Protein AF-A0AAD6J550-F1 (afdb_monomer)

Organism: Drechslerella dactyloides (NCBI:txid74499)

Sequence (933 aa):
MIDRKLYKKHMQAELSAYPNLTLKEGSVADIIIDKSEGFLPDGEGHYGQVTGIKLESGKEVYTKHVVITTGLDVFPSGRMGEAASYGISDSLREAGFKLGRLKTGTPPRLDGTTIDYSNLEIQHADDPPMPFSYLNKKIEQEVWTLNTQLLCHQTYTTAESHEILRANLDKSIHIRETVKGPRYCPSLESKIIKFPKKERHIIWLEPEGYDDHIIYPNGISMTVPADVQEALLRTVPGLENVTMTQAGYGVEYDYVDPRSLRNTLETKSIKGLFLAGQINGTTGYEEAASQGIIAGANAGLSSQNKPQMTLLRSDGYIGVMIDDLITKGVSEPYRMFTARSEFRMSARSDNADLRLTEIGRQFGVVGDERWRHFQNEVEMINGVRSMMEGLALGAPKWVERGIEVSTDAFKYNAFDLLRKNHLTTDSFLSIFPELSKYPERIRRRIDIEGTYAPYIKQQMEDIRQFERDEDLLLPPNMDYDGVVGFSAEERALLASTRPESIGQARRIEGVGNYPRRAKRCSFASISRPTGVSGSVASQRRGASTLQETSPRRDDSIISATSLPPETTVLPGGAAAATTTTTAAAVPKAAPTQAKKPDEKHISSPKDAKSSPSPEQSQAQPTPIGINFKPEVLNDTSALDAITSVDKTKDGTQSDMPKGQGDKGGSPSSNPGSKAEGAARQKSPGELAMSATLAKLYHNFDSYAMVKQLETGGFTYGQSVGAMKAVRGLLAINLNKAKDAMMTKSMSENENYLFQAACSELKTETENARRTALEKTRMDRAQIQHDYEQLEQKLNEDLMNLKDEVSSLFNDRKLTTRQEQRAMEVKIQELNYKLTILLNGDMKSEIEALRWTTTRRGLIAIAIIAVLVVTLIRYTSVQSHATKEASKEAEKTKDPLHTAANAGLIASISSPPARNNKNDDGDHGDGASFVSLG

Foldseek 3Di:
DDQPVVVVVVVVVCQVPPPPHDDDDFAWQAWDFDQPPPDDDDFDHFSGFTQWTATPVRDIDGDRADEAQDFQFKDWFADDDDGGRDRHVVVCVVLVFDKDKAKDKFAFKWQLVQFQQPPWAKDAADVVHDDLDLVDPGPDDPQDDSVNDDIKTKWKFAQQLLVLLVVFLVQFPQNPPDPPHDPDDQAPSSVCVVCVVDRIDMWIFDDNHDPGRITGGHPHGGAHHQVSSLSSQLRIHRRVRIDGPGHMTMMMGMATFLLQADLLQAGVRYHNYGYFHVNLQADDPCRSVLSCLSSVLQSVCVVVVHDGDGDDLQLALSNQSSLCRNQATDPHRDDSVVGDRPNDLNHDSLCNCVRPVVSCVVSPNHDPVSVVSSVVLVVLLVVLVCVQQVDWDAQVVCVVQVHHDDNDRGTDGRLLVLLDPVDFLVSCCSVPVCSVVHDPSSRVSSSSCSNSVVVNVVCVVVVVVLVVQQVAFDDQRDQLVPQPPFDPVLSVSCVSSVDGTRSSSVPRPPGDPDDPPPVVVSRVVVPDDPPDDDDDDDDDDDDDDDDDDDDDDDDDDDDDDDDDDDDDDDDDDDDDDDDDDDDDDDDDDDDDDDDDDDDDDDDDDDDDDDDDDDDDDDDDDDDDDDDDDDDDDDDDDDDDDDDDDDDDDDDDDDDDDDDDDDDDDDDDDDDDDDDDDDDDDDDPVVVVVVVVVVVPPPPPPLPVQLVVVVVVVDDSVVSVVVVVVVVVVVVVVVVVVVVVDDDPVNVVVVVVVVVVVVVVVVVVVVVVVVVVVVVVVVVVVVVVVVVVVVVVVVVVVVVVVVVVVVVVVVVVVVVVVVVVVVVVVVVVVVVVVVVCCCCPVVVVVVVVVVVVVVVVVVVVVVVVVVVVVVVVVVVVVVVVVVVVVPPPPDPDDDDDDDDDDDDDDDDDDDDDDDDDDDDDDDDDDDDDDDDDD

Structure (mmCIF, N/CA/C/O backbone):
data_AF-A0AAD6J550-F1
#
_entry.id   AF-A0AAD6J550-F1
#
loop_
_atom_site.group_PDB
_atom_site.id
_atom_site.type_symbol
_atom_site.label_atom_id
_atom_site.label_alt_id
_atom_site.label_comp_id
_atom_site.label_asym_id
_atom_site.label_entity_id
_atom_site.label_seq_id
_atom_site.pdbx_PDB_ins_code
_atom_site.Cartn_x
_atom_site.Cartn_y
_atom_site.Cartn_z
_atom_site.occupancy
_atom_site.B_iso_or_equiv
_atom_site.auth_seq_id
_atom_site.auth_comp_id
_atom_site.auth_asym_id
_atom_site.auth_atom_id
_atom_site.pdbx_PDB_model_num
ATOM 1 N N . MET A 1 1 ? -4.102 -15.241 -3.831 1.00 68.06 1 MET A N 1
ATOM 2 C CA . MET A 1 1 ? -4.455 -16.441 -3.041 1.00 68.06 1 MET A CA 1
ATOM 3 C C . MET A 1 1 ? -3.289 -16.833 -2.144 1.00 68.06 1 MET A C 1
ATOM 5 O O . MET A 1 1 ? -2.150 -16.661 -2.562 1.00 68.06 1 MET A O 1
ATOM 9 N N . ILE A 1 2 ? -3.565 -17.315 -0.928 1.00 85.44 2 ILE A N 1
ATOM 10 C CA . ILE A 1 2 ? -2.582 -17.816 0.051 1.00 85.44 2 ILE A CA 1
ATOM 11 C C . ILE A 1 2 ? -3.268 -18.932 0.853 1.00 85.44 2 ILE A C 1
ATOM 13 O O . ILE A 1 2 ? -4.359 -18.697 1.369 1.00 85.44 2 ILE A O 1
ATOM 17 N N . ASP A 1 3 ? -2.630 -20.097 1.015 1.00 90.06 3 ASP A N 1
ATOM 18 C CA . ASP A 1 3 ? -3.082 -21.107 1.984 1.00 90.06 3 ASP A CA 1
ATOM 19 C C . ASP A 1 3 ? -2.893 -20.567 3.409 1.00 90.06 3 ASP A C 1
ATOM 21 O O . ASP A 1 3 ? -1.766 -20.316 3.858 1.00 90.06 3 ASP A O 1
ATOM 25 N N . ARG A 1 4 ? -4.000 -20.371 4.131 1.00 89.56 4 ARG A N 1
ATOM 26 C CA . ARG A 1 4 ? -3.969 -19.728 5.453 1.00 89.56 4 ARG A CA 1
ATOM 27 C C . ARG A 1 4 ? -3.312 -20.587 6.532 1.00 89.56 4 ARG A C 1
ATOM 29 O O . ARG A 1 4 ? -2.707 -20.030 7.453 1.00 89.56 4 ARG A O 1
ATOM 36 N N . LYS A 1 5 ? -3.403 -21.918 6.436 1.00 89.88 5 LYS A N 1
ATOM 37 C CA . LYS A 1 5 ? -2.820 -22.855 7.413 1.00 89.88 5 LYS A CA 1
ATOM 38 C C . LYS A 1 5 ? -1.303 -22.890 7.256 1.00 89.88 5 LYS A C 1
ATOM 40 O O . LYS A 1 5 ? -0.583 -22.719 8.242 1.00 89.88 5 LYS A O 1
ATOM 45 N N . LEU A 1 6 ? -0.821 -23.030 6.021 1.00 90.44 6 LEU A N 1
ATOM 46 C CA . LEU A 1 6 ? 0.600 -23.001 5.683 1.00 90.44 6 LEU A CA 1
ATOM 47 C C . LEU A 1 6 ? 1.217 -21.634 5.987 1.00 90.44 6 LEU A C 1
ATOM 49 O O . LEU A 1 6 ? 2.242 -21.585 6.664 1.00 90.44 6 LEU A O 1
ATOM 53 N N . TYR A 1 7 ? 0.585 -20.526 5.585 1.00 91.88 7 TYR A N 1
ATOM 54 C CA . TYR A 1 7 ? 1.105 -19.185 5.878 1.00 91.88 7 TYR A CA 1
ATOM 55 C C . TYR A 1 7 ? 1.236 -18.937 7.386 1.00 91.88 7 TYR A C 1
ATOM 57 O O . TYR A 1 7 ? 2.308 -18.548 7.852 1.00 91.88 7 TYR A O 1
ATOM 65 N N . LYS A 1 8 ? 0.194 -19.245 8.174 1.00 92.00 8 LYS A N 1
ATOM 66 C CA . LYS A 1 8 ? 0.249 -19.136 9.640 1.00 92.00 8 LYS A CA 1
ATOM 67 C C . LYS A 1 8 ? 1.374 -19.997 10.226 1.00 92.00 8 LYS A C 1
ATOM 69 O O . LYS A 1 8 ? 2.170 -19.490 11.012 1.00 92.00 8 LYS A O 1
ATOM 74 N N . LYS A 1 9 ? 1.479 -21.263 9.808 1.00 93.06 9 LYS A N 1
ATOM 75 C CA . LYS A 1 9 ? 2.522 -22.207 10.245 1.00 93.06 9 LYS A CA 1
ATOM 76 C C . LYS A 1 9 ? 3.934 -21.693 9.945 1.00 93.06 9 LYS A C 1
ATOM 78 O O . LYS A 1 9 ? 4.784 -21.717 10.832 1.00 93.06 9 LYS A O 1
ATOM 83 N N . HIS A 1 10 ? 4.184 -21.211 8.728 1.00 92.25 10 HIS A N 1
ATOM 84 C CA . HIS A 1 10 ? 5.496 -20.701 8.326 1.00 92.25 10 HIS A CA 1
ATOM 85 C C . HIS A 1 10 ? 5.854 -19.392 9.039 1.00 92.25 10 HIS A C 1
ATOM 87 O O . HIS A 1 10 ? 6.961 -19.286 9.561 1.00 92.25 10 HIS A O 1
ATOM 93 N N . MET A 1 11 ? 4.918 -18.445 9.171 1.00 93.94 11 MET A N 1
ATOM 94 C CA . MET A 1 11 ? 5.153 -17.212 9.934 1.00 93.94 11 MET A CA 1
ATOM 95 C C . MET A 1 11 ? 5.402 -17.485 11.425 1.00 93.94 11 MET A C 1
ATOM 97 O O . MET A 1 11 ? 6.283 -16.869 12.018 1.00 93.94 11 MET A O 1
ATOM 101 N N . GLN A 1 12 ? 4.678 -18.429 12.040 1.00 94.31 12 GLN A N 1
ATOM 102 C CA . GLN A 1 12 ? 4.925 -18.818 13.434 1.00 94.31 12 GLN A CA 1
ATOM 103 C C . GLN A 1 12 ? 6.287 -19.505 13.614 1.00 94.31 12 GLN A C 1
ATOM 105 O O . GLN A 1 12 ? 6.960 -19.244 14.611 1.00 94.31 12 GLN A O 1
ATOM 110 N N . ALA A 1 13 ? 6.713 -20.344 12.663 1.00 95.12 13 ALA A N 1
ATOM 111 C CA . ALA A 1 13 ? 8.031 -20.977 12.691 1.00 95.12 13 ALA A CA 1
ATOM 112 C C . ALA A 1 13 ? 9.163 -19.940 12.566 1.00 95.12 13 ALA A C 1
ATOM 114 O O . ALA A 1 13 ? 10.075 -19.943 13.391 1.00 95.12 13 ALA A O 1
ATOM 115 N N . GLU A 1 14 ? 9.055 -19.016 11.606 1.00 94.31 14 GLU A N 1
ATOM 116 C CA . GLU A 1 14 ? 10.014 -17.924 11.390 1.00 94.31 14 GLU A CA 1
ATOM 117 C C . GLU A 1 14 ? 10.161 -17.058 12.651 1.00 94.31 14 GLU A C 1
ATOM 119 O O . GLU A 1 14 ? 11.256 -16.919 13.190 1.00 94.31 14 GLU A O 1
ATOM 124 N N . LEU A 1 15 ? 9.044 -16.564 13.202 1.00 95.06 15 LEU A N 1
ATOM 125 C CA . LEU A 1 15 ? 9.030 -15.749 14.424 1.00 95.06 15 LEU A CA 1
ATOM 126 C C . LEU A 1 15 ? 9.565 -16.491 15.662 1.00 95.06 15 LEU A C 1
ATOM 128 O O . LEU A 1 15 ? 10.090 -15.854 16.572 1.00 95.06 15 LEU A O 1
ATOM 132 N N . SER A 1 16 ? 9.444 -17.820 15.712 1.00 94.44 16 SER A N 1
ATOM 133 C CA . SER A 1 16 ? 9.971 -18.633 16.820 1.00 94.44 16 SER A CA 1
ATOM 134 C C . SER A 1 16 ? 11.473 -18.910 16.698 1.00 94.44 16 SER A C 1
ATOM 136 O O . SER A 1 16 ? 12.125 -19.171 17.708 1.00 94.44 16 SER A O 1
ATOM 138 N N . ALA A 1 17 ? 12.025 -18.863 15.482 1.00 94.88 17 ALA A N 1
ATOM 139 C CA . ALA A 1 17 ? 13.447 -19.069 15.205 1.00 94.88 17 ALA A CA 1
ATOM 140 C C . ALA A 1 17 ? 14.251 -17.756 15.112 1.00 94.88 17 ALA A C 1
ATOM 142 O O . ALA A 1 17 ? 15.483 -17.792 15.120 1.00 94.88 17 ALA A O 1
ATOM 143 N N . TYR A 1 18 ? 13.578 -16.604 15.010 1.00 94.00 18 TYR A N 1
ATOM 144 C CA . TYR A 1 18 ? 14.217 -15.336 14.663 1.00 94.00 18 TYR A CA 1
ATOM 145 C C . TYR A 1 18 ? 15.198 -14.830 15.746 1.00 94.00 18 TYR A C 1
ATOM 147 O O . TYR A 1 18 ? 14.793 -14.607 16.893 1.00 94.00 18 TYR A O 1
ATOM 155 N N . PRO A 1 19 ? 16.483 -14.581 15.418 1.00 92.81 19 PRO A N 1
ATOM 156 C CA . PRO A 1 19 ? 17.469 -14.126 16.396 1.00 92.81 19 PRO A CA 1
ATOM 157 C C . PRO A 1 19 ? 17.089 -12.808 17.083 1.00 92.81 19 PRO A C 1
ATOM 159 O O . PRO A 1 19 ? 16.698 -11.837 16.437 1.00 92.81 19 PRO A O 1
ATOM 162 N N . ASN A 1 20 ? 17.293 -12.754 18.401 1.00 92.44 20 ASN A N 1
ATOM 163 C CA . ASN A 1 20 ? 16.980 -11.620 19.287 1.00 92.44 20 ASN A CA 1
ATOM 164 C C . ASN A 1 20 ? 15.481 -11.289 19.450 1.00 92.44 20 ASN A C 1
ATOM 166 O O . ASN A 1 20 ? 15.153 -10.343 20.166 1.00 92.44 20 ASN A O 1
ATOM 170 N N . LEU A 1 21 ? 14.567 -12.066 18.858 1.00 95.62 21 LEU A N 1
ATOM 171 C CA . LEU A 1 21 ? 13.139 -11.981 19.163 1.00 95.62 21 LEU A CA 1
ATOM 172 C C . LEU A 1 21 ? 12.814 -12.824 20.409 1.00 95.62 21 LEU A C 1
ATOM 174 O O . LEU A 1 21 ? 13.433 -13.850 20.680 1.00 95.62 21 LEU A O 1
ATOM 178 N N . THR A 1 22 ? 11.846 -12.389 21.215 1.00 94.62 22 THR A N 1
ATOM 179 C CA . THR A 1 22 ? 11.326 -13.165 22.350 1.00 94.62 22 THR A CA 1
ATOM 180 C C . THR A 1 22 ? 9.814 -13.051 22.365 1.00 94.62 22 THR A C 1
ATOM 182 O O . THR A 1 22 ? 9.266 -12.015 22.743 1.00 94.62 22 THR A O 1
ATOM 185 N N . LEU A 1 23 ? 9.142 -14.124 21.953 1.00 93.69 23 LEU A N 1
ATOM 186 C CA . LEU A 1 23 ? 7.687 -14.207 21.980 1.00 93.69 23 LEU A CA 1
ATOM 187 C C . LEU A 1 23 ? 7.194 -14.327 23.430 1.00 93.69 23 LEU A C 1
ATOM 189 O O . LEU A 1 23 ? 7.761 -15.068 24.235 1.00 93.69 23 LEU A O 1
ATOM 193 N N . LYS A 1 24 ? 6.143 -13.577 23.765 1.00 90.31 24 LYS A N 1
ATOM 194 C CA . LYS A 1 24 ? 5.455 -13.614 25.061 1.00 90.31 24 LYS A CA 1
ATOM 195 C C . LYS A 1 24 ? 3.958 -13.559 24.801 1.00 90.31 24 LYS A C 1
ATOM 197 O O . LYS A 1 24 ? 3.492 -12.639 24.139 1.00 90.31 24 LYS A O 1
ATOM 202 N N . GLU A 1 25 ? 3.233 -14.539 25.315 1.00 89.19 25 GLU A N 1
ATOM 203 C CA . GLU A 1 25 ? 1.776 -14.595 25.227 1.00 89.19 25 GLU A CA 1
ATOM 204 C C . GLU A 1 25 ? 1.137 -13.820 26.389 1.00 89.19 25 GLU A C 1
ATOM 206 O O . GLU A 1 25 ? 1.622 -13.867 27.523 1.00 89.19 25 GLU A O 1
ATOM 211 N N . GLY A 1 26 ? 0.063 -13.087 26.096 1.00 84.94 26 GLY A N 1
ATOM 212 C CA . GLY A 1 26 ? -0.696 -12.298 27.065 1.00 84.94 26 GLY A CA 1
ATOM 213 C C . GLY A 1 26 ? -1.347 -11.074 26.423 1.00 84.94 26 GLY A C 1
ATOM 214 O O . GLY A 1 26 ? -0.743 -10.427 25.569 1.00 84.94 26 GLY A O 1
ATOM 215 N N . SER A 1 27 ? -2.568 -10.746 26.846 1.00 85.88 27 SER A N 1
ATOM 216 C CA . SER A 1 27 ? -3.251 -9.523 26.416 1.00 85.88 27 SER A CA 1
ATOM 217 C C . SER A 1 27 ? -2.675 -8.292 27.124 1.00 85.88 27 SER A C 1
ATOM 219 O O . SER A 1 27 ? -2.355 -8.338 28.320 1.00 85.88 27 SER A O 1
ATOM 221 N N . VAL A 1 28 ? -2.541 -7.194 26.378 1.00 86.81 28 VAL A N 1
ATOM 222 C CA . VAL A 1 28 ? -2.099 -5.893 26.891 1.00 86.81 28 VAL A CA 1
ATOM 223 C C . VAL A 1 28 ? -3.332 -5.098 27.305 1.00 86.81 28 VAL A C 1
ATOM 225 O O . VAL A 1 28 ? -4.200 -4.804 26.483 1.00 86.81 28 VAL A O 1
ATOM 228 N N . ALA A 1 29 ? -3.391 -4.748 28.586 1.00 84.69 29 ALA A N 1
ATOM 229 C CA . ALA A 1 29 ? -4.453 -3.926 29.143 1.00 84.69 29 ALA A CA 1
ATOM 230 C C . ALA A 1 29 ? -4.169 -2.431 28.946 1.00 84.69 29 ALA A C 1
ATOM 232 O O . ALA A 1 29 ? -5.094 -1.680 28.659 1.00 84.69 29 ALA A O 1
ATOM 233 N N . ASP A 1 30 ? -2.913 -1.997 29.116 1.00 88.44 30 ASP A N 1
ATOM 234 C CA . ASP A 1 30 ? -2.565 -0.572 29.196 1.00 88.44 30 ASP A CA 1
ATOM 235 C C . ASP A 1 30 ? -1.088 -0.281 28.839 1.00 88.44 30 ASP A C 1
ATOM 237 O O . ASP A 1 30 ? -0.237 -1.181 28.844 1.00 88.44 30 ASP A O 1
ATOM 241 N N . ILE A 1 31 ? -0.776 0.986 28.556 1.00 90.69 31 ILE A N 1
ATOM 242 C CA . ILE A 1 31 ? 0.570 1.522 28.314 1.00 90.69 31 ILE A CA 1
ATOM 243 C C . ILE A 1 31 ? 1.047 2.354 29.512 1.00 90.69 31 ILE A C 1
ATOM 245 O O . ILE A 1 31 ? 0.323 3.187 30.044 1.00 90.69 31 ILE A O 1
ATOM 249 N N . ILE A 1 32 ? 2.295 2.157 29.935 1.00 91.56 32 ILE A N 1
ATOM 250 C CA . ILE A 1 32 ? 2.880 2.881 31.072 1.00 91.56 32 ILE A CA 1
ATOM 251 C C . ILE A 1 32 ? 3.611 4.111 30.528 1.00 91.56 32 ILE A C 1
ATOM 253 O O . ILE A 1 32 ? 4.519 3.977 29.703 1.00 91.56 32 ILE A O 1
ATOM 257 N N . ILE A 1 33 ? 3.207 5.301 30.977 1.00 90.19 33 ILE A N 1
ATOM 258 C CA . ILE A 1 33 ? 3.707 6.595 30.495 1.00 90.19 33 ILE A CA 1
ATOM 259 C C . ILE A 1 33 ? 4.321 7.372 31.664 1.00 90.19 33 ILE A C 1
ATOM 261 O O . ILE A 1 33 ? 3.673 7.585 32.688 1.00 90.19 33 ILE A O 1
ATOM 265 N N . ASP A 1 34 ? 5.560 7.826 31.490 1.00 88.12 34 ASP A N 1
ATOM 266 C CA . ASP A 1 34 ? 6.210 8.800 32.369 1.00 88.12 34 ASP A CA 1
ATOM 267 C C . ASP A 1 34 ? 5.820 10.223 31.934 1.00 88.12 34 ASP A C 1
ATOM 269 O O . ASP A 1 34 ? 5.984 10.588 30.765 1.00 88.12 34 ASP A O 1
ATOM 273 N N . LYS A 1 35 ? 5.274 10.993 32.885 1.00 82.94 35 LYS A N 1
ATOM 274 C CA . LYS A 1 35 ? 4.751 12.365 32.732 1.00 82.94 35 LYS A CA 1
ATOM 275 C C . LYS A 1 35 ? 5.625 13.408 33.465 1.00 82.94 35 LYS A C 1
ATOM 277 O O . LYS A 1 35 ? 5.117 14.443 33.889 1.00 82.94 35 LYS A O 1
ATOM 282 N N . SER A 1 36 ? 6.905 13.111 33.715 1.00 70.62 36 SER A N 1
ATOM 283 C CA . SER A 1 36 ? 7.836 14.018 34.412 1.00 70.62 36 SER A CA 1
ATOM 284 C C . SER A 1 36 ? 8.038 15.365 33.688 1.00 70.62 36 SER A C 1
ATOM 286 O O . SER A 1 36 ? 7.802 15.484 32.488 1.00 70.62 36 SER A O 1
ATOM 288 N N . GLU A 1 37 ? 8.405 16.408 34.445 1.00 48.72 37 GLU A N 1
ATOM 289 C CA . GLU A 1 37 ? 8.253 17.815 34.032 1.00 48.72 37 GLU A CA 1
ATOM 290 C C . GLU A 1 37 ? 8.964 18.186 32.715 1.00 48.72 37 GLU A C 1
ATOM 292 O O . GLU A 1 37 ? 10.120 17.833 32.477 1.00 48.72 37 GLU A O 1
ATOM 297 N N . GLY A 1 38 ? 8.260 18.961 31.879 1.00 51.78 38 GLY A N 1
ATOM 298 C CA . GLY A 1 38 ? 8.661 19.318 30.508 1.00 51.78 38 GLY A CA 1
ATOM 299 C C . GLY A 1 38 ? 7.631 18.946 29.431 1.00 51.78 38 GLY A C 1
ATOM 300 O O . GLY A 1 38 ? 7.908 19.095 28.241 1.00 51.78 38 GLY A O 1
ATOM 301 N N . PHE A 1 39 ? 6.459 18.448 29.838 1.00 54.62 39 PHE A N 1
ATOM 302 C CA . PHE A 1 39 ? 5.485 17.793 28.971 1.00 54.62 39 PHE A CA 1
ATOM 303 C C . PHE A 1 39 ? 4.050 18.281 29.262 1.00 54.62 39 PHE A 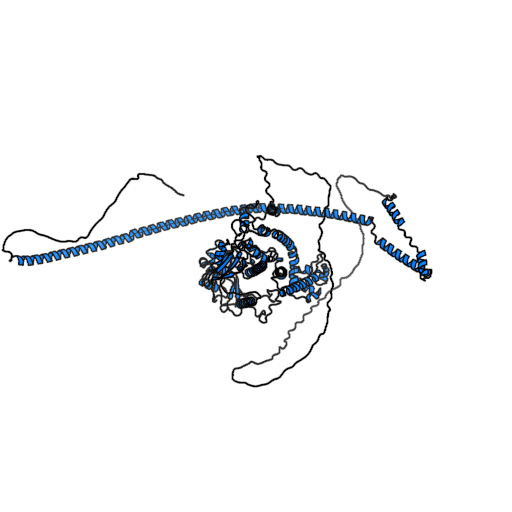C 1
ATOM 305 O O . PHE A 1 39 ? 3.465 17.902 30.274 1.00 54.62 39 PHE A O 1
ATOM 312 N N . LEU A 1 40 ? 3.508 19.105 28.341 1.00 49.78 40 LEU A N 1
ATOM 313 C CA . LEU A 1 40 ? 2.191 19.788 28.357 1.00 49.78 40 LEU A CA 1
ATOM 314 C C . LEU A 1 40 ? 2.018 20.943 29.382 1.00 49.78 40 LEU A C 1
ATOM 316 O O . LEU A 1 40 ? 2.750 20.986 30.370 1.00 49.78 40 LEU A O 1
ATOM 320 N N . PRO A 1 41 ? 1.074 21.905 29.172 1.00 44.75 41 PRO A N 1
ATOM 321 C CA . PRO A 1 41 ? -0.003 21.910 28.163 1.00 44.75 41 PRO A CA 1
ATOM 322 C C . PRO A 1 41 ? 0.041 22.974 27.047 1.00 44.75 41 PRO A C 1
ATOM 324 O O . PRO A 1 41 ? -0.485 22.693 25.974 1.00 44.75 41 PRO A O 1
ATOM 327 N N . ASP A 1 42 ? 0.647 24.151 27.246 1.00 48.84 42 ASP A N 1
ATOM 328 C CA . ASP A 1 42 ? 0.442 25.316 26.354 1.00 48.84 42 ASP A CA 1
ATOM 329 C C . ASP A 1 42 ? 1.615 25.653 25.408 1.00 48.84 42 ASP A C 1
ATOM 331 O O . ASP A 1 42 ? 1.522 26.587 24.610 1.00 48.84 42 ASP A O 1
ATOM 335 N N . GLY A 1 43 ? 2.733 24.920 25.459 1.00 44.97 43 GLY A N 1
ATOM 336 C CA . GLY A 1 43 ? 3.889 25.222 24.610 1.00 44.97 43 GLY A CA 1
ATOM 337 C C . GLY A 1 43 ? 5.008 24.191 24.691 1.00 44.97 43 GLY A C 1
ATOM 338 O O . GLY A 1 43 ? 5.705 24.114 25.696 1.00 44.97 43 GLY A O 1
ATOM 339 N N . GLU A 1 44 ? 5.206 23.468 23.586 1.00 49.69 44 GLU A N 1
ATOM 340 C CA . GLU A 1 44 ? 6.178 22.375 23.431 1.00 49.69 44 GLU A CA 1
ATOM 341 C C . GLU A 1 44 ? 5.974 21.175 24.377 1.00 49.69 44 GLU A C 1
ATOM 343 O O . GLU A 1 44 ? 5.149 21.173 25.289 1.00 49.69 44 GLU A O 1
ATOM 348 N N . GLY A 1 45 ? 6.699 20.093 24.083 1.00 53.78 45 GLY A N 1
ATOM 349 C CA . GLY A 1 45 ? 6.602 18.834 24.811 1.00 53.78 45 GLY A CA 1
ATOM 350 C C . GLY A 1 45 ? 5.571 17.843 24.255 1.00 53.78 45 GLY A C 1
ATOM 351 O O . GLY A 1 45 ? 4.503 18.187 23.754 1.00 53.78 45 GLY A O 1
ATOM 352 N N . HIS A 1 46 ? 5.933 16.568 24.361 1.00 63.16 46 HIS A N 1
ATOM 353 C CA . HIS A 1 46 ? 5.021 15.428 24.325 1.00 63.16 46 HIS A CA 1
ATOM 354 C C . HIS A 1 46 ? 4.062 15.464 25.542 1.00 63.16 46 HIS A C 1
ATOM 356 O O . HIS A 1 46 ? 4.269 16.240 26.465 1.00 63.16 46 HIS A O 1
ATOM 362 N N . TYR A 1 47 ? 3.052 14.595 25.581 1.00 77.31 47 TYR A N 1
ATOM 363 C CA . TYR A 1 47 ? 2.295 14.218 26.789 1.00 77.31 47 TYR A CA 1
ATOM 364 C C . TYR A 1 47 ? 3.144 13.392 27.774 1.00 77.31 47 TYR A C 1
ATOM 366 O O . TYR A 1 47 ? 2.884 13.374 28.973 1.00 77.31 47 TYR A O 1
ATOM 374 N N . GLY A 1 48 ? 4.172 12.708 27.267 1.00 86.50 48 GLY A N 1
ATOM 375 C CA . GLY A 1 48 ? 5.128 11.951 28.067 1.00 86.50 48 GLY A CA 1
ATOM 376 C C . GLY A 1 48 ? 5.992 11.023 27.215 1.00 86.50 48 GLY A C 1
ATOM 377 O O . GLY A 1 48 ? 5.976 11.086 25.978 1.00 86.50 48 GLY A O 1
ATOM 378 N N . GLN A 1 49 ? 6.722 10.125 27.874 1.00 89.44 49 GLN A N 1
ATOM 379 C CA . GLN A 1 49 ? 7.461 9.034 27.231 1.00 89.44 49 GLN A CA 1
ATOM 380 C C . GLN A 1 49 ? 6.913 7.674 27.680 1.00 89.44 49 GLN A C 1
ATOM 382 O O . GLN A 1 49 ? 6.648 7.468 28.863 1.00 89.44 49 GLN A O 1
ATOM 387 N N . VAL A 1 50 ? 6.781 6.721 26.751 1.00 92.19 50 VAL A N 1
ATOM 388 C CA . VAL A 1 50 ? 6.422 5.341 27.107 1.00 92.19 50 VAL A CA 1
ATOM 389 C C . VAL A 1 50 ? 7.578 4.662 27.853 1.00 92.19 50 VAL A C 1
ATOM 391 O O . VAL A 1 50 ? 8.734 4.704 27.423 1.00 92.19 50 VAL A O 1
ATOM 394 N N . THR A 1 51 ? 7.266 4.050 28.993 1.00 93.12 51 THR A N 1
ATOM 395 C CA . THR A 1 51 ? 8.223 3.349 29.866 1.00 93.12 51 THR A CA 1
ATOM 396 C C . THR A 1 51 ? 7.873 1.880 30.087 1.00 93.12 51 THR A C 1
ATOM 398 O O . THR A 1 51 ? 8.689 1.132 30.630 1.00 93.12 51 THR A O 1
ATOM 401 N N . GLY A 1 52 ? 6.715 1.419 29.608 1.00 93.00 52 GLY A N 1
ATOM 402 C CA . GLY A 1 52 ? 6.356 0.006 29.595 1.00 93.00 52 GLY A CA 1
ATOM 403 C C . GLY A 1 52 ? 4.954 -0.279 29.077 1.00 93.00 52 GLY A C 1
ATOM 404 O O . GLY A 1 52 ? 4.262 0.598 28.565 1.00 93.00 52 GLY A O 1
ATOM 405 N N . ILE A 1 53 ? 4.536 -1.527 29.256 1.00 93.19 53 ILE A N 1
ATOM 406 C CA . ILE A 1 53 ? 3.162 -1.998 29.059 1.00 93.19 53 ILE A CA 1
ATOM 407 C C . ILE A 1 53 ? 2.695 -2.777 30.289 1.00 93.19 53 ILE A C 1
ATOM 409 O O . ILE A 1 53 ? 3.509 -3.350 31.021 1.00 93.19 53 ILE A O 1
ATOM 413 N N . LYS A 1 54 ? 1.382 -2.842 30.485 1.00 91.06 54 LYS A N 1
ATOM 414 C CA . LYS A 1 54 ? 0.727 -3.598 31.550 1.00 91.06 54 LYS A CA 1
ATOM 415 C C . LYS A 1 54 ? -0.191 -4.648 30.942 1.00 91.06 54 LYS A C 1
ATOM 417 O O . LYS A 1 54 ? -1.034 -4.340 30.104 1.00 91.06 54 LYS A O 1
ATOM 422 N N . LEU A 1 55 ? -0.011 -5.899 31.348 1.00 89.88 55 LEU A N 1
ATOM 423 C CA . LEU A 1 55 ? -0.836 -7.020 30.903 1.00 89.88 55 LEU A CA 1
ATOM 424 C C . LEU A 1 55 ? -2.116 -7.119 31.744 1.00 89.88 55 LEU A C 1
ATOM 426 O O . LEU A 1 55 ? -2.124 -6.718 32.908 1.00 89.88 55 LEU A O 1
ATOM 430 N N . GLU A 1 56 ? -3.162 -7.747 31.202 1.00 85.25 56 GLU A N 1
ATOM 431 C CA . GLU A 1 56 ? -4.410 -8.037 31.943 1.00 85.25 56 GLU A CA 1
ATOM 432 C C . GLU A 1 56 ? -4.177 -8.860 33.223 1.00 85.25 56 GLU A C 1
ATOM 434 O O . GLU A 1 56 ? -4.903 -8.720 34.202 1.00 85.25 56 GLU A O 1
ATOM 439 N N . SER A 1 57 ? -3.100 -9.652 33.270 1.00 86.50 57 SER A N 1
ATOM 440 C CA . SER A 1 57 ? -2.639 -10.362 34.477 1.00 86.50 57 SER A CA 1
ATOM 441 C C . SER A 1 57 ? -2.083 -9.448 35.586 1.00 86.50 57 SER A C 1
ATOM 443 O O . SER A 1 57 ? -1.504 -9.936 36.555 1.00 86.50 57 SER A O 1
ATOM 445 N N . GLY A 1 58 ? -2.175 -8.123 35.429 1.00 85.50 58 GLY A N 1
ATOM 446 C CA . GLY A 1 58 ? -1.595 -7.119 36.326 1.00 85.50 58 GLY A CA 1
ATOM 447 C C . GLY A 1 58 ? -0.070 -6.988 36.228 1.00 85.50 58 GLY A C 1
ATOM 448 O O . GLY A 1 58 ? 0.510 -6.133 36.894 1.00 85.50 58 GLY A O 1
ATOM 449 N N . LYS A 1 59 ? 0.592 -7.813 35.407 1.00 91.31 59 LYS A N 1
ATOM 450 C CA . LYS A 1 59 ? 2.049 -7.823 35.251 1.00 91.31 59 LYS A CA 1
ATOM 451 C C . LYS A 1 59 ? 2.524 -6.692 34.343 1.00 91.31 59 LYS A C 1
ATOM 453 O O . LYS A 1 59 ? 2.100 -6.590 33.194 1.00 91.31 59 LYS A O 1
ATOM 458 N N . GLU A 1 60 ? 3.478 -5.913 34.834 1.00 93.06 60 GLU A N 1
ATOM 459 C CA . GLU A 1 60 ? 4.124 -4.835 34.084 1.00 93.06 60 GLU A CA 1
ATOM 460 C C . GLU A 1 60 ? 5.397 -5.327 33.372 1.00 93.06 60 GLU A C 1
ATOM 462 O O . GLU A 1 60 ? 6.100 -6.231 33.841 1.00 93.06 60 GLU A O 1
ATOM 467 N N . VAL A 1 61 ? 5.674 -4.756 32.198 1.00 93.12 61 VAL A N 1
ATOM 468 C CA . VAL A 1 61 ? 6.837 -5.060 31.354 1.00 93.12 61 VAL A CA 1
ATOM 469 C C . VAL A 1 61 ? 7.424 -3.741 30.855 1.00 93.12 61 VAL A C 1
ATOM 471 O O . VAL A 1 61 ? 6.901 -3.129 29.925 1.00 93.12 61 VAL A O 1
ATOM 474 N N . TYR A 1 62 ? 8.511 -3.294 31.482 1.00 94.19 62 TYR A N 1
ATOM 475 C CA . TYR A 1 62 ? 9.137 -2.011 31.162 1.00 94.19 62 TYR A CA 1
ATOM 476 C C . TYR A 1 62 ? 9.941 -2.054 29.854 1.00 94.19 62 TYR A C 1
ATOM 478 O O . TYR A 1 62 ? 10.699 -2.991 29.596 1.00 94.19 62 TYR A O 1
ATOM 486 N N . THR A 1 63 ? 9.774 -1.018 29.033 1.00 92.75 63 THR A N 1
ATOM 487 C CA . THR A 1 63 ? 10.481 -0.775 27.768 1.00 92.75 63 THR A CA 1
ATOM 488 C C . THR A 1 63 ? 10.372 0.708 27.405 1.00 92.75 63 THR A C 1
ATOM 490 O O . THR A 1 63 ? 9.331 1.321 27.612 1.00 92.75 63 THR A O 1
ATOM 493 N N . LYS A 1 64 ? 11.433 1.297 26.841 1.00 91.06 64 LYS A N 1
ATOM 494 C CA . LYS A 1 64 ? 11.451 2.712 26.410 1.00 91.06 64 LYS A CA 1
ATOM 495 C C . LYS A 1 64 ? 10.764 2.955 25.061 1.00 91.06 64 LYS A C 1
ATOM 497 O O . LYS A 1 64 ? 10.642 4.104 24.636 1.00 91.06 64 LYS A O 1
ATOM 502 N N . HIS A 1 65 ? 10.380 1.870 24.386 1.00 94.94 65 HIS A N 1
ATOM 503 C CA . HIS A 1 65 ? 9.840 1.851 23.033 1.00 94.94 65 HIS A CA 1
ATOM 504 C C . HIS A 1 65 ? 8.746 0.782 22.928 1.00 94.94 65 HIS A C 1
ATOM 506 O O . HIS A 1 65 ? 8.945 -0.350 23.377 1.00 94.94 65 HIS A O 1
ATOM 512 N N . VAL A 1 66 ? 7.605 1.132 22.332 1.00 95.06 66 VAL A N 1
ATOM 513 C CA . VAL A 1 66 ? 6.443 0.247 22.135 1.00 95.06 66 VAL A CA 1
ATOM 514 C C . VAL A 1 66 ? 5.916 0.430 20.714 1.00 95.06 66 VAL A C 1
ATOM 516 O O . VAL A 1 66 ? 5.758 1.560 20.258 1.00 95.06 66 VAL A O 1
ATOM 519 N N . VAL A 1 67 ? 5.619 -0.675 20.025 1.00 95.06 67 VAL A N 1
ATOM 520 C CA . VAL A 1 67 ? 4.963 -0.672 18.709 1.00 95.06 67 VAL A CA 1
ATOM 521 C C . VAL A 1 67 ? 3.620 -1.387 18.834 1.00 95.06 67 VAL A C 1
ATOM 523 O O . VAL A 1 67 ? 3.593 -2.561 19.198 1.00 95.06 67 VAL A O 1
ATOM 526 N N . ILE A 1 68 ? 2.518 -0.698 18.532 1.00 91.62 68 ILE A N 1
ATOM 527 C CA . ILE A 1 68 ? 1.166 -1.280 18.507 1.00 91.62 68 ILE A CA 1
ATOM 528 C C . ILE A 1 68 ? 0.786 -1.559 17.049 1.00 91.62 68 ILE A C 1
ATOM 530 O O . ILE A 1 68 ? 0.805 -0.650 16.220 1.00 91.62 68 ILE A O 1
ATOM 534 N N . THR A 1 69 ? 0.473 -2.818 16.732 1.00 85.75 69 THR A N 1
ATOM 535 C CA . THR A 1 69 ? 0.234 -3.306 15.356 1.00 85.75 69 THR A CA 1
ATOM 536 C C . THR A 1 69 ? -1.209 -3.751 15.079 1.00 85.75 69 THR A C 1
ATOM 538 O O . THR A 1 69 ? -1.599 -3.931 13.923 1.00 85.75 69 THR A O 1
ATOM 541 N N . THR A 1 70 ? -2.007 -3.950 16.128 1.00 72.31 70 THR A N 1
ATOM 542 C CA . THR A 1 70 ? -3.414 -4.372 16.075 1.00 72.31 70 THR A CA 1
ATOM 543 C C . THR A 1 70 ? -4.344 -3.184 16.295 1.00 72.31 70 THR A C 1
ATOM 545 O O . THR A 1 70 ? -3.921 -2.174 16.849 1.00 72.31 70 THR A O 1
ATOM 548 N N . GLY A 1 71 ? -5.620 -3.308 15.911 1.00 58.00 71 GLY A N 1
ATOM 549 C CA . GLY A 1 71 ? -6.664 -2.417 16.437 1.00 58.00 71 GLY A CA 1
ATOM 550 C C . GLY A 1 71 ? -6.751 -2.499 17.969 1.00 58.00 71 GLY A C 1
ATOM 551 O O . GLY A 1 71 ? -6.219 -3.439 18.563 1.00 58.00 71 GLY A O 1
ATOM 552 N N . LEU A 1 72 ? -7.387 -1.498 18.583 1.00 56.84 72 LEU A N 1
ATOM 553 C CA . LEU A 1 72 ? -7.535 -1.387 20.038 1.00 56.84 72 LEU A CA 1
ATOM 554 C C . LEU A 1 72 ? -8.678 -2.296 20.520 1.00 56.84 72 LEU A C 1
ATOM 556 O O . LEU A 1 72 ? -8.499 -3.495 20.725 1.00 56.84 72 LEU A O 1
ATOM 560 N N . ASP A 1 73 ? -9.872 -1.727 20.625 1.00 55.56 73 ASP A N 1
ATOM 561 C CA . ASP A 1 73 ? -11.111 -2.426 20.912 1.00 55.56 73 ASP A CA 1
ATOM 562 C C . ASP A 1 73 ? -11.649 -3.049 19.612 1.00 55.56 73 ASP A C 1
ATOM 564 O O . ASP A 1 73 ? -11.690 -2.385 18.570 1.00 55.56 73 ASP A O 1
ATOM 568 N N . VAL A 1 74 ? -12.103 -4.304 19.666 1.00 54.66 74 VAL A N 1
ATOM 569 C CA . VAL A 1 74 ? -12.747 -5.000 18.539 1.00 54.66 74 VAL A CA 1
ATOM 570 C C . VAL A 1 74 ? -14.154 -5.418 18.954 1.00 54.66 74 VAL A C 1
ATOM 572 O O . VAL A 1 74 ? -14.335 -6.243 19.848 1.00 54.66 74 VAL A O 1
ATOM 575 N N . PHE A 1 75 ? -15.163 -4.847 18.297 1.00 52.53 75 PHE A N 1
ATOM 576 C CA . PHE A 1 75 ? -16.573 -5.092 18.578 1.00 52.53 75 PHE A CA 1
ATOM 577 C C . PHE A 1 75 ? -17.204 -5.953 17.469 1.00 52.53 75 PHE A C 1
ATOM 579 O O . PHE A 1 75 ? -17.207 -5.549 16.298 1.00 52.53 75 PHE A O 1
ATOM 586 N N . PRO A 1 76 ? -17.773 -7.128 17.799 1.00 51.78 76 PRO A N 1
ATOM 587 C CA . PRO A 1 76 ? -18.429 -7.981 16.815 1.00 51.78 76 PRO A CA 1
ATOM 588 C C . PRO A 1 76 ? -19.769 -7.388 16.351 1.00 51.78 76 PRO A C 1
ATOM 590 O O . PRO A 1 76 ? -20.779 -7.444 17.054 1.00 51.78 76 PRO A O 1
ATOM 593 N N . SER A 1 77 ? -19.801 -6.887 15.118 1.00 47.06 77 SER A N 1
ATOM 594 C CA . SER A 1 77 ? -20.981 -6.307 14.468 1.00 47.06 77 SER A CA 1
ATOM 595 C C . SER A 1 77 ? -21.668 -7.365 13.591 1.00 47.06 77 SER A C 1
ATOM 597 O O . SER A 1 77 ? -21.718 -7.294 12.361 1.00 47.06 77 SER A O 1
ATOM 599 N N . GLY A 1 78 ? -22.128 -8.435 14.253 1.00 41.94 78 GLY A N 1
ATOM 600 C CA . GLY A 1 78 ? -22.772 -9.584 13.608 1.00 41.94 78 GLY A CA 1
ATOM 601 C C . GLY A 1 78 ? -23.110 -10.734 14.563 1.00 41.94 78 GLY A C 1
ATOM 602 O O . GLY A 1 78 ? -24.271 -11.135 14.636 1.00 41.94 78 GLY A O 1
ATOM 603 N N . ARG A 1 79 ? -22.129 -11.262 15.318 1.00 39.38 79 ARG A N 1
ATOM 604 C CA . ARG A 1 79 ? -22.355 -12.256 16.394 1.00 39.38 79 ARG A CA 1
ATOM 605 C C . ARG A 1 79 ? -21.154 -12.427 17.335 1.00 39.38 79 ARG A C 1
ATOM 607 O O . ARG A 1 79 ? -20.031 -12.117 16.966 1.00 39.38 79 ARG A O 1
ATOM 614 N N . MET A 1 80 ? -21.423 -12.933 18.541 1.00 33.88 80 MET A N 1
ATOM 615 C CA . MET A 1 80 ? -20.466 -13.134 19.646 1.00 33.88 80 MET A CA 1
ATOM 616 C C . MET A 1 80 ? -19.228 -13.968 19.273 1.00 33.88 80 MET A C 1
ATOM 618 O O . MET A 1 80 ? -19.339 -14.919 18.503 1.00 33.88 80 MET A O 1
ATOM 622 N N . GLY A 1 81 ? -18.100 -13.704 19.943 1.00 41.16 81 GLY A N 1
ATOM 623 C CA . GLY A 1 81 ? -16.957 -14.625 19.980 1.00 41.16 81 GLY A CA 1
ATOM 624 C C . GLY A 1 81 ? -15.757 -14.090 20.763 1.00 41.16 81 GLY A C 1
ATOM 625 O O . GLY A 1 81 ? -15.260 -14.761 21.661 1.00 41.16 81 GLY A O 1
ATOM 626 N N . GLU A 1 82 ? -15.326 -12.871 20.447 1.00 42.09 82 GLU A N 1
ATOM 627 C CA . GLU A 1 82 ? -14.082 -12.281 20.956 1.00 42.09 82 GLU A CA 1
ATOM 628 C C . GLU A 1 82 ? -14.362 -11.188 22.000 1.00 42.09 82 GLU A C 1
ATOM 630 O O . GLU A 1 82 ? -15.373 -10.484 21.926 1.00 42.09 82 GLU A O 1
ATOM 635 N N . ALA A 1 83 ? -13.478 -11.069 22.994 1.00 43.25 83 ALA A N 1
ATOM 636 C CA . ALA A 1 83 ? -13.523 -10.013 24.000 1.00 43.25 83 ALA A CA 1
ATOM 637 C C . ALA A 1 83 ? -12.689 -8.813 23.531 1.00 43.25 83 ALA A C 1
ATOM 639 O O . ALA A 1 83 ? -11.561 -8.987 23.074 1.00 43.25 83 ALA A O 1
ATOM 640 N N . ALA A 1 84 ? -13.225 -7.600 23.671 1.00 47.03 84 ALA A N 1
ATOM 641 C CA . ALA A 1 84 ? -12.447 -6.387 23.458 1.00 47.03 84 ALA A CA 1
ATOM 642 C C . ALA A 1 84 ? -11.444 -6.190 24.610 1.00 47.03 84 ALA A C 1
ATOM 644 O O . ALA A 1 84 ? -11.797 -6.384 25.775 1.00 47.03 84 ALA A O 1
ATOM 645 N N . SER A 1 85 ? -10.223 -5.750 24.291 1.00 50.25 85 SER A N 1
ATOM 646 C CA . SER A 1 85 ? -9.417 -5.002 25.262 1.00 50.25 85 SER A CA 1
ATOM 647 C C . SER A 1 85 ? -10.001 -3.591 25.370 1.00 50.25 85 SER A C 1
ATOM 649 O O . SER A 1 85 ? -10.488 -3.061 24.373 1.00 50.25 85 SER A O 1
ATOM 651 N N . TYR A 1 86 ? -9.983 -3.010 26.571 1.00 54.62 86 TYR A N 1
ATOM 652 C CA . TYR A 1 86 ? -10.649 -1.733 26.870 1.00 54.62 86 TYR A CA 1
ATOM 653 C C . TYR A 1 86 ? -9.693 -0.621 27.343 1.00 54.62 86 TYR A C 1
ATOM 655 O O . TYR A 1 86 ? -10.008 0.556 27.204 1.00 54.62 86 TYR A O 1
ATOM 663 N N . GLY A 1 87 ? -8.538 -0.955 27.936 1.00 65.56 87 GLY A N 1
ATOM 664 C CA . GLY A 1 87 ? -7.742 0.027 28.692 1.00 65.56 87 GLY A CA 1
ATOM 665 C C . GLY A 1 87 ? -6.884 0.964 27.835 1.00 65.56 87 GLY A C 1
ATOM 666 O O . GLY A 1 87 ? -6.855 2.169 28.082 1.00 65.56 87 GLY A O 1
ATOM 667 N N . ILE A 1 88 ? -6.236 0.448 26.783 1.00 79.06 88 ILE A N 1
ATOM 668 C CA . ILE A 1 88 ? -5.315 1.238 25.940 1.00 79.06 88 ILE A CA 1
ATOM 669 C C . ILE A 1 88 ? -6.037 2.433 25.283 1.00 79.06 88 ILE A C 1
ATOM 671 O O . ILE A 1 88 ? -5.462 3.516 25.163 1.00 79.06 88 ILE A O 1
ATOM 675 N N . SER A 1 89 ? -7.307 2.266 24.897 1.00 81.69 89 SER A N 1
ATOM 676 C CA . SER A 1 89 ? -8.127 3.330 24.301 1.00 81.69 89 SER A CA 1
ATOM 677 C C . SER A 1 89 ? -8.364 4.520 25.233 1.00 81.69 89 SER A C 1
ATOM 679 O O . SER A 1 89 ? -8.440 5.659 24.765 1.00 81.69 89 SER A O 1
ATOM 681 N N . ASP A 1 90 ? -8.436 4.300 26.545 1.00 81.69 90 ASP A N 1
ATOM 682 C CA . ASP A 1 90 ? -8.633 5.388 27.503 1.00 81.69 90 ASP A CA 1
ATOM 683 C C . ASP A 1 90 ? -7.325 6.123 27.812 1.00 81.69 90 ASP A C 1
ATOM 685 O O . ASP A 1 90 ? -7.317 7.354 27.797 1.00 81.69 90 ASP A O 1
ATOM 689 N N . SER A 1 91 ? -6.199 5.416 27.936 1.00 83.62 91 SER A N 1
ATOM 690 C CA . SER A 1 91 ? -4.872 6.046 28.062 1.00 83.62 91 SER A CA 1
ATOM 691 C C . SER A 1 91 ? -4.473 6.849 26.814 1.00 83.62 91 SER A C 1
ATOM 693 O O . SER A 1 91 ? -3.854 7.909 26.924 1.00 83.62 91 SER A O 1
ATOM 695 N N . LEU A 1 92 ? -4.880 6.412 25.615 1.00 87.06 92 LEU A N 1
ATOM 696 C CA . LEU A 1 92 ? -4.732 7.208 24.390 1.00 87.06 92 LEU A CA 1
ATOM 697 C C . LEU A 1 92 ? -5.671 8.431 24.377 1.00 87.06 92 LEU A C 1
ATOM 699 O O . LEU A 1 92 ? -5.250 9.513 23.963 1.00 87.06 92 LEU A O 1
ATOM 703 N N . ARG A 1 93 ? -6.910 8.318 24.875 1.00 85.88 93 ARG A N 1
ATOM 704 C CA . ARG A 1 93 ? -7.788 9.492 25.055 1.00 85.88 93 ARG A CA 1
ATOM 705 C C . ARG A 1 93 ? -7.218 10.496 26.061 1.00 85.88 93 ARG A C 1
ATOM 707 O O . ARG A 1 93 ? -7.246 11.691 25.773 1.00 85.88 93 ARG A O 1
ATOM 714 N N . GLU A 1 94 ? -6.666 10.043 27.189 1.00 84.81 94 GLU A N 1
ATOM 715 C CA . GLU A 1 94 ? -6.021 10.924 28.177 1.00 84.81 94 GLU A CA 1
ATOM 716 C C . GLU A 1 94 ? -4.799 11.639 27.571 1.00 84.81 94 GLU A C 1
ATOM 718 O O . GLU A 1 94 ? -4.599 12.829 27.805 1.00 84.81 94 GLU A O 1
ATOM 723 N N . ALA A 1 95 ? -4.047 10.954 26.701 1.00 83.75 95 ALA A N 1
ATOM 724 C CA . ALA A 1 95 ? -2.934 11.514 25.932 1.00 83.75 95 ALA A CA 1
ATOM 725 C C . ALA A 1 95 ? -3.338 12.409 24.736 1.00 83.75 95 ALA A C 1
ATOM 727 O O . ALA A 1 95 ? -2.498 12.762 23.899 1.00 83.75 95 ALA A O 1
ATOM 728 N N . GLY A 1 96 ? -4.617 12.788 24.639 1.00 84.44 96 GLY A N 1
ATOM 729 C CA . GLY A 1 96 ? -5.134 13.728 23.643 1.00 84.44 96 GLY A CA 1
ATOM 730 C C . GLY A 1 96 ? -5.286 13.159 22.228 1.00 84.44 96 GLY A C 1
ATOM 731 O O . GLY A 1 96 ? -5.501 13.926 21.284 1.00 84.44 96 GLY A O 1
ATOM 732 N N . PHE A 1 97 ? -5.182 11.837 22.042 1.00 87.75 97 PHE A N 1
ATOM 733 C CA . PHE A 1 97 ? -5.408 11.226 20.733 1.00 87.75 97 PHE A CA 1
ATOM 734 C C . PHE A 1 97 ? -6.892 11.253 20.359 1.00 87.75 97 PHE A C 1
ATOM 736 O O . PHE A 1 97 ? -7.776 10.903 21.142 1.00 87.75 97 PHE A O 1
ATOM 743 N N . LYS A 1 98 ? -7.167 11.622 19.106 1.00 88.31 98 LYS A N 1
ATOM 744 C CA . LYS A 1 98 ? -8.505 11.522 18.522 1.00 88.31 98 LYS A CA 1
ATOM 745 C C . LYS A 1 98 ? -8.740 10.080 18.095 1.00 88.31 98 LYS A C 1
ATOM 747 O O . LYS A 1 98 ? -8.205 9.646 17.076 1.00 88.31 98 LYS A O 1
ATOM 752 N N . LEU A 1 99 ? -9.533 9.358 18.882 1.00 88.25 99 LEU A N 1
ATOM 753 C CA . LEU A 1 99 ? -10.056 8.056 18.487 1.00 88.25 99 LEU A CA 1
ATOM 754 C C . LEU A 1 99 ? -11.299 8.223 17.609 1.00 88.25 99 LEU A C 1
ATOM 756 O O . LEU A 1 99 ? -12.175 9.039 17.904 1.00 88.25 99 LEU A O 1
ATOM 760 N N . GLY A 1 100 ? -11.378 7.424 16.551 1.00 85.12 100 GLY A N 1
ATOM 761 C CA . GLY A 1 100 ? -12.594 7.200 15.775 1.00 85.12 100 GLY A CA 1
ATOM 762 C C . GLY A 1 100 ? -12.923 5.709 15.713 1.00 85.12 100 GLY A C 1
ATOM 763 O O . GLY A 1 100 ? -12.143 4.879 16.175 1.00 85.12 100 GLY A O 1
ATOM 764 N N . ARG A 1 101 ? -14.059 5.365 15.097 1.00 82.75 101 ARG A N 1
ATOM 765 C CA . ARG A 1 101 ? -14.482 3.977 14.858 1.00 82.75 101 ARG A CA 1
ATOM 766 C C . ARG A 1 101 ? -14.583 3.691 13.368 1.00 82.75 101 ARG A C 1
ATOM 768 O O . ARG A 1 101 ? -15.129 4.496 12.614 1.00 82.75 101 ARG A O 1
ATOM 775 N N . LEU A 1 102 ? -14.081 2.535 12.951 1.00 81.81 102 LEU A N 1
ATOM 776 C CA . LEU A 1 102 ? -14.162 2.040 11.579 1.00 81.81 102 LEU A CA 1
ATOM 777 C C . LEU A 1 102 ? -14.895 0.703 11.534 1.00 81.81 102 LEU A C 1
ATOM 779 O O . LEU A 1 102 ? -14.898 -0.048 12.506 1.00 81.81 102 LEU A O 1
ATOM 783 N N . LYS A 1 103 ? -15.519 0.415 10.387 1.00 78.06 103 LYS A N 1
ATOM 784 C CA . LYS A 1 103 ? -16.278 -0.818 10.147 1.00 78.06 103 LYS A CA 1
ATOM 785 C C . LYS A 1 103 ? -15.731 -1.543 8.917 1.00 78.06 103 LYS A C 1
ATOM 787 O O . LYS A 1 103 ? -15.548 -0.927 7.865 1.00 78.06 103 LYS A O 1
ATOM 792 N N . THR A 1 104 ? -15.499 -2.845 9.025 1.00 77.81 104 THR A N 1
ATOM 793 C CA . THR A 1 104 ? -15.078 -3.728 7.925 1.00 77.81 104 THR A CA 1
ATOM 794 C C . THR A 1 104 ? -15.988 -4.953 7.865 1.00 77.81 104 THR A C 1
ATOM 796 O O . THR A 1 104 ? -16.535 -5.368 8.879 1.00 77.81 104 THR A O 1
ATOM 799 N N . GLY A 1 105 ? -16.192 -5.524 6.676 1.00 80.56 105 GLY A N 1
ATOM 800 C CA . GLY A 1 105 ? -17.087 -6.669 6.480 1.00 80.56 105 GLY A CA 1
ATOM 801 C C . GLY A 1 105 ? -16.402 -7.811 5.738 1.00 80.56 105 GLY A C 1
ATOM 802 O O . GLY A 1 105 ? -15.774 -7.584 4.698 1.00 80.56 105 GLY A O 1
ATOM 803 N N . THR A 1 106 ? -16.553 -9.035 6.242 1.00 87.69 106 THR A N 1
ATOM 804 C CA . THR A 1 106 ? -16.129 -10.278 5.570 1.00 87.69 106 THR A CA 1
ATOM 805 C C . THR A 1 106 ? -17.321 -10.923 4.852 1.00 87.69 106 THR A C 1
ATOM 807 O O . THR A 1 106 ? -18.449 -10.812 5.339 1.00 87.69 106 THR A O 1
ATOM 810 N N . PRO A 1 107 ? -17.119 -11.614 3.714 1.00 93.62 107 PRO A N 1
ATOM 811 C CA . PRO A 1 107 ? -18.139 -12.507 3.168 1.00 93.62 107 PRO A CA 1
ATOM 812 C C . PRO A 1 107 ? -18.397 -13.692 4.116 1.00 93.62 107 PRO A C 1
ATOM 814 O O . PRO A 1 107 ? -17.628 -13.883 5.071 1.00 93.62 107 PRO A O 1
ATOM 817 N N . PRO A 1 108 ? -19.437 -14.503 3.852 1.00 94.88 108 PRO A N 1
ATOM 818 C CA . PRO A 1 108 ? -19.573 -15.841 4.429 1.00 94.88 108 PRO A CA 1
ATOM 819 C C . PRO A 1 108 ? -18.405 -16.775 4.064 1.00 94.88 108 PRO A C 1
ATOM 821 O O . PRO A 1 108 ? -17.485 -16.413 3.325 1.00 94.88 108 PRO A O 1
ATOM 824 N N . ARG A 1 109 ? -18.429 -17.992 4.603 1.00 96.50 109 ARG A N 1
ATOM 825 C CA . ARG A 1 109 ? -17.622 -19.137 4.164 1.00 96.50 109 ARG A CA 1
ATOM 826 C C . ARG A 1 109 ? -18.544 -20.221 3.637 1.00 96.50 109 ARG A C 1
ATOM 828 O O . ARG A 1 109 ? -19.638 -20.413 4.167 1.00 96.50 109 ARG A O 1
ATOM 835 N N . LEU A 1 110 ? -18.095 -20.886 2.581 1.00 97.88 110 LEU A N 1
ATOM 836 C CA . LEU A 1 110 ? -18.863 -21.872 1.832 1.00 97.88 110 LEU A CA 1
ATOM 837 C C . LEU A 1 110 ? -18.128 -23.214 1.848 1.00 97.88 110 LEU A C 1
ATOM 839 O O . LEU A 1 110 ? -16.898 -23.234 1.816 1.00 97.88 110 LEU A O 1
ATOM 843 N N . ASP A 1 111 ? -18.869 -24.317 1.869 1.00 97.50 111 ASP A N 1
ATOM 844 C CA . ASP A 1 111 ? -18.315 -25.650 1.633 1.00 97.50 111 ASP A CA 1
ATOM 845 C C . ASP A 1 111 ? -18.166 -25.891 0.122 1.00 97.50 111 ASP A C 1
ATOM 847 O O . ASP A 1 111 ? -19.159 -26.049 -0.595 1.00 97.50 111 ASP A O 1
ATOM 851 N N . GLY A 1 112 ? -16.927 -25.930 -0.367 1.00 95.62 112 GLY A N 1
ATOM 852 C CA . GLY A 1 112 ? -16.606 -26.180 -1.772 1.00 95.62 112 GLY A CA 1
ATOM 853 C C . GLY A 1 112 ? -17.076 -27.539 -2.292 1.00 95.62 112 GLY A C 1
ATOM 854 O O . GLY A 1 112 ? -17.292 -27.677 -3.491 1.00 95.62 112 GLY A O 1
ATOM 855 N N . THR A 1 113 ? -17.332 -28.527 -1.426 1.00 96.31 113 THR A N 1
ATOM 856 C CA . THR A 1 113 ? -17.923 -29.811 -1.853 1.00 96.31 113 THR A CA 1
ATOM 857 C C . THR A 1 113 ? -19.398 -29.689 -2.259 1.00 96.31 113 THR A C 1
ATOM 859 O O . THR A 1 113 ? -19.950 -30.614 -2.853 1.00 96.31 113 THR A O 1
ATOM 862 N N . THR A 1 114 ? -20.031 -28.543 -1.976 1.00 97.44 114 THR A N 1
ATOM 863 C CA . THR A 1 114 ? -21.451 -28.254 -2.253 1.00 97.44 114 THR A CA 1
ATOM 864 C C . THR A 1 114 ? -21.670 -27.212 -3.359 1.00 97.44 114 THR A C 1
ATOM 866 O O . THR A 1 114 ? -22.789 -26.738 -3.550 1.00 97.44 114 THR A O 1
ATOM 869 N N . ILE A 1 115 ? -20.607 -26.852 -4.088 1.00 97.62 115 ILE A N 1
ATOM 870 C CA . ILE A 1 115 ? -20.617 -25.886 -5.197 1.00 97.62 115 ILE A CA 1
ATOM 871 C C . ILE A 1 115 ? -20.625 -26.638 -6.535 1.00 97.62 115 ILE A C 1
ATOM 873 O O . ILE A 1 115 ? -19.811 -27.538 -6.747 1.00 97.62 115 ILE A O 1
ATOM 877 N N . ASP A 1 116 ? -21.505 -26.246 -7.460 1.00 97.31 116 ASP A N 1
ATOM 878 C CA . ASP A 1 116 ? -21.454 -26.725 -8.844 1.00 97.31 116 ASP A CA 1
ATOM 879 C C . ASP A 1 116 ? -20.514 -25.841 -9.675 1.00 97.31 116 ASP A C 1
ATOM 881 O O . ASP A 1 116 ? -20.860 -24.746 -10.121 1.00 97.31 116 ASP A O 1
ATOM 885 N N . TYR A 1 117 ? -19.301 -26.343 -9.895 1.00 96.31 117 TYR A N 1
ATOM 886 C CA . TYR A 1 117 ? -18.286 -25.691 -10.720 1.00 96.31 117 TYR A CA 1
ATOM 887 C C . TYR A 1 117 ? -18.489 -25.890 -12.232 1.00 96.31 117 TYR A C 1
ATOM 889 O O . TYR A 1 117 ? -17.793 -25.247 -13.016 1.00 96.31 117 TYR A O 1
ATOM 897 N N . SER A 1 118 ? -19.410 -26.760 -12.671 1.00 94.19 118 SER A N 1
ATOM 898 C CA . SER A 1 118 ? -19.480 -27.233 -14.068 1.00 94.19 118 SER A CA 1
ATOM 899 C C . SER A 1 118 ? -19.759 -26.140 -15.106 1.00 94.19 118 SER A C 1
ATOM 901 O O . SER A 1 118 ? -19.363 -26.282 -16.263 1.00 94.19 118 SER A O 1
ATOM 903 N N . ASN A 1 119 ? -20.403 -25.047 -14.690 1.00 90.25 119 ASN A N 1
ATOM 904 C CA . ASN A 1 119 ? -20.759 -23.903 -15.533 1.00 90.25 119 ASN A CA 1
ATOM 905 C C . ASN A 1 119 ? -20.023 -22.606 -15.134 1.00 90.25 119 ASN A C 1
ATOM 907 O O . ASN A 1 119 ? -20.418 -21.521 -15.566 1.00 90.25 119 ASN A O 1
ATOM 911 N N . LEU A 1 120 ? -18.983 -22.691 -14.293 1.00 96.31 120 LEU A N 1
ATOM 912 C CA . LEU A 1 120 ? -18.242 -21.526 -13.798 1.00 96.31 120 LEU A CA 1
ATOM 913 C C . LEU A 1 120 ? -16.968 -21.268 -14.609 1.00 96.31 120 LEU A C 1
ATOM 915 O O . LEU A 1 120 ? -16.287 -22.186 -15.060 1.00 96.31 120 LEU A O 1
ATOM 919 N N . GLU A 1 121 ? -16.624 -19.993 -14.780 1.00 95.25 121 GLU A N 1
ATOM 920 C CA . GLU A 1 121 ? -15.440 -19.585 -15.538 1.00 95.25 121 GLU A CA 1
ATOM 921 C C . GLU A 1 121 ? -14.176 -19.769 -14.687 1.00 95.25 121 GLU A C 1
ATOM 923 O O . GLU A 1 121 ? -14.040 -19.177 -13.615 1.00 95.25 121 GLU A O 1
ATOM 928 N N . ILE A 1 122 ? -13.247 -20.600 -15.162 1.00 94.62 122 ILE A N 1
ATOM 929 C CA . ILE A 1 122 ? -11.996 -20.917 -14.464 1.00 94.62 122 ILE A CA 1
ATOM 930 C C . ILE A 1 122 ? -10.978 -19.790 -14.674 1.00 94.62 122 ILE A C 1
ATOM 932 O O . ILE A 1 122 ? -10.611 -19.469 -15.805 1.00 94.62 122 ILE A O 1
ATOM 936 N N . GLN A 1 123 ? -10.452 -19.246 -13.578 1.00 91.00 123 GLN A N 1
ATOM 937 C CA . GLN A 1 123 ? -9.292 -18.362 -13.588 1.00 91.00 123 GLN A CA 1
ATOM 938 C C . GLN A 1 123 ? -8.026 -19.160 -13.262 1.00 91.00 123 GLN A C 1
ATOM 940 O O . GLN A 1 123 ? -7.798 -19.586 -12.127 1.00 91.00 123 GLN A O 1
ATOM 945 N N . HIS A 1 124 ? -7.192 -19.333 -14.285 1.00 86.94 124 HIS A N 1
ATOM 946 C CA . HIS A 1 124 ? -5.853 -19.902 -14.169 1.00 86.94 124 HIS A CA 1
ATOM 947 C C . HIS A 1 124 ? -4.847 -18.875 -13.622 1.00 86.94 124 HIS A C 1
ATOM 949 O O . HIS A 1 124 ? -5.034 -17.665 -13.764 1.00 86.94 124 HIS A O 1
ATOM 955 N N . ALA A 1 125 ? -3.770 -19.370 -13.011 1.00 83.69 125 ALA A N 1
ATOM 956 C CA . ALA A 1 125 ? -2.615 -18.568 -12.614 1.00 83.69 125 ALA A CA 1
ATOM 957 C C . ALA A 1 125 ? -1.650 -18.331 -13.794 1.00 83.69 125 ALA A C 1
ATOM 959 O O . ALA A 1 125 ? -1.709 -19.037 -14.801 1.00 83.69 125 ALA A O 1
ATOM 960 N N . ASP A 1 126 ? -0.737 -17.366 -13.644 1.00 83.25 126 ASP A N 1
ATOM 961 C CA . ASP A 1 126 ? 0.340 -17.111 -14.609 1.00 83.25 126 ASP A CA 1
ATOM 962 C C . ASP A 1 126 ? 1.256 -18.340 -14.775 1.00 83.25 126 ASP A C 1
ATOM 964 O O . ASP A 1 126 ? 1.695 -18.932 -13.784 1.00 83.25 126 ASP A O 1
ATOM 968 N N . ASP A 1 127 ? 1.622 -18.661 -16.021 1.00 79.19 127 ASP A N 1
ATOM 969 C CA . ASP A 1 127 ? 2.655 -19.649 -16.352 1.00 79.19 127 ASP A CA 1
ATOM 970 C C . ASP A 1 127 ? 3.822 -18.979 -17.114 1.00 79.19 127 ASP A C 1
ATOM 972 O O . ASP A 1 127 ? 3.598 -18.420 -18.193 1.00 79.19 127 ASP A O 1
ATOM 976 N N . PRO A 1 128 ? 5.066 -18.993 -16.592 1.00 78.88 128 PRO A N 1
ATOM 977 C CA . PRO A 1 128 ? 5.459 -19.442 -15.256 1.00 78.88 128 PRO A CA 1
ATOM 978 C C . PRO A 1 128 ? 5.072 -18.429 -14.155 1.00 78.88 128 PRO A C 1
ATOM 980 O O . PRO A 1 128 ? 5.178 -17.216 -14.368 1.00 78.88 128 PRO A O 1
ATOM 983 N N . PRO A 1 129 ? 4.715 -18.890 -12.941 1.00 81.06 129 PRO A N 1
ATOM 984 C CA . PRO A 1 129 ? 4.287 -18.018 -11.848 1.00 81.06 129 PRO A CA 1
ATOM 985 C C . PRO A 1 129 ? 5.456 -17.215 -11.252 1.00 81.06 129 PRO A C 1
ATOM 987 O O . PRO A 1 129 ? 6.540 -17.749 -10.993 1.00 81.06 129 PRO A O 1
ATOM 990 N N . MET A 1 130 ? 5.231 -15.924 -10.984 1.00 82.00 130 MET A N 1
ATOM 991 C CA . MET A 1 130 ? 6.262 -15.009 -10.478 1.00 82.00 130 MET A CA 1
ATOM 992 C C . MET A 1 130 ? 6.363 -15.022 -8.935 1.00 82.00 130 MET A C 1
ATOM 994 O O . MET A 1 130 ? 5.368 -14.760 -8.257 1.00 82.00 130 MET A O 1
ATOM 998 N N . PRO A 1 131 ? 7.550 -15.261 -8.338 1.00 86.25 131 PRO A N 1
ATOM 999 C CA . PRO A 1 131 ? 7.732 -15.179 -6.887 1.00 86.25 131 PRO A CA 1
ATOM 1000 C C . PRO A 1 131 ? 7.643 -13.743 -6.340 1.00 86.25 131 PRO A C 1
ATOM 1002 O O . PRO A 1 131 ? 8.244 -12.823 -6.887 1.00 86.25 131 PRO A O 1
ATOM 1005 N N . PHE A 1 132 ? 6.987 -13.565 -5.187 1.00 90.50 132 PHE A N 1
ATOM 1006 C CA . PHE A 1 132 ? 6.889 -12.270 -4.485 1.00 90.50 132 PHE A CA 1
ATOM 1007 C C . PHE A 1 132 ? 8.220 -11.764 -3.888 1.00 90.50 132 PHE A C 1
ATOM 1009 O O . PHE A 1 132 ? 8.386 -10.565 -3.678 1.00 90.50 132 PHE A O 1
ATOM 1016 N N . SER A 1 133 ? 9.166 -12.657 -3.573 1.00 91.88 133 SER A N 1
ATOM 1017 C CA . SER A 1 133 ? 10.471 -12.295 -3.000 1.00 91.88 133 SER A CA 1
ATOM 1018 C C . SER A 1 133 ? 11.568 -12.415 -4.050 1.00 91.88 133 SER A C 1
ATOM 1020 O O . SER A 1 133 ? 11.818 -13.511 -4.543 1.00 91.88 133 SER A O 1
ATOM 1022 N N . TYR A 1 134 ? 12.300 -11.325 -4.301 1.00 90.94 134 TYR A N 1
ATOM 1023 C CA . TYR A 1 134 ? 13.441 -11.285 -5.231 1.00 90.94 134 TYR A CA 1
ATOM 1024 C C . TYR A 1 134 ? 14.575 -12.287 -4.933 1.00 90.94 134 TYR A C 1
ATOM 1026 O O . TYR A 1 134 ? 15.436 -12.479 -5.785 1.00 90.94 134 TYR A O 1
ATOM 1034 N N . LEU A 1 135 ? 14.608 -12.909 -3.745 1.00 90.69 135 LEU A N 1
ATOM 1035 C CA . LEU A 1 135 ? 15.575 -13.971 -3.418 1.00 90.69 135 LEU A CA 1
ATOM 1036 C C . LEU A 1 135 ? 15.202 -15.322 -4.052 1.00 90.69 135 LEU A C 1
ATOM 1038 O O . LEU A 1 135 ? 16.062 -16.179 -4.251 1.00 90.69 135 LEU 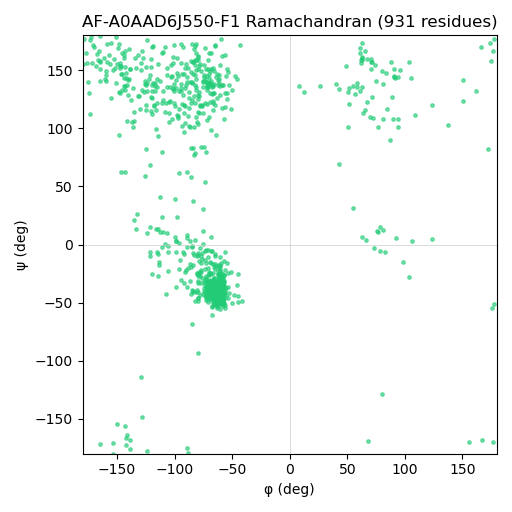A O 1
ATOM 1042 N N . ASN A 1 136 ? 13.922 -15.517 -4.372 1.00 86.81 136 ASN A N 1
ATOM 1043 C CA . ASN A 1 136 ? 13.389 -16.776 -4.868 1.00 86.81 136 ASN A CA 1
ATOM 1044 C C . ASN A 1 136 ? 13.442 -16.751 -6.401 1.00 86.81 136 ASN A C 1
ATOM 1046 O O . ASN A 1 136 ? 12.738 -15.976 -7.043 1.00 86.81 136 ASN A O 1
ATOM 1050 N N . LYS A 1 137 ? 14.275 -17.605 -7.005 1.00 74.00 137 LYS A N 1
ATOM 1051 C CA . LYS A 1 137 ? 14.464 -17.642 -8.470 1.00 74.00 137 LYS A CA 1
ATOM 1052 C C . LYS A 1 137 ? 13.269 -18.242 -9.216 1.00 74.00 137 LYS A C 1
ATOM 1054 O O . LYS A 1 137 ? 13.045 -17.898 -10.374 1.00 74.00 137 LYS A O 1
ATOM 1059 N N . LYS A 1 138 ? 12.541 -19.139 -8.550 1.00 73.56 138 LYS A N 1
ATOM 1060 C CA . LYS A 1 138 ? 11.268 -19.761 -8.943 1.00 73.56 138 LYS A CA 1
ATOM 1061 C C . LYS A 1 138 ? 10.487 -20.095 -7.662 1.00 73.56 138 LYS A C 1
ATOM 1063 O O . LYS A 1 138 ? 10.995 -19.898 -6.555 1.00 73.56 138 LYS A O 1
ATOM 1068 N N . ILE A 1 139 ? 9.283 -20.644 -7.800 1.00 70.94 139 ILE A N 1
ATOM 1069 C CA . ILE A 1 139 ? 8.550 -21.282 -6.696 1.00 70.94 139 ILE A CA 1
ATOM 1070 C C . ILE A 1 139 ? 9.084 -22.721 -6.543 1.00 70.94 139 ILE A C 1
ATOM 1072 O O . ILE A 1 139 ? 8.518 -23.670 -7.071 1.00 70.94 139 ILE A O 1
ATOM 1076 N N . GLU A 1 140 ? 10.252 -22.875 -5.910 1.00 52.91 140 GLU A N 1
ATOM 1077 C CA . GLU A 1 140 ? 10.988 -24.153 -5.861 1.00 52.91 140 GLU A CA 1
ATOM 1078 C C . GLU A 1 140 ? 10.497 -25.081 -4.736 1.00 52.91 140 GLU A C 1
ATOM 1080 O O . GLU A 1 140 ? 11.092 -25.158 -3.662 1.00 52.91 140 GLU A O 1
ATOM 1085 N N . GLN A 1 141 ? 9.419 -25.822 -5.005 1.00 52.22 141 GLN A N 1
ATOM 1086 C CA . GLN A 1 141 ? 9.038 -27.036 -4.273 1.00 52.22 141 GLN A CA 1
ATOM 1087 C C . GLN A 1 141 ? 8.454 -28.075 -5.241 1.00 52.22 141 GLN A C 1
ATOM 1089 O O . GLN A 1 141 ? 7.707 -27.728 -6.152 1.00 52.22 141 GLN A O 1
ATOM 1094 N N . GLU A 1 142 ? 8.733 -29.361 -5.006 1.00 43.34 142 GLU A N 1
ATOM 1095 C CA . GLU A 1 142 ? 8.279 -30.487 -5.850 1.00 43.34 142 GLU A CA 1
ATOM 1096 C C . GLU A 1 142 ? 6.744 -30.606 -5.947 1.00 43.34 142 GLU A C 1
ATOM 1098 O O . GLU A 1 142 ? 6.219 -31.217 -6.872 1.00 43.34 142 GLU A O 1
ATOM 1103 N N . VAL A 1 143 ? 6.025 -29.982 -5.009 1.00 44.25 143 VAL A N 1
ATOM 1104 C CA . VAL A 1 143 ? 4.556 -29.969 -4.905 1.00 44.25 143 VAL A CA 1
ATOM 1105 C C . VAL A 1 143 ? 3.920 -28.805 -5.692 1.00 44.25 143 VAL A C 1
ATOM 1107 O O . VAL A 1 143 ? 2.701 -28.712 -5.747 1.00 44.25 143 VAL A O 1
ATOM 1110 N N . TRP A 1 144 ? 4.696 -27.916 -6.330 1.00 53.59 144 TRP A N 1
ATOM 1111 C CA . TRP A 1 144 ? 4.194 -26.669 -6.941 1.00 53.59 144 TRP A CA 1
ATOM 1112 C C . TRP A 1 144 ? 4.484 -26.575 -8.448 1.00 53.59 144 TRP A C 1
ATOM 1114 O O . TRP A 1 144 ? 5.263 -25.748 -8.919 1.00 53.59 144 TRP A O 1
ATOM 1124 N N . THR A 1 145 ? 3.809 -27.429 -9.216 1.00 52.22 145 THR A N 1
ATOM 1125 C CA . THR A 1 145 ? 3.681 -27.304 -10.678 1.00 52.22 145 THR A CA 1
ATOM 1126 C C . THR A 1 145 ? 2.388 -26.561 -11.032 1.00 52.22 145 THR A C 1
ATOM 1128 O O . THR A 1 145 ? 1.551 -26.319 -10.163 1.00 52.22 145 THR A O 1
ATOM 1131 N N . LEU A 1 146 ? 2.169 -26.223 -12.307 1.00 50.03 146 LEU A N 1
ATOM 1132 C CA . LEU A 1 146 ? 0.900 -25.615 -12.737 1.00 50.03 146 LEU A CA 1
ATOM 1133 C C . LEU A 1 146 ? -0.313 -26.524 -12.440 1.00 50.03 146 LEU A C 1
ATOM 1135 O O . LEU A 1 146 ? -1.381 -26.038 -12.087 1.00 50.03 146 LEU A O 1
ATOM 1139 N N . ASN A 1 147 ? -0.111 -27.847 -12.483 1.00 51.06 147 ASN A N 1
ATOM 1140 C CA . ASN A 1 147 ? -1.128 -28.871 -12.211 1.00 51.06 147 ASN A CA 1
ATOM 1141 C C . ASN A 1 147 ? -1.491 -29.019 -10.721 1.00 51.06 147 ASN A C 1
ATOM 1143 O O . ASN A 1 147 ? -2.363 -29.820 -10.390 1.00 51.06 147 ASN A O 1
ATOM 1147 N N . THR A 1 148 ? -0.800 -28.315 -9.821 1.00 65.94 148 THR A N 1
ATOM 1148 C CA . THR A 1 148 ? -1.012 -28.404 -8.369 1.00 65.94 148 THR A CA 1
ATOM 1149 C C . THR A 1 148 ? -1.328 -27.059 -7.718 1.00 65.94 148 THR A C 1
ATOM 1151 O O . THR A 1 148 ? -1.389 -26.991 -6.497 1.00 65.94 148 THR A O 1
ATOM 1154 N N . GLN A 1 149 ? -1.577 -25.998 -8.493 1.00 77.62 149 GLN A N 1
ATOM 1155 C CA . GLN A 1 149 ? -2.158 -24.759 -7.963 1.00 77.62 149 GLN A CA 1
ATOM 1156 C C . GLN A 1 149 ? -3.689 -24.852 -7.925 1.00 77.62 149 GLN A C 1
ATOM 1158 O O . GLN A 1 149 ? -4.312 -25.373 -8.850 1.00 77.62 149 GLN A O 1
ATOM 1163 N N . LEU A 1 150 ? -4.306 -24.328 -6.862 1.00 85.75 150 LEU A N 1
ATOM 1164 C CA . LEU A 1 150 ? -5.765 -24.300 -6.726 1.00 85.75 150 LEU A CA 1
ATOM 1165 C C . LEU A 1 150 ? -6.391 -23.284 -7.691 1.00 85.75 150 LEU A C 1
ATOM 1167 O O . LEU A 1 150 ? -5.955 -22.135 -7.771 1.00 85.75 150 LEU A O 1
ATOM 1171 N N . LEU A 1 151 ? -7.439 -23.710 -8.397 1.00 90.44 151 LEU A N 1
ATOM 1172 C CA . LEU A 1 151 ? -8.153 -22.888 -9.372 1.00 90.44 151 LEU A CA 1
ATOM 1173 C C . LEU A 1 151 ? -9.162 -21.956 -8.690 1.00 90.44 151 LEU A C 1
ATOM 1175 O O . LEU A 1 151 ? -9.968 -22.385 -7.862 1.00 90.44 151 LEU A O 1
ATOM 1179 N N . CYS A 1 152 ? -9.153 -20.686 -9.092 1.00 94.38 152 CYS A N 1
ATOM 1180 C CA . CYS A 1 152 ? -10.210 -19.734 -8.753 1.00 94.38 152 CYS A CA 1
ATOM 1181 C C . CYS A 1 152 ? -11.343 -19.845 -9.781 1.00 94.38 152 CYS A C 1
ATOM 1183 O O . CYS A 1 152 ? -11.086 -20.119 -10.953 1.00 94.38 152 CYS A O 1
ATOM 1185 N N . HIS A 1 153 ? -12.587 -19.604 -9.366 1.00 96.44 153 HIS A N 1
ATOM 1186 C CA . HIS A 1 153 ? -13.745 -19.644 -10.269 1.00 96.44 153 HIS A CA 1
ATOM 1187 C C . HIS A 1 153 ? -14.544 -18.337 -10.197 1.00 96.44 153 HIS A C 1
ATOM 1189 O O . HIS A 1 153 ? -14.763 -17.805 -9.107 1.00 96.44 153 HIS A O 1
ATOM 1195 N N . GLN A 1 154 ? -14.986 -17.814 -11.342 1.00 97.00 154 GLN A N 1
ATOM 1196 C CA . GLN A 1 154 ? -15.807 -16.607 -11.435 1.00 97.00 154 GLN A CA 1
ATOM 1197 C C . GLN A 1 154 ? -17.297 -16.964 -11.531 1.00 97.00 154 GLN A C 1
ATOM 1199 O O . GLN A 1 154 ? -17.708 -17.778 -12.357 1.00 97.00 154 GLN A O 1
ATOM 1204 N N . THR A 1 155 ? -18.113 -16.299 -10.712 1.00 97.38 155 THR A N 1
ATOM 1205 C CA . THR A 1 155 ? -19.581 -16.287 -10.818 1.00 97.38 155 THR A CA 1
ATOM 1206 C C . THR A 1 155 ? -20.117 -14.868 -10.560 1.00 97.38 155 THR A C 1
ATOM 1208 O O . THR A 1 155 ? -19.347 -13.911 -10.430 1.00 97.38 155 THR A O 1
ATOM 1211 N N . TYR A 1 156 ? -21.438 -14.682 -10.542 1.00 97.25 156 TYR A N 1
ATOM 1212 C CA . TYR A 1 156 ? -22.083 -13.368 -10.485 1.00 97.25 156 TYR A CA 1
ATOM 1213 C C . TYR A 1 156 ? -23.320 -13.362 -9.581 1.00 97.25 156 TYR A C 1
ATOM 1215 O O . TYR A 1 156 ? -24.138 -14.272 -9.628 1.00 97.25 156 TYR A O 1
ATOM 1223 N N . THR A 1 157 ? -23.522 -12.274 -8.835 1.00 97.00 157 THR A N 1
ATOM 1224 C CA . THR A 1 157 ? -24.843 -11.977 -8.242 1.00 97.00 157 THR A CA 1
ATOM 1225 C C . THR A 1 157 ? -25.890 -11.735 -9.329 1.00 97.00 157 THR A C 1
ATOM 1227 O O . THR A 1 157 ? -25.582 -11.115 -10.350 1.00 97.00 157 THR A O 1
ATOM 1230 N N . THR A 1 158 ? -27.125 -12.171 -9.090 1.00 96.56 158 THR A N 1
ATOM 1231 C CA . THR A 1 158 ? -28.268 -11.998 -9.999 1.00 96.56 158 THR A CA 1
ATOM 1232 C C . THR A 1 158 ? -29.172 -10.843 -9.560 1.00 96.56 158 THR A C 1
ATOM 1234 O O . THR A 1 158 ? -29.015 -10.288 -8.470 1.00 96.56 158 THR A O 1
ATOM 1237 N N . ALA A 1 159 ? -30.153 -10.483 -10.396 1.00 95.88 159 ALA A N 1
ATOM 1238 C CA . ALA A 1 159 ? -31.181 -9.510 -10.025 1.00 95.88 159 ALA A CA 1
ATOM 1239 C C . ALA A 1 159 ? -31.956 -9.949 -8.766 1.00 95.88 159 ALA 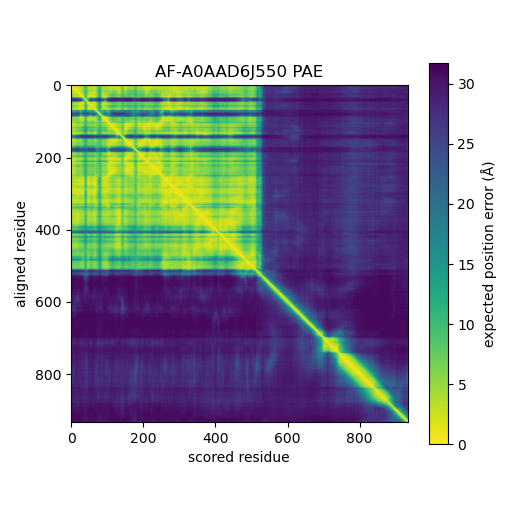A C 1
ATOM 1241 O O . ALA A 1 159 ? -32.199 -9.123 -7.887 1.00 95.88 159 ALA A O 1
ATOM 1242 N N . GLU A 1 160 ? -32.241 -11.249 -8.631 1.00 95.94 160 GLU A N 1
ATOM 1243 C CA . GLU A 1 160 ? -32.884 -11.844 -7.454 1.00 95.94 160 GLU A CA 1
ATOM 1244 C C . GLU A 1 160 ? -32.004 -11.707 -6.201 1.00 95.94 160 GLU A C 1
ATOM 1246 O O . GLU A 1 160 ? -32.484 -11.233 -5.169 1.00 95.94 160 GLU A O 1
ATOM 1251 N N . SER A 1 161 ? -30.688 -11.967 -6.307 1.00 95.00 161 SER A N 1
ATOM 1252 C CA . SER A 1 161 ? -29.733 -11.691 -5.218 1.00 95.00 161 SER A CA 1
ATOM 1253 C C . SER A 1 161 ? -29.826 -10.238 -4.731 1.00 95.00 161 SER A C 1
ATOM 1255 O O . SER A 1 161 ? -29.663 -9.952 -3.543 1.00 95.00 161 SER A O 1
ATOM 1257 N N . HIS A 1 162 ? -30.064 -9.293 -5.650 1.00 95.25 162 HIS A N 1
ATOM 1258 C CA . HIS A 1 162 ? -30.173 -7.873 -5.314 1.00 95.25 162 HIS A CA 1
ATOM 1259 C C . HIS A 1 162 ? -31.544 -7.521 -4.740 1.00 95.25 162 HIS A C 1
ATOM 1261 O O . HIS A 1 162 ? -31.614 -6.640 -3.890 1.00 95.25 162 HIS A O 1
ATOM 1267 N N . GLU A 1 163 ? -32.624 -8.169 -5.171 1.00 94.56 163 GLU A N 1
ATOM 1268 C CA . GLU A 1 163 ? -33.972 -7.968 -4.623 1.00 94.56 163 GLU A CA 1
ATOM 1269 C C . GLU A 1 163 ? -34.097 -8.512 -3.198 1.00 94.56 163 GLU A C 1
ATOM 1271 O O . GLU A 1 163 ? -34.559 -7.780 -2.319 1.00 94.56 163 GLU A O 1
ATOM 1276 N N . ILE A 1 164 ? -33.567 -9.713 -2.935 1.00 94.69 164 ILE A N 1
ATOM 1277 C CA . ILE A 1 164 ? -33.434 -10.275 -1.580 1.00 94.69 164 ILE A CA 1
ATOM 1278 C C . ILE A 1 164 ? -32.692 -9.290 -0.672 1.00 94.69 164 ILE A C 1
ATOM 1280 O O . ILE A 1 164 ? -33.148 -9.004 0.438 1.00 94.69 164 ILE A O 1
ATOM 1284 N N . LEU A 1 165 ? -31.580 -8.713 -1.140 1.00 92.19 165 LEU A N 1
ATOM 1285 C CA . LEU A 1 165 ? -30.819 -7.765 -0.331 1.00 92.19 165 LEU A CA 1
ATOM 1286 C C . LEU A 1 165 ? -31.539 -6.417 -0.169 1.00 92.19 165 LEU A C 1
ATOM 1288 O O . LEU A 1 165 ? -31.570 -5.893 0.942 1.00 92.19 165 LEU A O 1
ATOM 1292 N N . ARG A 1 166 ? -32.176 -5.884 -1.228 1.00 91.56 166 ARG A N 1
ATOM 1293 C CA . ARG A 1 166 ? -32.999 -4.654 -1.192 1.00 91.56 166 ARG A CA 1
ATOM 1294 C C . ARG A 1 166 ? -34.134 -4.753 -0.171 1.00 91.56 166 ARG A C 1
ATOM 1296 O O . ARG A 1 166 ? -34.354 -3.802 0.574 1.00 91.56 166 ARG A O 1
ATOM 1303 N N . ALA A 1 167 ? -34.798 -5.906 -0.095 1.00 92.19 167 ALA A N 1
ATOM 1304 C CA . ALA A 1 167 ? -35.875 -6.184 0.857 1.00 92.19 167 ALA A CA 1
ATOM 1305 C C . ALA A 1 167 ? -35.410 -6.331 2.324 1.00 92.19 167 ALA A C 1
ATOM 1307 O O . ALA A 1 167 ? -36.245 -6.493 3.210 1.00 92.19 167 ALA A O 1
ATOM 1308 N N . ASN A 1 168 ? -34.096 -6.294 2.584 1.00 89.44 168 ASN A N 1
ATOM 1309 C CA . ASN A 1 168 ? -33.493 -6.497 3.905 1.00 89.44 168 ASN A CA 1
ATOM 1310 C C . ASN A 1 168 ? -32.408 -5.449 4.252 1.00 89.44 168 ASN A C 1
ATOM 1312 O O . ASN A 1 168 ? -31.653 -5.637 5.210 1.00 89.44 168 ASN A O 1
ATOM 1316 N N . LEU A 1 169 ? -32.300 -4.342 3.500 1.00 85.50 169 LEU A N 1
ATOM 1317 C CA . LEU A 1 169 ? -31.310 -3.275 3.756 1.00 85.50 169 LEU A CA 1
ATOM 1318 C C . LEU A 1 169 ? -31.502 -2.625 5.131 1.00 85.50 169 LEU A C 1
ATOM 1320 O O . LEU A 1 169 ? -30.529 -2.217 5.764 1.00 85.50 169 LEU A O 1
ATOM 1324 N N . ASP A 1 170 ? -32.745 -2.578 5.614 1.00 81.62 170 ASP A N 1
ATOM 1325 C CA . ASP A 1 170 ? -33.107 -2.114 6.952 1.00 81.62 170 ASP A CA 1
ATOM 1326 C C . ASP A 1 170 ? -32.463 -2.956 8.065 1.00 81.62 170 ASP A C 1
ATOM 1328 O O . ASP A 1 170 ? -32.306 -2.461 9.180 1.00 81.62 170 ASP A O 1
ATOM 1332 N N . LYS A 1 171 ? -32.066 -4.205 7.782 1.00 77.81 171 LYS A N 1
ATOM 1333 C CA . LYS A 1 171 ? -31.428 -5.131 8.731 1.00 77.81 171 LYS A CA 1
ATOM 1334 C C . LYS A 1 171 ? -29.896 -5.058 8.720 1.00 77.81 171 LYS A C 1
ATOM 1336 O O . LYS A 1 171 ? -29.271 -5.660 9.587 1.00 77.81 171 LYS A O 1
ATOM 1341 N N . SER A 1 172 ? -29.280 -4.335 7.779 1.00 73.25 172 SER A N 1
ATOM 1342 C CA . SER A 1 172 ? -27.818 -4.175 7.716 1.00 73.25 172 SER A CA 1
ATOM 1343 C C . SER A 1 172 ? -27.309 -3.133 8.715 1.00 73.25 172 SER A C 1
ATOM 1345 O O . SER A 1 172 ? -27.736 -1.976 8.713 1.00 73.25 172 SER A O 1
ATOM 1347 N N . ILE A 1 173 ? -26.310 -3.519 9.512 1.00 65.69 173 ILE A N 1
ATOM 1348 C CA . ILE A 1 173 ? -25.661 -2.622 10.480 1.00 65.69 173 ILE A CA 1
ATOM 1349 C C . ILE A 1 173 ? -24.777 -1.576 9.771 1.00 65.69 173 ILE A C 1
ATOM 1351 O O . ILE A 1 173 ? -24.701 -0.431 10.210 1.00 65.69 173 ILE A O 1
ATOM 1355 N N . HIS A 1 174 ? -24.161 -1.912 8.628 1.00 63.72 174 HIS A N 1
ATOM 1356 C CA . HIS A 1 174 ? -23.377 -0.949 7.839 1.00 63.72 174 HIS A CA 1
ATOM 1357 C C . HIS A 1 174 ? -24.220 0.211 7.267 1.00 63.72 174 HIS A C 1
ATOM 1359 O O . HIS A 1 174 ? -23.705 1.320 7.098 1.00 63.72 174 HIS A O 1
ATOM 1365 N N . ILE A 1 175 ? -25.502 -0.025 6.963 1.00 58.25 175 ILE A N 1
ATOM 1366 C CA . ILE A 1 175 ? -26.372 0.975 6.320 1.00 58.25 175 ILE A CA 1
ATOM 1367 C C . ILE A 1 175 ? -27.006 1.931 7.337 1.00 58.25 175 ILE A C 1
ATOM 1369 O O . ILE A 1 175 ? -27.080 3.129 7.065 1.00 58.25 175 ILE A O 1
ATOM 1373 N N . ARG A 1 176 ? -27.424 1.433 8.511 1.00 52.03 176 ARG A N 1
ATOM 1374 C CA . ARG A 1 176 ? -28.196 2.207 9.508 1.00 52.03 176 ARG A CA 1
ATOM 1375 C C . ARG A 1 176 ? -27.530 3.497 10.001 1.00 52.03 176 ARG A C 1
ATOM 1377 O O . ARG A 1 176 ? -28.238 4.402 10.427 1.00 52.03 176 ARG A O 1
ATOM 1384 N N . GLU A 1 177 ? -26.202 3.584 9.961 1.00 50.38 177 GLU A N 1
ATOM 1385 C CA . GLU A 1 177 ? -25.439 4.634 10.656 1.00 50.38 177 GLU A CA 1
ATOM 1386 C C . GLU A 1 177 ? -24.666 5.592 9.725 1.00 50.38 177 GLU A C 1
ATOM 1388 O O . GLU A 1 177 ? -24.112 6.589 10.188 1.00 50.38 177 GLU A O 1
ATOM 1393 N N . THR A 1 178 ? -24.627 5.344 8.408 1.00 49.84 178 THR A N 1
ATOM 1394 C CA . THR A 1 178 ? -23.644 5.998 7.517 1.00 49.84 178 THR A CA 1
ATOM 1395 C C . THR A 1 178 ? -24.267 7.012 6.544 1.00 49.84 178 THR A C 1
ATOM 1397 O O . THR A 1 178 ? -24.413 6.737 5.355 1.00 49.84 178 THR A O 1
ATOM 1400 N N . VAL A 1 179 ? -24.560 8.232 7.017 1.00 38.09 179 VAL A N 1
ATOM 1401 C CA . VAL A 1 179 ? -25.301 9.299 6.284 1.00 38.09 179 VAL A CA 1
ATOM 1402 C C . VAL A 1 179 ? -24.743 9.668 4.890 1.00 38.09 179 VAL A C 1
ATOM 1404 O O . VAL A 1 179 ? -25.493 10.146 4.043 1.00 38.09 179 VAL A O 1
ATOM 1407 N N . LYS A 1 180 ? -23.449 9.447 4.613 1.00 42.19 180 LYS A N 1
ATOM 1408 C CA . LYS A 1 180 ? -22.838 9.659 3.278 1.00 42.19 180 LYS A CA 1
ATOM 1409 C C . LYS A 1 180 ? -22.323 8.384 2.591 1.00 42.19 180 LYS A C 1
ATOM 1411 O O . LYS A 1 180 ? -21.937 8.446 1.425 1.00 42.19 180 LYS A O 1
ATOM 1416 N N . GLY A 1 181 ? -22.312 7.248 3.292 1.00 42.88 181 GLY A N 1
ATOM 1417 C CA . GLY A 1 181 ? -21.584 6.036 2.895 1.00 42.88 181 GLY A CA 1
ATOM 1418 C C . GLY A 1 181 ? -20.054 6.229 2.784 1.00 42.88 181 GLY A C 1
ATOM 1419 O O . GLY A 1 181 ? -19.564 7.357 2.716 1.00 42.88 181 GLY A O 1
ATOM 1420 N N . PRO A 1 182 ? -19.266 5.142 2.737 1.00 49.97 182 PRO A N 1
ATOM 1421 C CA . PRO A 1 182 ? -17.851 5.224 2.380 1.00 49.97 182 PRO A CA 1
ATOM 1422 C C . PRO A 1 182 ? -17.671 5.468 0.863 1.00 49.97 182 PRO A C 1
ATOM 1424 O O . PRO A 1 182 ? -18.523 5.105 0.036 1.00 49.97 182 PRO A O 1
ATOM 1427 N N . ARG A 1 183 ? -16.548 6.078 0.454 1.00 55.69 183 ARG A N 1
ATOM 1428 C CA . ARG A 1 183 ? -16.186 6.247 -0.967 1.00 55.69 183 ARG A CA 1
ATOM 1429 C C . ARG A 1 183 ? -15.888 4.883 -1.594 1.00 55.69 183 ARG A C 1
ATOM 1431 O O . ARG A 1 183 ? -16.412 4.617 -2.680 1.00 55.69 183 ARG A O 1
ATOM 1438 N N . TYR A 1 184 ? -15.177 4.002 -0.891 1.00 60.44 184 TYR A N 1
ATOM 1439 C CA . TYR A 1 184 ? -15.091 2.576 -1.207 1.00 60.44 184 TYR A CA 1
ATOM 1440 C C . TYR A 1 184 ? -16.172 1.784 -0.462 1.00 60.44 184 TYR A C 1
ATOM 1442 O O . TYR A 1 184 ? -16.190 1.747 0.760 1.00 60.44 184 TYR A O 1
ATOM 1450 N N . CYS A 1 185 ? -17.057 1.102 -1.188 1.00 59.81 185 CYS A N 1
ATOM 1451 C CA . CYS A 1 185 ? -18.084 0.246 -0.593 1.00 59.81 185 CYS A CA 1
ATOM 1452 C C . CYS A 1 185 ? -17.582 -1.207 -0.513 1.00 59.81 185 CYS A C 1
ATOM 1454 O O . CYS A 1 185 ? -17.613 -1.888 -1.541 1.00 59.81 185 CYS A O 1
ATOM 1456 N N . PRO A 1 186 ? -17.133 -1.710 0.657 1.00 67.69 186 PRO A N 1
ATOM 1457 C CA . PRO A 1 186 ? -16.658 -3.087 0.773 1.00 67.69 186 PRO A CA 1
ATOM 1458 C C . PRO A 1 186 ? -17.803 -4.095 0.635 1.00 67.69 186 PRO A C 1
ATOM 1460 O O . PRO A 1 186 ? -17.635 -5.111 -0.042 1.00 67.69 186 PRO A O 1
ATOM 1463 N N . SER A 1 187 ? -18.966 -3.803 1.228 1.00 85.88 187 SER A N 1
ATOM 1464 C CA . SER A 1 187 ? -20.091 -4.733 1.297 1.00 85.88 187 SER A CA 1
ATOM 1465 C C . SER A 1 187 ? -21.044 -4.655 0.105 1.00 85.88 187 SER A C 1
ATOM 1467 O O . SER A 1 187 ? -21.169 -3.615 -0.551 1.00 85.88 187 SER A O 1
ATOM 1469 N N . LEU A 1 188 ? -21.703 -5.775 -0.193 1.00 89.69 188 LEU A N 1
ATOM 1470 C CA . LEU A 1 188 ? -22.628 -5.932 -1.314 1.00 89.69 188 LEU A CA 1
ATOM 1471 C C . LEU A 1 188 ? -23.834 -4.995 -1.183 1.00 89.69 188 LEU A C 1
ATOM 1473 O O . LEU A 1 188 ? -24.215 -4.347 -2.158 1.00 89.69 188 LEU A O 1
ATOM 1477 N N . GLU A 1 189 ? -24.370 -4.842 0.027 1.00 88.06 189 GLU A N 1
ATOM 1478 C CA . GLU A 1 189 ? -25.493 -3.950 0.313 1.00 88.06 189 GLU A CA 1
ATOM 1479 C C . GLU A 1 189 ? -25.145 -2.477 0.031 1.00 88.06 189 GLU A C 1
ATOM 1481 O O . GLU A 1 189 ? -25.925 -1.760 -0.599 1.00 88.06 189 GLU A O 1
ATOM 1486 N N . SER A 1 190 ? -23.918 -2.051 0.352 1.00 85.06 190 SER A N 1
ATOM 1487 C CA . SER A 1 190 ? -23.431 -0.709 0.002 1.00 85.06 190 SER A CA 1
ATOM 1488 C C . SER A 1 190 ? -23.182 -0.546 -1.504 1.00 85.06 190 SER A C 1
ATOM 1490 O O . SER A 1 190 ? -23.435 0.525 -2.058 1.00 85.06 190 SER A O 1
ATOM 1492 N N . LYS A 1 191 ? -22.714 -1.597 -2.196 1.00 88.56 191 LYS A N 1
ATOM 1493 C CA . LYS A 1 191 ? -22.521 -1.582 -3.661 1.00 88.56 191 LYS A CA 1
ATOM 1494 C C . LYS A 1 191 ? -23.852 -1.445 -4.401 1.00 88.56 191 LYS A C 1
ATOM 1496 O O . LYS A 1 191 ? -23.934 -0.642 -5.325 1.00 88.56 191 LYS A O 1
ATOM 1501 N N . ILE A 1 192 ? -24.890 -2.170 -3.982 1.00 89.06 192 ILE A N 1
ATOM 1502 C CA . ILE A 1 192 ? -26.212 -2.151 -4.629 1.00 89.06 192 ILE A CA 1
ATOM 1503 C C . ILE A 1 192 ? -26.927 -0.808 -4.419 1.00 89.06 192 ILE A C 1
ATOM 1505 O O . ILE A 1 192 ? -27.520 -0.297 -5.368 1.00 89.06 192 ILE A O 1
ATOM 1509 N N . ILE A 1 193 ? -26.807 -0.183 -3.239 1.00 87.19 193 ILE A N 1
ATOM 1510 C CA . ILE A 1 193 ? -27.313 1.186 -3.012 1.00 87.19 193 ILE A CA 1
ATOM 1511 C C . ILE A 1 193 ? -26.584 2.208 -3.898 1.00 87.19 193 ILE A C 1
ATOM 1513 O O . ILE A 1 193 ? -27.217 3.090 -4.474 1.00 87.19 193 ILE A O 1
ATOM 1517 N N . LYS A 1 194 ? -25.254 2.103 -4.017 1.00 85.88 194 LYS A N 1
ATOM 1518 C CA . LYS A 1 194 ? -24.425 3.087 -4.734 1.00 85.88 194 LYS A CA 1
ATOM 1519 C C . LYS A 1 194 ? -24.439 2.926 -6.255 1.00 85.88 194 LYS A C 1
ATOM 1521 O O . LYS A 1 194 ? -24.247 3.901 -6.978 1.00 85.88 194 LYS A O 1
ATOM 1526 N N . PHE A 1 195 ? -24.670 1.711 -6.744 1.00 89.25 195 PHE A N 1
ATOM 1527 C CA . PHE A 1 195 ? -24.691 1.373 -8.165 1.00 89.25 195 PHE A CA 1
ATOM 1528 C C . PHE A 1 195 ? -26.008 0.675 -8.557 1.00 89.25 195 PHE A C 1
ATOM 1530 O O . PHE A 1 195 ? -25.972 -0.432 -9.094 1.00 89.25 195 PHE A O 1
ATOM 1537 N N . PRO A 1 196 ? -27.183 1.308 -8.359 1.00 87.62 196 PRO A N 1
ATOM 1538 C CA . PRO A 1 196 ? -28.484 0.655 -8.540 1.00 87.62 196 PRO A CA 1
ATOM 1539 C C . PRO A 1 196 ? -28.769 0.236 -9.992 1.00 87.62 196 PRO A C 1
ATOM 1541 O O . PRO A 1 196 ? -29.635 -0.597 -10.226 1.00 87.62 196 PRO A O 1
ATOM 1544 N N . LYS A 1 197 ? -28.025 0.789 -10.963 1.00 91.50 197 LYS A N 1
ATOM 1545 C CA . LYS A 1 197 ? -28.069 0.419 -12.389 1.00 91.50 197 LYS A CA 1
ATOM 1546 C C . LYS A 1 197 ? -27.182 -0.785 -12.759 1.00 91.50 197 LYS A C 1
ATOM 1548 O O . LYS A 1 197 ? -27.127 -1.138 -13.931 1.00 91.50 197 LYS A O 1
ATOM 1553 N N . LYS A 1 198 ? -26.441 -1.387 -11.818 1.00 91.94 198 LYS A N 1
ATOM 1554 C CA . LYS A 1 198 ? -25.676 -2.619 -12.076 1.00 91.94 198 LYS A CA 1
ATOM 1555 C C . LYS A 1 198 ? -26.549 -3.838 -11.815 1.00 91.94 198 LYS A C 1
ATOM 1557 O O . LYS A 1 198 ? -26.831 -4.150 -10.667 1.00 91.94 198 LYS A O 1
ATOM 1562 N N . GLU A 1 199 ? -26.897 -4.549 -12.880 1.00 92.75 199 GLU A N 1
ATOM 1563 C CA . GLU A 1 199 ? -27.687 -5.790 -12.840 1.00 92.75 199 GLU A CA 1
ATOM 1564 C C . GLU A 1 199 ? -26.956 -6.946 -12.140 1.00 92.75 199 GLU A C 1
ATOM 1566 O O . GLU A 1 199 ? -27.590 -7.812 -11.547 1.00 92.75 199 GLU A O 1
ATOM 1571 N N . ARG A 1 200 ? -25.615 -6.954 -12.183 1.00 94.69 200 ARG A N 1
ATOM 1572 C CA . ARG A 1 200 ? -24.769 -7.982 -11.562 1.00 94.69 200 ARG A CA 1
ATOM 1573 C C . ARG A 1 200 ? -23.440 -7.443 -11.039 1.00 94.69 200 ARG A C 1
ATOM 1575 O O . ARG A 1 200 ? -22.895 -6.460 -11.547 1.00 94.69 200 ARG A O 1
ATOM 1582 N N . HIS A 1 201 ? -22.903 -8.133 -10.038 1.00 95.38 201 HIS A N 1
ATOM 1583 C CA . HIS A 1 201 ? -21.567 -7.936 -9.468 1.00 95.38 201 HIS A CA 1
ATOM 1584 C C . HIS A 1 201 ? -20.794 -9.259 -9.501 1.00 95.38 201 HIS A C 1
ATOM 1586 O O . HIS A 1 201 ? -21.372 -10.294 -9.170 1.00 95.38 201 HIS A O 1
ATOM 1592 N N . ILE A 1 202 ? -19.514 -9.201 -9.888 1.00 95.81 202 ILE A N 1
ATOM 1593 C CA . ILE A 1 202 ? -18.577 -10.338 -9.919 1.00 95.81 202 ILE A CA 1
ATOM 1594 C C . ILE A 1 202 ? -18.378 -10.906 -8.509 1.00 95.81 202 ILE A C 1
ATOM 1596 O O . ILE A 1 202 ? -18.285 -10.145 -7.540 1.00 95.81 202 ILE A O 1
ATOM 1600 N N . ILE A 1 203 ? -18.261 -12.229 -8.437 1.00 96.75 203 ILE A N 1
ATOM 1601 C CA . ILE A 1 203 ? -17.851 -13.000 -7.267 1.00 96.75 203 ILE A CA 1
ATOM 1602 C C . ILE A 1 203 ? -16.687 -13.901 -7.691 1.00 96.75 203 ILE A C 1
ATOM 1604 O O . ILE A 1 203 ? -16.802 -14.605 -8.694 1.00 96.75 203 ILE A O 1
ATOM 1608 N N . TRP A 1 204 ? -15.596 -13.906 -6.925 1.00 96.88 204 TRP A N 1
ATOM 1609 C CA . TRP A 1 204 ? -14.516 -14.883 -7.089 1.00 96.88 204 TRP A CA 1
ATOM 1610 C C . TRP A 1 204 ? -14.614 -15.928 -5.984 1.00 96.88 204 TRP A C 1
ATOM 1612 O O . TRP A 1 204 ? -14.621 -15.585 -4.803 1.00 96.88 204 TRP A O 1
ATOM 1622 N N . LEU A 1 205 ? -14.710 -17.196 -6.365 1.00 97.00 205 LEU A N 1
ATOM 1623 C CA . LEU A 1 205 ? -14.678 -18.337 -5.461 1.00 97.00 205 LEU A CA 1
ATOM 1624 C C . LEU A 1 205 ? -13.212 -18.735 -5.254 1.00 97.00 205 LEU A C 1
ATOM 1626 O O . LEU A 1 205 ? -12.590 -19.339 -6.130 1.00 97.00 205 LEU A O 1
ATOM 1630 N N . GLU A 1 206 ? -12.671 -18.329 -4.107 1.00 96.25 206 GLU A N 1
ATOM 1631 C CA . GLU A 1 206 ? -11.254 -18.402 -3.742 1.00 96.25 206 GLU A CA 1
ATOM 1632 C C . GLU A 1 206 ? -11.014 -19.484 -2.659 1.00 96.25 206 GLU A C 1
ATOM 1634 O O . GLU A 1 206 ? -11.490 -19.321 -1.531 1.00 96.25 206 GLU A O 1
ATOM 1639 N N . PRO A 1 207 ? -10.294 -20.589 -2.944 1.00 93.94 207 PRO A N 1
ATOM 1640 C CA . PRO A 1 207 ? -9.981 -21.629 -1.949 1.00 93.94 207 PRO A CA 1
ATOM 1641 C C . PRO A 1 207 ? -9.034 -21.161 -0.828 1.00 93.94 207 PRO A C 1
ATOM 1643 O O . PRO A 1 207 ? -7.963 -20.615 -1.098 1.00 93.94 207 PRO A O 1
ATOM 1646 N N . GLU A 1 208 ? -9.378 -21.397 0.446 1.00 93.12 208 GLU A N 1
ATOM 1647 C CA . GLU A 1 208 ? -8.573 -20.899 1.583 1.00 93.12 208 GLU A CA 1
ATOM 1648 C C . GLU A 1 208 ? -7.328 -21.747 1.936 1.00 93.12 208 GLU A C 1
ATOM 1650 O O . GLU A 1 208 ? -6.490 -21.303 2.733 1.00 93.12 208 GLU A O 1
ATOM 1655 N N . GLY A 1 209 ? -7.176 -22.935 1.343 1.00 89.38 209 GLY A N 1
ATOM 1656 C CA . GLY A 1 209 ? -6.011 -23.811 1.494 1.00 89.38 209 GLY A CA 1
ATOM 1657 C C . GLY A 1 209 ? -6.149 -25.142 0.747 1.00 89.38 209 GLY A C 1
ATOM 1658 O O . GLY A 1 209 ? -7.188 -25.407 0.150 1.00 89.38 209 GLY A O 1
ATOM 1659 N N . TYR A 1 210 ? -5.098 -25.966 0.778 1.00 86.25 210 TYR A N 1
ATOM 1660 C CA . TYR A 1 210 ? -5.071 -27.300 0.152 1.00 86.25 210 TYR A CA 1
ATOM 1661 C C . TYR A 1 210 ? -5.771 -28.356 1.006 1.00 86.25 210 TYR A C 1
ATOM 1663 O O . TYR A 1 210 ? -6.630 -29.090 0.526 1.00 86.25 210 TYR A O 1
ATOM 1671 N N . ASP A 1 211 ? -5.434 -28.390 2.296 1.00 87.19 211 ASP A N 1
ATOM 1672 C CA . ASP A 1 211 ? -6.021 -29.299 3.284 1.00 87.19 211 ASP A CA 1
ATOM 1673 C C . ASP A 1 211 ? -7.344 -28.727 3.836 1.00 87.19 211 ASP A C 1
ATOM 1675 O O . ASP A 1 211 ? -7.600 -28.761 5.045 1.00 87.19 211 ASP A O 1
ATOM 1679 N N . ASP A 1 212 ? -8.145 -28.079 2.987 1.00 84.94 212 ASP A N 1
ATOM 1680 C CA . ASP A 1 212 ? -9.423 -27.470 3.350 1.00 84.94 212 ASP A CA 1
ATOM 1681 C C . ASP A 1 212 ? -10.397 -27.439 2.161 1.00 84.94 212 ASP A C 1
ATOM 1683 O O . ASP A 1 212 ? -9.992 -27.381 1.003 1.00 84.94 212 ASP A O 1
ATOM 1687 N N . HIS A 1 213 ? -11.694 -27.470 2.452 1.00 92.38 213 HIS A N 1
ATOM 1688 C CA . HIS A 1 213 ? -12.764 -27.311 1.461 1.00 92.38 213 HIS A CA 1
ATOM 1689 C C . HIS A 1 213 ? -13.475 -25.959 1.598 1.00 92.38 213 HIS A C 1
ATOM 1691 O O . HIS A 1 213 ? -14.389 -25.661 0.833 1.00 92.38 213 HIS A O 1
ATOM 1697 N N . ILE A 1 214 ? -13.056 -25.118 2.549 1.00 96.06 214 ILE A N 1
ATOM 1698 C CA . ILE A 1 214 ? -13.593 -23.773 2.734 1.00 96.06 214 ILE A CA 1
ATOM 1699 C C . ILE A 1 214 ? -13.243 -22.864 1.547 1.00 96.06 214 ILE A C 1
ATOM 1701 O O . ILE A 1 214 ? -12.077 -22.588 1.248 1.00 96.06 214 ILE A O 1
ATOM 1705 N N . ILE A 1 215 ? -14.295 -22.338 0.922 1.00 96.94 215 ILE A N 1
ATOM 1706 C CA . ILE A 1 215 ? -14.243 -21.344 -0.148 1.00 96.94 215 ILE A CA 1
ATOM 1707 C C . ILE A 1 215 ? -14.620 -19.966 0.404 1.00 96.94 215 ILE A C 1
ATOM 1709 O O . ILE A 1 215 ? -15.603 -19.798 1.135 1.00 96.94 215 ILE A O 1
ATOM 1713 N N . TYR A 1 216 ? -13.838 -18.965 0.009 1.00 96.62 216 TYR A N 1
ATOM 1714 C CA . TYR A 1 216 ? -14.056 -17.546 0.256 1.00 96.62 216 TYR A CA 1
ATOM 1715 C C . TYR A 1 216 ? -14.718 -16.910 -0.981 1.00 96.62 216 TYR A C 1
ATOM 1717 O O . TYR A 1 216 ? -14.069 -16.806 -2.020 1.00 96.62 216 TYR A O 1
ATOM 1725 N N . PRO A 1 217 ? -15.991 -16.473 -0.926 1.00 96.62 217 PRO A N 1
ATOM 1726 C CA . PRO A 1 217 ? -16.643 -15.812 -2.051 1.00 96.62 217 PRO A CA 1
ATOM 1727 C C . PRO A 1 217 ? -16.316 -14.309 -2.026 1.00 96.62 217 PRO A C 1
ATOM 1729 O O . PRO A 1 217 ? -17.058 -13.475 -1.492 1.00 96.62 217 PRO A O 1
ATOM 1732 N N . ASN A 1 218 ? -15.155 -13.954 -2.574 1.00 94.69 218 ASN A N 1
ATOM 1733 C CA . ASN A 1 218 ? -14.696 -12.573 -2.664 1.00 94.69 218 ASN A CA 1
ATOM 1734 C C . ASN A 1 218 ? -15.654 -11.739 -3.530 1.00 94.69 218 ASN A C 1
ATOM 1736 O O . ASN A 1 218 ? -16.165 -12.197 -4.548 1.00 94.69 218 ASN A O 1
ATOM 1740 N N . GLY A 1 219 ? -15.896 -10.493 -3.125 1.00 91.44 219 GLY A N 1
ATOM 1741 C CA . GLY A 1 219 ? -16.865 -9.587 -3.748 1.00 91.44 219 GLY A CA 1
ATOM 1742 C C . GLY A 1 219 ? -18.169 -9.427 -2.959 1.00 91.44 219 GLY A C 1
ATOM 1743 O O . GLY A 1 219 ? -18.746 -8.334 -2.999 1.00 91.44 219 GLY A O 1
ATOM 1744 N N . ILE A 1 220 ? -18.584 -10.430 -2.172 1.00 93.38 220 ILE A N 1
ATOM 1745 C CA . ILE A 1 220 ? -19.867 -10.437 -1.437 1.00 93.38 220 ILE A CA 1
ATOM 1746 C C . ILE A 1 220 ? -19.734 -10.368 0.097 1.00 93.38 220 ILE A C 1
ATOM 1748 O O . ILE A 1 220 ? -20.480 -11.014 0.826 1.00 93.38 220 ILE A O 1
ATOM 1752 N N . SER A 1 221 ? -18.819 -9.538 0.614 1.00 91.56 221 SER A N 1
ATOM 1753 C CA . SER A 1 221 ? -18.886 -9.093 2.018 1.00 91.56 221 SER A CA 1
ATOM 1754 C C . SER A 1 221 ? -20.279 -8.559 2.347 1.00 91.56 221 SER A C 1
ATOM 1756 O O . SER A 1 221 ? -20.792 -7.747 1.578 1.00 91.56 221 SER A O 1
ATOM 1758 N N . MET A 1 222 ? -20.884 -8.965 3.466 1.00 88.69 222 MET A N 1
ATOM 1759 C CA . MET A 1 222 ? -22.223 -8.496 3.845 1.00 88.69 222 MET A CA 1
ATOM 1760 C C . MET A 1 222 ? -22.489 -8.582 5.351 1.00 88.69 222 MET A C 1
ATOM 1762 O O . MET A 1 222 ? -21.877 -9.382 6.054 1.00 88.69 222 MET A O 1
ATOM 1766 N N . THR A 1 223 ? -23.411 -7.742 5.830 1.00 86.88 223 THR A N 1
ATOM 1767 C CA . THR A 1 223 ? -23.777 -7.611 7.259 1.00 86.88 223 THR A CA 1
ATOM 1768 C C . THR A 1 223 ? -25.253 -7.888 7.563 1.00 86.88 223 THR A C 1
ATOM 1770 O O . THR A 1 223 ? -25.751 -7.525 8.627 1.00 86.88 223 THR A O 1
ATOM 1773 N N . VAL A 1 224 ? -25.978 -8.505 6.627 1.00 88.00 224 VAL A N 1
ATOM 1774 C CA . VAL A 1 224 ? -27.385 -8.900 6.818 1.00 88.00 224 VAL A CA 1
ATOM 1775 C C . VAL A 1 224 ? -27.506 -10.223 7.598 1.00 88.00 224 VAL A C 1
ATOM 1777 O O . VAL A 1 224 ? -26.540 -10.989 7.631 1.00 88.00 224 VAL A O 1
ATOM 1780 N N . PRO A 1 225 ? -28.662 -10.521 8.225 1.00 90.50 225 PRO A N 1
ATOM 1781 C CA . PRO A 1 225 ? -28.891 -11.777 8.948 1.00 90.50 225 PRO A CA 1
ATOM 1782 C C . PRO A 1 225 ? -28.617 -13.040 8.117 1.00 90.50 225 PRO A C 1
ATOM 1784 O O . PRO A 1 225 ? -28.792 -13.040 6.901 1.00 90.50 225 PRO A O 1
ATOM 1787 N N . ALA A 1 226 ? -28.176 -14.118 8.774 1.00 92.62 226 ALA A N 1
ATOM 1788 C CA . ALA A 1 226 ? -27.672 -15.330 8.115 1.00 92.62 226 ALA A CA 1
ATOM 1789 C C . ALA A 1 226 ? -28.698 -16.013 7.188 1.00 92.62 226 ALA A C 1
ATOM 1791 O O . ALA A 1 226 ? -28.319 -16.516 6.136 1.00 92.62 226 ALA A O 1
ATOM 1792 N N . ASP A 1 227 ? -29.985 -15.962 7.531 1.00 94.00 227 ASP A N 1
ATOM 1793 C CA . ASP A 1 227 ? -31.109 -16.402 6.695 1.00 94.00 227 ASP A CA 1
ATOM 1794 C C . ASP A 1 227 ? -31.191 -15.631 5.365 1.00 94.00 227 ASP A C 1
ATOM 1796 O O . ASP A 1 227 ? -31.404 -16.224 4.308 1.00 94.00 227 ASP A O 1
ATOM 1800 N N . VAL A 1 228 ? -30.936 -14.319 5.396 1.00 93.94 228 VAL A N 1
ATOM 1801 C CA . VAL A 1 228 ? -30.868 -13.468 4.197 1.00 93.94 228 VAL A CA 1
ATOM 1802 C C . VAL A 1 228 ? -29.612 -13.779 3.379 1.00 93.94 228 VAL A C 1
ATOM 1804 O O . VAL A 1 228 ? -29.668 -13.758 2.151 1.00 93.94 228 VAL A O 1
ATOM 1807 N N . GLN A 1 229 ? -28.487 -14.095 4.034 1.00 95.19 229 GLN A N 1
ATOM 1808 C CA . GLN A 1 229 ? -27.258 -14.497 3.338 1.00 95.19 229 GLN A CA 1
ATOM 1809 C C . GLN A 1 229 ? -27.435 -15.830 2.610 1.00 95.19 229 GLN A C 1
ATOM 1811 O O . GLN A 1 229 ? -27.069 -15.933 1.444 1.00 95.19 229 GLN A O 1
ATOM 1816 N N . GLU A 1 230 ? -28.023 -16.832 3.267 1.00 95.62 230 GLU A N 1
ATOM 1817 C CA . GLU A 1 230 ? -28.269 -18.147 2.670 1.00 95.62 230 GLU A CA 1
ATOM 1818 C C . GLU A 1 230 ? -29.261 -18.058 1.501 1.00 95.62 230 GLU A C 1
ATOM 1820 O O . GLU A 1 230 ? -28.999 -18.602 0.429 1.00 95.62 230 GLU A O 1
ATOM 1825 N N . ALA A 1 231 ? -30.355 -17.304 1.667 1.00 96.44 231 ALA A N 1
ATOM 1826 C CA . ALA A 1 231 ? -31.302 -17.039 0.586 1.00 96.44 231 ALA A CA 1
ATOM 1827 C C . ALA A 1 231 ? -30.626 -16.348 -0.612 1.00 96.44 231 ALA A C 1
ATOM 1829 O O . ALA A 1 231 ? -30.847 -16.746 -1.751 1.00 96.44 231 ALA A O 1
ATOM 1830 N N . LEU A 1 232 ? -29.759 -15.357 -0.368 1.00 96.69 232 LEU A N 1
ATOM 1831 C CA . LEU A 1 232 ? -29.009 -14.673 -1.422 1.00 96.69 232 LEU A CA 1
ATOM 1832 C C . LEU A 1 232 ? -28.027 -15.621 -2.125 1.00 96.69 232 LEU A C 1
ATOM 1834 O O . LEU A 1 232 ? -28.010 -15.658 -3.354 1.00 96.69 232 LEU A O 1
ATOM 1838 N N . LEU A 1 233 ? -27.241 -16.399 -1.373 1.00 97.38 233 LEU A N 1
ATOM 1839 C CA . LEU A 1 233 ? -26.258 -17.344 -1.916 1.00 97.38 233 LEU A CA 1
ATOM 1840 C C . LEU A 1 233 ? -26.900 -18.340 -2.889 1.00 97.38 233 LEU A C 1
ATOM 1842 O O . LEU A 1 233 ? -26.378 -18.527 -3.983 1.00 97.38 233 LEU A O 1
ATOM 1846 N N . ARG A 1 234 ? -28.071 -18.890 -2.548 1.00 97.38 234 ARG A N 1
ATOM 1847 C CA . ARG A 1 234 ? -28.811 -19.845 -3.394 1.00 97.38 234 ARG A CA 1
ATOM 1848 C C . ARG A 1 234 ? -29.321 -19.263 -4.728 1.00 97.38 234 ARG A C 1
ATOM 1850 O O . ARG A 1 234 ? -29.767 -20.025 -5.575 1.00 97.38 234 ARG A O 1
ATOM 1857 N N . THR A 1 235 ? -29.245 -17.942 -4.935 1.00 97.38 235 THR A N 1
ATOM 1858 C CA . THR A 1 235 ? -29.597 -17.264 -6.209 1.00 97.38 235 THR A CA 1
ATOM 1859 C C . THR A 1 235 ? -28.386 -16.933 -7.092 1.00 97.38 235 THR A C 1
ATOM 1861 O O . THR A 1 235 ? -28.532 -16.275 -8.126 1.00 97.38 235 THR A O 1
ATOM 1864 N N . VAL A 1 236 ? -27.181 -17.333 -6.677 1.00 97.56 236 VAL A N 1
ATOM 1865 C CA . VAL A 1 236 ? -25.933 -17.168 -7.434 1.00 97.56 236 VAL A CA 1
ATOM 1866 C C . VAL A 1 236 ? -25.661 -18.449 -8.237 1.00 97.56 236 VAL A C 1
ATOM 1868 O O . VAL A 1 236 ? -25.684 -19.525 -7.639 1.00 97.56 236 VAL A O 1
ATOM 1871 N N . PRO A 1 237 ? -25.342 -18.366 -9.545 1.00 97.56 237 PRO A N 1
ATOM 1872 C CA . PRO A 1 237 ? -25.030 -19.540 -10.357 1.00 97.56 237 PRO A CA 1
ATOM 1873 C C . PRO A 1 237 ? -23.885 -20.376 -9.776 1.00 97.56 237 PRO A C 1
ATOM 1875 O O . PRO A 1 237 ? -22.825 -19.829 -9.442 1.00 97.56 237 PRO A O 1
ATOM 1878 N N . GLY A 1 238 ? -24.108 -21.686 -9.667 1.00 97.00 238 GLY A N 1
ATOM 1879 C CA . GLY A 1 238 ? -23.197 -22.663 -9.061 1.00 97.00 238 GLY A CA 1
ATOM 1880 C C . GLY A 1 238 ? -23.280 -22.760 -7.530 1.00 97.00 238 GLY A C 1
ATOM 1881 O O . GLY A 1 238 ? -22.633 -23.626 -6.939 1.00 97.00 238 GLY A O 1
ATOM 1882 N N . LEU A 1 239 ? -24.053 -21.890 -6.866 1.00 97.88 239 LEU A N 1
ATOM 1883 C CA . LEU A 1 239 ? -24.235 -21.862 -5.407 1.00 97.88 239 LEU A CA 1
ATOM 1884 C C . LEU A 1 239 ? -25.662 -22.248 -4.962 1.00 97.88 239 LEU A C 1
ATOM 1886 O O . LEU A 1 239 ? -26.004 -22.109 -3.787 1.00 97.88 239 LEU A O 1
ATOM 1890 N N . GLU A 1 240 ? -26.500 -22.766 -5.862 1.00 97.62 240 GLU A N 1
ATOM 1891 C CA . GLU A 1 240 ? -27.929 -23.055 -5.642 1.00 97.62 240 GLU A CA 1
ATOM 1892 C C . GLU A 1 240 ? -28.176 -24.025 -4.469 1.00 97.62 240 GLU A C 1
ATOM 1894 O O . GLU A 1 240 ? -29.202 -23.962 -3.784 1.00 97.62 240 GLU A O 1
ATOM 1899 N N . ASN A 1 241 ? -27.206 -24.909 -4.215 1.00 96.81 241 ASN A N 1
ATOM 1900 C CA . ASN A 1 241 ? -27.219 -25.910 -3.146 1.00 96.81 241 ASN A CA 1
ATOM 1901 C C . ASN A 1 241 ? -26.104 -25.697 -2.100 1.00 96.81 241 ASN A C 1
ATOM 1903 O O . ASN A 1 241 ? -25.840 -26.601 -1.304 1.00 96.81 241 ASN A O 1
ATOM 1907 N N . VAL A 1 242 ? -25.441 -24.531 -2.092 1.00 97.50 242 VAL A N 1
ATOM 1908 C CA . VAL A 1 242 ? -24.240 -24.330 -1.271 1.00 97.50 242 VAL A CA 1
ATOM 1909 C C . VAL A 1 242 ? -24.542 -24.354 0.227 1.00 97.50 242 VAL A C 1
ATOM 1911 O O . VAL A 1 242 ? -25.481 -23.722 0.715 1.00 97.50 242 VAL A O 1
ATOM 1914 N N . THR A 1 243 ? -23.693 -25.044 0.984 1.00 97.69 243 THR A N 1
ATOM 1915 C CA . THR A 1 243 ? -23.703 -25.013 2.447 1.00 97.69 243 THR A CA 1
ATOM 1916 C C . THR A 1 243 ? -22.834 -23.863 2.948 1.00 97.69 243 THR A C 1
ATOM 1918 O O . THR A 1 243 ? -21.620 -23.833 2.739 1.00 97.69 243 THR A O 1
ATOM 1921 N N . MET A 1 244 ? -23.458 -22.906 3.637 1.00 96.81 244 MET A N 1
ATOM 1922 C CA . MET A 1 244 ? -22.764 -21.810 4.312 1.00 96.81 244 MET A CA 1
ATOM 1923 C C . MET A 1 244 ? -22.212 -22.293 5.662 1.00 96.81 244 MET A C 1
ATOM 1925 O O . MET A 1 244 ? -22.954 -22.459 6.628 1.00 96.81 244 MET A O 1
ATOM 1929 N N . THR A 1 245 ? -20.900 -22.505 5.738 1.00 95.62 245 THR A N 1
ATOM 1930 C CA . THR A 1 245 ? -20.202 -23.004 6.938 1.00 95.62 245 THR A CA 1
ATOM 1931 C C . THR A 1 245 ? -19.992 -21.921 7.998 1.00 95.62 245 THR A C 1
ATOM 1933 O O . THR A 1 245 ? -19.946 -22.216 9.191 1.00 95.62 245 THR A O 1
ATOM 1936 N N . GLN A 1 246 ? -19.910 -20.656 7.579 1.00 94.56 246 GLN A N 1
ATOM 1937 C CA . GLN A 1 246 ? -19.874 -19.487 8.459 1.00 94.56 246 GLN A CA 1
ATOM 1938 C C . GLN A 1 246 ? -20.610 -18.325 7.784 1.00 94.56 246 GLN A C 1
ATOM 1940 O O . GLN A 1 246 ? -20.357 -18.029 6.620 1.00 94.56 246 GLN A O 1
ATOM 1945 N N . ALA A 1 247 ? -21.493 -17.632 8.505 1.00 93.56 247 ALA A N 1
ATOM 1946 C CA . ALA A 1 247 ? -22.108 -16.406 7.997 1.00 93.56 247 ALA A CA 1
ATOM 1947 C C . ALA A 1 247 ? -21.084 -15.258 7.919 1.00 93.56 247 ALA A C 1
ATOM 1949 O O . ALA A 1 247 ? -20.189 -15.156 8.759 1.00 93.56 247 ALA A O 1
ATOM 1950 N N . GLY A 1 248 ? -21.238 -14.376 6.931 1.00 90.56 248 GLY A N 1
ATOM 1951 C CA . GLY A 1 248 ? -20.517 -13.108 6.842 1.00 90.56 248 GLY A CA 1
ATOM 1952 C C . GLY A 1 248 ? -20.929 -12.161 7.967 1.00 90.56 248 GLY A C 1
ATOM 1953 O O . GLY A 1 248 ? -22.037 -12.256 8.501 1.00 90.56 248 GLY A O 1
ATOM 1954 N N . TYR A 1 249 ? -20.026 -11.271 8.364 1.00 85.12 249 TYR A N 1
ATOM 1955 C CA . TYR A 1 249 ? -20.228 -10.390 9.512 1.00 85.12 249 TYR A CA 1
ATOM 1956 C C . TYR A 1 249 ? -19.441 -9.088 9.380 1.00 85.12 249 TYR A C 1
ATOM 1958 O O . TYR A 1 249 ? -18.467 -8.992 8.623 1.00 85.12 249 TYR A O 1
ATOM 1966 N N . GLY A 1 250 ? -19.882 -8.084 10.139 1.00 81.00 250 GLY A N 1
ATOM 1967 C CA . GLY A 1 250 ? -19.153 -6.847 10.357 1.00 81.00 250 GLY A CA 1
ATOM 1968 C C . GLY A 1 250 ? -18.220 -6.961 11.561 1.00 81.00 250 GLY A C 1
ATOM 1969 O O . GLY A 1 250 ? -18.552 -7.573 12.577 1.00 81.00 250 GLY A O 1
ATOM 1970 N N . VAL A 1 251 ? -17.065 -6.321 11.460 1.00 77.12 251 VAL A N 1
ATOM 1971 C CA . VAL A 1 251 ? -16.155 -6.043 12.569 1.00 77.12 251 VAL A CA 1
ATOM 1972 C C . VAL A 1 251 ? -16.064 -4.533 12.705 1.00 77.12 251 VAL A C 1
ATOM 1974 O O . VAL A 1 251 ? -15.869 -3.825 11.714 1.00 77.12 251 VAL A O 1
ATOM 1977 N N . GLU A 1 252 ? -16.211 -4.037 13.925 1.00 78.38 252 GLU A N 1
ATOM 1978 C CA . GLU A 1 252 ? -15.993 -2.631 14.247 1.00 78.38 252 GLU A CA 1
ATOM 1979 C C . GLU A 1 252 ? -14.778 -2.502 15.148 1.00 78.38 252 GLU A C 1
ATOM 1981 O O . GLU A 1 252 ? -14.562 -3.344 16.016 1.00 78.38 252 GLU A O 1
ATOM 1986 N N . TYR A 1 253 ? -13.965 -1.477 14.925 1.00 77.94 253 TYR A N 1
ATOM 1987 C CA . TYR A 1 253 ? -12.746 -1.273 15.696 1.00 77.94 253 TYR A CA 1
ATOM 1988 C C . TYR A 1 253 ? -12.427 0.202 15.881 1.00 77.94 253 TYR A C 1
ATOM 1990 O O . TYR A 1 253 ? -12.681 1.021 14.988 1.00 77.94 253 TYR A O 1
ATOM 1998 N N . ASP A 1 254 ? -11.834 0.517 17.028 1.00 83.69 254 ASP A N 1
ATOM 1999 C CA . ASP A 1 254 ? -11.345 1.862 17.312 1.00 83.69 254 ASP A CA 1
ATOM 2000 C C . ASP A 1 254 ? -9.933 2.054 16.736 1.00 83.69 254 ASP A C 1
ATOM 2002 O O . ASP A 1 254 ? -9.085 1.153 16.757 1.00 83.69 254 ASP A O 1
ATOM 2006 N N . TYR A 1 255 ? -9.707 3.236 16.162 1.00 88.88 255 TYR A N 1
ATOM 2007 C CA . TYR A 1 255 ? -8.464 3.637 15.502 1.00 88.88 255 TYR A CA 1
ATOM 2008 C C . TYR A 1 255 ? -8.053 5.041 15.955 1.00 88.88 255 TYR A C 1
ATOM 2010 O O . TYR A 1 255 ? -8.897 5.873 16.293 1.00 88.88 255 TYR A O 1
ATOM 2018 N N . VAL A 1 256 ? -6.753 5.311 15.928 1.00 91.56 256 VAL A N 1
ATOM 2019 C CA . VAL A 1 256 ? -6.165 6.630 16.172 1.00 91.56 256 VAL A CA 1
ATOM 2020 C C . VAL A 1 256 ? -6.111 7.394 14.849 1.00 91.56 256 VAL A C 1
ATOM 2022 O O . VAL A 1 256 ? -5.623 6.857 13.857 1.00 91.56 256 VAL A O 1
ATOM 2025 N N . ASP A 1 257 ? -6.572 8.650 14.822 1.00 92.56 257 ASP A N 1
ATOM 2026 C CA . ASP A 1 257 ? -6.420 9.551 13.667 1.00 92.56 257 ASP A CA 1
ATOM 2027 C C . ASP A 1 257 ? -4.928 9.707 13.303 1.00 92.56 257 ASP A C 1
ATOM 2029 O O . ASP A 1 257 ? -4.196 10.386 14.030 1.00 92.56 257 ASP A O 1
ATOM 2033 N N . PRO A 1 258 ? -4.440 9.123 12.189 1.00 93.19 258 PRO A N 1
ATOM 2034 C CA . PRO A 1 258 ? -3.003 8.992 11.947 1.00 93.19 258 PRO A CA 1
ATOM 2035 C C . PRO A 1 258 ? -2.286 10.325 11.695 1.00 93.19 258 PRO A C 1
ATOM 2037 O O . PRO A 1 258 ? -1.058 10.359 11.672 1.00 93.19 258 PRO A O 1
ATOM 2040 N N . ARG A 1 259 ? -3.005 11.452 11.600 1.00 91.56 259 ARG A N 1
ATOM 2041 C CA . ARG A 1 259 ? -2.409 12.802 11.627 1.00 91.56 259 ARG A CA 1
ATOM 2042 C C . ARG A 1 259 ? -1.695 13.114 12.949 1.00 91.56 259 ARG A C 1
ATOM 2044 O O . ARG A 1 259 ? -0.841 14.003 12.987 1.00 91.56 259 ARG A O 1
ATOM 2051 N N . SER A 1 260 ? -1.969 12.361 14.020 1.00 89.81 260 SER A N 1
ATOM 2052 C CA . SER A 1 260 ? -1.190 12.388 15.264 1.00 89.81 260 SER A CA 1
ATOM 2053 C C . SER A 1 260 ? 0.163 11.665 15.173 1.00 89.81 260 SER A C 1
ATOM 2055 O O . SER A 1 260 ? 0.872 11.607 16.176 1.00 89.81 260 SER A O 1
ATOM 2057 N N . LEU A 1 261 ? 0.529 11.088 14.024 1.00 93.12 261 LEU A N 1
ATOM 2058 C CA . LEU A 1 261 ? 1.820 10.437 13.788 1.00 93.12 261 LEU A CA 1
ATOM 2059 C C . LEU A 1 261 ? 2.773 11.336 12.996 1.00 93.12 261 LEU A C 1
ATOM 2061 O O . LEU A 1 261 ? 2.356 12.233 12.259 1.00 93.12 261 LEU A O 1
ATOM 2065 N N . ARG A 1 262 ? 4.068 11.067 13.153 1.00 92.31 262 ARG A N 1
ATOM 2066 C CA . ARG A 1 262 ? 5.147 11.560 12.290 1.00 92.31 262 ARG A CA 1
ATOM 2067 C C . ARG A 1 262 ? 5.293 10.686 11.044 1.00 92.31 262 ARG A C 1
ATOM 2069 O O . ARG A 1 262 ? 4.806 9.554 11.012 1.00 92.31 262 ARG A O 1
ATOM 2076 N N . ASN A 1 263 ? 6.066 11.147 10.064 1.00 92.31 263 ASN A N 1
ATOM 2077 C CA . ASN A 1 263 ? 6.490 10.320 8.923 1.00 92.31 263 ASN A CA 1
ATOM 2078 C C . ASN A 1 263 ? 7.301 9.059 9.314 1.00 92.31 263 ASN A C 1
ATOM 2080 O O . ASN A 1 263 ? 7.389 8.119 8.526 1.00 92.31 263 ASN A O 1
ATOM 2084 N N . THR A 1 264 ? 7.821 8.991 10.544 1.00 95.06 264 THR A N 1
ATOM 2085 C CA . THR A 1 264 ? 8.488 7.813 11.128 1.00 95.06 264 THR A CA 1
ATOM 2086 C C . THR A 1 264 ? 7.530 6.793 11.761 1.00 95.06 264 THR A C 1
ATOM 2088 O O . THR A 1 264 ? 7.991 5.758 12.248 1.00 95.06 264 THR A O 1
ATOM 2091 N N . LEU A 1 265 ? 6.218 7.068 11.769 1.00 96.94 265 LEU A N 1
ATOM 2092 C CA . LEU A 1 265 ? 5.167 6.361 12.524 1.00 96.94 265 LEU A CA 1
ATOM 2093 C C . LEU A 1 265 ? 5.301 6.423 14.060 1.00 96.94 265 LEU A C 1
ATOM 2095 O O . LEU A 1 265 ? 4.501 5.807 14.767 1.00 96.94 265 LEU A O 1
ATOM 2099 N N . GLU A 1 266 ? 6.249 7.203 14.594 1.00 95.44 266 GLU A N 1
ATOM 2100 C CA . GLU A 1 266 ? 6.243 7.600 16.008 1.00 95.44 266 GLU A CA 1
ATOM 2101 C C . GLU A 1 266 ? 5.092 8.583 16.259 1.00 95.44 266 GLU A C 1
ATOM 2103 O O . GLU A 1 266 ? 4.789 9.433 15.411 1.00 95.44 266 GLU A O 1
ATOM 2108 N N . THR A 1 267 ? 4.436 8.500 17.415 1.00 92.88 267 THR A N 1
ATOM 2109 C CA . THR A 1 267 ? 3.374 9.455 17.742 1.00 92.88 267 THR A CA 1
ATOM 2110 C C . THR A 1 267 ? 3.941 10.842 18.061 1.00 92.88 267 THR A C 1
ATOM 2112 O O . THR A 1 267 ? 5.001 10.989 18.670 1.00 92.88 267 THR A O 1
ATOM 2115 N N . LYS A 1 268 ? 3.207 11.893 17.685 1.00 87.25 268 LYS A N 1
ATOM 2116 C CA . LYS A 1 268 ? 3.520 13.276 18.068 1.00 87.25 268 LYS A CA 1
ATOM 2117 C C . LYS A 1 268 ? 3.363 13.468 19.587 1.00 87.25 268 LYS A C 1
ATOM 2119 O O . LYS A 1 268 ? 4.192 14.147 20.187 1.00 87.25 268 LYS A O 1
ATOM 2124 N N . SER A 1 269 ? 2.371 12.826 20.218 1.00 85.75 269 SER A N 1
ATOM 2125 C CA . SER A 1 269 ? 2.058 13.020 21.645 1.00 85.75 269 SER A CA 1
ATOM 2126 C C . SER A 1 269 ? 2.841 12.142 22.627 1.00 85.75 269 SER A C 1
ATOM 2128 O O . SER A 1 269 ? 3.087 12.609 23.726 1.00 85.75 269 SER A O 1
ATOM 2130 N N . ILE A 1 270 ? 3.251 10.910 22.309 1.00 89.81 270 ILE A N 1
ATOM 2131 C CA . ILE A 1 270 ? 3.989 10.034 23.246 1.00 89.81 270 ILE A CA 1
ATOM 2132 C C . ILE A 1 270 ? 5.307 9.588 22.613 1.00 89.81 270 ILE A C 1
ATOM 2134 O O . ILE A 1 270 ? 5.331 8.840 21.631 1.00 89.81 270 ILE A O 1
ATOM 2138 N N . LYS A 1 271 ? 6.421 10.005 23.218 1.00 90.44 271 LYS A N 1
ATOM 2139 C CA . LYS A 1 271 ? 7.758 9.619 22.762 1.00 90.44 271 LYS A CA 1
ATOM 2140 C C . LYS A 1 271 ? 7.999 8.123 22.976 1.00 90.44 271 LYS A C 1
ATOM 2142 O O . LYS A 1 271 ? 7.665 7.580 24.030 1.00 90.44 271 LYS A O 1
ATOM 2147 N N . GLY A 1 272 ? 8.599 7.465 21.988 1.00 92.19 272 GLY A N 1
ATOM 2148 C CA . GLY A 1 272 ? 8.868 6.026 21.980 1.00 92.19 272 GLY A CA 1
ATOM 2149 C C . GLY A 1 272 ? 7.659 5.143 21.641 1.00 92.19 272 GLY A C 1
ATOM 2150 O O . GLY A 1 272 ? 7.837 3.934 21.495 1.00 92.19 272 GLY A O 1
ATOM 2151 N N . LEU A 1 273 ? 6.455 5.705 21.489 1.00 95.25 273 LEU A N 1
ATOM 2152 C CA . LEU A 1 273 ? 5.270 4.970 21.044 1.00 95.25 273 LEU A CA 1
ATOM 2153 C C . LEU A 1 273 ? 5.120 5.077 19.521 1.00 95.25 273 LEU A C 1
ATOM 2155 O O . LEU A 1 273 ? 5.097 6.180 18.973 1.00 95.25 273 LEU A O 1
ATOM 2159 N N . PHE A 1 274 ? 4.968 3.936 18.853 1.00 97.12 274 PHE A N 1
ATOM 2160 C CA . PHE A 1 274 ? 4.755 3.822 17.409 1.00 97.12 274 PHE A CA 1
ATOM 2161 C C . PHE A 1 274 ? 3.470 3.047 17.134 1.00 97.12 274 PHE A C 1
ATOM 2163 O O . PHE A 1 274 ? 3.209 2.032 17.785 1.00 97.12 274 PHE A O 1
ATOM 2170 N N . LEU A 1 275 ? 2.689 3.487 16.148 1.00 96.38 275 LEU A N 1
ATOM 2171 C CA . LEU A 1 275 ? 1.434 2.835 15.761 1.00 96.38 275 LEU A CA 1
ATOM 2172 C C . LEU A 1 275 ? 1.518 2.371 14.299 1.00 96.38 275 LEU A C 1
ATOM 2174 O O . LEU A 1 275 ? 2.015 3.100 13.437 1.00 96.38 275 LEU A O 1
ATOM 2178 N N . ALA A 1 276 ? 1.040 1.161 14.007 1.00 96.25 276 ALA A N 1
ATOM 2179 C CA . ALA A 1 276 ? 1.119 0.549 12.682 1.00 96.25 276 ALA A CA 1
ATOM 2180 C C . ALA A 1 276 ? -0.122 -0.295 12.356 1.00 96.25 276 ALA A C 1
ATOM 2182 O O . ALA A 1 276 ? -0.646 -1.011 13.201 1.00 96.25 276 ALA A O 1
ATOM 2183 N N . GLY A 1 277 ? -0.564 -0.280 11.099 1.00 92.88 277 GLY A N 1
ATOM 2184 C CA . GLY A 1 277 ? -1.608 -1.185 10.621 1.00 92.88 277 GLY A CA 1
ATOM 2185 C C . GLY A 1 277 ? -3.017 -0.732 10.983 1.00 92.88 277 GLY A C 1
ATOM 2186 O O . GLY A 1 277 ? -3.423 0.385 10.647 1.00 92.88 277 GLY A O 1
ATOM 2187 N N . GLN A 1 278 ? -3.808 -1.620 11.583 1.00 89.06 278 GLN A N 1
ATOM 2188 C CA . GLN A 1 278 ? -5.254 -1.407 11.710 1.00 89.06 278 GLN A CA 1
ATOM 2189 C C . GLN A 1 278 ? -5.605 -0.253 12.667 1.00 89.06 278 GLN A C 1
ATOM 2191 O O . GLN A 1 278 ? -6.547 0.488 12.395 1.00 89.06 278 GLN A O 1
ATOM 2196 N N . ILE A 1 279 ? -4.795 -0.018 13.707 1.00 90.81 279 ILE A N 1
ATOM 2197 C CA . ILE A 1 279 ? -4.913 1.146 14.608 1.00 90.81 279 ILE A CA 1
ATOM 2198 C C . ILE A 1 279 ? -4.718 2.496 13.903 1.00 90.81 279 ILE A C 1
ATOM 2200 O O . ILE A 1 279 ? -5.259 3.493 14.364 1.00 90.81 279 ILE A O 1
ATOM 2204 N N . ASN A 1 280 ? -4.041 2.532 12.751 1.00 93.81 280 ASN A N 1
ATOM 2205 C CA . ASN A 1 280 ? -3.909 3.735 11.918 1.00 93.81 280 ASN A CA 1
ATOM 2206 C C . ASN A 1 280 ? -5.053 3.866 10.893 1.00 93.81 280 ASN A C 1
ATOM 2208 O O . ASN A 1 280 ? -4.994 4.694 9.987 1.00 93.81 280 ASN A O 1
ATOM 2212 N N . GLY A 1 281 ? -6.075 3.009 10.979 1.00 89.81 281 GLY A N 1
ATOM 2213 C CA . GLY A 1 281 ? -7.240 3.019 10.098 1.00 89.81 281 GLY A CA 1
ATOM 2214 C C . GLY A 1 281 ? -7.056 2.338 8.735 1.00 89.81 281 GLY A C 1
ATOM 2215 O O . GLY A 1 281 ? -7.911 2.485 7.863 1.00 89.81 281 GLY A O 1
ATOM 2216 N N . THR A 1 282 ? -5.981 1.569 8.530 1.00 90.69 282 THR A N 1
ATOM 2217 C CA . THR A 1 282 ? -5.799 0.749 7.310 1.00 90.69 282 THR A CA 1
ATOM 2218 C C . THR A 1 282 ? -6.538 -0.596 7.386 1.00 90.69 282 THR A C 1
ATOM 2220 O O . THR A 1 282 ? -6.871 -1.065 8.474 1.00 90.69 282 THR A O 1
ATOM 2223 N N . THR A 1 283 ? -6.828 -1.226 6.237 1.00 80.94 283 THR A N 1
ATOM 2224 C CA . THR A 1 283 ? -7.547 -2.521 6.176 1.00 80.94 283 THR A CA 1
ATOM 2225 C C . THR A 1 283 ? -7.037 -3.454 5.060 1.00 80.94 283 THR A C 1
ATOM 2227 O O . THR A 1 283 ? -7.754 -3.854 4.136 1.00 80.94 283 THR A O 1
ATOM 2230 N N . GLY A 1 284 ? -5.773 -3.842 5.182 1.00 85.81 284 GLY A N 1
ATOM 2231 C CA . GLY A 1 284 ? -5.152 -4.904 4.392 1.00 85.81 284 GLY A CA 1
ATOM 2232 C C . GLY A 1 284 ? -3.876 -5.400 5.067 1.00 85.81 284 GLY A C 1
ATOM 2233 O O . GLY A 1 284 ? -3.340 -4.743 5.968 1.00 85.81 284 GLY A O 1
ATOM 2234 N N . TYR A 1 285 ? -3.427 -6.599 4.694 1.00 91.06 285 TYR A N 1
ATOM 2235 C CA . TYR A 1 285 ? -2.259 -7.229 5.316 1.00 91.06 285 TYR A CA 1
ATOM 2236 C C . TYR A 1 285 ? -0.969 -6.547 4.851 1.00 91.06 285 TYR A C 1
ATOM 2238 O O . TYR A 1 285 ? -0.028 -6.376 5.622 1.00 91.06 285 TYR A O 1
ATOM 2246 N N . GLU A 1 286 ? -0.967 -6.108 3.598 1.00 94.31 286 GLU A N 1
ATOM 2247 C CA . GLU A 1 286 ? 0.097 -5.415 2.893 1.00 94.31 286 GLU A CA 1
ATOM 2248 C C . GLU A 1 286 ? 0.319 -4.010 3.468 1.00 94.31 286 GLU A C 1
ATOM 2250 O O . GLU A 1 286 ? 1.459 -3.642 3.766 1.00 94.31 286 GLU A O 1
ATOM 2255 N N . GLU A 1 287 ? -0.759 -3.252 3.706 1.00 94.31 287 GLU A N 1
ATOM 2256 C CA . GLU A 1 287 ? -0.734 -1.972 4.418 1.00 94.31 287 GLU A CA 1
ATOM 2257 C C . GLU A 1 287 ? -0.151 -2.138 5.828 1.00 94.31 287 GLU A C 1
ATOM 2259 O O . GLU A 1 287 ? 0.726 -1.370 6.239 1.00 94.31 287 GLU A O 1
ATOM 2264 N N . ALA A 1 288 ? -0.625 -3.138 6.578 1.00 93.88 288 ALA A N 1
ATOM 2265 C CA . ALA A 1 288 ? -0.218 -3.361 7.961 1.00 93.88 288 ALA A CA 1
ATOM 2266 C C . ALA A 1 288 ? 1.239 -3.830 8.082 1.00 93.88 288 ALA A C 1
ATOM 2268 O O . ALA A 1 288 ? 1.988 -3.281 8.891 1.00 93.88 288 ALA A O 1
ATOM 2269 N N . ALA A 1 289 ? 1.674 -4.772 7.242 1.00 95.44 289 ALA A N 1
ATOM 2270 C CA . ALA A 1 289 ? 3.063 -5.223 7.190 1.00 95.44 289 ALA A CA 1
ATOM 2271 C C . ALA A 1 289 ? 4.013 -4.088 6.772 1.00 95.44 289 ALA A C 1
ATOM 2273 O O . ALA A 1 289 ? 5.060 -3.901 7.391 1.00 95.44 289 ALA A O 1
ATOM 2274 N N . SER A 1 290 ? 3.622 -3.279 5.781 1.00 95.50 290 SER A N 1
ATOM 2275 C CA . SER A 1 290 ? 4.417 -2.135 5.316 1.00 95.50 290 SER A CA 1
ATOM 2276 C C . SER A 1 290 ? 4.618 -1.080 6.410 1.00 95.50 29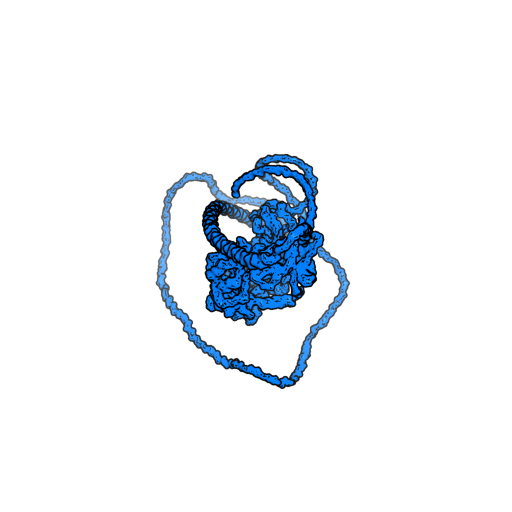0 SER A C 1
ATOM 2278 O O . SER A 1 290 ? 5.728 -0.581 6.583 1.00 95.50 290 SER A O 1
ATOM 2280 N N . GLN A 1 291 ? 3.577 -0.772 7.194 1.00 97.56 291 GLN A N 1
ATOM 2281 C CA . GLN A 1 291 ? 3.704 0.098 8.371 1.00 97.56 291 GLN A CA 1
ATOM 2282 C C . GLN A 1 291 ? 4.533 -0.557 9.482 1.00 97.56 291 GLN A C 1
ATOM 2284 O O . GLN A 1 291 ? 5.386 0.101 10.072 1.00 97.56 291 GLN A O 1
ATOM 2289 N N . GLY A 1 292 ? 4.319 -1.849 9.749 1.00 96.62 292 GLY A N 1
ATOM 2290 C CA . GLY A 1 292 ? 5.031 -2.598 10.786 1.00 96.62 292 GLY A CA 1
ATOM 2291 C C . GLY A 1 292 ? 6.545 -2.645 10.565 1.00 96.62 292 GLY A C 1
ATOM 2292 O O . GLY A 1 292 ? 7.300 -2.511 11.526 1.00 96.62 292 GLY A O 1
ATOM 2293 N N . ILE A 1 293 ? 6.995 -2.747 9.309 1.00 96.00 293 ILE A N 1
ATOM 2294 C CA . ILE A 1 293 ? 8.419 -2.669 8.945 1.00 96.00 293 ILE A CA 1
ATOM 2295 C C . ILE A 1 293 ? 9.006 -1.299 9.315 1.00 96.00 293 ILE A C 1
ATOM 2297 O O . ILE A 1 293 ? 10.053 -1.246 9.958 1.00 96.00 293 ILE A O 1
ATOM 2301 N N . ILE A 1 294 ? 8.334 -0.197 8.961 1.00 97.62 294 ILE A N 1
ATOM 2302 C CA . ILE A 1 294 ? 8.825 1.165 9.234 1.00 97.62 294 ILE A CA 1
ATOM 2303 C C . ILE A 1 294 ? 8.779 1.488 10.733 1.00 97.62 294 ILE A C 1
ATOM 2305 O O . ILE A 1 294 ? 9.779 1.930 11.295 1.00 97.62 294 ILE A O 1
ATOM 2309 N N . ALA A 1 295 ? 7.666 1.199 11.409 1.00 97.81 295 ALA A N 1
ATOM 2310 C CA . ALA A 1 295 ? 7.523 1.409 12.849 1.00 97.81 295 ALA A CA 1
ATOM 2311 C C . ALA A 1 295 ? 8.515 0.555 13.663 1.00 97.81 295 ALA A C 1
ATOM 2313 O O . ALA A 1 295 ? 9.158 1.057 14.584 1.00 97.81 295 ALA A O 1
ATOM 2314 N N . GLY A 1 296 ? 8.699 -0.718 13.293 1.00 96.38 296 GLY A N 1
ATOM 2315 C CA . GLY A 1 296 ? 9.666 -1.620 13.924 1.00 96.38 296 GLY A CA 1
ATOM 2316 C C . GLY A 1 296 ? 11.117 -1.182 13.708 1.00 96.38 296 GLY A C 1
ATOM 2317 O O . GLY A 1 296 ? 11.892 -1.133 14.666 1.00 96.38 296 GLY A O 1
ATOM 2318 N N . ALA A 1 297 ? 11.476 -0.788 12.480 1.00 96.69 297 ALA A N 1
ATOM 2319 C CA . ALA A 1 297 ? 12.791 -0.222 12.185 1.00 96.69 297 ALA A CA 1
ATOM 2320 C C . ALA A 1 297 ? 13.042 1.060 12.995 1.00 96.69 297 ALA A C 1
ATOM 2322 O O . ALA A 1 297 ? 14.099 1.199 13.606 1.00 96.69 297 ALA A O 1
ATOM 2323 N N . ASN A 1 298 ? 12.063 1.962 13.082 1.00 97.94 298 ASN A N 1
ATOM 2324 C CA . ASN A 1 298 ? 12.216 3.242 13.773 1.00 97.94 298 ASN A CA 1
ATOM 2325 C C . ASN A 1 298 ? 12.225 3.136 15.299 1.00 97.94 298 ASN A C 1
ATOM 2327 O O . ASN A 1 298 ? 12.965 3.885 15.940 1.00 97.94 298 ASN A O 1
ATOM 2331 N N . ALA A 1 299 ? 11.515 2.170 15.883 1.00 96.62 299 ALA A N 1
ATOM 2332 C CA . ALA A 1 299 ? 11.687 1.802 17.287 1.00 96.62 299 ALA A CA 1
ATOM 2333 C C . ALA A 1 299 ? 13.097 1.226 17.544 1.00 96.62 299 ALA A C 1
ATOM 2335 O O . ALA A 1 299 ? 13.779 1.617 18.497 1.00 96.62 299 ALA A O 1
ATOM 2336 N N . GLY A 1 300 ? 13.586 0.354 16.654 1.00 95.56 300 GLY A N 1
ATOM 2337 C CA . GLY A 1 300 ? 14.934 -0.222 16.720 1.00 95.56 300 GLY A CA 1
ATOM 2338 C C . GLY A 1 300 ? 16.064 0.803 16.542 1.00 95.56 300 GLY A C 1
ATOM 2339 O O . GLY A 1 300 ? 17.077 0.723 17.236 1.00 95.56 300 GLY A O 1
ATOM 2340 N N . LEU A 1 301 ? 15.892 1.792 15.662 1.00 96.06 301 LEU A N 1
ATOM 2341 C CA . LEU A 1 301 ? 16.833 2.898 15.448 1.00 96.06 301 LEU A CA 1
ATOM 2342 C C . LEU A 1 301 ? 16.802 3.888 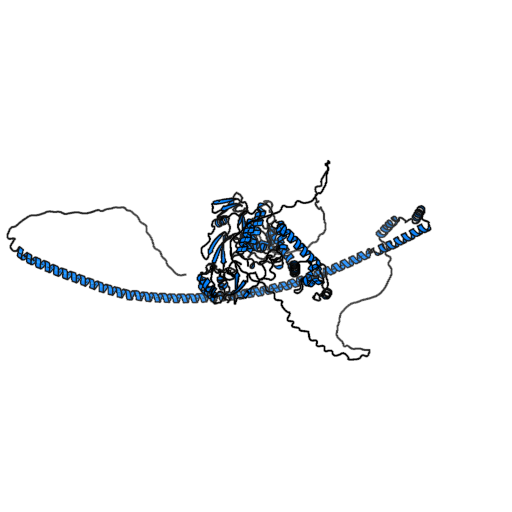16.621 1.00 96.06 301 LEU A C 1
ATOM 2344 O O . LEU A 1 301 ? 17.858 4.243 17.148 1.00 96.06 301 LEU A O 1
ATOM 2348 N N . SER A 1 302 ? 15.607 4.256 17.093 1.00 94.94 302 SER A N 1
ATOM 2349 C CA . SER A 1 302 ? 15.413 5.152 18.242 1.00 94.94 302 SER A CA 1
ATOM 2350 C C . SER A 1 302 ? 15.994 4.563 19.536 1.00 94.94 302 SER A C 1
ATOM 2352 O O . SER A 1 302 ? 16.683 5.267 20.273 1.00 94.94 302 SER A O 1
ATOM 2354 N N . SER A 1 303 ? 15.847 3.253 19.781 1.00 93.25 303 SER A N 1
ATOM 2355 C CA . SER A 1 303 ? 16.487 2.586 20.933 1.00 93.25 303 SER A CA 1
ATOM 2356 C C . SER A 1 303 ? 18.023 2.546 20.864 1.00 93.25 303 SER A C 1
ATOM 2358 O O . SER A 1 303 ? 18.683 2.426 21.896 1.00 93.25 303 SER A O 1
ATOM 2360 N N . GLN A 1 304 ? 18.601 2.731 19.672 1.00 93.50 304 GLN A N 1
ATOM 2361 C CA . GLN A 1 304 ? 20.043 2.883 19.440 1.00 93.50 304 GLN A CA 1
ATOM 2362 C C . GLN A 1 304 ? 20.496 4.356 19.354 1.00 93.50 304 GLN A C 1
ATOM 2364 O O . GLN A 1 304 ? 21.679 4.605 19.128 1.00 93.50 304 GLN A O 1
ATOM 2369 N N . ASN A 1 305 ? 19.589 5.328 19.526 1.00 92.00 305 ASN A N 1
ATOM 2370 C CA . ASN A 1 305 ? 19.811 6.765 19.283 1.00 92.00 305 ASN A CA 1
ATOM 2371 C C . ASN A 1 305 ? 20.327 7.081 17.859 1.00 92.00 305 ASN A C 1
ATOM 2373 O O . ASN A 1 305 ? 21.089 8.027 17.657 1.00 92.00 305 ASN A O 1
ATOM 2377 N N . LYS A 1 306 ? 19.931 6.276 16.867 1.00 93.69 306 LYS A N 1
ATOM 2378 C CA . LYS A 1 306 ? 20.243 6.487 15.447 1.00 93.69 306 LYS A CA 1
ATOM 2379 C C . LYS A 1 306 ? 19.156 7.334 14.769 1.00 93.69 306 LYS A C 1
ATOM 2381 O O . LYS A 1 306 ? 18.010 7.302 15.223 1.00 93.69 306 LYS A O 1
ATOM 2386 N N . PRO A 1 307 ? 19.473 8.042 13.666 1.00 92.44 307 PRO A N 1
ATOM 2387 C CA . PRO A 1 307 ? 18.461 8.656 12.811 1.00 92.44 307 PRO A CA 1
ATOM 2388 C C . PRO A 1 307 ? 17.406 7.631 12.385 1.00 92.44 307 PRO A C 1
ATOM 2390 O O . PRO A 1 307 ? 17.742 6.496 12.043 1.00 92.44 307 PRO A O 1
ATOM 2393 N N . GLN A 1 308 ? 16.138 8.032 12.422 1.00 94.25 308 GLN A N 1
ATOM 2394 C CA . GLN A 1 308 ? 15.018 7.201 11.990 1.00 94.25 308 GLN A CA 1
ATOM 2395 C C . GLN A 1 308 ? 14.927 7.160 10.460 1.00 94.25 308 GLN A C 1
ATOM 2397 O O . GLN A 1 308 ? 15.276 8.120 9.774 1.00 94.25 308 GLN A O 1
ATOM 2402 N N . MET A 1 309 ? 14.441 6.038 9.940 1.00 94.56 309 MET A N 1
ATOM 2403 C CA . MET A 1 309 ? 14.138 5.828 8.533 1.00 94.56 309 MET A CA 1
ATOM 2404 C C . MET A 1 309 ? 12.801 6.481 8.176 1.00 94.56 309 MET A C 1
ATOM 2406 O O . MET A 1 309 ? 11.777 6.249 8.822 1.00 94.56 309 MET A O 1
ATOM 2410 N N . THR A 1 310 ? 12.791 7.243 7.091 1.00 90.88 310 THR A N 1
ATOM 2411 C CA . THR A 1 310 ? 11.579 7.734 6.430 1.00 90.88 310 THR A CA 1
ATOM 2412 C C . THR A 1 310 ? 11.555 7.221 4.991 1.00 90.88 310 THR A C 1
ATOM 2414 O O . THR A 1 310 ? 12.582 6.793 4.463 1.00 90.88 310 THR A O 1
ATOM 2417 N N . LEU A 1 311 ? 10.376 7.208 4.366 1.00 93.62 311 LEU A N 1
ATOM 2418 C CA . LEU A 1 311 ? 10.214 6.928 2.938 1.00 93.62 311 LEU A CA 1
ATOM 2419 C C . LEU A 1 311 ? 9.328 8.004 2.317 1.00 93.62 311 LEU A C 1
ATOM 2421 O O . LEU A 1 311 ? 8.219 8.258 2.790 1.00 93.62 311 LEU A O 1
ATOM 2425 N N . LEU A 1 312 ? 9.815 8.615 1.244 1.00 91.12 312 LEU A N 1
ATOM 2426 C CA . LEU A 1 312 ? 9.115 9.633 0.475 1.00 91.12 312 LEU A CA 1
ATOM 2427 C C . LEU A 1 312 ? 8.093 9.001 -0.485 1.00 91.12 312 LEU A C 1
ATOM 2429 O O . LEU A 1 312 ? 8.172 7.824 -0.846 1.00 91.12 312 LEU A O 1
ATOM 2433 N N . ARG A 1 313 ? 7.144 9.810 -0.980 1.00 91.38 313 ARG A N 1
ATOM 2434 C CA . ARG A 1 313 ? 6.185 9.388 -2.026 1.00 91.38 313 ARG A CA 1
ATOM 2435 C C . ARG A 1 313 ? 6.877 8.930 -3.318 1.00 91.38 313 ARG A C 1
ATOM 2437 O O . ARG A 1 313 ? 6.319 8.117 -4.053 1.00 91.38 313 ARG A O 1
ATOM 2444 N N . SER A 1 314 ? 8.067 9.465 -3.596 1.00 90.31 314 SER A N 1
ATOM 2445 C CA . SER A 1 314 ? 8.954 9.099 -4.708 1.00 90.31 314 SER A CA 1
ATOM 2446 C C . SER A 1 314 ? 9.554 7.700 -4.558 1.00 90.31 314 SER A C 1
ATOM 2448 O O . SER A 1 314 ? 9.659 6.975 -5.549 1.00 90.31 314 SER A O 1
ATOM 2450 N N . ASP A 1 315 ? 9.891 7.296 -3.332 1.00 91.94 315 ASP A N 1
ATOM 2451 C CA . ASP A 1 315 ? 10.594 6.038 -3.050 1.00 91.94 315 ASP A CA 1
ATOM 2452 C C . ASP A 1 315 ? 9.688 4.830 -3.284 1.00 91.94 315 ASP A C 1
ATOM 2454 O O . ASP A 1 315 ? 10.151 3.766 -3.699 1.00 91.94 315 ASP A O 1
ATOM 2458 N N . GLY A 1 316 ? 8.380 4.988 -3.060 1.00 93.00 316 GLY A N 1
ATOM 2459 C CA . GLY A 1 316 ? 7.364 4.033 -3.482 1.00 93.00 316 GLY A CA 1
ATOM 2460 C C . GLY A 1 316 ? 6.071 4.074 -2.672 1.00 93.00 316 GLY A C 1
ATOM 2461 O O . GLY A 1 316 ? 5.834 4.945 -1.837 1.00 93.00 316 GLY A O 1
ATOM 2462 N N . TYR A 1 317 ? 5.225 3.070 -2.907 1.00 95.25 317 TYR A N 1
ATOM 2463 C CA . TYR A 1 317 ? 3.877 2.987 -2.341 1.00 95.25 317 TYR A CA 1
ATOM 2464 C C . TYR A 1 317 ? 3.809 2.975 -0.801 1.00 95.25 317 TYR A C 1
ATOM 2466 O O . TYR A 1 317 ? 2.802 3.419 -0.257 1.00 95.25 317 TYR A O 1
ATOM 2474 N N . ILE A 1 318 ? 4.866 2.556 -0.092 1.00 96.00 318 ILE A N 1
ATOM 2475 C CA . ILE A 1 318 ? 4.925 2.647 1.381 1.00 96.00 318 ILE A CA 1
ATOM 2476 C C . ILE A 1 318 ? 4.963 4.117 1.831 1.00 96.00 318 ILE A C 1
ATOM 2478 O O . ILE A 1 318 ? 4.191 4.505 2.704 1.00 96.00 318 ILE A O 1
ATOM 2482 N N . GLY A 1 319 ? 5.793 4.953 1.196 1.00 94.50 319 GLY A N 1
ATOM 2483 C CA . GLY A 1 319 ? 5.842 6.392 1.471 1.00 94.50 319 GLY A CA 1
ATOM 2484 C C . GLY A 1 319 ? 4.561 7.114 1.047 1.00 94.50 319 GLY A C 1
ATOM 2485 O O . GLY A 1 319 ? 4.074 7.971 1.776 1.00 94.50 319 GLY A O 1
ATOM 2486 N N . VAL A 1 320 ? 3.948 6.711 -0.076 1.00 94.50 320 VAL A N 1
ATOM 2487 C CA . VAL A 1 320 ? 2.620 7.209 -0.505 1.00 94.50 320 VAL A CA 1
ATOM 2488 C C . VAL A 1 320 ? 1.539 6.913 0.538 1.00 94.50 320 VAL A C 1
ATOM 2490 O O . VAL A 1 320 ? 0.758 7.803 0.861 1.00 94.50 320 VAL A O 1
ATOM 2493 N N . MET A 1 321 ? 1.504 5.690 1.077 1.00 95.50 321 MET A N 1
ATOM 2494 C CA . MET A 1 321 ? 0.562 5.292 2.127 1.00 95.50 321 MET A CA 1
ATOM 2495 C C . MET A 1 321 ? 0.775 6.095 3.409 1.00 95.50 321 MET A C 1
ATOM 2497 O O . MET A 1 321 ? -0.178 6.665 3.930 1.00 95.50 321 MET A O 1
ATOM 2501 N N . ILE A 1 322 ? 2.009 6.135 3.923 1.00 95.75 322 ILE A N 1
ATOM 2502 C CA . ILE A 1 322 ? 2.310 6.822 5.185 1.00 95.75 322 ILE A CA 1
ATOM 2503 C C . ILE A 1 322 ? 1.978 8.311 5.054 1.00 95.75 322 ILE A C 1
ATOM 2505 O O . ILE A 1 322 ? 1.251 8.830 5.895 1.00 95.75 322 ILE A O 1
ATOM 2509 N N . ASP A 1 323 ? 2.408 8.969 3.972 1.00 93.62 323 ASP A N 1
ATOM 2510 C CA . ASP A 1 323 ? 2.084 10.372 3.697 1.00 93.62 323 ASP A CA 1
ATOM 2511 C C . ASP A 1 323 ? 0.575 10.629 3.569 1.00 93.62 323 ASP A C 1
ATOM 2513 O O . ASP A 1 323 ? 0.074 11.593 4.151 1.00 93.62 323 ASP A O 1
ATOM 2517 N N . ASP A 1 324 ? -0.165 9.777 2.849 1.00 93.44 324 ASP A N 1
ATOM 2518 C CA . ASP A 1 324 ? -1.623 9.895 2.745 1.00 93.44 324 ASP A CA 1
ATOM 2519 C C . ASP A 1 324 ? -2.279 9.831 4.136 1.00 93.44 324 ASP A C 1
ATOM 2521 O O . ASP A 1 324 ? -3.089 10.703 4.461 1.00 93.44 324 ASP A O 1
ATOM 2525 N N . LEU A 1 325 ? -1.896 8.854 4.967 1.00 93.81 325 LEU A N 1
ATOM 2526 C CA . LEU A 1 325 ? -2.421 8.671 6.324 1.00 93.81 325 LEU A CA 1
ATOM 2527 C C . LEU A 1 325 ? -2.132 9.894 7.211 1.00 93.81 325 LEU A C 1
ATOM 2529 O O . LEU A 1 325 ? -3.064 10.503 7.738 1.00 93.81 325 LEU A O 1
ATOM 2533 N N . ILE A 1 326 ? -0.865 10.302 7.346 1.00 93.12 326 ILE A N 1
ATOM 2534 C CA . ILE A 1 326 ? -0.476 11.381 8.275 1.00 93.12 326 ILE A CA 1
ATOM 2535 C C . ILE A 1 326 ? -0.882 12.788 7.808 1.00 93.12 326 ILE A C 1
ATOM 2537 O O . ILE A 1 326 ? -0.811 13.732 8.594 1.00 93.12 326 ILE A O 1
ATOM 2541 N N . THR A 1 327 ? -1.285 12.951 6.542 1.00 91.38 327 THR A N 1
ATOM 2542 C CA . THR A 1 327 ? -1.623 14.261 5.950 1.00 91.38 327 THR A CA 1
ATOM 2543 C C . THR A 1 327 ? -3.120 14.445 5.735 1.00 91.38 327 THR A C 1
ATOM 2545 O O . THR A 1 327 ? -3.653 15.519 6.007 1.00 91.38 327 THR A O 1
ATOM 2548 N N . LYS A 1 328 ? -3.817 13.414 5.247 1.00 88.88 328 LYS A N 1
ATOM 2549 C CA . LYS A 1 328 ? -5.261 13.474 4.951 1.00 88.88 328 LYS A CA 1
ATOM 2550 C C . LYS A 1 328 ? -6.099 12.918 6.102 1.00 88.88 328 LYS A C 1
ATOM 2552 O O . LYS A 1 328 ? -7.276 13.254 6.216 1.00 88.88 328 LYS A O 1
ATOM 2557 N N . GLY A 1 329 ? -5.496 12.104 6.969 1.00 89.31 329 GLY A N 1
ATOM 2558 C CA . GLY A 1 329 ? -6.223 11.313 7.952 1.00 89.31 329 GLY A CA 1
ATOM 2559 C C . GLY A 1 329 ? -7.052 10.214 7.286 1.00 89.31 329 GLY A C 1
ATOM 2560 O O . GLY A 1 329 ? -6.930 9.928 6.093 1.00 89.31 329 GLY A O 1
ATOM 2561 N N . VAL A 1 330 ? -7.917 9.590 8.081 1.00 86.31 330 VAL A N 1
ATOM 2562 C CA . VAL A 1 330 ? -8.751 8.462 7.659 1.00 86.31 330 VAL A CA 1
ATOM 2563 C C . VAL A 1 330 ? -10.189 8.726 8.094 1.00 86.31 330 VAL A C 1
ATOM 2565 O O . VAL A 1 330 ? -10.430 9.031 9.259 1.00 86.31 330 VAL A O 1
ATOM 2568 N N . SER A 1 331 ? -11.134 8.621 7.157 1.00 77.06 331 SER A N 1
ATOM 2569 C CA . SER A 1 331 ? -12.591 8.744 7.377 1.00 77.06 331 SER A CA 1
ATOM 2570 C C . SER A 1 331 ? -13.377 7.493 6.957 1.00 77.06 331 SER A C 1
ATOM 2572 O O . SER A 1 331 ? -14.561 7.359 7.247 1.00 77.06 331 SER A O 1
ATOM 2574 N N . GLU A 1 332 ? -12.703 6.572 6.277 1.00 78.00 332 GLU A N 1
ATOM 2575 C CA . GLU A 1 332 ? -13.141 5.238 5.879 1.00 78.00 332 GLU A CA 1
ATOM 2576 C C . GLU A 1 332 ? -11.883 4.355 5.835 1.00 78.00 332 GLU A C 1
ATOM 2578 O O . GLU A 1 332 ? -10.801 4.902 5.617 1.00 78.00 332 GLU A O 1
ATOM 2583 N N . PRO A 1 333 ? -11.969 3.026 5.982 1.00 83.25 333 PRO A N 1
ATOM 2584 C CA . PRO A 1 333 ? -10.775 2.190 6.089 1.00 83.25 333 PRO A CA 1
ATOM 2585 C C . PRO A 1 333 ? -9.840 2.308 4.862 1.00 83.25 333 PRO A C 1
ATOM 2587 O O . PRO A 1 333 ? -10.233 1.953 3.747 1.00 83.25 333 PRO A O 1
ATOM 2590 N N . TYR A 1 334 ? -8.606 2.792 5.059 1.00 88.69 334 TYR A N 1
ATOM 2591 C CA . TYR A 1 334 ? -7.663 3.090 3.968 1.00 88.69 334 TYR A CA 1
ATOM 2592 C C . TYR A 1 334 ? -7.173 1.814 3.264 1.00 88.69 334 TYR A C 1
ATOM 2594 O O . TYR A 1 334 ? -6.905 0.798 3.916 1.00 88.69 334 TYR A O 1
ATOM 2602 N N . ARG A 1 335 ? -7.047 1.884 1.927 1.00 86.88 335 ARG A N 1
ATOM 2603 C CA . ARG A 1 335 ? -6.640 0.775 1.043 1.00 86.88 335 ARG A CA 1
ATOM 2604 C C . ARG A 1 335 ? -5.754 1.239 -0.116 1.00 86.88 335 ARG A C 1
ATOM 2606 O O . ARG A 1 335 ? -6.110 2.198 -0.808 1.00 86.88 335 ARG A O 1
ATOM 2613 N N . MET A 1 336 ? -4.679 0.505 -0.412 1.00 87.25 336 MET A N 1
ATOM 2614 C CA . MET A 1 336 ? -3.650 0.902 -1.388 1.00 87.25 336 MET A CA 1
ATOM 2615 C C . MET A 1 336 ? -4.167 1.190 -2.800 1.00 87.25 336 MET A C 1
ATOM 2617 O O . MET A 1 336 ? -3.667 2.105 -3.445 1.00 87.25 336 MET A O 1
ATOM 2621 N N . PHE A 1 337 ? -5.178 0.470 -3.299 1.00 83.56 337 PHE A N 1
ATOM 2622 C CA . PHE A 1 337 ? -5.705 0.723 -4.653 1.00 83.56 337 PHE A CA 1
ATOM 2623 C C . PHE A 1 337 ? -6.452 2.066 -4.782 1.00 83.56 337 PHE A C 1
ATOM 2625 O O . PHE A 1 337 ? -6.717 2.513 -5.896 1.00 83.56 337 PHE A O 1
ATOM 2632 N N . THR A 1 338 ? -6.815 2.711 -3.664 1.00 79.25 338 THR A N 1
ATOM 2633 C CA . THR A 1 338 ? -7.377 4.075 -3.670 1.00 79.25 338 THR A CA 1
ATOM 2634 C C . THR A 1 338 ? -6.289 5.153 -3.708 1.00 79.25 338 THR A C 1
ATOM 2636 O O . THR A 1 338 ? -6.570 6.294 -4.085 1.00 79.25 338 THR A O 1
ATOM 2639 N N . ALA A 1 339 ? -5.046 4.792 -3.369 1.00 82.94 339 ALA A N 1
ATOM 2640 C CA . ALA A 1 339 ? -3.908 5.693 -3.362 1.00 82.94 339 ALA A CA 1
ATOM 2641 C C . ALA A 1 339 ? -3.543 6.130 -4.786 1.00 82.94 339 ALA A C 1
ATOM 2643 O O . ALA A 1 339 ? -3.431 5.320 -5.710 1.00 82.94 339 ALA A O 1
ATOM 2644 N N . ARG A 1 340 ? -3.290 7.427 -4.963 1.00 83.81 340 ARG A N 1
ATOM 2645 C CA . ARG A 1 340 ? -2.777 7.979 -6.221 1.00 83.81 340 ARG A CA 1
ATOM 2646 C C . ARG A 1 340 ? -1.302 8.305 -6.039 1.00 83.81 340 ARG A C 1
ATOM 2648 O O . ARG A 1 340 ? -0.979 9.281 -5.375 1.00 83.81 340 ARG A O 1
ATOM 2655 N N . SER A 1 341 ? -0.425 7.487 -6.620 1.00 87.62 341 SER A N 1
ATOM 2656 C CA . SER A 1 341 ? 0.998 7.813 -6.738 1.00 87.62 341 SER A CA 1
ATOM 2657 C C . SER A 1 341 ? 1.230 8.645 -7.995 1.00 87.62 341 SER A C 1
ATOM 2659 O O . SER A 1 341 ? 0.941 8.211 -9.114 1.00 87.62 341 SER A O 1
ATOM 2661 N N . GLU A 1 342 ? 1.789 9.833 -7.804 1.00 88.00 342 GLU A N 1
ATOM 2662 C CA . GLU A 1 342 ? 2.258 10.719 -8.866 1.00 88.00 342 GLU A CA 1
ATOM 2663 C C . GLU A 1 342 ? 3.396 10.050 -9.668 1.00 88.00 342 GLU A C 1
ATOM 2665 O O . GLU A 1 342 ? 3.488 10.178 -10.890 1.00 88.00 342 GLU A O 1
ATOM 2670 N N . PHE A 1 343 ? 4.212 9.240 -8.988 1.00 89.25 343 PHE A N 1
ATOM 2671 C CA . PHE A 1 343 ? 5.432 8.610 -9.501 1.00 89.25 343 PHE A CA 1
ATOM 2672 C C . PHE A 1 343 ? 5.233 7.153 -9.957 1.00 89.25 343 PHE A C 1
ATOM 2674 O O . PHE A 1 343 ? 6.188 6.378 -10.022 1.00 89.25 343 PHE A O 1
ATOM 2681 N N . ARG A 1 344 ? 3.997 6.761 -10.307 1.00 89.06 344 ARG A N 1
ATOM 2682 C CA . ARG A 1 344 ? 3.600 5.374 -10.649 1.00 89.06 344 ARG A CA 1
ATOM 2683 C C . ARG A 1 344 ? 4.405 4.679 -11.765 1.00 89.06 344 ARG A C 1
ATOM 2685 O O . ARG A 1 344 ? 4.280 3.470 -11.920 1.00 89.06 344 ARG A O 1
ATOM 2692 N N . MET A 1 345 ? 5.170 5.413 -12.581 1.00 88.88 345 MET A N 1
ATOM 2693 C CA . MET A 1 345 ? 6.014 4.836 -13.645 1.00 88.88 345 MET A CA 1
ATOM 2694 C C . MET A 1 345 ? 7.433 4.514 -13.151 1.00 88.88 345 MET A C 1
ATOM 2696 O O . MET A 1 345 ? 8.083 3.613 -13.683 1.00 88.88 345 MET A O 1
ATOM 2700 N N . SER A 1 346 ? 7.878 5.196 -12.093 1.00 88.19 346 SER A N 1
ATOM 2701 C CA . SER A 1 346 ? 9.107 4.899 -11.353 1.00 88.19 346 SER A CA 1
ATOM 2702 C C . SER A 1 346 ? 8.861 3.901 -10.211 1.00 88.19 346 SER A C 1
ATOM 2704 O O . SER A 1 346 ? 9.688 3.026 -9.974 1.00 88.19 346 SER A O 1
ATOM 2706 N N . ALA A 1 347 ? 7.713 3.981 -9.532 1.00 90.50 347 ALA A N 1
ATOM 2707 C CA . ALA A 1 347 ? 7.348 3.159 -8.374 1.00 90.50 347 ALA A CA 1
ATOM 2708 C C . ALA A 1 347 ? 6.637 1.838 -8.756 1.00 90.50 347 ALA A C 1
ATOM 2710 O O . ALA A 1 347 ? 5.479 1.624 -8.394 1.00 90.50 347 ALA A O 1
ATOM 2711 N N . ARG A 1 348 ? 7.312 0.948 -9.498 1.00 92.00 348 ARG A N 1
ATOM 2712 C CA . ARG A 1 348 ? 6.730 -0.299 -10.046 1.00 92.00 348 ARG A CA 1
ATOM 2713 C C . ARG A 1 348 ? 7.034 -1.542 -9.198 1.00 92.00 348 ARG A C 1
ATOM 2715 O O . ARG A 1 348 ? 7.992 -1.560 -8.430 1.00 92.00 348 ARG A O 1
ATOM 2722 N N . SER A 1 349 ? 6.267 -2.620 -9.360 1.00 91.56 349 SER A N 1
ATOM 2723 C CA . SER A 1 349 ? 6.531 -3.903 -8.681 1.00 91.56 349 SER A CA 1
ATOM 2724 C C . SER A 1 349 ? 7.831 -4.578 -9.139 1.00 91.56 349 SER A C 1
ATOM 2726 O O . SER A 1 349 ? 8.482 -5.251 -8.346 1.00 91.56 349 SER A O 1
ATOM 2728 N N . ASP A 1 350 ? 8.273 -4.359 -10.378 1.00 92.00 350 ASP A N 1
ATOM 2729 C CA . ASP A 1 350 ? 9.508 -4.945 -10.917 1.00 92.00 350 ASP A CA 1
ATOM 2730 C C . ASP A 1 350 ? 10.808 -4.275 -10.422 1.00 92.00 350 ASP A C 1
ATOM 2732 O O . ASP A 1 350 ? 11.892 -4.782 -10.709 1.00 92.00 350 ASP A O 1
ATOM 2736 N N . ASN A 1 351 ? 10.733 -3.157 -9.684 1.00 93.81 351 ASN A N 1
ATOM 2737 C CA . ASN A 1 351 ? 11.903 -2.367 -9.271 1.00 93.81 351 ASN A CA 1
ATOM 2738 C C . ASN A 1 351 ? 11.911 -1.917 -7.794 1.00 93.81 351 ASN A C 1
ATOM 2740 O O . ASN A 1 351 ? 12.601 -0.958 -7.440 1.00 93.81 351 ASN A O 1
ATOM 2744 N N . ALA A 1 352 ? 11.157 -2.584 -6.915 1.00 95.50 352 ALA A N 1
ATOM 2745 C CA . ALA A 1 352 ? 11.116 -2.235 -5.492 1.00 95.50 352 ALA A CA 1
ATOM 2746 C C . ALA A 1 352 ? 12.425 -2.555 -4.753 1.00 95.50 352 ALA A C 1
ATOM 2748 O O . ALA A 1 352 ? 12.813 -1.807 -3.861 1.00 95.50 352 ALA A O 1
ATOM 2749 N N . ASP A 1 353 ? 13.146 -3.597 -5.160 1.00 95.06 353 ASP A N 1
ATOM 2750 C CA . ASP A 1 353 ? 14.526 -3.862 -4.744 1.00 95.06 353 ASP A CA 1
ATOM 2751 C C . ASP A 1 353 ? 15.491 -2.734 -5.148 1.00 95.06 353 ASP A C 1
ATOM 2753 O O . ASP A 1 353 ? 16.241 -2.271 -4.290 1.00 95.06 353 ASP A O 1
ATOM 2757 N N . LEU A 1 354 ? 15.446 -2.262 -6.402 1.00 94.25 354 LEU A N 1
ATOM 2758 C CA . LEU A 1 354 ? 16.293 -1.167 -6.909 1.00 94.25 354 LEU A CA 1
ATOM 2759 C C . LEU A 1 354 ? 16.051 0.159 -6.179 1.00 94.25 354 LEU A C 1
ATOM 2761 O O . LEU A 1 354 ? 16.985 0.935 -6.014 1.00 94.25 354 LEU A O 1
ATOM 2765 N N . ARG A 1 355 ? 14.819 0.409 -5.721 1.00 94.56 355 ARG A N 1
ATOM 2766 C CA . ARG A 1 355 ? 14.473 1.609 -4.943 1.00 94.56 355 ARG A CA 1
ATOM 2767 C C . ARG A 1 355 ? 14.764 1.473 -3.447 1.00 94.56 355 ARG A C 1
ATOM 2769 O O . ARG A 1 355 ? 15.210 2.432 -2.833 1.00 94.56 355 ARG A O 1
ATOM 2776 N N . LEU A 1 356 ? 14.488 0.313 -2.843 1.00 96.62 356 LEU A N 1
ATOM 2777 C CA . LEU A 1 356 ? 14.388 0.187 -1.380 1.00 96.62 356 LEU A CA 1
ATOM 2778 C C . LEU A 1 356 ? 15.486 -0.670 -0.729 1.00 96.62 356 LEU A C 1
ATOM 2780 O O . LEU A 1 356 ? 15.680 -0.559 0.481 1.00 96.62 356 LEU A O 1
ATOM 2784 N N . THR A 1 357 ? 16.220 -1.512 -1.471 1.00 97.06 357 THR A N 1
ATOM 2785 C CA . THR A 1 357 ? 17.225 -2.405 -0.850 1.00 97.06 357 THR A CA 1
ATOM 2786 C C . THR A 1 357 ? 18.426 -1.632 -0.319 1.00 97.06 357 THR A C 1
ATOM 2788 O O . THR A 1 357 ? 18.937 -1.965 0.748 1.00 97.06 357 THR A O 1
ATOM 2791 N N . GLU A 1 358 ? 18.862 -0.584 -1.020 1.00 96.31 358 GLU A N 1
ATOM 2792 C CA . GLU A 1 358 ? 19.972 0.253 -0.561 1.00 96.31 358 GLU A CA 1
ATOM 2793 C C . GLU A 1 358 ? 19.579 1.109 0.650 1.00 96.31 358 GLU A C 1
ATOM 2795 O O . GLU A 1 358 ? 20.295 1.097 1.649 1.00 96.31 358 GLU A O 1
ATOM 2800 N N . ILE A 1 359 ? 18.396 1.735 0.634 1.00 95.62 359 ILE A N 1
ATOM 2801 C CA . ILE A 1 359 ? 17.846 2.459 1.794 1.00 95.62 359 ILE A CA 1
ATOM 2802 C C . ILE A 1 359 ? 17.744 1.510 3.002 1.00 95.62 359 ILE A C 1
ATOM 2804 O O . ILE A 1 359 ? 18.291 1.774 4.073 1.00 95.62 359 ILE A O 1
ATOM 2808 N N . GLY A 1 360 ? 17.134 0.335 2.814 1.00 95.75 360 GLY A N 1
ATOM 2809 C CA . GLY A 1 360 ? 17.038 -0.689 3.854 1.00 95.75 360 GLY A CA 1
ATOM 2810 C C . GLY A 1 360 ? 18.400 -1.210 4.335 1.00 95.75 360 GLY A C 1
ATOM 2811 O O . GLY A 1 360 ? 18.515 -1.633 5.485 1.00 95.75 360 GLY A O 1
ATOM 2812 N N . ARG A 1 361 ? 19.452 -1.158 3.507 1.00 96.62 361 ARG A N 1
ATOM 2813 C CA . ARG A 1 361 ? 20.824 -1.500 3.912 1.00 96.62 361 ARG A CA 1
ATOM 2814 C C . ARG A 1 361 ? 21.460 -0.398 4.755 1.00 96.62 361 ARG A C 1
ATOM 2816 O O . ARG A 1 361 ? 22.068 -0.721 5.773 1.00 96.62 361 ARG A O 1
ATOM 2823 N N . GLN A 1 362 ? 21.283 0.869 4.381 1.00 95.69 362 GLN A N 1
ATOM 2824 C CA . GLN A 1 362 ? 21.778 2.029 5.135 1.00 95.69 362 GLN A CA 1
ATOM 2825 C C . GLN A 1 362 ? 21.202 2.064 6.563 1.00 95.69 362 GLN A C 1
ATOM 2827 O O . GLN A 1 362 ? 21.941 2.288 7.521 1.00 95.69 362 GLN A O 1
ATOM 2832 N N . PHE A 1 363 ? 19.913 1.742 6.723 1.00 95.25 363 PHE A N 1
ATOM 2833 C CA . PHE A 1 363 ? 19.244 1.661 8.030 1.00 95.25 363 PHE A CA 1
ATOM 2834 C C . PHE A 1 363 ? 19.375 0.297 8.743 1.00 95.25 363 PHE A C 1
ATOM 2836 O O . PHE A 1 363 ? 18.837 0.119 9.835 1.00 95.25 363 PHE A O 1
ATOM 2843 N N . GLY A 1 364 ? 20.109 -0.669 8.177 1.00 92.56 364 GLY A N 1
ATOM 2844 C CA . GLY A 1 364 ? 20.392 -1.965 8.815 1.00 92.56 364 GLY A CA 1
ATOM 2845 C C . GLY A 1 364 ? 19.245 -2.988 8.805 1.00 92.56 364 GLY A C 1
ATOM 2846 O O . GLY A 1 364 ? 19.352 -4.021 9.459 1.00 92.56 364 GLY A O 1
ATOM 2847 N N . VAL A 1 365 ? 18.174 -2.734 8.049 1.00 92.94 365 VAL A N 1
ATOM 2848 C CA . VAL A 1 365 ? 17.038 -3.653 7.839 1.00 92.94 365 VAL A CA 1
ATOM 2849 C C . VAL A 1 365 ? 17.400 -4.780 6.853 1.00 92.94 365 VAL A C 1
ATOM 2851 O O . VAL A 1 365 ? 16.870 -5.887 6.937 1.00 92.94 365 VAL A O 1
ATOM 2854 N N . VAL A 1 366 ? 18.325 -4.531 5.918 1.00 96.31 366 VAL A N 1
ATOM 2855 C CA . VAL A 1 366 ? 18.761 -5.506 4.901 1.00 96.31 366 VAL A CA 1
ATOM 2856 C C . VAL A 1 366 ? 20.043 -6.230 5.325 1.00 96.31 366 VAL A C 1
ATOM 2858 O O . VAL A 1 366 ? 21.139 -5.662 5.316 1.00 96.31 366 VAL A O 1
ATOM 2861 N N . GLY A 1 367 ? 19.906 -7.523 5.632 1.00 94.56 367 GLY A N 1
ATOM 2862 C CA . GLY A 1 367 ? 21.018 -8.434 5.924 1.00 94.56 367 GLY A CA 1
ATOM 2863 C C . GLY A 1 367 ? 21.890 -8.796 4.710 1.00 94.56 367 GLY A C 1
ATOM 2864 O O . GLY A 1 367 ? 21.513 -8.604 3.551 1.00 94.56 367 GLY A O 1
ATOM 2865 N N . ASP A 1 368 ? 23.073 -9.350 4.991 1.00 96.12 368 ASP A N 1
ATOM 2866 C CA . ASP A 1 368 ? 24.163 -9.550 4.020 1.00 96.12 368 ASP A CA 1
ATOM 2867 C C . ASP A 1 368 ? 23.818 -10.466 2.839 1.00 96.12 368 ASP A C 1
ATOM 2869 O O . ASP A 1 368 ? 24.346 -10.281 1.744 1.00 96.12 368 ASP A O 1
ATOM 2873 N N . GLU A 1 369 ? 22.946 -11.456 3.033 1.00 95.19 369 GLU A N 1
ATOM 2874 C CA . GLU A 1 369 ? 22.509 -12.351 1.959 1.00 95.19 369 GLU A CA 1
ATOM 2875 C C . GLU A 1 369 ? 21.696 -11.603 0.899 1.00 95.19 369 GLU A C 1
ATOM 2877 O O . GLU A 1 369 ? 22.045 -11.627 -0.283 1.00 95.19 369 GLU A O 1
ATOM 2882 N N . ARG A 1 370 ? 20.661 -10.869 1.332 1.00 96.44 370 ARG A N 1
ATOM 2883 C CA . ARG A 1 370 ? 19.834 -10.038 0.449 1.00 96.44 370 ARG A CA 1
ATOM 2884 C C . ARG A 1 370 ? 20.652 -8.923 -0.192 1.00 96.44 370 ARG A C 1
ATOM 2886 O O . ARG A 1 370 ? 20.457 -8.652 -1.373 1.00 96.44 370 ARG A O 1
ATOM 2893 N N . TRP A 1 371 ? 21.592 -8.330 0.546 1.00 97.94 371 TRP A N 1
ATOM 2894 C CA . TRP A 1 371 ? 22.514 -7.339 -0.006 1.00 97.94 371 TRP A CA 1
ATOM 2895 C C . TRP A 1 371 ? 23.392 -7.924 -1.123 1.00 97.94 371 TRP A C 1
ATOM 2897 O O . TRP A 1 371 ? 23.435 -7.372 -2.218 1.00 97.94 371 TRP A O 1
ATOM 2907 N N . ARG A 1 372 ? 24.021 -9.086 -0.902 1.00 97.62 372 ARG A N 1
ATOM 2908 C CA . ARG A 1 372 ? 24.846 -9.761 -1.919 1.00 97.62 372 ARG A CA 1
ATOM 2909 C C . ARG A 1 372 ? 24.029 -10.184 -3.141 1.00 97.62 372 ARG A C 1
ATOM 2911 O O . ARG A 1 372 ? 24.496 -10.025 -4.264 1.00 97.62 372 ARG A O 1
ATOM 2918 N N . HIS A 1 373 ? 22.809 -10.688 -2.938 1.00 95.69 373 HIS A N 1
ATOM 2919 C CA . HIS A 1 373 ? 21.897 -10.992 -4.042 1.00 95.69 373 HIS A CA 1
ATOM 2920 C C . HIS A 1 373 ? 21.612 -9.732 -4.870 1.00 95.69 373 HIS A C 1
ATOM 2922 O O . HIS A 1 373 ? 21.774 -9.742 -6.085 1.00 95.69 373 HIS A O 1
ATOM 2928 N N . PHE A 1 374 ? 21.251 -8.632 -4.208 1.00 96.88 374 PHE A N 1
ATOM 2929 C CA . PHE A 1 374 ? 20.974 -7.344 -4.841 1.00 96.88 374 PHE A CA 1
ATOM 2930 C C . PHE A 1 374 ? 22.172 -6.768 -5.612 1.00 96.88 374 PHE A C 1
ATOM 2932 O O . PHE A 1 374 ? 21.999 -6.311 -6.738 1.00 96.88 374 PHE A O 1
ATOM 2939 N N . GLN A 1 375 ? 23.390 -6.843 -5.069 1.00 97.56 375 GLN A N 1
ATOM 2940 C CA . GLN A 1 375 ? 24.588 -6.393 -5.789 1.00 97.56 375 GLN A CA 1
ATOM 2941 C C . GLN A 1 375 ? 24.802 -7.182 -7.092 1.00 97.56 375 GLN A C 1
ATOM 2943 O O . GLN A 1 375 ? 25.040 -6.572 -8.133 1.00 97.56 375 GLN A O 1
ATOM 2948 N N . ASN A 1 376 ? 24.627 -8.508 -7.061 1.00 95.75 376 ASN A N 1
ATOM 2949 C CA . ASN A 1 376 ? 24.726 -9.351 -8.256 1.00 95.75 376 ASN A CA 1
ATOM 2950 C C . ASN A 1 376 ? 23.625 -9.024 -9.289 1.00 95.75 376 ASN A C 1
ATOM 2952 O O . ASN A 1 376 ? 23.884 -9.037 -10.492 1.00 95.75 376 ASN A O 1
ATOM 2956 N N . GLU A 1 377 ? 22.400 -8.717 -8.842 1.00 94.56 377 GLU A N 1
ATOM 2957 C CA . GLU A 1 377 ? 21.316 -8.246 -9.720 1.00 94.56 377 GLU A CA 1
ATOM 2958 C C . GLU A 1 377 ? 21.696 -6.945 -10.431 1.00 94.56 377 GLU A C 1
ATOM 2960 O O . GLU A 1 377 ? 21.609 -6.861 -11.656 1.00 94.56 377 GLU A O 1
ATOM 2965 N N . VAL A 1 378 ? 22.153 -5.946 -9.670 1.00 96.31 378 VAL A N 1
ATOM 2966 C CA . VAL A 1 378 ? 22.554 -4.631 -10.188 1.00 96.31 378 VAL A CA 1
ATOM 2967 C C . VAL A 1 378 ? 23.725 -4.749 -11.167 1.00 96.31 378 VAL A C 1
ATOM 2969 O O . VAL A 1 378 ? 23.703 -4.107 -12.216 1.00 96.31 378 VAL A O 1
ATOM 2972 N N . GLU A 1 379 ? 24.715 -5.599 -10.883 1.00 96.81 379 GLU A N 1
ATOM 2973 C CA . GLU A 1 379 ? 25.835 -5.868 -11.794 1.00 96.81 379 GLU A CA 1
ATOM 2974 C C . GLU A 1 379 ? 25.358 -6.475 -13.125 1.00 96.81 379 GLU A C 1
ATOM 2976 O O . GLU A 1 379 ? 25.729 -5.985 -14.195 1.00 96.81 379 GLU A O 1
ATOM 2981 N N . MET A 1 380 ? 24.473 -7.480 -13.084 1.00 96.12 380 MET A N 1
ATOM 2982 C CA . MET A 1 380 ? 23.907 -8.083 -14.297 1.00 96.12 380 MET A CA 1
ATOM 2983 C C . MET A 1 380 ? 23.075 -7.085 -15.118 1.00 96.12 380 MET A C 1
ATOM 2985 O O . MET A 1 380 ? 23.231 -7.017 -16.338 1.00 96.12 380 MET A O 1
ATOM 2989 N N . ILE A 1 381 ? 22.227 -6.287 -14.461 1.00 95.75 381 ILE A N 1
ATOM 2990 C CA . ILE A 1 381 ? 21.397 -5.249 -15.096 1.00 95.75 381 ILE A CA 1
ATOM 2991 C C . ILE A 1 381 ? 22.284 -4.194 -15.772 1.00 95.75 381 ILE A C 1
ATOM 2993 O O . ILE A 1 381 ? 22.091 -3.879 -16.947 1.00 95.75 381 ILE A O 1
ATOM 2997 N N . ASN A 1 382 ? 23.295 -3.683 -15.067 1.00 96.00 382 ASN A N 1
ATOM 2998 C CA . ASN A 1 382 ? 24.204 -2.670 -15.604 1.00 96.00 382 ASN A CA 1
ATOM 2999 C C . ASN A 1 382 ? 25.065 -3.209 -16.757 1.00 96.00 382 ASN A C 1
ATOM 3001 O O . ASN A 1 382 ? 25.298 -2.482 -17.727 1.00 96.00 382 ASN A O 1
ATOM 3005 N N . GLY A 1 383 ? 25.494 -4.475 -16.687 1.00 95.12 383 GLY A N 1
ATOM 3006 C CA . GLY A 1 383 ? 26.219 -5.149 -17.767 1.00 95.12 383 GLY A CA 1
ATOM 3007 C C . GLY A 1 383 ? 25.403 -5.233 -19.059 1.00 95.12 383 GLY A C 1
ATOM 3008 O O . GLY A 1 383 ? 25.879 -4.807 -20.112 1.00 95.12 383 GLY A O 1
ATOM 3009 N N . VAL A 1 384 ? 24.146 -5.690 -18.976 1.00 96.06 384 VAL A N 1
ATOM 3010 C CA . VAL A 1 384 ? 23.242 -5.739 -20.140 1.00 96.06 384 VAL A CA 1
ATOM 3011 C C . VAL A 1 384 ? 22.923 -4.336 -20.663 1.00 96.06 384 VAL A C 1
ATOM 3013 O O . VAL A 1 384 ? 23.024 -4.104 -21.868 1.00 96.06 384 VAL A O 1
ATOM 3016 N N . ARG A 1 385 ? 22.596 -3.376 -19.782 1.00 95.31 385 ARG A N 1
ATOM 3017 C CA . ARG A 1 385 ? 22.322 -1.984 -20.183 1.00 95.31 385 ARG A CA 1
ATOM 3018 C C . ARG A 1 385 ? 23.499 -1.385 -20.956 1.00 95.31 385 ARG A C 1
ATOM 3020 O O . ARG A 1 385 ? 23.312 -0.934 -22.081 1.00 95.31 385 ARG A O 1
ATOM 3027 N N . SER A 1 386 ? 24.712 -1.462 -20.406 1.00 95.06 386 SER A N 1
ATOM 3028 C CA . SER A 1 386 ? 25.915 -0.893 -21.035 1.00 95.06 386 SER A CA 1
ATOM 3029 C C . SER A 1 386 ? 26.252 -1.563 -22.375 1.00 95.06 386 SER A C 1
ATOM 3031 O O . SER A 1 386 ? 26.688 -0.891 -23.309 1.00 95.06 386 SER A O 1
ATOM 3033 N N . MET A 1 387 ? 26.012 -2.874 -22.501 1.00 94.38 387 MET A N 1
ATOM 3034 C CA . MET A 1 387 ? 26.176 -3.616 -23.758 1.00 94.38 387 MET A CA 1
ATOM 3035 C C . MET A 1 387 ? 25.220 -3.111 -24.849 1.00 94.38 387 MET A C 1
ATOM 3037 O O . MET A 1 387 ? 25.643 -2.876 -25.981 1.00 94.38 387 MET A O 1
ATOM 3041 N N . MET A 1 388 ? 23.946 -2.896 -24.506 1.00 94.19 388 MET A N 1
ATOM 3042 C CA . MET A 1 388 ? 22.930 -2.405 -25.444 1.00 94.19 388 MET A CA 1
ATOM 3043 C C . MET A 1 388 ? 23.071 -0.910 -25.763 1.00 94.19 388 MET A C 1
ATOM 3045 O O . MET A 1 388 ? 22.781 -0.490 -26.885 1.00 94.19 388 MET A O 1
ATOM 3049 N N . GLU A 1 389 ? 23.533 -0.104 -24.806 1.00 94.81 389 GLU A N 1
ATOM 3050 C CA . GLU A 1 389 ? 23.806 1.325 -24.995 1.00 94.81 389 GLU A CA 1
ATOM 3051 C C . GLU A 1 389 ? 25.068 1.581 -25.841 1.00 94.81 389 GLU A C 1
ATOM 3053 O O . GLU A 1 389 ? 25.129 2.574 -26.570 1.00 94.81 389 GLU A O 1
ATOM 3058 N N . GLY A 1 390 ? 26.050 0.671 -25.800 1.00 93.06 390 GLY A N 1
ATOM 3059 C CA . GLY A 1 390 ? 27.354 0.817 -26.459 1.00 93.06 390 GLY A CA 1
ATOM 3060 C C . GLY A 1 390 ? 27.354 0.776 -27.995 1.00 93.06 390 GLY A C 1
ATOM 3061 O O . GLY A 1 390 ? 28.329 1.209 -28.610 1.00 93.06 390 GLY A O 1
ATOM 3062 N N . LEU A 1 391 ? 26.281 0.298 -28.639 1.00 89.69 391 LEU A N 1
ATOM 3063 C CA . LEU A 1 391 ? 26.164 0.223 -30.103 1.00 89.69 391 LEU A CA 1
ATOM 3064 C C . LEU A 1 391 ? 25.056 1.149 -30.620 1.00 89.69 391 LEU A C 1
ATOM 3066 O O . LEU A 1 391 ? 23.903 0.743 -30.727 1.00 89.69 391 LEU A O 1
ATOM 3070 N N . ALA A 1 392 ? 25.413 2.381 -30.993 1.00 92.00 392 ALA A N 1
ATOM 3071 C CA . ALA A 1 392 ? 24.495 3.345 -31.604 1.00 92.00 392 ALA A CA 1
ATOM 3072 C C . ALA A 1 392 ? 24.595 3.350 -33.142 1.00 92.00 392 ALA A C 1
ATOM 3074 O O . ALA A 1 392 ? 25.624 3.730 -33.712 1.00 92.00 392 ALA A O 1
ATOM 3075 N N . LEU A 1 393 ? 23.508 2.982 -33.828 1.00 89.69 393 LEU A N 1
ATOM 3076 C CA . LEU A 1 393 ? 23.420 2.924 -35.293 1.00 89.69 393 LEU A CA 1
ATOM 3077 C C . LEU A 1 393 ? 22.239 3.762 -35.815 1.00 89.69 393 LEU A C 1
ATOM 3079 O O . LEU A 1 393 ? 21.250 3.973 -35.118 1.00 89.69 393 LEU A O 1
ATOM 3083 N N . GLY A 1 394 ? 22.357 4.263 -37.049 1.00 89.06 394 GLY A N 1
ATOM 3084 C CA . GLY A 1 394 ? 21.252 4.914 -37.768 1.00 89.06 394 GLY A CA 1
ATOM 3085 C C . GLY A 1 394 ? 20.365 3.890 -38.478 1.00 89.06 394 GLY A C 1
ATOM 3086 O O . GLY A 1 394 ? 20.835 2.792 -38.783 1.00 89.06 394 GLY A O 1
ATOM 3087 N N . ALA A 1 395 ? 19.113 4.258 -38.764 1.00 86.88 395 ALA A N 1
ATOM 3088 C CA . ALA A 1 395 ? 18.051 3.329 -39.160 1.00 86.88 395 ALA A CA 1
ATOM 3089 C C . ALA A 1 395 ? 18.428 2.249 -40.209 1.00 86.88 395 ALA A C 1
ATOM 3091 O O . ALA A 1 395 ? 18.238 1.068 -39.910 1.00 86.88 395 ALA A O 1
ATOM 3092 N N . PRO A 1 396 ? 19.057 2.564 -41.367 1.00 87.19 396 PRO A N 1
ATOM 3093 C CA . PRO A 1 396 ? 19.406 1.542 -42.364 1.00 87.19 396 PRO A CA 1
ATOM 3094 C C . PRO A 1 396 ? 20.305 0.425 -41.818 1.00 87.19 396 PRO A C 1
ATOM 3096 O O . PRO A 1 396 ? 20.141 -0.736 -42.178 1.00 87.19 396 PRO A O 1
ATOM 3099 N N . LYS A 1 397 ? 21.211 0.749 -40.885 1.00 89.25 397 LYS A N 1
ATOM 3100 C CA . LYS A 1 397 ? 22.149 -0.215 -40.292 1.00 89.25 397 LYS A CA 1
ATOM 3101 C C . LYS A 1 397 ? 21.515 -1.132 -39.246 1.00 89.25 397 LYS A C 1
ATOM 3103 O O . LYS A 1 397 ? 22.116 -2.149 -38.906 1.00 89.25 397 LYS A O 1
ATOM 3108 N N . TRP A 1 398 ? 20.331 -0.800 -38.737 1.00 90.75 398 TRP A N 1
ATOM 3109 C CA . TRP A 1 398 ? 19.526 -1.725 -37.938 1.00 90.75 398 TRP A CA 1
ATOM 3110 C C . TRP A 1 398 ? 18.747 -2.687 -38.845 1.00 90.75 398 TRP A C 1
ATOM 3112 O O . TRP A 1 398 ? 18.785 -3.893 -38.608 1.00 90.75 398 TRP A O 1
ATOM 3122 N N . VAL A 1 399 ? 18.184 -2.191 -39.955 1.00 87.56 399 VAL A N 1
ATOM 3123 C CA . VAL A 1 399 ? 17.507 -3.023 -40.970 1.00 87.56 399 VAL A CA 1
ATOM 3124 C C . VAL A 1 399 ? 18.475 -4.023 -41.623 1.00 87.56 399 VAL A C 1
ATOM 3126 O O . VAL A 1 399 ? 18.150 -5.202 -41.723 1.00 87.56 399 VAL A O 1
ATOM 3129 N N . GLU A 1 400 ? 19.711 -3.610 -41.943 1.00 87.81 400 GLU A N 1
ATOM 3130 C CA . GLU A 1 400 ? 20.822 -4.499 -42.363 1.00 87.81 400 GLU A CA 1
ATOM 3131 C C . GLU A 1 400 ? 21.070 -5.690 -41.412 1.00 87.81 400 GLU A C 1
ATOM 3133 O O . GLU A 1 400 ? 21.671 -6.685 -41.814 1.00 87.81 400 GLU A O 1
ATOM 3138 N N . ARG A 1 401 ? 20.669 -5.572 -40.139 1.00 88.62 401 ARG A N 1
ATOM 3139 C CA . ARG A 1 401 ? 20.876 -6.569 -39.074 1.00 88.62 401 ARG A CA 1
ATOM 3140 C C . ARG A 1 401 ? 19.588 -7.308 -38.693 1.00 88.62 401 ARG A C 1
ATOM 3142 O O . ARG A 1 401 ? 19.582 -8.024 -37.697 1.00 88.62 401 ARG A O 1
ATOM 3149 N N . GLY A 1 402 ? 18.510 -7.135 -39.462 1.00 84.50 402 GLY A N 1
ATOM 3150 C CA . GLY A 1 402 ? 17.209 -7.757 -39.204 1.00 84.50 402 GLY A CA 1
ATOM 3151 C C . GLY A 1 402 ? 16.377 -7.084 -38.107 1.00 84.50 402 GLY A C 1
ATOM 3152 O O . GLY A 1 402 ? 15.418 -7.684 -37.637 1.00 84.50 402 GLY A O 1
ATOM 3153 N N . ILE A 1 403 ? 16.721 -5.858 -37.692 1.00 87.88 403 ILE A N 1
ATOM 3154 C CA . ILE A 1 403 ? 15.942 -5.084 -36.715 1.00 87.88 403 ILE A CA 1
ATOM 3155 C C . ILE A 1 403 ? 15.128 -4.025 -37.459 1.00 87.88 403 ILE A C 1
ATOM 3157 O O . ILE A 1 403 ? 15.680 -3.038 -37.955 1.00 87.88 403 ILE A O 1
ATOM 3161 N N . GLU A 1 404 ? 13.812 -4.217 -37.531 1.00 83.25 404 GLU A N 1
ATOM 3162 C CA . GLU A 1 404 ? 12.914 -3.255 -38.169 1.00 83.25 404 GLU A CA 1
ATOM 3163 C C . GLU A 1 404 ? 12.841 -1.945 -37.379 1.00 83.25 404 GLU A C 1
ATOM 3165 O O . GLU A 1 404 ? 12.625 -1.903 -36.164 1.00 83.25 404 GLU A O 1
ATOM 3170 N N . VAL A 1 405 ? 13.037 -0.831 -38.082 1.00 83.12 405 VAL A N 1
ATOM 3171 C CA . VAL A 1 405 ? 13.017 0.506 -37.495 1.00 83.12 405 VAL A CA 1
ATOM 3172 C C . VAL A 1 405 ? 12.430 1.520 -38.472 1.00 83.12 405 VAL A C 1
ATOM 3174 O O . VAL A 1 405 ? 12.624 1.425 -39.680 1.00 83.12 405 VAL A O 1
ATOM 3177 N N . SER A 1 406 ? 11.737 2.517 -37.917 1.00 74.75 406 SER A N 1
ATOM 3178 C CA . SER A 1 406 ? 11.372 3.761 -38.603 1.00 74.75 406 SER A CA 1
ATOM 3179 C C . SER A 1 406 ? 12.561 4.341 -39.377 1.00 74.75 406 SER A C 1
ATOM 3181 O O . SER A 1 406 ? 13.702 4.271 -38.921 1.00 74.75 406 SER A O 1
ATOM 3183 N N . THR A 1 407 ? 12.301 4.915 -40.551 1.00 71.19 407 THR A N 1
ATOM 3184 C CA . THR A 1 407 ? 13.317 5.531 -41.415 1.00 71.19 407 THR A CA 1
ATOM 3185 C C . THR A 1 407 ? 13.574 6.985 -41.013 1.00 71.19 407 THR A C 1
ATOM 3187 O O . THR A 1 407 ? 13.387 7.908 -41.806 1.00 71.19 407 THR A O 1
ATOM 3190 N N . ASP A 1 408 ? 13.973 7.193 -39.761 1.00 75.62 408 ASP A N 1
ATOM 3191 C CA . ASP A 1 408 ? 14.353 8.493 -39.210 1.00 75.62 408 ASP A CA 1
ATOM 3192 C C . ASP A 1 408 ? 15.872 8.739 -39.287 1.00 75.62 408 ASP A C 1
ATOM 3194 O O . ASP A 1 408 ? 16.696 7.826 -39.355 1.00 75.62 408 ASP A O 1
ATOM 3198 N N . ALA A 1 409 ? 16.260 10.019 -39.289 1.00 64.69 409 ALA A N 1
ATOM 3199 C CA . ALA A 1 409 ? 17.657 10.450 -39.416 1.00 64.69 409 ALA A CA 1
ATOM 3200 C C . ALA A 1 409 ? 18.480 10.305 -38.116 1.00 64.69 409 ALA A C 1
ATOM 3202 O O . ALA A 1 409 ? 19.677 10.607 -38.096 1.00 64.69 409 ALA A O 1
ATOM 3203 N N . PHE A 1 410 ? 17.851 9.878 -37.020 1.00 79.62 410 PHE A N 1
ATOM 3204 C CA . PHE A 1 410 ? 18.498 9.727 -35.722 1.00 79.62 410 PHE A CA 1
ATOM 3205 C C . PHE A 1 410 ? 19.316 8.430 -35.634 1.00 79.62 410 PHE A C 1
ATOM 3207 O O . PHE A 1 410 ? 19.111 7.464 -36.372 1.00 79.62 410 PHE A O 1
ATOM 3214 N N . LYS A 1 411 ? 20.267 8.410 -34.696 1.00 87.25 411 LYS A N 1
ATOM 3215 C CA . LYS A 1 411 ? 20.942 7.183 -34.264 1.00 87.25 411 LYS A CA 1
ATOM 3216 C C . LYS A 1 411 ? 20.296 6.708 -32.972 1.00 87.25 411 LYS A C 1
ATOM 3218 O O . LYS A 1 411 ? 20.112 7.511 -32.062 1.00 87.25 411 LYS A O 1
ATOM 3223 N N . TYR A 1 412 ? 20.028 5.414 -32.897 1.00 88.19 412 TYR A N 1
ATOM 3224 C CA . TYR A 1 412 ? 19.486 4.738 -31.724 1.00 88.19 412 TYR A CA 1
ATOM 3225 C C . TYR A 1 412 ? 20.497 3.695 -31.270 1.00 88.19 412 TYR A C 1
ATOM 3227 O O . TYR A 1 412 ? 21.085 3.007 -32.116 1.00 88.19 412 TYR A O 1
ATOM 3235 N N . ASN A 1 413 ? 20.699 3.568 -29.960 1.00 93.25 413 ASN A N 1
ATOM 3236 C CA . ASN A 1 413 ? 21.322 2.367 -29.413 1.00 93.25 413 ASN A CA 1
ATOM 3237 C C . ASN A 1 413 ? 20.273 1.249 -29.245 1.00 93.25 413 ASN A C 1
ATOM 3239 O O . ASN A 1 413 ? 19.076 1.480 -29.436 1.00 93.25 413 ASN A O 1
ATOM 3243 N N . ALA A 1 414 ? 20.693 0.022 -28.930 1.00 92.56 414 ALA A N 1
ATOM 3244 C CA . ALA A 1 414 ? 19.746 -1.091 -28.816 1.00 92.56 414 ALA A CA 1
ATOM 3245 C C . ALA A 1 414 ? 18.769 -0.906 -27.636 1.00 92.56 414 ALA A C 1
ATOM 3247 O O . ALA A 1 414 ? 17.613 -1.310 -27.728 1.00 92.56 414 ALA A O 1
ATOM 3248 N N . PHE A 1 415 ? 19.194 -0.233 -26.560 1.00 94.50 415 PHE A N 1
ATOM 3249 C CA . PHE A 1 415 ? 18.347 0.067 -25.401 1.00 94.50 415 PHE A CA 1
ATOM 3250 C C . PHE A 1 415 ? 17.267 1.125 -25.719 1.00 94.50 415 PHE A C 1
ATOM 3252 O O . PHE A 1 415 ? 16.138 1.020 -25.242 1.00 94.50 415 PHE A O 1
ATOM 3259 N N . ASP A 1 416 ? 17.555 2.099 -26.592 1.00 92.25 416 ASP A N 1
ATOM 3260 C CA . ASP A 1 416 ? 16.564 3.051 -27.111 1.00 92.25 416 ASP A CA 1
ATOM 3261 C C . ASP A 1 416 ? 15.461 2.364 -27.929 1.00 92.25 416 ASP A C 1
ATOM 3263 O O . ASP A 1 416 ? 14.322 2.839 -27.955 1.00 92.25 416 ASP A O 1
ATOM 3267 N N . LEU A 1 417 ? 15.801 1.270 -28.619 1.00 91.75 417 LEU A N 1
ATOM 3268 C CA . LEU A 1 417 ? 14.889 0.538 -29.498 1.00 91.75 417 LEU A CA 1
ATOM 3269 C C . LEU A 1 417 ? 13.884 -0.343 -28.743 1.00 91.75 417 LEU A C 1
ATOM 3271 O O . LEU A 1 417 ? 12.801 -0.574 -29.277 1.00 91.75 417 LEU A O 1
ATOM 3275 N N . LEU A 1 418 ? 14.165 -0.723 -27.490 1.00 92.19 418 LEU A N 1
ATOM 3276 C CA . LEU A 1 418 ? 13.225 -1.426 -26.594 1.00 92.19 418 LEU A CA 1
ATOM 3277 C C . LEU A 1 418 ? 11.937 -0.631 -26.299 1.00 92.19 418 LEU A C 1
ATOM 3279 O O . LEU A 1 418 ? 10.974 -1.170 -25.771 1.00 92.19 418 LEU A O 1
ATOM 3283 N N . ARG A 1 419 ? 11.883 0.655 -26.670 1.00 88.81 419 ARG A N 1
ATOM 3284 C CA . ARG A 1 419 ? 10.663 1.483 -26.629 1.00 88.81 419 ARG A CA 1
ATOM 3285 C C . ARG A 1 419 ? 9.640 1.121 -27.714 1.00 88.81 419 ARG A C 1
ATOM 3287 O O . ARG A 1 419 ? 8.575 1.731 -27.765 1.00 88.81 419 ARG A O 1
ATOM 3294 N N . LYS A 1 420 ? 9.969 0.200 -28.626 1.00 84.56 420 LYS A N 1
ATOM 3295 C CA . LYS A 1 420 ? 9.088 -0.271 -29.702 1.00 84.56 420 LYS A CA 1
ATOM 3296 C C . LYS A 1 420 ? 8.475 -1.602 -29.283 1.00 84.56 420 LYS A C 1
ATOM 3298 O O . LYS A 1 420 ? 9.199 -2.572 -29.118 1.00 84.56 420 LYS A O 1
ATOM 3303 N N . ASN A 1 421 ? 7.146 -1.664 -29.192 1.00 72.25 421 ASN A N 1
ATOM 3304 C CA . ASN A 1 421 ? 6.369 -2.780 -28.619 1.00 72.25 421 ASN A CA 1
ATOM 3305 C C . ASN A 1 421 ? 6.610 -4.189 -29.224 1.00 72.25 421 ASN A C 1
ATOM 3307 O O . ASN A 1 421 ? 6.030 -5.150 -28.732 1.00 72.25 421 ASN A O 1
ATOM 3311 N N . HIS A 1 422 ? 7.396 -4.317 -30.297 1.00 84.00 422 HIS A N 1
ATOM 3312 C CA . HIS A 1 422 ? 7.754 -5.582 -30.950 1.00 84.00 422 HIS A CA 1
ATOM 3313 C C . HIS A 1 422 ? 9.238 -5.971 -30.782 1.00 84.00 422 HIS A C 1
ATOM 3315 O O . HIS A 1 422 ? 9.636 -7.024 -31.273 1.00 84.00 422 HIS A O 1
ATOM 3321 N N . LEU A 1 423 ? 10.060 -5.140 -30.127 1.00 90.38 423 LEU A N 1
ATOM 3322 C CA . LEU A 1 423 ? 11.482 -5.400 -29.886 1.00 90.38 423 LEU A CA 1
ATOM 3323 C C . LEU A 1 423 ? 11.734 -5.669 -28.403 1.00 90.38 423 LEU A C 1
ATOM 3325 O O . LEU A 1 423 ? 11.447 -4.831 -27.551 1.00 90.38 423 LEU A O 1
ATOM 3329 N N . THR A 1 424 ? 12.343 -6.813 -28.116 1.00 93.12 424 THR A N 1
ATOM 3330 C CA . THR A 1 424 ? 12.873 -7.173 -26.796 1.00 93.12 424 THR A CA 1
ATOM 3331 C C . THR A 1 424 ? 14.379 -7.389 -26.892 1.00 93.12 424 THR A C 1
ATOM 3333 O O . THR A 1 424 ? 14.949 -7.464 -27.980 1.00 93.12 424 THR A O 1
ATOM 3336 N N . THR A 1 425 ? 15.044 -7.536 -25.752 1.00 93.00 425 THR A N 1
ATOM 3337 C CA . THR A 1 425 ? 16.431 -8.013 -25.631 1.00 93.00 425 THR A CA 1
ATOM 3338 C C . THR A 1 425 ? 16.708 -9.257 -26.481 1.00 93.00 425 THR A C 1
ATOM 3340 O O . THR A 1 425 ? 17.787 -9.363 -27.065 1.00 93.00 425 THR A O 1
ATOM 3343 N N . ASP A 1 426 ? 15.729 -10.154 -26.633 1.00 92.69 426 ASP A N 1
ATOM 3344 C CA . ASP A 1 426 ? 15.874 -11.375 -27.431 1.00 92.69 426 ASP A CA 1
ATOM 3345 C C . ASP A 1 426 ? 15.884 -11.120 -28.943 1.00 92.69 426 ASP A C 1
ATOM 3347 O O . ASP A 1 426 ? 16.581 -11.829 -29.672 1.00 92.69 426 ASP A O 1
ATOM 3351 N N . SER A 1 427 ? 15.246 -10.043 -29.416 1.00 92.38 427 SER A N 1
ATOM 3352 C CA . SER A 1 427 ? 15.388 -9.571 -30.803 1.00 92.38 427 SER A CA 1
ATOM 3353 C C . SER A 1 427 ? 16.847 -9.245 -31.160 1.00 92.38 427 SER A C 1
ATOM 3355 O O . SER A 1 427 ? 17.225 -9.325 -32.325 1.00 92.38 427 SER A O 1
ATOM 3357 N N . PHE A 1 428 ? 17.684 -8.909 -30.170 1.00 92.94 428 PHE A N 1
ATOM 3358 C CA . PHE A 1 428 ? 19.084 -8.522 -30.366 1.00 92.94 428 PHE A CA 1
ATOM 3359 C C . PHE A 1 428 ? 20.101 -9.654 -30.119 1.00 92.94 428 PHE A C 1
ATOM 3361 O O . PHE A 1 428 ? 21.304 -9.413 -30.248 1.00 92.94 428 PHE A O 1
ATOM 3368 N N . LEU A 1 429 ? 19.671 -10.889 -29.816 1.00 91.81 429 LEU A N 1
ATOM 3369 C CA . LEU A 1 429 ? 20.571 -12.032 -29.553 1.00 91.81 429 LEU A CA 1
ATOM 3370 C C . LEU A 1 429 ? 21.525 -12.356 -30.718 1.00 91.81 429 LEU A C 1
ATOM 3372 O O . LEU A 1 429 ? 22.645 -12.810 -30.492 1.00 91.81 429 LEU A O 1
ATOM 3376 N N . SER A 1 430 ? 21.109 -12.098 -31.960 1.00 90.12 430 SER A N 1
ATOM 3377 C CA . SER A 1 430 ? 21.938 -12.255 -33.166 1.00 90.12 430 SER A CA 1
ATOM 3378 C C . SER A 1 430 ? 23.058 -11.211 -33.282 1.00 90.12 430 SER A C 1
ATOM 3380 O O . SER A 1 430 ? 24.063 -11.455 -33.948 1.00 90.12 430 SER A O 1
ATOM 3382 N N . ILE A 1 431 ? 22.893 -10.053 -32.634 1.00 90.56 431 ILE A N 1
ATOM 3383 C CA . ILE A 1 431 ? 23.804 -8.898 -32.688 1.00 90.56 431 ILE A CA 1
ATOM 3384 C C . ILE A 1 431 ? 24.718 -8.879 -31.459 1.00 90.56 431 ILE A C 1
ATOM 3386 O O . ILE A 1 431 ? 25.904 -8.573 -31.578 1.00 90.56 431 ILE A O 1
ATOM 3390 N N . PHE A 1 432 ? 24.191 -9.276 -30.298 1.00 92.12 432 PHE A N 1
ATOM 3391 C CA . PHE A 1 432 ? 24.944 -9.468 -29.062 1.00 92.12 432 PHE A CA 1
ATOM 3392 C C . PHE A 1 432 ? 24.722 -10.896 -28.525 1.00 92.12 432 PHE A C 1
ATOM 3394 O O . PHE A 1 432 ? 23.929 -11.096 -27.600 1.00 92.12 432 PHE A O 1
ATOM 3401 N N . PRO A 1 433 ? 25.449 -11.910 -29.037 1.00 90.81 433 PRO A N 1
ATOM 3402 C CA . PRO A 1 433 ? 25.339 -13.287 -28.545 1.00 90.81 433 PRO A CA 1
ATOM 3403 C C . PRO A 1 433 ? 25.600 -13.426 -27.038 1.00 90.81 433 PRO A C 1
ATOM 3405 O O . PRO A 1 433 ? 25.130 -14.368 -26.404 1.00 90.81 433 PRO A O 1
ATOM 3408 N N . GLU A 1 434 ? 26.313 -12.470 -26.437 1.00 91.56 434 GLU A N 1
ATOM 3409 C CA . GLU A 1 434 ? 26.561 -12.415 -24.996 1.00 91.56 434 GLU A CA 1
ATOM 3410 C C . GLU A 1 434 ? 25.298 -12.196 -24.149 1.00 91.56 434 GLU A C 1
ATOM 3412 O O . GLU A 1 434 ? 25.296 -12.599 -22.988 1.00 91.56 434 GLU A O 1
ATOM 3417 N N . LEU A 1 435 ? 24.202 -11.666 -24.713 1.00 91.56 435 LEU A N 1
ATOM 3418 C CA . LEU A 1 435 ? 22.910 -11.566 -24.018 1.00 91.56 435 LEU A CA 1
ATOM 3419 C C . LEU A 1 435 ? 22.382 -12.943 -23.577 1.00 91.56 435 LEU A C 1
ATOM 3421 O O . LEU A 1 435 ? 21.731 -13.043 -22.539 1.00 91.56 435 LEU A O 1
ATOM 3425 N N . SER A 1 436 ? 22.737 -14.018 -24.294 1.00 91.25 436 SER A N 1
ATOM 3426 C CA . SER A 1 436 ? 22.386 -15.400 -23.921 1.00 91.25 436 SER A CA 1
ATOM 3427 C C . SER A 1 436 ? 23.007 -15.871 -22.597 1.00 91.25 436 SER A C 1
ATOM 3429 O O . SER A 1 436 ? 22.511 -16.821 -21.993 1.00 91.25 436 SER A O 1
ATOM 3431 N N . LYS A 1 437 ? 24.063 -15.197 -22.114 1.00 92.81 437 LYS A N 1
ATOM 3432 C CA . LYS A 1 437 ? 24.702 -15.479 -20.817 1.00 92.81 437 LYS A CA 1
ATOM 3433 C C . LYS A 1 437 ? 23.856 -15.001 -19.633 1.00 92.81 437 LYS A C 1
ATOM 3435 O O . LYS A 1 437 ? 24.062 -15.467 -18.515 1.00 92.81 437 LYS A O 1
ATOM 3440 N N . TYR A 1 438 ? 22.935 -14.062 -19.860 1.00 93.19 438 TYR A N 1
ATOM 3441 C CA . TYR A 1 438 ? 22.133 -13.443 -18.809 1.00 93.19 438 TYR A CA 1
ATOM 3442 C C . TYR A 1 438 ? 20.780 -14.157 -18.638 1.00 93.19 438 TYR A C 1
ATOM 3444 O O . TYR A 1 438 ? 20.122 -14.480 -19.634 1.00 93.19 438 TYR A O 1
ATOM 3452 N N . PRO A 1 439 ? 20.317 -14.381 -17.389 1.00 90.75 439 PRO A N 1
ATOM 3453 C CA . PRO A 1 439 ? 19.010 -14.976 -17.129 1.00 90.75 439 PRO A CA 1
ATOM 3454 C C . PRO A 1 439 ? 17.867 -14.200 -17.796 1.00 90.75 439 PRO A C 1
ATOM 3456 O O . PRO A 1 439 ? 17.873 -12.971 -17.813 1.00 90.75 439 PRO A O 1
ATOM 3459 N N . GLU A 1 440 ? 16.835 -14.909 -18.254 1.00 88.81 440 GLU A N 1
ATOM 3460 C CA . GLU A 1 440 ? 15.649 -14.319 -18.898 1.00 88.81 440 GLU A CA 1
ATOM 3461 C C . GLU A 1 440 ? 14.998 -13.213 -18.059 1.00 88.81 440 GLU A C 1
ATOM 3463 O O . GLU A 1 440 ? 14.687 -12.140 -18.558 1.00 88.81 440 GLU A O 1
ATOM 3468 N N . ARG A 1 441 ? 14.902 -13.421 -16.745 1.00 87.94 441 ARG A N 1
ATOM 3469 C CA . ARG A 1 441 ? 14.423 -12.419 -15.784 1.00 87.94 441 ARG A CA 1
ATOM 3470 C C . ARG A 1 441 ? 15.250 -11.119 -15.744 1.00 87.94 441 ARG A C 1
ATOM 3472 O O . ARG A 1 441 ? 14.699 -10.094 -15.371 1.00 87.94 441 ARG A O 1
ATOM 3479 N N . ILE A 1 442 ? 16.534 -11.132 -16.124 1.00 93.12 442 ILE A N 1
ATOM 3480 C CA . ILE A 1 442 ? 17.355 -9.914 -16.291 1.00 93.12 442 ILE A CA 1
ATOM 3481 C C . ILE A 1 442 ? 17.039 -9.263 -17.642 1.00 93.12 442 ILE A C 1
ATOM 3483 O O . ILE A 1 442 ? 16.807 -8.059 -17.699 1.00 93.12 442 ILE A O 1
ATOM 3487 N N . ARG A 1 443 ? 16.972 -10.062 -18.714 1.00 93.38 443 ARG A N 1
ATOM 3488 C CA . ARG A 1 443 ? 16.612 -9.617 -20.070 1.00 93.38 443 ARG A CA 1
ATOM 3489 C C . ARG A 1 443 ? 15.240 -8.921 -20.100 1.00 93.38 443 ARG A C 1
ATOM 3491 O O . ARG A 1 443 ? 15.164 -7.729 -20.384 1.00 93.38 443 ARG A O 1
ATOM 3498 N N . ARG A 1 444 ? 14.196 -9.591 -19.602 1.00 91.75 444 ARG A N 1
ATOM 3499 C CA . ARG A 1 444 ? 12.832 -9.053 -19.436 1.00 91.75 444 ARG A CA 1
ATOM 3500 C C . ARG A 1 444 ? 12.766 -7.805 -18.546 1.00 91.75 444 ARG A C 1
ATOM 3502 O O . ARG A 1 444 ? 11.932 -6.930 -18.757 1.00 91.75 444 ARG A O 1
ATOM 3509 N N . ARG A 1 445 ? 13.654 -7.690 -17.553 1.00 92.88 445 ARG A N 1
ATOM 3510 C CA . ARG A 1 445 ? 13.768 -6.499 -16.696 1.00 92.88 445 ARG A CA 1
ATOM 3511 C C . ARG A 1 445 ? 14.381 -5.308 -17.436 1.00 92.88 445 ARG A C 1
ATOM 3513 O O . ARG A 1 445 ? 13.954 -4.176 -17.223 1.00 92.88 445 ARG A O 1
ATOM 3520 N N . ILE A 1 446 ? 15.335 -5.560 -18.330 1.00 95.56 446 ILE A N 1
ATOM 3521 C CA . ILE A 1 446 ? 15.904 -4.549 -19.226 1.00 95.56 446 ILE A CA 1
ATOM 3522 C C . ILE A 1 446 ? 14.878 -4.090 -20.269 1.00 95.56 446 ILE A C 1
ATOM 3524 O O . ILE A 1 446 ? 14.817 -2.891 -20.534 1.00 95.56 446 ILE A O 1
ATOM 3528 N N . ASP A 1 447 ? 14.023 -4.979 -20.783 1.00 94.75 447 ASP A N 1
ATOM 3529 C CA . ASP A 1 447 ? 12.914 -4.609 -21.683 1.00 94.75 447 ASP A CA 1
ATOM 3530 C C . ASP A 1 447 ? 11.960 -3.601 -21.016 1.00 94.75 447 ASP A C 1
ATOM 3532 O O . ASP A 1 447 ? 11.639 -2.551 -21.583 1.00 94.75 447 ASP A O 1
ATOM 3536 N N . ILE A 1 448 ? 11.561 -3.884 -19.769 1.00 93.69 448 ILE A N 1
ATOM 3537 C CA . ILE A 1 448 ? 10.724 -3.001 -18.942 1.00 93.69 448 ILE A CA 1
ATOM 3538 C C . ILE A 1 448 ? 11.429 -1.658 -18.704 1.00 93.69 448 ILE A C 1
ATOM 3540 O O . ILE A 1 448 ? 10.843 -0.596 -18.926 1.00 93.69 448 ILE A O 1
ATOM 3544 N N . GLU A 1 449 ? 12.696 -1.678 -18.293 1.00 93.50 449 GLU A N 1
ATOM 3545 C CA . GLU A 1 449 ? 13.474 -0.460 -18.060 1.00 93.50 449 GLU A CA 1
ATOM 3546 C C . GLU A 1 449 ? 13.671 0.377 -19.336 1.00 93.50 449 GLU A C 1
ATOM 3548 O O . GLU A 1 449 ? 13.572 1.600 -19.271 1.00 93.50 449 GLU A O 1
ATOM 3553 N N . GLY A 1 450 ? 13.900 -0.246 -20.496 1.00 93.06 450 GLY A N 1
ATOM 3554 C CA . GLY A 1 450 ? 14.018 0.435 -21.792 1.00 93.06 450 GLY A CA 1
ATOM 3555 C C . GLY A 1 450 ? 12.704 1.078 -22.236 1.00 93.06 450 GLY A C 1
ATOM 3556 O O . GLY A 1 450 ? 12.695 2.235 -22.670 1.00 93.06 450 GLY A O 1
ATOM 3557 N N . THR A 1 451 ? 11.591 0.367 -22.025 1.00 92.81 451 THR A N 1
ATOM 3558 C CA . THR A 1 451 ? 10.221 0.856 -22.250 1.00 92.81 451 THR A CA 1
ATOM 3559 C C . THR A 1 451 ? 9.912 2.085 -21.390 1.00 92.81 451 THR A C 1
ATOM 3561 O O . THR A 1 451 ? 9.423 3.095 -21.900 1.00 92.81 451 THR A O 1
ATOM 3564 N N . TYR A 1 452 ? 10.219 2.038 -20.086 1.00 92.00 452 TYR A N 1
ATOM 3565 C CA . TYR A 1 452 ? 9.881 3.121 -19.153 1.00 92.00 452 TYR A CA 1
ATOM 3566 C C . TYR A 1 452 ? 10.917 4.255 -19.072 1.00 92.00 452 TYR A C 1
ATOM 3568 O O . TYR A 1 452 ? 10.562 5.352 -18.633 1.00 92.00 452 TYR A O 1
ATOM 3576 N N . ALA A 1 453 ? 12.153 4.056 -19.549 1.00 91.44 453 ALA A N 1
ATOM 3577 C CA . ALA A 1 453 ? 13.245 5.037 -19.524 1.00 91.44 453 ALA A CA 1
ATOM 3578 C C . ALA A 1 453 ? 12.865 6.499 -19.867 1.00 91.44 453 ALA A C 1
ATOM 3580 O O . ALA A 1 453 ? 13.253 7.387 -19.101 1.00 91.44 453 ALA A O 1
ATOM 3581 N N . PRO A 1 454 ? 12.128 6.816 -20.959 1.00 89.19 454 PRO A N 1
ATOM 3582 C CA . PRO A 1 454 ? 11.797 8.207 -21.279 1.00 89.19 454 PRO A CA 1
ATOM 3583 C C . PRO A 1 454 ? 10.849 8.833 -20.245 1.00 89.19 454 PRO A C 1
ATOM 3585 O O . PRO A 1 454 ? 11.034 9.991 -19.869 1.00 89.19 454 PRO A O 1
ATOM 3588 N N . TYR A 1 455 ? 9.886 8.061 -19.734 1.00 89.38 455 TYR A N 1
ATOM 3589 C CA . TYR A 1 455 ? 8.934 8.515 -18.719 1.00 89.38 455 TYR A CA 1
ATOM 3590 C C . TYR A 1 455 ? 9.616 8.711 -17.363 1.00 89.38 455 TYR A C 1
ATOM 3592 O O . TYR A 1 455 ? 9.418 9.745 -16.730 1.00 89.38 455 TYR A O 1
ATOM 3600 N N . ILE A 1 456 ? 10.480 7.775 -16.947 1.00 88.81 456 ILE A N 1
ATOM 3601 C CA . ILE A 1 456 ? 11.284 7.902 -15.719 1.00 88.81 456 ILE A CA 1
ATOM 3602 C C . ILE A 1 456 ? 12.151 9.164 -15.798 1.00 88.81 456 ILE A C 1
ATOM 3604 O O . ILE A 1 456 ? 12.110 9.995 -14.894 1.00 88.81 456 ILE A O 1
ATOM 3608 N N . LYS A 1 457 ? 12.874 9.362 -16.912 1.00 88.94 457 LYS A N 1
ATOM 3609 C CA . LYS A 1 457 ? 13.730 10.539 -17.137 1.00 88.94 457 LYS A CA 1
ATOM 3610 C C . LYS A 1 457 ? 12.961 11.862 -17.048 1.00 88.94 457 LYS A C 1
ATOM 3612 O O . LYS A 1 457 ? 13.527 12.846 -16.578 1.00 88.94 457 LYS A O 1
ATOM 3617 N N . GLN A 1 458 ? 11.695 11.888 -17.470 1.00 86.88 458 GLN A N 1
ATOM 3618 C CA . GLN A 1 458 ? 10.814 13.040 -17.281 1.00 86.88 458 GLN A CA 1
ATOM 3619 C C . GLN A 1 458 ? 10.421 13.212 -15.803 1.00 86.88 458 GLN A C 1
ATOM 3621 O O . GLN A 1 458 ? 10.608 14.297 -15.254 1.00 86.88 458 GLN A O 1
ATOM 3626 N N . GLN A 1 459 ? 9.966 12.143 -15.133 1.00 88.25 459 GLN A N 1
ATOM 3627 C CA . GLN A 1 459 ? 9.566 12.193 -13.718 1.00 88.25 459 GLN A CA 1
ATOM 3628 C C . GLN A 1 459 ? 10.718 12.566 -12.766 1.00 88.25 459 GLN A C 1
ATOM 3630 O O . GLN A 1 459 ? 10.455 13.123 -11.704 1.00 88.25 459 GLN A O 1
ATOM 3635 N N . MET A 1 460 ? 11.986 12.325 -13.123 1.00 87.06 460 MET A N 1
ATOM 3636 C CA . MET A 1 460 ? 13.134 12.677 -12.271 1.00 87.06 460 MET A CA 1
ATOM 3637 C C . MET A 1 460 ? 13.223 14.172 -11.916 1.00 87.06 460 MET A C 1
ATOM 3639 O O . MET A 1 460 ? 13.671 14.490 -10.818 1.00 87.06 460 MET A O 1
ATOM 3643 N N . GLU A 1 461 ? 12.815 15.104 -12.787 1.00 85.88 461 GLU A N 1
ATOM 3644 C CA . GLU A 1 461 ? 12.840 16.537 -12.426 1.00 85.88 461 GLU A CA 1
ATOM 3645 C C . GLU A 1 461 ? 11.631 16.950 -11.572 1.00 85.88 461 GLU A C 1
ATOM 3647 O O . GLU A 1 461 ? 11.737 17.878 -10.769 1.00 85.88 461 GLU A O 1
ATOM 3652 N N . ASP A 1 462 ? 10.507 16.236 -11.679 1.00 86.62 462 ASP A N 1
ATOM 3653 C CA . ASP A 1 462 ? 9.373 16.407 -10.767 1.00 86.62 462 ASP A CA 1
ATOM 3654 C C . ASP A 1 462 ? 9.709 15.858 -9.370 1.00 86.62 462 ASP A C 1
ATOM 3656 O O . ASP A 1 462 ? 9.419 16.518 -8.374 1.00 86.62 462 ASP A O 1
ATOM 3660 N N . ILE A 1 463 ? 10.412 14.719 -9.293 1.00 87.81 463 ILE A N 1
ATOM 3661 C CA . ILE A 1 463 ? 10.955 14.151 -8.046 1.00 87.81 463 ILE A CA 1
ATOM 3662 C C . ILE A 1 463 ? 11.910 15.152 -7.375 1.00 87.81 463 ILE A C 1
ATOM 3664 O O . ILE A 1 463 ? 11.671 15.542 -6.236 1.00 87.81 463 ILE A O 1
ATOM 3668 N N . ARG A 1 464 ? 12.888 15.711 -8.103 1.00 88.62 464 ARG A N 1
ATOM 3669 C CA . ARG A 1 464 ? 13.776 16.763 -7.559 1.00 88.62 464 ARG A CA 1
ATOM 3670 C C . ARG A 1 464 ? 13.046 18.024 -7.114 1.00 88.62 464 ARG A C 1
ATOM 3672 O O . ARG A 1 464 ? 13.579 18.797 -6.321 1.00 88.62 464 ARG A O 1
ATOM 3679 N N . GLN A 1 465 ? 11.890 18.347 -7.690 1.00 85.19 465 GLN A N 1
ATOM 3680 C CA . GLN A 1 465 ? 11.071 19.477 -7.235 1.00 85.19 465 GLN A CA 1
ATOM 3681 C C . GLN A 1 465 ? 10.238 19.131 -5.998 1.00 85.19 465 GLN A C 1
ATOM 3683 O O . GLN A 1 465 ? 9.997 20.019 -5.184 1.00 85.19 465 GLN A O 1
ATOM 3688 N N . PHE A 1 466 ? 9.826 17.871 -5.863 1.00 86.06 466 PHE A N 1
ATOM 3689 C CA . PHE A 1 466 ? 9.141 17.326 -4.697 1.00 86.06 466 PHE A CA 1
ATOM 3690 C C . PHE A 1 466 ? 10.078 17.280 -3.480 1.00 86.06 466 PHE A C 1
ATOM 3692 O O . PHE A 1 466 ? 9.773 17.905 -2.468 1.00 86.06 466 PHE A O 1
ATOM 3699 N N . GLU A 1 467 ? 11.257 16.665 -3.617 1.00 88.00 467 GLU A N 1
ATOM 3700 C CA . GLU A 1 467 ? 12.309 16.590 -2.585 1.00 88.00 467 GLU A CA 1
ATOM 3701 C C . GLU A 1 467 ? 12.630 17.983 -2.007 1.00 88.00 467 GLU A C 1
ATOM 3703 O O . GLU A 1 467 ? 12.495 18.211 -0.810 1.00 88.00 467 GLU A O 1
ATOM 3708 N N . ARG A 1 468 ? 12.886 18.977 -2.874 1.00 88.81 468 ARG A N 1
ATOM 3709 C CA . ARG A 1 468 ? 13.166 20.382 -2.491 1.00 88.81 468 ARG A CA 1
ATOM 3710 C C . ARG A 1 468 ? 12.015 21.145 -1.812 1.00 88.81 468 ARG A C 1
ATOM 3712 O O . ARG A 1 468 ? 12.228 22.296 -1.414 1.00 88.81 468 ARG A O 1
ATOM 3719 N N . ASP A 1 469 ? 10.808 20.586 -1.750 1.00 86.81 469 ASP A N 1
ATOM 3720 C CA . ASP A 1 469 ? 9.694 21.109 -0.946 1.00 86.81 469 ASP A CA 1
ATOM 3721 C C . ASP A 1 469 ? 9.452 20.247 0.319 1.00 86.81 469 ASP A C 1
ATOM 3723 O O . ASP A 1 469 ? 8.937 20.781 1.301 1.00 86.81 469 ASP A O 1
ATOM 3727 N N . GLU A 1 470 ? 9.865 18.971 0.348 1.00 87.94 470 GLU A N 1
ATOM 3728 C CA . GLU A 1 470 ? 9.902 18.136 1.565 1.00 87.94 470 GLU A CA 1
ATOM 3729 C C . GLU A 1 470 ? 11.045 18.519 2.516 1.00 87.94 470 GLU A C 1
ATOM 3731 O O . GLU A 1 470 ? 10.823 18.628 3.720 1.00 87.94 470 GLU A O 1
ATOM 3736 N N . ASP A 1 471 ? 12.234 18.821 1.984 1.00 87.88 471 ASP A N 1
ATOM 3737 C CA . ASP A 1 471 ? 13.398 19.293 2.757 1.00 87.88 471 ASP A CA 1
ATOM 3738 C C . ASP A 1 471 ? 13.127 20.619 3.500 1.00 87.88 471 ASP A C 1
ATOM 3740 O O . ASP A 1 471 ? 13.856 21.009 4.416 1.00 87.88 471 ASP A O 1
ATOM 3744 N N . LEU A 1 472 ? 12.078 21.348 3.103 1.00 89.38 472 LEU A N 1
ATOM 3745 C CA . LEU A 1 472 ? 11.638 22.577 3.757 1.00 89.38 472 LEU A CA 1
ATOM 3746 C C . LEU A 1 472 ? 10.757 22.255 4.966 1.00 89.38 472 LEU A C 1
ATOM 3748 O O . LEU A 1 472 ? 9.530 22.385 4.922 1.00 89.38 472 LEU A O 1
ATOM 3752 N N . LEU A 1 473 ? 11.419 21.845 6.046 1.00 88.25 473 LEU A N 1
ATOM 3753 C CA . LEU A 1 473 ? 10.798 21.529 7.328 1.00 88.25 473 LEU A CA 1
ATOM 3754 C C . LEU A 1 473 ? 10.088 22.740 7.957 1.00 88.25 473 LEU A C 1
ATOM 3756 O O . LEU A 1 473 ? 10.543 23.883 7.852 1.00 88.25 473 LEU A O 1
ATOM 3760 N N . LEU A 1 474 ? 8.985 22.470 8.656 1.00 86.25 474 LEU A N 1
ATOM 3761 C CA . LEU A 1 474 ? 8.220 23.449 9.431 1.00 86.25 474 LEU A CA 1
ATOM 3762 C C . LEU A 1 474 ? 8.530 23.317 10.937 1.00 86.25 474 LEU A C 1
ATOM 3764 O O . LEU A 1 474 ? 8.733 22.200 11.418 1.00 86.25 474 LEU A O 1
ATOM 3768 N N . PRO A 1 475 ? 8.552 24.418 11.717 1.00 82.75 475 PRO A N 1
ATOM 3769 C CA . PRO A 1 475 ? 8.765 24.339 13.163 1.00 82.75 475 PRO A CA 1
ATOM 3770 C C . PRO A 1 475 ? 7.662 23.506 13.852 1.00 82.75 475 PRO A C 1
ATOM 3772 O O . PRO A 1 475 ? 6.479 23.805 13.668 1.00 82.75 475 PRO A O 1
ATOM 3775 N N . PRO A 1 476 ? 7.986 22.497 14.689 1.00 73.69 476 PRO A N 1
ATOM 3776 C CA . PRO A 1 476 ? 6.969 21.657 15.342 1.00 73.69 476 PRO A CA 1
ATOM 3777 C C . PRO A 1 476 ? 5.997 22.447 16.233 1.00 73.69 476 PRO A C 1
ATOM 3779 O O . PRO A 1 476 ? 4.822 22.096 16.366 1.00 73.69 476 PRO A O 1
ATOM 3782 N N . ASN A 1 477 ? 6.495 23.541 16.808 1.00 74.50 477 ASN A N 1
ATOM 3783 C CA . ASN A 1 477 ? 5.808 24.491 17.679 1.00 74.50 477 ASN A CA 1
ATOM 3784 C C . ASN A 1 477 ? 5.119 25.643 16.920 1.00 74.50 477 ASN A C 1
ATOM 3786 O O . ASN A 1 477 ? 4.607 26.552 17.564 1.00 74.50 477 ASN A O 1
ATOM 3790 N N . MET A 1 478 ? 5.095 25.628 15.578 1.00 81.44 478 MET A N 1
ATOM 3791 C CA . MET A 1 478 ? 4.563 26.735 14.779 1.00 81.44 478 MET A CA 1
ATOM 3792 C C . MET A 1 478 ? 3.127 27.093 15.192 1.00 81.44 478 MET A C 1
ATOM 3794 O O . MET A 1 478 ? 2.235 26.233 15.194 1.00 81.44 478 MET A O 1
ATOM 3798 N N . ASP A 1 479 ? 2.928 28.368 15.529 1.00 81.81 479 ASP A N 1
ATOM 3799 C CA . ASP A 1 479 ? 1.612 28.993 15.579 1.00 81.81 479 ASP A CA 1
ATOM 3800 C C . ASP A 1 479 ? 1.115 29.167 14.141 1.00 81.81 479 ASP A C 1
ATOM 3802 O O . ASP A 1 479 ? 1.767 29.812 13.315 1.00 81.81 479 ASP A O 1
ATOM 3806 N N . TYR A 1 480 ? -0.027 28.553 13.846 1.00 83.88 480 TYR A N 1
ATOM 3807 C CA . TYR A 1 480 ? -0.668 28.652 12.544 1.00 83.88 480 TYR A CA 1
ATOM 3808 C C . TYR A 1 480 ? -1.654 29.818 12.465 1.00 83.88 480 TYR A C 1
ATOM 3810 O O . TYR A 1 480 ? -1.895 30.285 11.354 1.00 83.88 480 TYR A O 1
ATOM 3818 N N . ASP A 1 481 ? -2.178 30.324 13.588 1.00 81.62 481 ASP A N 1
ATOM 3819 C CA . ASP A 1 481 ? -3.159 31.414 13.609 1.00 81.62 481 ASP A CA 1
ATOM 3820 C C . ASP A 1 481 ? -2.522 32.787 13.363 1.00 81.62 481 ASP A C 1
ATOM 3822 O O . ASP A 1 481 ? -3.106 33.613 12.656 1.00 81.62 481 ASP A O 1
ATOM 3826 N N . GLY A 1 482 ? -1.281 32.998 13.812 1.00 79.50 482 GLY A N 1
ATOM 3827 C CA . GLY A 1 482 ? -0.468 34.165 13.457 1.00 79.50 482 GLY A CA 1
ATOM 3828 C C . GLY A 1 482 ? -0.027 34.244 11.982 1.00 79.50 482 GLY A C 1
ATOM 3829 O O . GLY A 1 482 ? 0.573 35.245 11.577 1.00 79.50 482 GLY A O 1
ATOM 3830 N N . VAL A 1 483 ? -0.296 33.231 11.145 1.00 80.88 483 VAL A N 1
ATOM 3831 C CA . VAL A 1 483 ? 0.227 33.176 9.765 1.00 80.88 483 VAL A CA 1
ATOM 3832 C C . VAL A 1 483 ? -0.632 33.985 8.790 1.00 80.88 483 VAL A C 1
ATOM 3834 O O . VAL A 1 483 ? -1.666 33.544 8.279 1.00 80.88 483 VAL A O 1
ATOM 3837 N N . VAL A 1 484 ? -0.144 35.181 8.463 1.00 76.31 484 VAL A N 1
ATOM 3838 C CA . VAL A 1 484 ? -0.773 36.094 7.500 1.00 76.31 484 VAL A CA 1
ATOM 3839 C C . VAL A 1 484 ? -0.759 35.512 6.077 1.00 76.31 484 VAL A C 1
ATOM 3841 O O . VAL A 1 484 ? 0.284 35.111 5.553 1.00 76.31 484 VAL A O 1
ATOM 3844 N N . GLY A 1 485 ? -1.922 35.532 5.418 1.00 78.12 485 GLY A N 1
ATOM 3845 C CA . GLY A 1 485 ? -2.091 35.134 4.012 1.00 78.12 485 GLY A CA 1
ATOM 3846 C C . GLY A 1 485 ? -2.776 33.782 3.777 1.00 78.12 485 GLY A C 1
ATOM 3847 O O . GLY A 1 485 ? -2.914 33.388 2.622 1.00 78.12 485 GLY A O 1
ATOM 3848 N N . PHE A 1 486 ? -3.222 33.100 4.835 1.00 81.75 486 PHE A N 1
ATOM 3849 C CA . PHE A 1 486 ? -4.084 31.912 4.765 1.00 81.75 486 PHE A CA 1
ATOM 3850 C C . PHE A 1 486 ? -5.524 32.237 5.194 1.00 81.75 486 PHE A C 1
ATOM 3852 O O . PHE A 1 486 ? -5.739 33.130 6.023 1.00 81.75 486 PHE A O 1
ATOM 3859 N N . SER A 1 487 ? -6.508 31.496 4.674 1.00 85.62 487 SER A N 1
ATOM 3860 C CA . SER A 1 487 ? -7.897 31.556 5.161 1.00 85.62 487 SER A CA 1
ATOM 3861 C C . SER A 1 487 ? -8.028 30.977 6.582 1.00 85.62 487 SER A C 1
ATOM 3863 O O . SER A 1 487 ? -7.134 30.285 7.067 1.00 85.62 487 SER A O 1
ATOM 3865 N N . ALA A 1 488 ? -9.146 31.239 7.269 1.00 85.00 488 ALA A N 1
ATOM 3866 C CA . ALA A 1 488 ? -9.409 30.627 8.578 1.00 85.00 488 ALA A CA 1
ATOM 3867 C C . ALA A 1 488 ? -9.526 29.091 8.490 1.00 85.00 488 ALA A C 1
ATOM 3869 O O . ALA A 1 488 ? -9.048 28.383 9.373 1.00 85.00 488 ALA A O 1
ATOM 3870 N N . GLU A 1 489 ? -10.094 28.576 7.397 1.00 85.81 489 GLU A N 1
ATOM 3871 C CA . GLU A 1 489 ? -10.200 27.139 7.124 1.00 85.81 489 GLU A CA 1
ATOM 3872 C C . GLU A 1 489 ? -8.821 26.527 6.854 1.00 85.81 489 GLU A C 1
ATOM 3874 O O . GLU A 1 489 ? -8.484 25.491 7.421 1.00 85.81 489 GLU A O 1
ATOM 3879 N N . GLU A 1 490 ? -7.975 27.199 6.063 1.00 86.69 490 GLU A N 1
ATOM 3880 C CA . GLU A 1 490 ? -6.600 26.754 5.816 1.00 86.69 490 GLU A CA 1
ATOM 3881 C C . GLU A 1 490 ? -5.772 26.709 7.107 1.00 86.69 490 GLU A C 1
ATOM 3883 O O . GLU A 1 490 ? -5.037 25.744 7.321 1.00 86.69 490 GLU A O 1
ATOM 3888 N N . ARG A 1 491 ? -5.902 27.713 7.990 1.00 87.25 491 ARG A N 1
ATOM 3889 C CA . ARG A 1 491 ? -5.217 27.714 9.295 1.00 87.25 491 ARG A CA 1
ATOM 3890 C C . ARG A 1 491 ? -5.722 26.584 10.192 1.00 87.25 491 ARG A C 1
ATOM 3892 O O . ARG A 1 491 ? -4.897 25.870 10.752 1.00 87.25 491 ARG A O 1
ATOM 3899 N N . ALA A 1 492 ? -7.031 26.334 10.249 1.00 85.44 492 ALA A N 1
ATOM 3900 C CA . ALA A 1 492 ? -7.595 25.207 11.000 1.00 85.44 492 ALA A CA 1
ATOM 3901 C C . ALA A 1 492 ? -7.138 23.834 10.458 1.00 85.44 492 ALA A C 1
ATOM 3903 O O . ALA A 1 492 ? -6.832 22.922 11.233 1.00 85.44 492 ALA A O 1
ATOM 3904 N N . LEU A 1 493 ? -7.034 23.677 9.134 1.00 85.88 493 LEU A N 1
ATOM 3905 C CA . LEU A 1 493 ? -6.512 22.469 8.481 1.00 85.88 493 LEU A CA 1
ATOM 3906 C C . LEU A 1 493 ? -5.020 22.245 8.785 1.00 85.88 493 LEU A C 1
ATOM 3908 O O . LEU A 1 493 ? -4.616 21.133 9.136 1.00 85.88 493 LEU A O 1
ATOM 3912 N N . LEU A 1 494 ? -4.207 23.303 8.717 1.00 87.81 494 LEU A N 1
ATOM 3913 C CA . LEU A 1 494 ? -2.783 23.258 9.063 1.00 87.81 494 LEU A CA 1
ATOM 3914 C C . LEU A 1 494 ? -2.568 22.973 10.559 1.00 87.81 494 LEU A C 1
ATOM 3916 O O . LEU A 1 494 ? -1.802 22.073 10.903 1.00 87.81 494 LEU A O 1
ATOM 3920 N N . ALA A 1 495 ? -3.292 23.664 11.442 1.00 85.00 495 ALA A N 1
ATOM 3921 C CA . ALA A 1 495 ? -3.214 23.491 12.892 1.00 85.00 495 ALA A CA 1
ATOM 3922 C C . ALA A 1 495 ? -3.664 22.096 13.356 1.00 85.00 495 ALA A C 1
ATOM 3924 O O . ALA A 1 495 ? -3.072 21.541 14.281 1.00 85.00 495 ALA A O 1
ATOM 3925 N N . SER A 1 496 ? -4.677 21.510 12.707 1.00 82.81 496 SER A N 1
ATOM 3926 C CA . SER A 1 496 ? -5.175 20.165 13.037 1.00 82.81 496 SER A CA 1
ATOM 3927 C C . SER A 1 496 ? -4.319 19.025 12.479 1.00 82.81 496 SER A C 1
ATOM 3929 O O . SER A 1 496 ? -4.322 17.942 13.062 1.00 82.81 496 SER A O 1
ATOM 3931 N N . THR A 1 497 ? -3.573 19.257 11.395 1.00 83.88 497 THR A N 1
ATOM 3932 C CA . THR A 1 497 ? -2.678 18.252 10.788 1.00 83.88 497 THR A CA 1
ATOM 3933 C C . THR A 1 497 ? -1.250 18.338 11.344 1.00 83.88 497 THR A C 1
ATOM 3935 O O . THR A 1 497 ? -0.571 17.318 11.478 1.00 83.88 497 THR A O 1
ATOM 3938 N N . ARG A 1 498 ? -0.788 19.552 11.684 1.00 86.25 498 ARG A N 1
ATOM 3939 C CA . ARG A 1 498 ? 0.601 19.891 12.053 1.00 86.25 498 ARG A CA 1
ATOM 3940 C C . ARG A 1 498 ? 1.621 19.210 11.118 1.00 86.25 498 ARG A C 1
ATOM 3942 O O . ARG A 1 498 ? 2.279 18.257 11.548 1.00 86.25 498 ARG A O 1
ATOM 3949 N N . PRO A 1 499 ? 1.693 19.630 9.838 1.00 88.75 499 PRO A N 1
ATOM 3950 C CA . PRO A 1 499 ? 2.631 19.067 8.870 1.00 88.75 499 PRO A CA 1
ATOM 3951 C C . PRO A 1 499 ? 4.090 19.325 9.271 1.00 88.75 499 PRO A C 1
ATOM 3953 O O . PRO A 1 499 ? 4.409 20.364 9.849 1.00 88.75 499 PRO A O 1
ATOM 3956 N N . GLU A 1 500 ? 4.968 18.381 8.939 1.00 88.00 500 GLU A N 1
ATOM 3957 C CA . GLU A 1 500 ? 6.405 18.432 9.236 1.00 88.00 500 GLU A CA 1
ATOM 3958 C C . GLU A 1 500 ? 7.201 19.148 8.123 1.00 88.00 500 GLU A C 1
ATOM 3960 O O . GLU A 1 500 ? 8.281 19.668 8.393 1.00 88.00 500 GLU A O 1
ATOM 3965 N N . SER A 1 501 ? 6.653 19.254 6.901 1.00 89.69 501 SER A N 1
ATOM 3966 C CA . SER A 1 501 ? 7.263 19.939 5.746 1.00 89.69 501 SER A CA 1
ATOM 3967 C C . SER A 1 501 ? 6.286 20.847 4.980 1.00 89.69 501 SER A C 1
ATOM 3969 O O . SER A 1 501 ? 5.062 20.682 5.037 1.00 89.69 501 SER A O 1
ATOM 3971 N N . ILE A 1 502 ? 6.820 21.792 4.194 1.00 88.25 502 ILE A N 1
ATOM 3972 C CA . ILE A 1 502 ? 6.030 22.595 3.241 1.00 88.25 502 ILE A CA 1
ATOM 3973 C C . ILE A 1 502 ? 5.422 21.706 2.146 1.00 88.25 502 ILE A C 1
ATOM 3975 O O . ILE A 1 502 ? 4.277 21.930 1.744 1.00 88.25 502 ILE A O 1
ATOM 3979 N N . GLY A 1 503 ? 6.146 20.692 1.669 1.00 87.00 503 GLY A N 1
ATOM 3980 C CA . GLY A 1 503 ? 5.646 19.727 0.692 1.00 87.00 503 GLY A CA 1
ATOM 3981 C C . GLY A 1 503 ? 4.398 18.997 1.194 1.00 87.00 503 GLY A C 1
ATOM 3982 O O . GLY A 1 503 ? 3.380 18.970 0.492 1.00 87.00 503 GLY A O 1
ATOM 3983 N N . GLN A 1 504 ? 4.427 18.515 2.439 1.00 88.69 504 GLN A N 1
ATOM 3984 C CA . GLN A 1 504 ? 3.283 17.915 3.123 1.00 88.69 504 GLN A CA 1
ATOM 3985 C C . GLN A 1 504 ? 2.140 18.921 3.318 1.00 88.69 504 GLN A C 1
ATOM 3987 O O . GLN A 1 504 ? 0.995 18.630 2.968 1.00 88.69 504 GLN A O 1
ATOM 3992 N N . ALA A 1 505 ? 2.437 20.136 3.792 1.00 88.50 505 ALA A N 1
ATOM 3993 C CA . ALA A 1 505 ? 1.438 21.192 3.985 1.00 88.50 505 ALA A CA 1
ATOM 3994 C C . ALA A 1 505 ? 0.665 21.535 2.693 1.00 88.50 505 ALA A C 1
ATOM 3996 O O . ALA A 1 505 ? -0.515 21.883 2.743 1.00 88.50 505 ALA A O 1
ATOM 3997 N N . ARG A 1 506 ? 1.307 21.396 1.524 1.00 85.69 506 ARG A N 1
ATOM 3998 C CA . ARG A 1 506 ? 0.694 21.588 0.197 1.00 85.69 506 ARG A CA 1
ATOM 3999 C C . ARG A 1 506 ? -0.192 20.422 -0.276 1.00 85.69 506 ARG A C 1
ATOM 4001 O O . ARG A 1 506 ? -0.861 20.581 -1.295 1.00 85.69 506 ARG A O 1
ATOM 4008 N N . ARG A 1 507 ? -0.199 19.272 0.412 1.00 87.44 507 ARG A N 1
ATOM 4009 C CA . ARG A 1 507 ? -1.042 18.095 0.102 1.00 87.44 507 ARG A CA 1
ATOM 4010 C C . ARG A 1 507 ? -2.310 17.986 0.954 1.00 87.44 507 ARG A C 1
ATOM 4012 O O . ARG A 1 507 ? -3.132 17.108 0.690 1.00 87.44 507 ARG A O 1
ATOM 4019 N N . ILE A 1 508 ? -2.478 18.853 1.953 1.00 86.50 508 ILE A N 1
ATOM 4020 C CA . ILE A 1 508 ? -3.668 18.885 2.811 1.00 86.50 508 ILE A CA 1
ATOM 4021 C C . ILE A 1 508 ? -4.871 19.363 1.984 1.00 86.50 508 ILE A C 1
ATOM 4023 O O . ILE A 1 508 ? -4.853 20.448 1.399 1.00 86.50 508 ILE A O 1
ATOM 4027 N N . GLU A 1 509 ? -5.920 18.543 1.926 1.00 81.19 509 GLU A N 1
ATOM 4028 C CA . GLU A 1 509 ? -7.142 18.844 1.176 1.00 81.19 509 GLU A CA 1
ATOM 4029 C C . GLU A 1 509 ? -7.827 20.094 1.762 1.00 81.19 509 GLU A C 1
ATOM 4031 O O . GLU A 1 509 ? -8.054 20.177 2.966 1.00 81.19 509 GLU A O 1
ATOM 4036 N N . GLY A 1 510 ? -8.094 21.092 0.913 1.00 76.88 510 GLY A N 1
ATOM 4037 C CA . GLY A 1 510 ? -8.577 22.421 1.315 1.00 76.88 510 GLY A CA 1
ATOM 4038 C C . GLY A 1 510 ? -7.498 23.513 1.404 1.00 76.88 510 GLY A C 1
ATOM 4039 O O . GLY A 1 510 ? -7.842 24.692 1.367 1.00 76.88 510 GLY A O 1
ATOM 4040 N N . VAL A 1 511 ? -6.199 23.178 1.430 1.00 80.75 511 VAL A N 1
ATOM 4041 C CA . VAL A 1 511 ? -5.128 24.193 1.352 1.00 80.75 511 VAL A CA 1
ATOM 4042 C C . VAL A 1 511 ? -4.946 24.664 -0.097 1.00 80.75 511 VAL A C 1
ATOM 4044 O O . VAL A 1 511 ? -4.627 23.890 -0.998 1.00 80.75 511 VAL A O 1
ATOM 4047 N N . GLY A 1 512 ? -5.146 25.961 -0.340 1.00 65.00 512 GLY A N 1
ATOM 4048 C CA . GLY A 1 512 ? -5.266 26.528 -1.683 1.00 65.00 512 GLY A CA 1
ATOM 4049 C C . GLY A 1 512 ? -3.953 26.545 -2.475 1.00 65.00 512 GLY A C 1
ATOM 4050 O O . GLY A 1 512 ? -2.913 26.990 -1.970 1.00 65.00 512 GLY A O 1
ATOM 4051 N N . ASN A 1 513 ? -4.021 26.146 -3.751 1.00 53.03 513 ASN A N 1
ATOM 4052 C CA . ASN A 1 513 ? -2.909 26.099 -4.716 1.00 53.03 513 ASN A CA 1
ATOM 4053 C C . ASN A 1 513 ? -2.471 27.493 -5.230 1.00 53.03 513 ASN A C 1
ATOM 4055 O O . ASN A 1 513 ? -2.380 27.747 -6.431 1.00 53.03 513 ASN A O 1
ATOM 4059 N N . TYR A 1 514 ? -2.165 28.412 -4.313 1.00 46.38 514 TYR A N 1
ATOM 4060 C CA . TYR A 1 514 ? -1.591 29.720 -4.639 1.00 46.38 514 TYR A CA 1
ATOM 4061 C C . TYR A 1 514 ? -0.167 29.593 -5.227 1.00 46.38 514 TYR A C 1
ATOM 4063 O O . TYR A 1 514 ? 0.579 28.675 -4.871 1.00 46.38 514 TYR A O 1
ATOM 4071 N N . PRO A 1 515 ? 0.252 30.511 -6.124 1.00 43.53 515 PRO A N 1
ATOM 4072 C CA . PRO A 1 515 ? 1.490 30.374 -6.889 1.00 43.53 515 PRO A CA 1
ATOM 4073 C C . PRO A 1 515 ? 2.741 30.318 -6.000 1.00 43.53 515 PRO A C 1
ATOM 4075 O O . PRO A 1 515 ? 2.886 31.107 -5.064 1.00 43.53 515 PRO A O 1
ATOM 4078 N N . ARG A 1 516 ? 3.688 29.432 -6.363 1.00 46.97 516 ARG A N 1
ATOM 4079 C CA . ARG A 1 516 ? 4.879 29.020 -5.578 1.00 46.97 516 ARG A CA 1
ATOM 4080 C C . ARG A 1 516 ? 5.687 30.147 -4.905 1.00 46.97 516 ARG A C 1
ATOM 4082 O O . ARG A 1 516 ? 6.360 29.882 -3.917 1.00 46.97 516 ARG A O 1
ATOM 4089 N N . ARG A 1 517 ? 5.651 31.389 -5.409 1.00 42.22 517 ARG A N 1
ATOM 4090 C CA . ARG A 1 517 ? 6.321 32.543 -4.774 1.00 42.22 517 ARG A CA 1
ATOM 4091 C C . ARG A 1 517 ? 5.609 33.058 -3.519 1.00 42.22 517 ARG A C 1
ATOM 4093 O O . ARG A 1 517 ? 6.295 33.388 -2.564 1.00 42.22 517 ARG A O 1
ATOM 4100 N N . ALA A 1 518 ? 4.276 33.123 -3.502 1.00 44.06 518 ALA A N 1
ATOM 4101 C CA . ALA A 1 518 ? 3.533 33.802 -2.437 1.00 44.06 518 ALA A CA 1
ATOM 4102 C C . ALA A 1 518 ? 3.664 33.072 -1.090 1.00 44.06 518 ALA A C 1
ATOM 4104 O O . ALA A 1 518 ? 4.254 33.608 -0.155 1.00 44.06 518 ALA A O 1
ATOM 4105 N N . LYS A 1 519 ? 3.220 31.809 -1.015 1.00 49.47 519 LYS A N 1
ATOM 4106 C CA . LYS A 1 519 ? 3.301 31.021 0.227 1.00 49.47 519 LYS A CA 1
ATOM 4107 C C . LYS A 1 519 ? 4.748 30.738 0.660 1.00 49.47 519 LYS A C 1
ATOM 4109 O O . LYS A 1 519 ? 5.023 30.759 1.854 1.00 49.47 519 LYS A O 1
ATOM 4114 N N . ARG A 1 520 ? 5.702 30.572 -0.273 1.00 49.56 520 ARG A N 1
ATOM 4115 C CA . ARG A 1 520 ? 7.132 30.432 0.080 1.00 49.56 520 ARG A CA 1
ATOM 4116 C C . ARG A 1 520 ? 7.702 31.731 0.677 1.00 49.56 520 ARG A C 1
ATOM 4118 O O . ARG A 1 520 ? 8.549 31.640 1.554 1.00 49.56 520 ARG A O 1
ATOM 4125 N N . CYS A 1 521 ? 7.205 32.914 0.294 1.00 47.66 521 CYS A N 1
ATOM 4126 C CA . CYS A 1 521 ? 7.500 34.159 1.011 1.00 47.66 521 CYS A CA 1
ATOM 4127 C C . CYS A 1 521 ? 6.857 34.197 2.407 1.00 47.66 521 CYS A C 1
ATOM 4129 O O . CYS A 1 521 ? 7.581 34.497 3.347 1.00 47.66 521 CYS A O 1
ATOM 4131 N N . SER A 1 522 ? 5.574 33.840 2.570 1.00 53.53 522 SER A N 1
ATOM 4132 C CA . SER A 1 522 ? 4.910 33.818 3.892 1.00 53.53 522 SER A CA 1
ATOM 4133 C C . SER A 1 522 ? 5.604 32.893 4.902 1.00 53.53 522 SER A C 1
ATOM 4135 O O . SER A 1 522 ? 5.817 33.285 6.047 1.00 53.53 522 SER A O 1
ATOM 4137 N N . PHE A 1 523 ? 6.021 31.692 4.484 1.00 52.69 523 PHE A N 1
ATOM 4138 C CA . PHE A 1 523 ? 6.803 30.795 5.345 1.00 52.69 523 PHE A CA 1
ATOM 4139 C C . PHE A 1 523 ? 8.233 31.326 5.585 1.00 52.69 523 PHE A C 1
ATOM 4141 O O . PHE A 1 523 ? 8.696 31.357 6.725 1.00 52.69 523 PHE A O 1
ATOM 4148 N N . ALA A 1 524 ? 8.928 31.823 4.552 1.00 47.66 524 ALA A N 1
ATOM 4149 C CA . ALA A 1 524 ? 10.304 32.321 4.692 1.00 47.66 524 ALA A CA 1
ATOM 4150 C C . ALA A 1 524 ? 10.432 33.675 5.425 1.00 47.66 524 ALA A C 1
ATOM 4152 O O . ALA A 1 524 ? 11.524 34.024 5.874 1.00 47.66 524 ALA A O 1
ATOM 4153 N N . SER A 1 525 ? 9.345 34.443 5.579 1.00 45.12 525 SER A N 1
ATOM 4154 C CA . SER A 1 525 ? 9.319 35.607 6.479 1.00 45.12 525 SER A CA 1
ATOM 4155 C C . SER A 1 525 ? 9.329 35.222 7.960 1.00 45.12 525 SER A C 1
ATOM 4157 O O . SER A 1 525 ? 9.712 36.048 8.782 1.00 45.12 525 SER A O 1
ATOM 4159 N N . ILE A 1 526 ? 8.945 33.984 8.291 1.00 47.88 526 ILE A N 1
ATOM 4160 C CA . ILE A 1 526 ? 8.877 33.466 9.666 1.00 47.88 526 ILE A CA 1
ATOM 4161 C C . ILE A 1 526 ? 10.173 32.722 10.033 1.00 47.88 526 ILE A C 1
ATOM 4163 O O . ILE A 1 526 ? 10.624 32.787 11.171 1.00 47.88 526 ILE A O 1
ATOM 4167 N N . SER A 1 527 ? 10.852 32.093 9.066 1.00 35.59 527 SER A N 1
ATOM 4168 C CA . SER A 1 527 ? 12.106 31.348 9.281 1.00 35.59 527 SER A CA 1
ATOM 4169 C C . SER A 1 527 ? 13.362 32.227 9.478 1.00 35.59 527 SER A C 1
ATOM 4171 O O . SER A 1 527 ? 14.465 31.833 9.092 1.00 35.59 527 SER A O 1
ATOM 4173 N N . ARG A 1 528 ? 13.221 33.435 10.040 1.00 28.59 528 ARG A N 1
ATOM 4174 C CA . ARG A 1 528 ? 14.334 34.302 10.463 1.00 28.59 528 ARG A CA 1
ATOM 4175 C C . ARG A 1 528 ? 14.293 34.460 11.986 1.00 28.59 528 ARG A C 1
ATOM 4177 O O . ARG A 1 528 ? 13.289 34.962 12.484 1.00 28.59 528 ARG A O 1
ATOM 4184 N N . PRO A 1 529 ? 15.354 34.103 12.733 1.00 28.61 529 PRO A N 1
ATOM 4185 C CA . PRO A 1 529 ? 15.358 34.266 14.183 1.00 28.61 529 PRO A CA 1
ATOM 4186 C C . PRO A 1 529 ? 15.299 35.754 14.557 1.00 28.61 529 PRO A C 1
ATOM 4188 O O . PRO A 1 529 ? 16.178 36.540 14.191 1.00 28.61 529 PRO A O 1
ATOM 4191 N N . THR A 1 530 ? 14.259 36.148 15.290 1.00 29.88 530 THR A N 1
ATOM 4192 C CA . THR A 1 530 ? 14.037 37.525 15.751 1.00 29.88 530 THR A CA 1
ATOM 4193 C C . THR A 1 530 ? 14.944 37.858 16.935 1.00 29.88 530 THR A C 1
ATOM 4195 O O . THR A 1 530 ? 14.553 37.750 18.096 1.00 29.88 530 THR A O 1
ATOM 4198 N N . GLY A 1 531 ? 16.183 38.248 16.638 1.00 26.56 531 GLY A N 1
ATOM 4199 C CA . GLY A 1 531 ? 17.151 38.675 17.645 1.00 26.56 531 GLY A CA 1
ATOM 4200 C C . GLY A 1 531 ? 16.848 40.061 18.228 1.00 26.56 531 GLY A C 1
ATOM 4201 O O . GLY A 1 531 ? 16.877 41.048 17.503 1.00 26.56 531 GLY A O 1
ATOM 4202 N N . VAL A 1 532 ? 16.674 40.106 19.554 1.00 27.88 532 VAL A N 1
ATOM 4203 C CA . VAL A 1 532 ? 16.753 41.284 20.446 1.00 27.88 532 VAL A CA 1
ATOM 4204 C C . VAL A 1 532 ? 15.722 42.405 20.222 1.00 27.88 532 VAL A C 1
ATOM 4206 O O . VAL A 1 532 ? 15.786 43.202 19.290 1.00 27.88 532 VAL A O 1
ATOM 4209 N N . SER A 1 533 ? 14.839 42.569 21.208 1.00 28.08 533 SER A N 1
ATOM 4210 C CA . SER A 1 533 ? 13.988 43.749 21.375 1.00 28.08 533 SER A CA 1
ATOM 4211 C C . SER A 1 533 ? 14.798 44.983 21.807 1.00 28.08 533 SER A C 1
ATOM 4213 O O . SER A 1 533 ? 15.229 45.069 22.958 1.00 28.08 533 SER A O 1
ATOM 4215 N N . GLY A 1 534 ? 14.959 45.966 20.918 1.00 26.42 534 GLY A N 1
ATOM 4216 C CA . GLY A 1 534 ? 15.476 47.300 21.249 1.00 26.42 534 GLY A CA 1
ATOM 4217 C C . GLY A 1 534 ? 14.352 48.337 21.278 1.00 26.42 534 GLY A C 1
ATOM 4218 O O . GLY A 1 534 ? 13.761 48.630 20.241 1.00 26.42 534 GLY A O 1
ATOM 4219 N N . SER A 1 535 ? 14.029 48.900 22.446 1.00 26.81 535 SER A N 1
ATOM 4220 C CA . SER A 1 535 ? 12.915 49.848 22.575 1.00 26.81 535 SER A CA 1
ATOM 4221 C C . SER A 1 535 ? 13.296 51.276 22.174 1.00 26.81 535 SER A C 1
ATOM 4223 O O . SER A 1 535 ? 14.113 51.906 22.846 1.00 26.81 535 SER A O 1
ATOM 4225 N N . VAL A 1 536 ? 12.600 51.845 21.187 1.00 26.28 536 VAL A N 1
ATOM 4226 C CA . VAL A 1 536 ? 12.419 53.301 21.070 1.00 26.28 536 VAL A CA 1
ATOM 4227 C C . VAL A 1 536 ? 10.957 53.581 20.747 1.00 26.28 536 VAL A C 1
ATOM 4229 O O . VAL A 1 536 ? 10.471 53.244 19.672 1.00 26.28 536 VAL A O 1
ATOM 4232 N N . ALA A 1 537 ? 10.249 54.219 21.675 1.00 26.19 537 ALA A N 1
ATOM 4233 C CA . ALA A 1 537 ? 8.925 54.763 21.413 1.00 26.19 537 ALA A CA 1
ATOM 4234 C C . ALA A 1 537 ? 9.041 56.241 21.020 1.00 26.19 537 ALA A C 1
ATOM 4236 O O . ALA A 1 537 ? 9.697 57.001 21.729 1.00 26.19 537 ALA A O 1
ATOM 4237 N N . SER A 1 538 ? 8.330 56.681 19.976 1.00 26.84 538 SER A N 1
ATOM 4238 C CA . SER A 1 538 ? 7.387 57.806 20.124 1.00 26.84 538 SER A CA 1
ATOM 4239 C C . SER A 1 538 ? 6.559 58.118 18.862 1.00 26.84 538 SER A C 1
ATOM 4241 O O . SER A 1 538 ? 7.059 58.166 17.751 1.00 26.84 538 SER A O 1
ATOM 4243 N N . GLN A 1 539 ? 5.282 58.416 19.120 1.00 26.14 539 GLN A N 1
ATOM 4244 C CA . GLN A 1 539 ? 4.484 59.523 18.566 1.00 26.14 539 GLN A CA 1
ATOM 4245 C C . GLN A 1 539 ? 4.179 59.694 17.052 1.00 26.14 539 GLN A C 1
ATOM 4247 O O . GLN A 1 539 ? 5.045 59.904 16.218 1.00 26.14 539 GLN A O 1
ATOM 4252 N N . ARG A 1 540 ? 2.867 59.939 16.842 1.00 26.27 540 ARG A N 1
ATOM 4253 C CA . ARG A 1 540 ? 2.194 60.862 15.887 1.00 26.27 540 ARG A CA 1
ATOM 4254 C C . ARG A 1 540 ? 1.722 60.357 14.510 1.00 26.27 540 ARG A C 1
ATOM 4256 O O . ARG A 1 540 ? 2.412 60.444 13.511 1.00 26.27 540 ARG A O 1
ATOM 4263 N N . ARG A 1 541 ? 0.403 60.108 14.484 1.00 25.92 541 ARG A N 1
ATOM 4264 C CA . ARG A 1 541 ? -0.609 60.787 13.638 1.00 25.92 541 ARG A CA 1
ATOM 4265 C C . ARG A 1 541 ? -0.346 60.905 12.118 1.00 25.92 541 ARG A C 1
ATOM 4267 O O . ARG A 1 541 ? 0.156 61.927 11.674 1.00 25.92 541 ARG A O 1
ATOM 4274 N N . GLY A 1 542 ? -1.013 60.023 11.370 1.00 23.98 542 GLY A N 1
ATOM 4275 C CA . GLY A 1 542 ? -2.211 60.408 10.600 1.00 23.98 542 GLY A CA 1
ATOM 4276 C C . GLY A 1 542 ? -2.042 60.894 9.152 1.00 23.98 542 GLY A C 1
ATOM 4277 O O . GLY A 1 542 ? -1.067 61.553 8.823 1.00 23.98 542 GLY A O 1
ATOM 4278 N N . ALA A 1 543 ? -3.095 60.640 8.355 1.00 25.69 543 ALA A N 1
ATOM 4279 C CA . ALA A 1 543 ? -3.301 61.074 6.962 1.00 25.69 543 ALA A CA 1
ATOM 4280 C C . ALA A 1 543 ? -2.275 60.539 5.924 1.00 25.69 543 ALA A C 1
ATOM 4282 O O . ALA A 1 543 ? -1.181 60.129 6.281 1.00 25.69 543 ALA A O 1
ATOM 4283 N N . SER A 1 544 ? -2.533 60.521 4.610 1.00 25.84 544 SER A N 1
ATOM 4284 C CA . SER A 1 544 ? -3.766 60.240 3.841 1.00 25.84 544 SER A CA 1
ATOM 4285 C C . SER A 1 544 ? -3.414 60.224 2.343 1.00 25.84 544 SER A C 1
ATOM 4287 O O . SER A 1 544 ? -2.899 61.233 1.875 1.00 25.84 544 SER A O 1
ATOM 4289 N N . THR A 1 545 ? -3.820 59.186 1.601 1.00 27.62 545 THR A N 1
ATOM 4290 C CA . THR A 1 545 ? -4.107 59.235 0.141 1.00 27.62 545 THR A CA 1
ATOM 4291 C C . THR A 1 545 ? -2.946 59.579 -0.829 1.00 27.62 545 THR A C 1
ATOM 4293 O O . THR A 1 545 ? -1.949 60.180 -0.461 1.00 27.62 545 THR A O 1
ATOM 4296 N N . LEU A 1 546 ? -3.148 59.235 -2.111 1.00 26.33 546 LEU A N 1
ATOM 4297 C CA . LEU A 1 546 ? -2.304 59.508 -3.294 1.00 26.33 546 LEU A CA 1
ATOM 4298 C C . LEU A 1 546 ? -0.988 58.691 -3.349 1.00 26.33 546 LEU A C 1
ATOM 4300 O O . LEU A 1 546 ? -0.269 58.616 -2.362 1.00 26.33 546 LEU A O 1
ATOM 4304 N N . GLN A 1 547 ? -0.606 57.946 -4.397 1.00 25.30 547 GLN A N 1
ATOM 4305 C CA . GLN A 1 547 ? -0.854 57.908 -5.860 1.00 25.30 547 GLN A CA 1
ATOM 4306 C C . GLN A 1 547 ? 0.394 58.362 -6.638 1.00 25.30 547 GLN A C 1
ATOM 4308 O O . GLN A 1 547 ? 0.697 59.545 -6.635 1.00 25.30 547 GLN A O 1
ATOM 4313 N N . GLU A 1 548 ? 1.014 57.405 -7.351 1.00 30.05 548 GLU A N 1
ATOM 4314 C CA . GLU A 1 548 ? 2.019 57.556 -8.432 1.00 30.05 548 GLU A CA 1
ATOM 4315 C C . GLU A 1 548 ? 3.320 58.319 -8.047 1.00 30.05 548 GLU A C 1
ATOM 4317 O O . GLU A 1 548 ? 3.340 59.275 -7.291 1.00 30.05 548 GLU A O 1
ATOM 4322 N N . THR A 1 549 ? 4.525 57.921 -8.454 1.00 24.44 549 THR A N 1
ATOM 4323 C CA . THR A 1 549 ? 5.025 57.678 -9.818 1.00 24.44 549 THR A CA 1
ATOM 4324 C C . THR A 1 549 ? 6.352 56.895 -9.765 1.00 24.44 549 THR A C 1
ATOM 4326 O O . THR A 1 549 ? 6.998 56.812 -8.722 1.00 24.44 549 THR A O 1
ATOM 4329 N N . SER A 1 550 ? 6.811 56.349 -10.896 1.00 31.55 550 SER A N 1
ATOM 4330 C CA . SER A 1 550 ? 8.210 55.908 -11.058 1.00 31.55 550 SER A CA 1
ATOM 4331 C C . SER A 1 550 ? 9.091 57.029 -11.622 1.00 31.55 550 SER A C 1
ATOM 4333 O O . SER A 1 550 ? 8.626 57.789 -12.471 1.00 31.55 550 SER A O 1
ATOM 4335 N N . PRO A 1 551 ? 10.398 57.019 -11.313 1.00 31.00 551 PRO A N 1
ATOM 4336 C CA . PRO A 1 551 ? 11.424 57.396 -12.288 1.00 31.00 551 PRO A CA 1
ATOM 4337 C C . PRO A 1 551 ? 12.265 56.189 -12.738 1.00 31.00 551 PRO A C 1
ATOM 4339 O O . PRO A 1 551 ? 12.243 55.116 -12.134 1.00 31.00 551 PRO A O 1
ATOM 4342 N N . ARG A 1 552 ? 13.017 56.365 -13.828 1.00 27.70 552 ARG A N 1
ATOM 4343 C CA . ARG A 1 552 ? 13.993 55.395 -14.358 1.00 27.70 552 ARG A CA 1
ATOM 4344 C C . ARG A 1 552 ? 15.419 55.833 -14.012 1.00 27.70 552 ARG A C 1
ATOM 4346 O O . ARG A 1 552 ? 15.642 57.030 -13.971 1.00 27.70 552 ARG A O 1
ATOM 4353 N N . ARG A 1 553 ? 16.325 54.844 -13.937 1.00 32.09 553 ARG A N 1
ATOM 4354 C CA . ARG A 1 553 ? 17.787 54.877 -14.197 1.00 32.09 553 ARG A CA 1
ATOM 4355 C C . ARG A 1 553 ? 18.619 56.055 -13.665 1.00 32.09 553 ARG A C 1
ATOM 4357 O O . ARG A 1 553 ? 18.396 57.190 -14.048 1.00 32.09 553 ARG A O 1
ATOM 4364 N N . ASP A 1 554 ? 19.751 55.701 -13.066 1.00 25.19 554 ASP A N 1
ATOM 4365 C CA . ASP A 1 554 ? 21.046 56.131 -13.607 1.00 25.19 554 ASP A CA 1
ATOM 4366 C C . ASP A 1 554 ? 22.081 55.006 -13.437 1.00 25.19 554 ASP A C 1
ATOM 4368 O O . ASP A 1 554 ? 21.940 54.158 -12.552 1.00 25.19 554 ASP A O 1
ATOM 4372 N N . ASP A 1 555 ? 23.085 54.969 -14.316 1.00 30.02 555 ASP A N 1
ATOM 4373 C CA . ASP A 1 555 ? 24.174 53.983 -14.312 1.00 30.02 555 ASP A CA 1
ATOM 4374 C C . ASP A 1 555 ? 25.450 54.590 -13.693 1.00 30.02 555 ASP A C 1
ATOM 4376 O O . ASP A 1 555 ? 25.834 55.715 -14.010 1.00 30.02 555 ASP A O 1
ATOM 4380 N N . SER A 1 556 ? 26.165 53.835 -12.853 1.00 25.56 556 SER A N 1
ATOM 4381 C CA . SER A 1 556 ? 27.542 54.162 -12.442 1.00 25.56 556 SER A CA 1
ATOM 4382 C C . SER A 1 556 ? 28.363 52.890 -12.187 1.00 25.56 556 SER A C 1
ATOM 4384 O O . SER A 1 556 ? 27.812 51.818 -11.943 1.00 25.56 556 SER A O 1
ATOM 4386 N N . ILE A 1 557 ? 29.686 52.986 -12.351 1.00 28.05 557 ILE A N 1
ATOM 4387 C CA . ILE A 1 557 ? 30.607 51.852 -12.559 1.00 28.05 557 ILE A CA 1
ATOM 4388 C C . ILE A 1 557 ? 31.755 51.932 -11.530 1.00 28.05 557 ILE A C 1
ATOM 4390 O O . ILE A 1 557 ? 32.063 53.028 -11.071 1.00 28.05 557 ILE A O 1
ATOM 4394 N N . ILE A 1 558 ? 32.456 50.807 -11.286 1.00 26.33 558 ILE A N 1
ATOM 4395 C CA . ILE A 1 558 ? 33.693 50.662 -10.470 1.00 26.33 558 ILE A CA 1
ATOM 4396 C C . ILE A 1 558 ? 33.385 50.593 -8.948 1.00 26.33 558 ILE A C 1
ATOM 4398 O O . ILE A 1 558 ? 32.521 51.308 -8.465 1.00 26.33 558 ILE A O 1
ATOM 4402 N N . SER A 1 559 ? 33.994 49.735 -8.110 1.00 24.19 559 SER A N 1
ATOM 4403 C CA . SER A 1 559 ? 35.112 48.780 -8.279 1.00 24.19 559 SER A CA 1
ATOM 4404 C C . SER A 1 559 ? 34.791 47.391 -7.703 1.00 24.19 559 SER A C 1
ATOM 4406 O O . SER A 1 559 ? 33.935 47.252 -6.834 1.00 24.19 559 SER A O 1
ATOM 4408 N N . ALA A 1 560 ? 35.570 46.378 -8.093 1.00 27.64 560 ALA A N 1
ATOM 4409 C CA . ALA A 1 560 ? 35.739 45.162 -7.296 1.00 27.64 560 ALA A CA 1
ATOM 4410 C C . ALA A 1 560 ? 36.788 45.366 -6.181 1.00 27.64 560 ALA A C 1
ATOM 4412 O O . ALA A 1 560 ? 37.715 46.169 -6.322 1.00 27.64 560 ALA A O 1
ATOM 4413 N N . THR A 1 561 ? 36.686 44.603 -5.090 1.00 25.77 561 THR A N 1
ATOM 4414 C CA . THR A 1 561 ? 37.776 44.374 -4.123 1.00 25.77 561 THR A CA 1
ATOM 4415 C C . THR A 1 561 ? 37.645 42.958 -3.559 1.00 25.77 561 THR A C 1
ATOM 4417 O O . THR A 1 561 ? 36.560 42.542 -3.166 1.00 25.77 561 THR A O 1
ATOM 4420 N N . SER A 1 562 ? 38.740 42.201 -3.571 1.00 27.59 562 SER A N 1
ATOM 4421 C CA . SER A 1 562 ? 38.819 40.790 -3.171 1.00 27.59 562 SER A CA 1
ATOM 4422 C C . SER A 1 562 ? 39.229 40.608 -1.709 1.00 27.59 562 SER A C 1
ATOM 4424 O O . SER A 1 562 ? 40.117 41.329 -1.265 1.00 27.59 562 SER A O 1
ATOM 4426 N N . LEU A 1 563 ? 38.719 39.570 -1.036 1.00 26.31 563 LEU A N 1
ATOM 4427 C CA . LEU A 1 563 ? 39.309 38.904 0.147 1.00 26.31 563 LEU A CA 1
ATOM 4428 C C . LEU A 1 563 ? 38.887 37.396 0.126 1.00 26.31 563 LEU A C 1
ATOM 4430 O O . LEU A 1 563 ? 38.148 37.019 -0.787 1.00 26.31 563 LEU A O 1
ATOM 4434 N N . PRO A 1 564 ? 39.456 36.493 0.957 1.00 31.70 564 PRO A N 1
ATOM 4435 C CA . PRO A 1 564 ? 40.076 35.264 0.441 1.00 31.70 564 PRO A CA 1
ATOM 4436 C C . PRO A 1 564 ? 39.296 33.959 0.720 1.00 31.70 564 PRO A C 1
ATOM 4438 O O . PRO A 1 564 ? 38.371 33.956 1.530 1.00 31.70 564 PRO A O 1
ATOM 4441 N N . PRO A 1 565 ? 39.697 32.826 0.103 1.00 29.45 565 PRO A N 1
ATOM 4442 C CA . PRO A 1 565 ? 39.210 31.498 0.479 1.00 29.45 565 PRO A CA 1
ATOM 4443 C C . PRO A 1 565 ? 39.848 31.001 1.789 1.00 29.45 565 PRO A C 1
ATOM 4445 O O . PRO A 1 565 ? 41.056 31.145 1.985 1.00 29.45 565 PRO A O 1
ATOM 4448 N N . GLU A 1 566 ? 39.060 30.360 2.655 1.00 27.39 566 GLU A N 1
ATOM 4449 C CA . GLU A 1 566 ? 39.580 29.671 3.844 1.00 27.39 566 GLU A CA 1
ATOM 4450 C C . GLU A 1 566 ? 40.165 28.286 3.521 1.00 27.39 566 GLU A C 1
ATOM 4452 O O . GLU A 1 566 ? 39.787 27.610 2.562 1.00 27.39 566 GLU A O 1
ATOM 4457 N N . THR A 1 567 ? 41.145 27.883 4.327 1.00 26.73 567 THR A N 1
ATOM 4458 C CA . THR A 1 567 ? 42.035 26.745 4.070 1.00 26.73 567 THR A CA 1
ATOM 4459 C C . THR A 1 567 ? 41.525 25.416 4.621 1.00 26.73 567 THR A C 1
ATOM 4461 O O . THR A 1 567 ? 41.160 25.314 5.790 1.00 26.73 567 THR A O 1
ATOM 4464 N N . THR A 1 568 ? 41.664 24.352 3.826 1.00 28.92 568 THR A N 1
ATOM 4465 C CA . THR A 1 568 ? 41.664 22.961 4.309 1.00 28.92 568 THR A CA 1
ATOM 4466 C C . THR A 1 568 ? 42.713 22.745 5.399 1.00 28.92 568 THR A C 1
ATOM 4468 O O . THR A 1 568 ? 43.889 23.039 5.180 1.00 28.92 568 THR A O 1
ATOM 4471 N N . VAL A 1 569 ? 42.316 22.138 6.521 1.00 26.56 569 VAL A N 1
ATOM 4472 C CA . VAL A 1 569 ? 43.226 21.704 7.591 1.00 26.56 569 VAL A CA 1
ATOM 4473 C C . VAL A 1 569 ? 43.184 20.182 7.723 1.00 26.56 569 VAL A C 1
ATOM 4475 O O . VAL A 1 569 ? 42.167 19.606 8.099 1.00 26.56 569 VAL A O 1
ATOM 4478 N N . LEU A 1 570 ? 44.320 19.541 7.445 1.00 27.09 570 LEU A N 1
ATOM 4479 C CA . LEU A 1 570 ? 44.622 18.167 7.849 1.00 27.09 570 LEU A CA 1
ATOM 4480 C C . LEU A 1 570 ? 45.559 18.215 9.069 1.00 27.09 570 LEU A C 1
ATOM 4482 O O . LEU A 1 570 ? 46.550 18.947 9.018 1.00 27.09 570 LEU A O 1
ATOM 4486 N N . PRO A 1 571 ? 45.332 17.422 10.130 1.00 31.23 571 PRO A N 1
ATOM 4487 C CA . PRO A 1 571 ? 46.342 17.202 11.159 1.00 31.23 571 PRO A CA 1
ATOM 4488 C C . PRO A 1 571 ? 47.378 16.174 10.668 1.00 31.23 571 PRO A C 1
ATOM 4490 O O . PRO A 1 571 ? 47.067 15.000 10.474 1.00 31.23 571 PRO A O 1
ATOM 4493 N N . GLY A 1 572 ? 48.619 16.620 10.457 1.00 25.70 572 GLY A N 1
ATOM 4494 C CA . GLY A 1 572 ? 49.766 15.746 10.179 1.00 25.70 572 GLY A CA 1
ATOM 4495 C C . GLY A 1 572 ? 50.349 15.107 11.448 1.00 25.70 572 GLY A C 1
ATOM 4496 O O . GLY A 1 572 ? 50.117 15.591 12.554 1.00 25.70 572 GLY A O 1
ATOM 4497 N N . GLY A 1 573 ? 51.121 14.026 11.292 1.00 25.77 573 GLY A N 1
ATOM 4498 C CA . GLY A 1 573 ? 51.726 13.276 12.403 1.00 25.77 573 GLY A CA 1
ATOM 4499 C C . GLY A 1 573 ? 53.255 13.382 12.504 1.00 25.77 573 GLY A C 1
ATOM 4500 O O . GLY A 1 573 ? 53.934 13.767 11.554 1.00 25.77 573 GLY A O 1
ATOM 4501 N N . ALA A 1 574 ? 53.785 12.990 13.666 1.00 25.83 574 ALA A N 1
ATOM 4502 C CA . ALA A 1 574 ? 55.204 12.822 14.008 1.00 25.83 574 ALA A CA 1
ATOM 4503 C C . ALA A 1 574 ? 55.291 11.987 15.312 1.00 25.83 574 ALA A C 1
ATOM 4505 O O . ALA A 1 574 ? 54.372 12.068 16.121 1.00 25.83 574 ALA A O 1
ATOM 4506 N N . ALA A 1 575 ? 56.319 11.190 15.622 1.00 25.83 575 ALA A N 1
ATOM 4507 C CA . ALA A 1 575 ? 57.433 10.648 14.833 1.00 25.83 575 ALA A CA 1
ATOM 4508 C C . ALA A 1 575 ? 57.905 9.313 15.476 1.00 25.83 575 ALA A C 1
ATOM 4510 O O . ALA A 1 575 ? 57.331 8.856 16.462 1.00 25.83 575 ALA A O 1
ATOM 4511 N N . ALA A 1 576 ? 58.919 8.659 14.901 1.00 25.23 576 ALA A N 1
ATOM 4512 C CA . ALA A 1 576 ? 59.312 7.286 15.240 1.00 25.23 576 ALA A CA 1
ATOM 4513 C C . ALA A 1 576 ? 60.016 7.098 16.603 1.00 25.23 576 ALA A C 1
ATOM 4515 O O . ALA A 1 576 ? 60.800 7.939 17.039 1.00 25.23 576 ALA A O 1
ATOM 4516 N N . ALA A 1 577 ? 59.845 5.903 17.179 1.00 23.58 577 ALA A N 1
ATOM 4517 C CA . ALA A 1 577 ? 60.770 5.281 18.128 1.00 23.58 577 ALA A CA 1
ATOM 4518 C C . ALA A 1 577 ? 60.883 3.774 17.816 1.00 23.58 577 ALA A C 1
ATOM 4520 O O . ALA A 1 577 ? 59.906 3.143 17.414 1.00 23.58 577 ALA A O 1
ATOM 4521 N N . THR A 1 578 ? 62.079 3.202 17.962 1.00 23.17 578 THR A N 1
ATOM 4522 C CA . THR A 1 578 ? 62.432 1.877 17.418 1.00 23.17 578 THR A CA 1
ATOM 4523 C C . THR A 1 578 ? 62.600 0.834 18.521 1.00 23.17 578 THR A C 1
ATOM 4525 O O . THR A 1 578 ? 63.398 1.063 19.426 1.00 23.17 578 THR A O 1
ATOM 4528 N N . THR A 1 579 ? 61.993 -0.356 18.402 1.00 24.20 579 THR A N 1
ATOM 4529 C CA . THR A 1 579 ? 62.679 -1.622 18.759 1.00 24.20 579 THR A CA 1
ATOM 4530 C C . THR A 1 579 ? 61.996 -2.890 18.233 1.00 24.20 579 THR A C 1
ATOM 4532 O O . THR A 1 579 ? 60.783 -3.047 18.229 1.00 24.20 579 THR A O 1
ATOM 4535 N N . THR A 1 580 ? 62.854 -3.808 17.805 1.00 23.11 580 THR A N 1
ATOM 4536 C CA . THR A 1 580 ? 62.656 -5.197 17.373 1.00 23.11 580 THR A CA 1
ATOM 4537 C C . THR A 1 580 ? 61.801 -6.104 18.268 1.00 23.11 580 THR A C 1
ATOM 4539 O O . THR A 1 580 ? 62.046 -6.189 19.470 1.00 23.11 580 THR A O 1
ATOM 4542 N N . THR A 1 581 ? 61.040 -7.017 17.648 1.00 25.42 581 THR A N 1
ATOM 4543 C CA . THR A 1 581 ? 61.190 -8.461 17.948 1.00 25.42 581 THR A CA 1
ATOM 4544 C C . THR A 1 581 ? 60.909 -9.335 16.713 1.00 25.42 581 THR A C 1
ATOM 4546 O O . THR A 1 581 ? 60.287 -8.896 15.749 1.00 25.42 581 THR A O 1
ATOM 4549 N N . THR A 1 582 ? 61.475 -10.541 16.707 1.00 24.78 582 THR A N 1
ATOM 4550 C CA . THR A 1 582 ? 61.706 -11.431 15.553 1.00 24.78 582 THR A CA 1
ATOM 4551 C C . THR A 1 582 ? 60.498 -12.235 15.063 1.00 24.78 582 THR A C 1
ATOM 4553 O O . THR A 1 582 ? 59.652 -12.644 15.852 1.00 24.78 582 THR A O 1
ATOM 4556 N N . ALA A 1 583 ? 60.509 -12.592 13.773 1.00 24.44 583 ALA A N 1
ATOM 4557 C CA . ALA A 1 583 ? 59.651 -13.629 13.195 1.00 24.44 583 ALA A CA 1
ATOM 4558 C C . ALA A 1 583 ? 60.258 -15.046 13.329 1.00 24.44 583 ALA A C 1
ATOM 4560 O O . ALA A 1 583 ? 61.476 -15.203 13.411 1.00 24.44 583 ALA A O 1
ATOM 4561 N N . ALA A 1 584 ? 59.403 -16.071 13.269 1.00 25.03 584 ALA A N 1
ATOM 4562 C CA . ALA A 1 584 ? 59.742 -17.488 13.075 1.00 25.03 584 ALA A CA 1
ATOM 4563 C C . ALA A 1 584 ? 58.649 -18.150 12.204 1.00 25.03 584 ALA A C 1
ATOM 4565 O O . ALA A 1 584 ? 57.565 -17.580 12.062 1.00 25.03 584 ALA A O 1
ATOM 4566 N N . ALA A 1 585 ? 58.918 -19.297 11.565 1.00 25.20 585 ALA A N 1
ATOM 4567 C CA . ALA A 1 585 ? 58.134 -19.737 10.401 1.00 25.20 585 ALA A CA 1
ATOM 4568 C C . ALA A 1 585 ? 57.971 -21.264 10.245 1.00 25.20 585 ALA A C 1
ATOM 4570 O O . ALA A 1 585 ? 58.917 -21.995 10.523 1.00 25.20 585 ALA A O 1
ATOM 4571 N N . VAL A 1 586 ? 56.852 -21.675 9.603 1.00 25.91 586 VAL A N 1
ATOM 4572 C CA . VAL A 1 586 ? 56.689 -22.936 8.813 1.00 25.91 586 VAL A CA 1
ATOM 4573 C C . VAL A 1 586 ? 56.674 -24.241 9.671 1.00 25.91 586 VAL A C 1
ATOM 4575 O O . VAL A 1 586 ? 57.113 -24.179 10.815 1.00 25.91 586 VAL A O 1
ATOM 4578 N N . PRO A 1 587 ? 56.145 -25.424 9.230 1.00 39.03 587 PRO A N 1
ATOM 4579 C CA . PRO A 1 587 ? 55.578 -25.842 7.930 1.00 39.03 587 PRO A CA 1
ATOM 4580 C C . PRO A 1 587 ? 54.129 -26.407 7.938 1.00 39.03 587 PRO A C 1
ATOM 4582 O O . PRO A 1 587 ? 53.466 -26.534 8.961 1.00 39.03 587 PRO A O 1
ATOM 4585 N N . LYS A 1 588 ? 53.670 -26.812 6.740 1.00 29.31 588 LYS A N 1
ATOM 4586 C CA . LYS A 1 588 ? 52.520 -27.709 6.482 1.00 29.31 588 LYS A CA 1
ATOM 4587 C C . LYS A 1 588 ? 52.803 -29.153 6.941 1.00 29.31 588 LYS A C 1
ATOM 4589 O O . LYS A 1 588 ? 53.922 -29.613 6.729 1.00 29.31 588 LYS A O 1
ATOM 4594 N N . ALA A 1 589 ? 51.771 -29.916 7.326 1.00 26.28 589 ALA A N 1
ATOM 4595 C CA . ALA A 1 589 ? 51.711 -31.366 7.074 1.00 26.28 589 ALA A CA 1
ATOM 4596 C C . ALA A 1 589 ? 50.280 -31.951 7.129 1.00 26.28 589 ALA A C 1
ATOM 4598 O O . ALA A 1 589 ? 49.480 -31.616 7.996 1.00 26.28 589 ALA A O 1
ATOM 4599 N N . ALA A 1 590 ? 50.017 -32.879 6.212 1.00 25.23 590 ALA A N 1
ATOM 4600 C CA . ALA A 1 590 ? 48.992 -33.933 6.202 1.00 25.23 590 ALA A CA 1
ATOM 4601 C C . ALA A 1 590 ? 49.681 -35.162 5.528 1.00 25.23 590 ALA A C 1
ATOM 4603 O O . ALA A 1 590 ? 50.727 -34.922 4.909 1.00 25.23 590 ALA A O 1
ATOM 4604 N N . PRO A 1 591 ? 49.180 -36.426 5.556 1.00 39.47 591 PRO A N 1
ATOM 4605 C CA . PRO A 1 591 ? 47.769 -36.824 5.684 1.00 39.47 591 PRO A CA 1
ATOM 4606 C C . PRO A 1 591 ? 47.511 -38.192 6.404 1.00 39.47 591 PRO A C 1
ATOM 4608 O O . PRO A 1 591 ? 48.349 -38.712 7.131 1.00 39.47 591 PRO A O 1
ATOM 4611 N N . THR A 1 592 ? 46.361 -38.806 6.074 1.00 25.36 592 THR A N 1
ATOM 4612 C CA . THR A 1 592 ? 46.041 -40.261 5.996 1.00 25.36 592 THR A CA 1
ATOM 4613 C C . THR A 1 592 ? 45.606 -41.099 7.219 1.00 25.36 592 THR A C 1
ATOM 4615 O O . THR A 1 592 ? 46.399 -41.463 8.070 1.00 25.36 592 THR A O 1
ATOM 4618 N N . GLN A 1 593 ? 44.357 -41.584 7.093 1.00 25.03 593 GLN A N 1
ATOM 4619 C CA . GLN A 1 593 ? 43.836 -42.949 7.342 1.00 25.03 593 GLN A CA 1
ATOM 4620 C C . GLN A 1 593 ? 43.774 -43.564 8.757 1.00 25.03 593 GLN A C 1
ATOM 4622 O O . GLN A 1 593 ? 44.777 -43.919 9.362 1.00 25.03 593 GLN A O 1
ATOM 4627 N N . ALA A 1 594 ? 42.546 -43.955 9.121 1.00 26.59 594 ALA A N 1
ATOM 4628 C CA . ALA A 1 594 ? 42.233 -45.211 9.810 1.00 26.59 594 ALA A CA 1
ATOM 4629 C C . ALA A 1 594 ? 40.941 -45.817 9.203 1.00 26.59 594 ALA A C 1
ATOM 4631 O O . ALA A 1 594 ? 40.099 -45.080 8.687 1.00 26.59 594 ALA A O 1
ATOM 4632 N N . LYS A 1 595 ? 40.784 -47.148 9.227 1.00 27.03 595 LYS A N 1
ATOM 4633 C CA . LYS A 1 595 ? 39.621 -47.899 8.697 1.00 27.03 595 LYS A CA 1
ATOM 4634 C C . LYS A 1 595 ? 39.040 -48.817 9.776 1.00 27.03 595 LYS A C 1
ATOM 4636 O O . LYS A 1 595 ? 39.842 -49.498 10.396 1.00 27.03 595 LYS A O 1
ATOM 4641 N N . LYS A 1 596 ? 37.697 -48.917 9.819 1.00 25.66 596 LYS A N 1
ATOM 4642 C CA . LYS A 1 596 ? 36.833 -50.054 10.249 1.00 25.66 596 LYS A CA 1
ATOM 4643 C C . LYS A 1 596 ? 37.119 -50.770 11.598 1.00 25.66 596 LYS A C 1
ATOM 4645 O O . LYS A 1 596 ? 38.237 -50.805 12.093 1.00 25.66 596 LYS A O 1
ATOM 4650 N N . PRO A 1 597 ? 36.079 -51.374 12.200 1.00 31.58 597 PRO A N 1
ATOM 4651 C CA . PRO A 1 597 ? 35.910 -52.820 11.989 1.00 31.58 597 PRO A CA 1
ATOM 4652 C C . PRO A 1 597 ? 34.503 -53.255 11.522 1.00 31.58 597 PRO A C 1
ATOM 4654 O O . PRO A 1 597 ? 33.538 -52.496 11.554 1.00 31.58 597 PRO A O 1
ATOM 4657 N N . ASP A 1 598 ? 34.453 -54.504 11.066 1.00 29.12 598 ASP A N 1
ATOM 4658 C CA . ASP A 1 598 ? 33.314 -55.351 10.660 1.00 29.12 598 ASP A CA 1
ATOM 4659 C C . ASP A 1 598 ? 32.835 -56.206 11.873 1.00 29.12 598 ASP A C 1
ATOM 4661 O O . ASP A 1 598 ? 33.574 -56.275 12.852 1.00 29.12 598 ASP A O 1
ATOM 4665 N N . GLU A 1 599 ? 31.721 -56.959 11.956 1.00 28.16 599 GLU A N 1
ATOM 4666 C CA . GLU A 1 599 ? 30.423 -57.158 11.250 1.00 28.16 599 GLU A CA 1
ATOM 4667 C C . GLU A 1 599 ? 29.645 -58.262 12.064 1.00 28.16 599 GLU A C 1
ATOM 4669 O O . GLU A 1 599 ? 30.241 -58.856 12.963 1.00 28.16 599 GLU A O 1
ATOM 4674 N N . LYS A 1 600 ? 28.387 -58.624 11.709 1.00 27.66 600 LYS A N 1
ATOM 4675 C CA . LYS A 1 600 ? 27.629 -59.862 12.109 1.00 27.66 600 LYS A CA 1
ATOM 4676 C C . LYS A 1 600 ? 26.968 -59.859 13.516 1.00 27.66 600 LYS A C 1
ATOM 4678 O O . LYS A 1 600 ? 27.499 -59.255 14.433 1.00 27.66 600 LYS A O 1
ATOM 4683 N N . HIS A 1 601 ? 25.837 -60.539 13.802 1.00 27.64 601 HIS A N 1
ATOM 4684 C CA . HIS A 1 601 ? 24.764 -61.175 12.991 1.00 27.64 601 HIS A CA 1
ATOM 4685 C C . HIS A 1 601 ? 23.529 -61.542 13.875 1.00 27.64 601 HIS A C 1
ATOM 4687 O O . HIS A 1 601 ? 23.702 -61.722 15.072 1.00 27.64 601 HIS A O 1
ATOM 4693 N N . ILE A 1 602 ? 22.359 -61.815 13.251 1.00 25.48 602 ILE A N 1
ATOM 4694 C CA . ILE A 1 602 ? 21.240 -62.689 13.732 1.00 25.48 602 ILE A CA 1
ATOM 4695 C C . ILE A 1 602 ? 20.498 -62.207 15.014 1.00 25.48 602 ILE A C 1
ATOM 4697 O O . ILE A 1 602 ? 21.043 -62.198 16.107 1.00 25.48 602 ILE A O 1
ATOM 4701 N N . SER A 1 603 ? 19.202 -61.858 14.989 1.00 23.88 603 SER A N 1
ATOM 4702 C CA . SER A 1 603 ? 18.066 -62.774 14.727 1.00 23.88 603 SER A CA 1
ATOM 4703 C C . SER A 1 603 ? 16.709 -62.050 14.528 1.00 23.88 603 SER A C 1
ATOM 4705 O O . SER A 1 603 ? 16.568 -60.852 14.755 1.00 23.88 603 SER A O 1
ATOM 4707 N N . SER A 1 604 ? 15.695 -62.804 14.092 1.00 24.14 604 SER A N 1
ATOM 4708 C CA . SER A 1 604 ? 14.259 -62.454 13.937 1.00 24.14 604 SER A CA 1
ATOM 4709 C C . SER A 1 604 ? 13.438 -63.717 14.354 1.00 24.14 604 SER A C 1
ATOM 4711 O O . SER A 1 604 ? 14.096 -64.627 14.873 1.00 24.14 604 SER A O 1
ATOM 4713 N N . PRO A 1 605 ? 12.109 -63.921 14.114 1.00 46.69 605 PRO A N 1
ATOM 4714 C CA . PRO A 1 605 ? 11.095 -63.124 13.382 1.00 46.69 605 PRO A CA 1
ATOM 4715 C C . PRO A 1 605 ? 9.659 -63.141 14.016 1.00 46.69 605 PRO A C 1
ATOM 4717 O O . PRO A 1 605 ? 9.509 -63.499 15.180 1.00 46.69 605 PRO A O 1
ATOM 4720 N N . LYS A 1 606 ? 8.628 -62.870 13.177 1.00 28.14 606 LYS A N 1
ATOM 4721 C CA . LYS A 1 606 ? 7.175 -63.218 13.268 1.00 28.14 606 LYS A CA 1
ATOM 4722 C C . LYS A 1 606 ? 6.223 -62.191 13.899 1.00 28.14 606 LYS A C 1
ATOM 4724 O O . LYS A 1 606 ? 6.581 -61.557 14.881 1.00 28.14 606 LYS A O 1
ATOM 4729 N N . ASP A 1 607 ? 4.973 -62.022 13.437 1.00 29.66 607 ASP A N 1
ATOM 4730 C CA . ASP A 1 607 ? 4.211 -62.448 12.221 1.00 29.66 607 ASP A CA 1
ATOM 4731 C C . ASP A 1 607 ? 2.917 -61.569 12.174 1.00 29.66 607 ASP A C 1
ATOM 4733 O O . ASP A 1 607 ? 2.474 -61.143 13.236 1.00 29.66 607 ASP A O 1
ATOM 4737 N N . ALA A 1 608 ? 2.177 -61.285 11.085 1.00 26.11 608 ALA A N 1
ATOM 4738 C CA . ALA A 1 608 ? 2.351 -61.367 9.620 1.00 26.11 608 ALA A CA 1
ATOM 4739 C C . ALA A 1 608 ? 1.123 -60.697 8.909 1.00 26.11 608 ALA A C 1
ATOM 4741 O O . ALA A 1 608 ? 0.131 -60.424 9.581 1.00 26.11 608 ALA A O 1
ATOM 4742 N N . LYS A 1 609 ? 1.131 -60.593 7.556 1.00 27.62 609 LYS A N 1
ATOM 4743 C CA . LYS A 1 609 ? 0.029 -60.183 6.613 1.00 27.62 609 LYS A CA 1
ATOM 4744 C C . LYS A 1 609 ? -0.172 -58.658 6.398 1.00 27.62 609 LYS A C 1
ATOM 4746 O O . LYS A 1 609 ? 0.077 -57.892 7.315 1.00 27.62 609 LYS A O 1
ATOM 4751 N N . SER A 1 610 ? -0.598 -58.155 5.222 1.00 25.22 610 SER A N 1
ATOM 4752 C CA . SER A 1 610 ? -1.015 -58.789 3.937 1.00 25.22 610 SER A CA 1
ATOM 4753 C C . SER A 1 610 ? -0.610 -57.988 2.671 1.00 25.22 610 SER A C 1
ATOM 4755 O O . SER A 1 610 ? -0.292 -56.808 2.748 1.00 25.22 610 SER A O 1
ATOM 4757 N N . SER A 1 611 ? -0.634 -58.670 1.517 1.00 23.66 611 SER A N 1
ATOM 4758 C CA . SER A 1 611 ? -0.326 -58.258 0.122 1.00 23.66 611 SER A CA 1
ATOM 4759 C C . SER A 1 611 ? -1.579 -57.702 -0.633 1.00 23.66 611 SER A C 1
ATOM 4761 O O . SER A 1 611 ? -2.615 -57.628 0.034 1.00 23.66 611 SER A O 1
ATOM 4763 N N . PRO A 1 612 ? -1.586 -57.345 -1.959 1.00 36.06 612 PRO A N 1
ATOM 4764 C CA . PRO A 1 612 ? -0.605 -57.594 -3.042 1.00 36.06 612 PRO A CA 1
ATOM 4765 C C . PRO A 1 612 ? -0.311 -56.430 -4.042 1.00 36.06 612 PRO A C 1
ATOM 4767 O O . PRO A 1 612 ? -0.654 -55.278 -3.807 1.00 36.06 612 PRO A O 1
ATOM 4770 N N . SER A 1 613 ? 0.386 -56.762 -5.143 1.00 24.80 613 SER A N 1
ATOM 4771 C CA . SER A 1 613 ? 0.871 -55.891 -6.242 1.00 24.80 613 SER A CA 1
ATOM 4772 C C . SER A 1 613 ? -0.162 -55.612 -7.357 1.00 24.80 613 SER A C 1
ATOM 4774 O O . SER A 1 613 ? -1.227 -56.227 -7.374 1.00 24.80 613 SER A O 1
ATOM 4776 N N . PRO A 1 614 ? 0.166 -54.712 -8.306 1.00 32.06 614 PRO A N 1
ATOM 4777 C CA . PRO A 1 614 ? 0.496 -55.128 -9.690 1.00 32.06 614 PRO A CA 1
ATOM 4778 C C . PRO A 1 614 ? 1.909 -54.645 -10.106 1.00 32.06 614 PRO A C 1
ATOM 4780 O O . PRO A 1 614 ? 2.393 -53.648 -9.581 1.00 32.06 614 PRO A O 1
ATOM 4783 N N . GLU A 1 615 ? 2.740 -55.370 -10.863 1.00 25.44 615 GLU A N 1
ATOM 4784 C CA . GLU A 1 615 ? 2.605 -56.003 -12.197 1.00 25.44 615 GLU A CA 1
ATOM 4785 C C . GLU A 1 615 ? 2.998 -55.049 -13.350 1.00 25.44 615 GLU A C 1
ATOM 4787 O O . GLU A 1 615 ? 2.551 -53.908 -13.423 1.00 25.44 615 GLU A O 1
ATOM 4792 N N . GLN A 1 616 ? 3.915 -55.501 -14.218 1.00 27.27 616 GLN A N 1
ATOM 4793 C CA . GLN A 1 616 ? 4.497 -54.726 -15.323 1.00 27.27 616 GLN A CA 1
ATOM 4794 C C . GLN A 1 616 ? 3.884 -55.145 -16.663 1.00 27.27 616 GLN A C 1
ATOM 4796 O O . GLN A 1 616 ? 3.722 -56.335 -16.915 1.00 27.27 616 GLN A O 1
ATOM 4801 N N . SER A 1 617 ? 3.688 -54.195 -17.580 1.00 25.77 617 SER A N 1
ATOM 4802 C CA . SER A 1 617 ? 3.535 -54.502 -19.006 1.00 25.77 617 SER A CA 1
ATOM 4803 C C . SER A 1 617 ? 4.191 -53.424 -19.868 1.00 25.77 617 SER A C 1
ATOM 4805 O O . SER A 1 617 ? 4.076 -52.232 -19.585 1.00 25.77 617 SER A O 1
ATOM 4807 N N . GLN A 1 618 ? 4.912 -53.851 -20.905 1.00 26.11 618 GLN A N 1
ATOM 4808 C CA . GLN A 1 618 ? 5.569 -52.980 -21.877 1.00 26.11 618 GLN A CA 1
ATOM 4809 C C . GLN A 1 618 ? 4.728 -52.914 -23.156 1.00 26.11 618 GLN A C 1
ATOM 4811 O O . GLN A 1 618 ? 4.349 -53.950 -23.696 1.00 26.11 618 GLN A O 1
ATOM 4816 N N . ALA A 1 619 ? 4.521 -51.713 -23.695 1.00 26.31 619 ALA A N 1
ATOM 4817 C CA . ALA A 1 619 ? 3.999 -51.521 -25.045 1.00 26.31 619 ALA A CA 1
ATOM 4818 C C . ALA A 1 619 ? 4.725 -50.351 -25.725 1.00 26.31 619 ALA A C 1
ATOM 4820 O O . ALA A 1 619 ? 4.838 -49.265 -25.159 1.00 26.31 619 ALA A O 1
ATOM 4821 N N . GLN A 1 620 ? 5.235 -50.582 -26.936 1.00 26.28 620 GLN A N 1
ATOM 4822 C CA . GLN A 1 620 ? 5.863 -49.552 -27.767 1.00 26.28 620 GLN A CA 1
ATOM 4823 C C . GLN A 1 620 ? 4.807 -48.875 -28.658 1.00 26.28 620 GLN A C 1
ATOM 4825 O O . GLN A 1 620 ? 3.975 -49.582 -29.228 1.00 26.28 620 GLN A O 1
ATOM 4830 N N . PRO A 1 621 ? 4.855 -47.547 -28.866 1.00 27.86 621 PRO A N 1
ATOM 4831 C CA . PRO A 1 621 ? 4.060 -46.898 -29.900 1.00 27.86 621 PRO A CA 1
ATOM 4832 C C . PRO A 1 621 ? 4.724 -47.062 -31.278 1.00 27.86 621 PRO A C 1
ATOM 4834 O O . PRO A 1 621 ? 5.794 -46.514 -31.543 1.00 27.86 621 PRO A O 1
ATOM 4837 N N . THR A 1 622 ? 4.075 -47.791 -32.186 1.00 28.50 622 THR A N 1
ATOM 4838 C CA . THR A 1 622 ? 4.423 -47.794 -33.618 1.00 28.50 622 THR A CA 1
ATOM 4839 C C . THR A 1 622 ? 4.058 -46.455 -34.273 1.00 28.50 622 THR A C 1
ATOM 4841 O O . THR A 1 622 ? 2.957 -45.956 -34.028 1.00 28.50 622 THR A O 1
ATOM 4844 N N . PRO A 1 623 ? 4.906 -45.880 -35.147 1.00 27.80 623 PRO A N 1
ATOM 4845 C CA . PRO A 1 623 ? 4.613 -44.606 -35.798 1.00 27.80 623 PRO A CA 1
ATOM 4846 C C . PRO A 1 623 ? 3.587 -44.764 -36.930 1.00 27.80 623 PRO A C 1
ATOM 4848 O O . PRO A 1 623 ? 3.851 -45.428 -37.932 1.00 27.80 623 PRO A O 1
ATOM 4851 N N . ILE A 1 624 ? 2.440 -44.090 -36.812 1.00 27.53 624 ILE A N 1
ATOM 4852 C CA . ILE A 1 624 ? 1.527 -43.858 -37.941 1.00 27.53 624 ILE A CA 1
ATOM 4853 C C . ILE A 1 624 ? 1.926 -42.532 -38.591 1.00 27.53 624 ILE A C 1
ATOM 4855 O O . ILE A 1 624 ? 1.672 -41.459 -38.050 1.00 27.53 624 ILE A O 1
ATOM 4859 N N . GLY A 1 625 ? 2.582 -42.609 -39.748 1.00 24.14 625 GLY A N 1
ATOM 4860 C CA . GLY A 1 625 ? 2.935 -41.431 -40.534 1.00 24.14 625 GLY A CA 1
ATOM 4861 C C . GLY A 1 625 ? 1.770 -40.964 -41.406 1.00 24.14 625 GLY A C 1
ATOM 4862 O O . GLY A 1 625 ? 1.251 -41.740 -42.205 1.00 24.14 625 GLY A O 1
ATOM 4863 N N . ILE A 1 626 ? 1.416 -39.682 -41.311 1.00 25.77 626 ILE A N 1
ATOM 4864 C CA . ILE A 1 626 ? 0.636 -38.972 -42.334 1.00 25.77 626 ILE A CA 1
ATOM 4865 C C . ILE A 1 626 ? 1.538 -37.881 -42.915 1.00 25.77 626 ILE A C 1
ATOM 4867 O O . ILE A 1 626 ? 2.292 -37.229 -42.196 1.00 25.77 626 ILE A O 1
ATOM 4871 N N . ASN A 1 627 ? 1.523 -37.755 -44.238 1.00 22.83 627 ASN A N 1
ATOM 4872 C CA . ASN A 1 627 ? 2.568 -37.100 -45.015 1.00 22.83 627 ASN A CA 1
ATOM 4873 C C . ASN A 1 627 ? 1.934 -36.091 -45.976 1.00 22.83 627 ASN A C 1
ATOM 4875 O O . ASN A 1 627 ? 1.199 -36.495 -46.874 1.00 22.83 627 ASN A O 1
ATOM 4879 N N . PHE A 1 628 ? 2.241 -34.805 -45.807 1.00 25.81 628 PHE A N 1
ATOM 4880 C CA . PHE A 1 628 ? 1.858 -33.755 -46.748 1.00 25.81 628 PHE A CA 1
ATOM 4881 C C . PHE A 1 628 ? 3.105 -33.073 -47.307 1.00 25.81 628 PHE A C 1
ATOM 4883 O O . PHE A 1 628 ? 3.837 -32.384 -46.598 1.00 25.81 628 PHE A O 1
ATOM 4890 N N . LYS A 1 629 ? 3.337 -33.280 -48.606 1.00 24.92 629 LYS A N 1
ATOM 4891 C CA . LYS A 1 629 ? 4.283 -32.491 -49.400 1.00 24.92 629 LYS A CA 1
ATOM 4892 C C . LYS A 1 629 ? 3.617 -31.180 -49.837 1.00 24.92 629 LYS A C 1
ATOM 4894 O O . LYS A 1 629 ? 2.410 -31.190 -50.074 1.00 24.92 629 LYS A O 1
ATOM 4899 N N . PRO A 1 630 ? 4.378 -30.089 -50.016 1.00 28.50 630 PRO A N 1
ATOM 4900 C CA . PRO A 1 630 ? 3.883 -28.914 -50.721 1.00 28.50 630 PRO A CA 1
ATOM 4901 C C . PRO A 1 630 ? 3.736 -29.222 -52.218 1.00 28.50 630 PRO A C 1
ATOM 4903 O O . PRO A 1 630 ? 4.615 -29.853 -52.812 1.00 28.50 630 PRO A O 1
ATOM 4906 N N . GLU A 1 631 ? 2.652 -28.754 -52.833 1.00 24.80 631 GLU A N 1
ATOM 4907 C CA . GLU A 1 631 ? 2.539 -28.714 -54.292 1.00 24.80 631 GLU A CA 1
ATOM 4908 C C . GLU A 1 631 ? 3.240 -27.472 -54.853 1.00 24.80 631 GLU A C 1
ATOM 4910 O O . GLU A 1 631 ? 3.265 -26.408 -54.233 1.00 24.80 631 GLU A O 1
ATOM 4915 N N . VAL A 1 632 ? 3.830 -27.626 -56.038 1.00 26.50 632 VAL A N 1
ATOM 4916 C CA . VAL A 1 632 ? 4.521 -26.561 -56.769 1.00 26.50 632 VAL A CA 1
ATOM 4917 C C . VAL A 1 632 ? 3.700 -26.226 -58.003 1.00 26.50 632 VAL A C 1
ATOM 4919 O O . VAL A 1 632 ? 3.508 -27.084 -58.863 1.00 26.50 632 VAL A O 1
ATOM 4922 N N . LEU A 1 633 ? 3.287 -24.966 -58.121 1.00 25.22 633 LEU A N 1
ATOM 4923 C CA . LEU A 1 633 ? 2.798 -24.388 -59.368 1.00 25.22 633 LEU A CA 1
ATOM 4924 C C . LEU A 1 633 ? 3.750 -23.270 -59.791 1.00 25.22 633 LEU A C 1
ATOM 4926 O O . LEU A 1 633 ? 3.695 -22.153 -59.283 1.00 25.22 633 LEU A O 1
ATOM 4930 N N . ASN A 1 634 ? 4.641 -23.608 -60.722 1.00 25.03 634 ASN A N 1
ATOM 4931 C CA . ASN A 1 634 ? 5.284 -22.611 -61.566 1.00 25.03 634 ASN A CA 1
ATOM 4932 C C . ASN A 1 634 ? 4.258 -22.128 -62.589 1.00 25.03 634 ASN A C 1
ATOM 4934 O O . ASN A 1 634 ? 3.584 -22.957 -63.197 1.00 25.03 634 ASN A O 1
ATOM 4938 N N . ASP A 1 635 ? 4.271 -20.835 -62.891 1.00 24.56 635 ASP A N 1
ATOM 4939 C CA . ASP A 1 635 ? 3.963 -20.381 -64.242 1.00 24.56 635 ASP A CA 1
ATOM 4940 C C . ASP A 1 635 ? 4.886 -19.216 -64.607 1.00 24.56 635 ASP A C 1
ATOM 4942 O O . ASP A 1 635 ? 5.177 -18.350 -63.779 1.00 24.56 635 ASP A O 1
ATOM 4946 N N . THR A 1 636 ? 5.413 -19.226 -65.832 1.00 25.59 636 THR A N 1
ATOM 4947 C CA . THR A 1 636 ? 6.436 -18.268 -66.285 1.00 25.59 636 THR A CA 1
ATOM 4948 C C . THR A 1 636 ? 6.194 -17.840 -67.725 1.00 25.59 636 THR A C 1
ATOM 4950 O O . THR A 1 636 ? 6.477 -18.587 -68.660 1.00 25.59 636 THR A O 1
ATOM 4953 N N . SER A 1 637 ? 5.727 -16.607 -67.909 1.00 26.72 637 SER A N 1
ATOM 4954 C CA . SER A 1 637 ? 5.709 -15.890 -69.190 1.00 26.72 637 SER A CA 1
ATOM 4955 C C . SER A 1 637 ? 5.579 -14.379 -68.921 1.00 26.72 637 SER A C 1
ATOM 4957 O O . SER A 1 637 ? 4.964 -13.990 -67.933 1.00 26.72 637 SER A O 1
ATOM 4959 N N . ALA A 1 638 ? 6.162 -13.469 -69.703 1.00 25.55 638 ALA A N 1
ATOM 4960 C CA . ALA A 1 638 ? 7.196 -13.627 -70.729 1.00 25.55 638 ALA A CA 1
ATOM 4961 C C . ALA A 1 638 ? 8.111 -12.385 -70.748 1.00 25.55 638 ALA A C 1
ATOM 4963 O O . ALA A 1 638 ? 7.763 -11.335 -70.205 1.00 25.55 638 ALA A O 1
ATOM 4964 N N . LEU A 1 639 ? 9.273 -12.514 -71.391 1.00 25.25 639 LEU A N 1
ATOM 4965 C CA . LEU A 1 639 ? 10.092 -11.377 -71.817 1.00 25.25 639 LEU A CA 1
ATOM 4966 C C . LEU A 1 639 ? 9.655 -10.904 -73.227 1.00 25.25 639 LEU A C 1
ATOM 4968 O O . LEU A 1 639 ? 8.777 -11.509 -73.837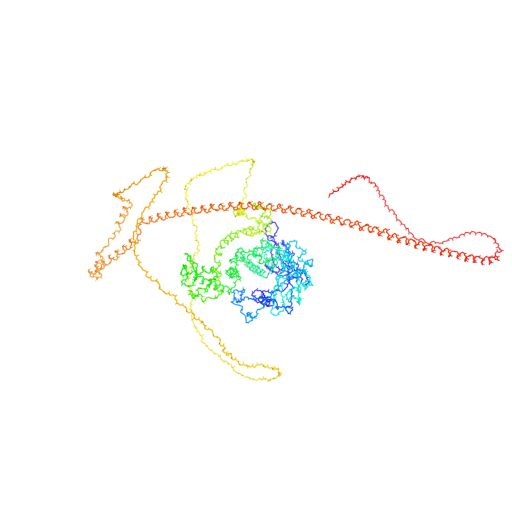 1.00 25.25 639 LEU A O 1
ATOM 4972 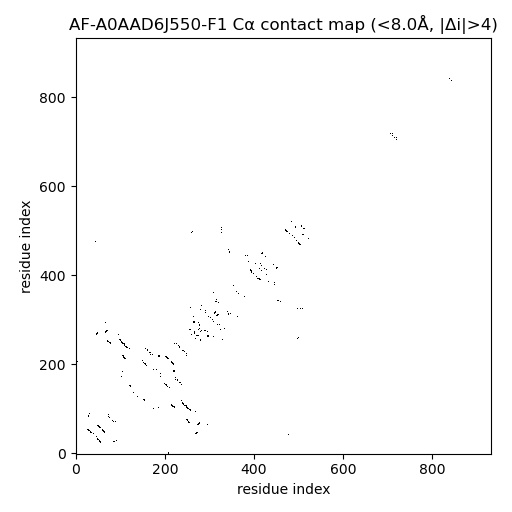N N . ASP A 1 640 ? 10.336 -9.874 -73.736 1.00 24.55 640 ASP A N 1
ATOM 4973 C CA . ASP A 1 640 ? 10.400 -9.428 -75.144 1.00 24.55 640 ASP A CA 1
ATOM 4974 C C . ASP A 1 640 ? 9.333 -8.455 -75.699 1.00 24.55 640 ASP A C 1
ATOM 4976 O O . ASP A 1 640 ? 8.379 -8.822 -76.381 1.00 24.55 640 ASP A O 1
ATOM 4980 N N . ALA A 1 641 ? 9.648 -7.159 -75.563 1.00 26.73 641 ALA A N 1
ATOM 4981 C CA . ALA A 1 641 ? 9.465 -6.135 -76.602 1.00 26.73 641 ALA A CA 1
ATOM 4982 C C . ALA A 1 641 ? 10.588 -5.071 -76.437 1.00 26.73 641 ALA A C 1
ATOM 4984 O O . ALA A 1 641 ? 10.571 -4.312 -75.475 1.00 26.73 641 ALA A O 1
ATOM 4985 N N . ILE A 1 642 ? 11.733 -5.143 -77.133 1.00 26.77 642 ILE A N 1
ATOM 4986 C CA . ILE A 1 642 ? 12.007 -4.835 -78.559 1.00 26.77 642 ILE A CA 1
ATOM 4987 C C . ILE A 1 642 ? 12.202 -3.320 -78.839 1.00 26.77 642 ILE A C 1
ATOM 4989 O O . ILE A 1 642 ? 11.241 -2.567 -78.865 1.00 26.77 642 ILE A O 1
ATOM 4993 N N . THR A 1 643 ? 13.470 -2.938 -79.110 1.00 25.44 643 THR A N 1
ATOM 4994 C CA . THR A 1 643 ? 14.002 -1.757 -79.870 1.00 25.44 643 THR A CA 1
ATOM 4995 C C . THR A 1 643 ? 13.516 -0.330 -79.507 1.00 25.44 643 THR A C 1
ATOM 4997 O O . THR A 1 643 ? 12.327 -0.069 -79.560 1.00 25.44 643 THR A O 1
ATOM 5000 N N . SER A 1 644 ? 14.321 0.679 -79.111 1.00 24.33 644 SER A N 1
ATOM 5001 C CA . SER A 1 644 ? 15.612 1.265 -79.585 1.00 24.33 644 SER A CA 1
ATOM 5002 C C . SER A 1 644 ? 15.481 2.418 -80.608 1.00 24.33 644 SER A C 1
ATOM 5004 O O . SER A 1 644 ? 14.699 2.267 -81.537 1.00 24.33 644 SER A O 1
ATOM 5006 N N . VAL A 1 645 ? 16.383 3.427 -80.535 1.00 26.27 645 VAL A N 1
ATOM 5007 C CA . VAL A 1 645 ? 16.708 4.445 -81.589 1.00 26.27 645 VAL A CA 1
ATOM 5008 C C . VAL A 1 645 ? 15.633 5.563 -81.769 1.00 26.27 645 VAL A C 1
ATOM 5010 O O . VAL A 1 645 ? 14.452 5.275 -81.659 1.00 26.27 645 VAL A O 1
ATOM 5013 N N . ASP A 1 646 ? 15.912 6.868 -81.991 1.00 25.06 646 ASP A N 1
ATOM 5014 C CA . ASP A 1 646 ? 17.174 7.647 -82.077 1.00 25.06 646 ASP A CA 1
ATOM 5015 C C . ASP A 1 646 ? 17.094 9.083 -81.457 1.00 25.06 646 ASP A C 1
ATOM 5017 O O . ASP A 1 646 ? 16.106 9.465 -80.834 1.00 25.06 646 ASP A O 1
ATOM 5021 N N . LYS A 1 647 ? 18.155 9.888 -81.652 1.00 27.59 647 LYS A N 1
ATOM 5022 C CA . LYS A 1 647 ? 18.325 11.321 -81.318 1.00 27.59 647 LYS A CA 1
ATOM 5023 C C . LYS A 1 647 ? 17.459 12.265 -82.183 1.00 27.59 647 LYS A C 1
ATOM 5025 O O . LYS A 1 647 ? 17.390 12.043 -83.385 1.00 27.59 647 LYS A O 1
ATOM 5030 N N . THR A 1 648 ? 17.048 13.411 -81.619 1.00 24.83 648 THR A N 1
ATOM 5031 C CA . THR A 1 648 ? 17.325 14.824 -82.043 1.00 24.83 648 THR A CA 1
ATOM 5032 C C . THR A 1 648 ? 16.626 15.789 -81.050 1.00 24.83 648 THR A C 1
ATOM 5034 O O . THR A 1 648 ? 15.687 15.359 -80.394 1.00 24.83 648 THR A O 1
ATOM 5037 N N . LYS A 1 649 ? 16.962 17.064 -80.769 1.00 27.75 649 LYS A N 1
ATOM 5038 C CA . LYS A 1 649 ? 17.948 18.103 -81.174 1.00 27.75 649 LYS A CA 1
ATOM 5039 C C . LYS A 1 649 ? 17.212 19.379 -81.661 1.00 27.75 649 LYS A C 1
ATOM 5041 O O . LYS A 1 649 ? 16.526 19.308 -82.669 1.00 27.75 649 LYS A O 1
ATOM 5046 N N . ASP A 1 650 ? 17.464 20.516 -80.988 1.00 27.31 650 ASP A N 1
ATOM 5047 C CA . ASP A 1 650 ? 16.968 21.897 -81.249 1.00 27.31 650 ASP A CA 1
ATOM 5048 C C . ASP A 1 650 ? 15.419 22.084 -81.155 1.00 27.31 650 ASP A C 1
ATOM 5050 O O . ASP A 1 650 ? 14.675 21.121 -81.283 1.00 27.31 650 ASP A O 1
ATOM 5054 N N . GLY A 1 651 ? 14.822 23.262 -80.897 1.00 25.55 651 GLY A N 1
ATOM 5055 C CA . GLY A 1 651 ? 15.335 24.590 -80.509 1.00 25.55 651 GLY A CA 1
ATOM 5056 C C . GLY A 1 651 ? 14.221 25.675 -80.485 1.00 25.55 651 GLY A C 1
ATOM 5057 O O . GLY A 1 651 ? 13.117 25.426 -80.955 1.00 25.55 651 GLY A O 1
ATOM 5058 N N . THR A 1 652 ? 14.535 26.897 -80.013 1.00 26.31 652 THR A N 1
ATOM 5059 C CA . THR A 1 652 ? 13.711 28.152 -80.034 1.00 26.31 652 THR A CA 1
ATOM 5060 C C . THR A 1 652 ? 12.370 28.192 -79.255 1.00 26.31 652 THR A C 1
ATOM 5062 O O . THR A 1 652 ? 11.908 27.160 -78.790 1.00 26.31 652 THR A O 1
ATOM 5065 N N . GLN A 1 653 ? 11.651 29.329 -79.130 1.00 24.97 653 GLN A N 1
ATOM 5066 C CA . GLN A 1 653 ? 11.972 30.677 -78.575 1.00 24.97 653 GLN A CA 1
ATOM 5067 C C . GLN A 1 653 ? 10.669 31.533 -78.512 1.00 24.97 653 GLN A C 1
ATOM 5069 O O . GLN A 1 653 ? 9.794 31.321 -79.339 1.00 24.97 653 GLN A O 1
ATOM 5074 N N . SER A 1 654 ? 10.605 32.553 -77.631 1.00 25.47 654 SER A N 1
ATOM 5075 C CA . SER A 1 654 ? 9.587 33.645 -77.601 1.00 25.47 654 SER A CA 1
ATOM 5076 C C . SER A 1 654 ? 8.150 33.243 -77.156 1.00 25.47 654 SER A C 1
ATOM 5078 O O . SER A 1 654 ? 7.826 32.062 -77.127 1.00 25.47 654 SER A O 1
ATOM 5080 N N . ASP A 1 655 ? 7.263 34.127 -76.658 1.00 26.92 655 ASP A N 1
ATOM 5081 C CA . ASP A 1 655 ? 7.348 35.584 -76.403 1.00 26.92 655 ASP A CA 1
ATOM 5082 C C . ASP A 1 655 ? 6.492 36.052 -75.193 1.00 26.92 655 ASP A C 1
ATOM 5084 O O . ASP A 1 655 ? 5.690 35.291 -74.655 1.00 26.92 655 ASP A O 1
ATOM 5088 N N . MET A 1 656 ? 6.627 37.327 -74.784 1.00 27.38 656 MET A N 1
ATOM 5089 C CA . MET A 1 656 ? 5.788 37.987 -73.754 1.00 27.38 656 MET A CA 1
ATOM 5090 C C . MET A 1 656 ? 4.922 39.130 -74.311 1.00 27.38 656 MET A C 1
ATOM 5092 O O . MET A 1 656 ? 5.335 39.843 -75.226 1.00 27.38 656 MET A O 1
ATOM 5096 N N . PRO A 1 657 ? 3.805 39.443 -73.627 1.00 36.78 657 PRO A N 1
ATOM 5097 C CA . PRO A 1 657 ? 3.600 40.830 -73.173 1.00 36.78 657 PRO A CA 1
ATOM 5098 C C . PRO A 1 657 ? 2.988 40.937 -71.753 1.00 36.78 657 PRO A C 1
ATOM 5100 O O . PRO A 1 657 ? 2.390 39.984 -71.273 1.00 36.78 657 PRO A O 1
ATOM 5103 N N . LYS A 1 658 ? 2.923 42.080 -71.047 1.00 26.94 658 LYS A N 1
ATOM 5104 C CA . LYS A 1 658 ? 3.742 43.308 -70.857 1.00 26.94 658 LYS A CA 1
ATOM 5105 C C . LYS A 1 658 ? 2.827 44.402 -70.256 1.00 26.94 658 LYS A C 1
ATOM 5107 O O . LYS A 1 658 ? 1.807 44.716 -70.856 1.00 26.94 658 LYS A O 1
ATOM 5112 N N . GLY A 1 659 ? 3.284 45.087 -69.199 1.00 27.94 659 GLY A N 1
ATOM 5113 C CA . GLY A 1 659 ? 2.755 46.389 -68.733 1.00 27.94 659 GLY A CA 1
ATOM 5114 C C . GLY A 1 659 ? 1.705 46.327 -67.608 1.00 27.94 659 GLY A C 1
ATOM 5115 O O . GLY A 1 659 ? 0.980 45.346 -67.517 1.00 27.94 659 GLY A O 1
ATOM 5116 N N . GLN A 1 660 ? 1.574 47.316 -66.710 1.00 27.34 660 GLN A N 1
ATOM 5117 C CA . GLN A 1 660 ? 2.355 48.541 -66.377 1.00 27.34 660 GLN A CA 1
ATOM 5118 C C . GLN A 1 660 ? 2.298 48.687 -64.823 1.00 27.34 660 GLN A C 1
ATOM 5120 O O . GLN A 1 660 ? 1.355 48.170 -64.235 1.00 27.34 660 GLN A O 1
ATOM 5125 N N . GLY A 1 661 ? 3.269 49.202 -64.049 1.00 29.17 661 GLY A N 1
ATOM 5126 C CA . GLY A 1 661 ? 3.922 50.533 -64.041 1.00 29.17 661 GLY A CA 1
ATOM 5127 C C . GLY A 1 661 ? 3.363 51.381 -62.863 1.00 29.17 661 GLY A C 1
ATOM 5128 O O . GLY A 1 661 ? 2.247 51.112 -62.437 1.00 29.17 661 GLY A O 1
ATOM 5129 N N . ASP A 1 662 ? 3.992 52.414 -62.278 1.00 29.78 662 ASP A N 1
ATOM 5130 C CA . ASP A 1 662 ? 5.386 52.928 -62.222 1.00 29.78 662 ASP A CA 1
ATOM 5131 C C . ASP A 1 662 ? 5.400 54.154 -61.238 1.00 29.78 662 ASP A C 1
ATOM 5133 O O . ASP A 1 662 ? 4.352 54.772 -61.081 1.00 29.78 662 ASP A O 1
ATOM 5137 N N . LYS A 1 663 ? 6.462 54.642 -60.557 1.00 32.88 663 LYS A N 1
ATOM 5138 C CA . LYS A 1 663 ? 7.852 54.198 -60.270 1.00 32.88 663 LYS A CA 1
ATOM 5139 C C . LYS A 1 663 ? 8.493 55.098 -59.166 1.00 32.88 663 LYS A C 1
ATOM 5141 O O . LYS A 1 663 ? 8.174 56.281 -59.121 1.00 32.88 663 LYS A O 1
ATOM 5146 N N . GLY A 1 664 ? 9.469 54.612 -58.377 1.00 24.16 664 GLY A N 1
ATOM 5147 C CA . GLY A 1 664 ? 10.422 55.448 -57.590 1.00 24.16 664 GLY A CA 1
ATOM 5148 C C . GLY A 1 664 ? 10.940 54.786 -56.293 1.00 24.16 664 GLY A C 1
ATOM 5149 O O . GLY A 1 664 ? 10.118 54.372 -55.485 1.00 24.16 664 GLY A O 1
ATOM 5150 N N . GLY A 1 665 ? 12.245 54.596 -56.012 1.00 29.16 665 GLY A N 1
ATOM 5151 C CA . GLY A 1 665 ? 13.509 55.060 -56.645 1.00 29.16 665 GLY A CA 1
ATOM 5152 C C . GLY A 1 665 ? 14.181 56.178 -55.818 1.00 29.16 665 GLY A C 1
ATOM 5153 O O . GLY A 1 665 ? 13.453 56.997 -55.272 1.00 29.16 665 GLY A O 1
ATOM 5154 N N . SER A 1 666 ? 15.505 56.333 -55.645 1.00 27.88 666 SER A N 1
ATOM 5155 C CA . SER A 1 666 ? 16.774 55.698 -56.120 1.00 27.88 666 SER A CA 1
ATOM 5156 C C . SER A 1 666 ? 17.923 56.192 -55.170 1.00 27.88 666 SER A C 1
ATOM 5158 O O . SER A 1 666 ? 17.557 56.893 -54.223 1.00 27.88 666 SER A O 1
ATOM 5160 N N . PRO A 1 667 ? 19.266 55.988 -55.346 1.00 39.38 667 PRO A N 1
ATOM 5161 C CA . PRO A 1 667 ? 20.112 55.196 -56.285 1.00 39.38 667 PRO A CA 1
ATOM 5162 C C . PRO A 1 667 ? 21.008 54.126 -55.558 1.00 39.38 667 PRO A C 1
ATOM 5164 O O . PRO A 1 667 ? 20.954 54.031 -54.340 1.00 39.38 667 PRO A O 1
ATOM 5167 N N . SER A 1 668 ? 21.724 53.158 -56.174 1.00 26.69 668 SER A N 1
ATOM 5168 C CA . SER A 1 668 ? 22.877 53.177 -57.129 1.00 26.69 668 SER A CA 1
ATOM 5169 C C . SER A 1 668 ? 24.173 53.810 -56.545 1.00 26.69 668 SER A C 1
ATOM 5171 O O . SER A 1 668 ? 24.062 54.850 -55.910 1.00 26.69 668 SER A O 1
ATOM 5173 N N . SER A 1 669 ? 25.410 53.285 -56.697 1.00 27.08 669 SER A N 1
ATOM 5174 C CA . SER A 1 669 ? 26.037 52.598 -57.858 1.00 27.08 669 SER A CA 1
ATOM 5175 C C . SER A 1 669 ? 27.258 51.674 -57.538 1.00 27.08 669 SER A C 1
ATOM 5177 O O . SER A 1 669 ? 27.798 51.690 -56.439 1.00 27.08 669 SER A O 1
ATOM 5179 N N . ASN A 1 670 ? 27.741 50.926 -58.550 1.00 32.22 670 ASN A N 1
ATOM 5180 C CA . ASN A 1 670 ? 29.111 50.340 -58.686 1.00 32.22 670 ASN A CA 1
ATOM 5181 C C . ASN A 1 670 ? 30.099 51.433 -59.230 1.00 32.22 670 ASN A C 1
ATOM 5183 O O . ASN A 1 670 ? 29.547 52.468 -59.625 1.00 32.22 670 ASN A O 1
ATOM 5187 N N . PRO A 1 671 ? 31.463 51.307 -59.348 1.00 36.31 671 PRO A N 1
ATOM 5188 C CA . PRO A 1 671 ? 32.254 50.105 -59.730 1.00 36.31 671 PRO A CA 1
ATOM 5189 C C . PRO A 1 671 ? 33.735 49.992 -59.201 1.00 36.31 671 PRO A C 1
ATOM 5191 O O . PRO A 1 671 ? 34.232 50.854 -58.490 1.00 36.31 671 PRO A O 1
ATOM 5194 N N . GLY A 1 672 ? 34.503 49.002 -59.699 1.00 25.03 672 GLY A N 1
ATOM 5195 C CA . GLY A 1 672 ? 35.811 49.273 -60.356 1.00 25.03 672 GLY A CA 1
ATOM 5196 C C . GLY A 1 672 ? 37.154 49.224 -59.582 1.00 25.03 672 GLY A C 1
ATOM 5197 O O . GLY A 1 672 ? 37.530 50.162 -58.897 1.00 25.03 672 GLY A O 1
ATOM 5198 N N . SER A 1 673 ? 37.946 48.175 -59.854 1.00 27.62 673 SER A N 1
ATOM 5199 C CA . SER A 1 673 ? 39.432 48.062 -59.863 1.00 27.62 673 SER A CA 1
ATOM 5200 C C . SER A 1 673 ? 40.354 49.159 -59.271 1.00 27.62 673 SER A C 1
ATOM 5202 O O . SER A 1 673 ? 40.387 50.276 -59.788 1.00 27.62 673 SER A O 1
ATOM 5204 N N . LYS A 1 674 ? 41.330 48.742 -58.439 1.00 27.34 674 LYS A N 1
ATOM 5205 C CA . LYS A 1 674 ? 42.795 48.835 -58.709 1.00 27.34 674 LYS A CA 1
ATOM 5206 C C . LYS A 1 674 ? 43.633 48.206 -57.581 1.00 27.34 674 LYS A C 1
ATOM 5208 O O . LYS A 1 674 ? 43.125 47.970 -56.492 1.00 27.34 674 LYS A O 1
ATOM 5213 N N . ALA A 1 675 ? 44.915 47.950 -57.853 1.00 37.69 675 ALA A N 1
ATOM 5214 C CA . ALA A 1 675 ? 45.914 47.569 -56.855 1.00 37.69 675 ALA A CA 1
ATOM 5215 C C . ALA A 1 675 ? 47.048 48.604 -56.831 1.00 37.69 675 ALA A C 1
ATOM 5217 O O . ALA A 1 675 ? 47.577 48.950 -57.885 1.00 37.69 675 ALA A O 1
ATOM 5218 N N . GLU A 1 676 ? 47.433 49.061 -55.640 1.00 29.52 676 GLU A N 1
ATOM 5219 C CA . GLU A 1 676 ? 48.633 49.868 -55.394 1.00 29.52 676 GLU A CA 1
ATOM 5220 C C . GLU A 1 676 ? 49.096 49.636 -53.943 1.00 29.52 676 GLU A C 1
ATOM 5222 O O . GLU A 1 676 ? 48.298 49.259 -53.083 1.00 29.52 676 GLU A O 1
ATOM 5227 N N . GLY A 1 677 ? 50.401 49.742 -53.682 1.00 38.69 677 GLY A N 1
ATOM 5228 C CA . GLY A 1 677 ? 51.013 49.221 -52.454 1.00 38.69 677 GLY A CA 1
ATOM 5229 C C . GLY A 1 677 ? 51.254 50.266 -51.363 1.00 38.69 677 GLY A C 1
ATOM 5230 O O . GLY A 1 677 ? 51.731 51.361 -51.641 1.00 38.69 677 GLY A O 1
ATOM 5231 N N . ALA A 1 678 ? 51.039 49.880 -50.101 1.00 30.97 678 ALA A N 1
ATOM 5232 C CA . ALA A 1 678 ? 51.470 50.636 -48.925 1.00 30.97 678 ALA A CA 1
ATOM 5233 C C . ALA A 1 678 ? 52.340 49.751 -48.014 1.00 30.97 678 ALA A C 1
ATOM 5235 O O . ALA A 1 678 ? 51.902 48.702 -47.538 1.00 30.97 678 ALA A O 1
ATOM 5236 N N . ALA A 1 679 ? 53.588 50.161 -47.770 1.00 40.62 679 ALA A N 1
ATOM 5237 C CA . ALA A 1 679 ? 54.515 49.413 -46.923 1.00 40.62 679 ALA A CA 1
ATOM 5238 C C . ALA A 1 679 ? 54.170 49.593 -45.434 1.00 40.62 679 ALA A C 1
ATOM 5240 O O . ALA A 1 679 ? 54.193 50.705 -44.907 1.00 40.62 679 ALA A O 1
ATOM 5241 N N . ARG A 1 680 ? 53.873 48.491 -44.734 1.00 36.66 680 ARG A N 1
ATOM 5242 C CA . ARG A 1 680 ? 53.527 48.518 -43.306 1.00 36.66 680 ARG A CA 1
ATOM 5243 C C . ARG A 1 680 ? 54.787 48.741 -42.461 1.00 36.66 680 ARG A C 1
ATOM 5245 O O . ARG A 1 680 ? 55.663 47.879 -42.418 1.00 36.66 680 ARG A O 1
ATOM 5252 N N . GLN A 1 681 ? 54.879 49.888 -41.788 1.00 49.53 681 GLN A N 1
ATOM 5253 C CA . GLN A 1 681 ? 55.933 50.138 -40.799 1.00 49.53 681 GLN A CA 1
ATOM 5254 C C . GLN A 1 681 ? 55.820 49.133 -39.642 1.00 49.53 681 GLN A C 1
ATOM 5256 O O . GLN A 1 681 ? 54.718 48.847 -39.170 1.00 49.53 681 GLN A O 1
ATOM 5261 N N . LYS A 1 682 ? 56.960 48.594 -39.193 1.00 43.91 682 LYS A N 1
ATOM 5262 C CA . LYS A 1 682 ? 57.017 47.663 -38.058 1.00 43.91 682 LYS A CA 1
ATOM 5263 C C . LYS A 1 682 ? 56.786 48.395 -36.741 1.00 43.91 682 LYS A C 1
ATOM 5265 O O . LYS A 1 682 ? 57.309 49.486 -36.525 1.00 43.91 682 LYS A O 1
ATOM 5270 N N . SER A 1 683 ? 56.033 47.761 -35.855 1.00 45.81 683 SER A N 1
ATOM 5271 C CA . SER A 1 683 ? 55.730 48.269 -34.520 1.00 45.81 683 SER A CA 1
ATOM 5272 C C . SER A 1 683 ? 56.954 48.230 -33.583 1.00 45.81 683 SER A C 1
ATOM 5274 O O . SER A 1 683 ? 57.868 47.421 -33.785 1.00 45.81 683 SER A O 1
ATOM 5276 N N . PRO A 1 684 ? 56.973 49.035 -32.500 1.00 47.00 684 PRO A N 1
ATOM 5277 C CA . PRO A 1 684 ? 58.050 48.995 -31.504 1.00 47.00 684 PRO A CA 1
ATOM 5278 C C . PRO A 1 684 ? 58.254 47.606 -30.874 1.00 47.00 684 PRO A C 1
ATOM 5280 O O . PRO A 1 684 ? 59.383 47.224 -30.570 1.00 47.00 684 PRO A O 1
ATOM 5283 N N . GLY A 1 685 ? 57.179 46.820 -30.730 1.00 50.44 685 GLY A N 1
ATOM 5284 C CA . GLY A 1 685 ? 57.236 45.449 -30.213 1.00 50.44 685 GLY A CA 1
ATOM 5285 C C . GLY A 1 685 ? 57.960 44.472 -31.145 1.00 50.44 685 GLY A C 1
ATOM 5286 O O . GLY A 1 685 ? 58.710 43.621 -30.674 1.00 50.44 685 GLY A O 1
ATOM 5287 N N . GLU A 1 686 ? 57.813 44.619 -32.465 1.00 44.72 686 GLU A N 1
ATOM 5288 C CA . GLU A 1 686 ? 58.531 43.787 -33.445 1.00 44.72 686 GLU A CA 1
ATOM 5289 C C . GLU A 1 686 ? 60.034 44.095 -33.466 1.00 44.72 686 GLU A C 1
ATOM 5291 O O . GLU A 1 686 ? 60.850 43.181 -33.586 1.00 44.72 686 GLU A O 1
ATOM 5296 N N . LEU A 1 687 ? 60.411 45.366 -33.290 1.00 50.03 687 LEU A N 1
ATOM 5297 C CA . LEU A 1 687 ? 61.809 45.780 -33.124 1.00 50.03 687 LEU A CA 1
ATOM 5298 C C . LEU A 1 687 ? 62.411 45.226 -31.823 1.00 50.03 687 LEU A C 1
ATOM 5300 O O . LEU A 1 687 ? 63.497 44.644 -31.853 1.00 50.03 687 LEU A O 1
ATOM 5304 N N . ALA A 1 688 ? 61.687 45.322 -30.704 1.00 48.84 688 ALA A N 1
ATOM 5305 C CA . ALA A 1 688 ? 62.117 44.759 -29.424 1.00 48.84 688 ALA A CA 1
ATOM 5306 C C . ALA A 1 688 ? 62.265 43.226 -29.478 1.00 48.84 688 ALA A C 1
ATOM 5308 O O . ALA A 1 688 ? 63.281 42.684 -29.039 1.00 48.84 688 ALA A O 1
ATOM 5309 N N . MET A 1 689 ? 61.301 42.513 -30.072 1.00 44.72 689 MET A N 1
ATOM 5310 C CA . MET A 1 689 ? 61.365 41.053 -30.190 1.00 44.72 689 MET A CA 1
ATOM 5311 C C . MET A 1 689 ? 62.474 40.600 -31.153 1.00 44.72 689 MET A C 1
ATOM 5313 O O . MET A 1 689 ? 63.161 39.619 -30.870 1.00 44.72 689 MET A O 1
ATOM 5317 N N . SER A 1 690 ? 62.731 41.354 -32.230 1.00 50.41 690 SER A N 1
ATOM 5318 C CA . SER A 1 690 ? 63.877 41.120 -33.122 1.00 50.41 690 SER A CA 1
ATOM 5319 C C . SER A 1 690 ? 65.224 41.314 -32.412 1.00 50.41 690 SER A C 1
ATOM 5321 O O . SER A 1 690 ? 66.154 40.548 -32.661 1.00 50.41 690 SER A O 1
ATOM 5323 N N . ALA A 1 691 ? 65.342 42.301 -31.518 1.00 47.56 691 ALA A N 1
ATOM 5324 C CA . ALA A 1 691 ? 66.559 42.539 -30.739 1.00 47.56 691 ALA A CA 1
ATOM 5325 C C . ALA A 1 691 ? 66.806 41.451 -29.674 1.00 47.56 691 ALA A C 1
ATOM 5327 O O . ALA A 1 691 ? 67.953 41.081 -29.422 1.00 47.56 691 ALA A O 1
ATOM 5328 N N . THR A 1 692 ? 65.743 40.900 -29.079 1.00 50.19 692 THR A N 1
ATOM 5329 C CA . THR A 1 692 ? 65.842 39.777 -28.131 1.00 50.19 692 THR A CA 1
ATOM 5330 C C . THR A 1 692 ? 66.177 38.461 -28.839 1.00 50.19 692 THR A C 1
ATOM 5332 O O . THR A 1 692 ? 67.054 37.734 -28.376 1.00 50.19 692 THR A O 1
ATOM 5335 N N . LEU A 1 693 ? 65.574 38.181 -30.002 1.00 48.31 693 LEU A N 1
ATOM 5336 C CA . LEU A 1 693 ? 65.921 37.012 -30.825 1.00 48.31 693 LEU A CA 1
ATOM 5337 C C . LEU A 1 693 ? 67.380 37.047 -31.305 1.00 48.31 693 LEU A C 1
ATOM 5339 O O . LEU A 1 693 ? 68.047 36.015 -31.296 1.00 48.31 693 LEU A O 1
ATOM 5343 N N . ALA A 1 694 ? 67.914 38.225 -31.643 1.00 45.94 694 ALA A N 1
ATOM 5344 C CA . ALA A 1 694 ? 69.323 38.381 -32.010 1.00 45.94 694 ALA A CA 1
ATOM 5345 C C . ALA A 1 694 ? 70.302 37.986 -30.882 1.00 45.94 694 ALA A C 1
ATOM 5347 O O . ALA A 1 694 ? 71.418 37.560 -31.169 1.00 45.94 694 ALA A O 1
ATOM 5348 N N . LYS A 1 695 ? 69.890 38.069 -29.606 1.00 45.56 695 LYS A N 1
ATOM 5349 C CA . LYS A 1 695 ? 70.703 37.656 -28.445 1.00 45.56 695 LYS A CA 1
ATOM 5350 C C . LYS A 1 695 ? 70.656 36.153 -28.139 1.00 45.56 695 LYS A C 1
ATOM 5352 O O . LYS A 1 695 ? 71.432 35.698 -27.306 1.00 45.56 695 LYS A O 1
ATOM 5357 N N . LEU A 1 696 ? 69.776 35.388 -28.790 1.00 44.31 696 LEU A N 1
ATOM 5358 C CA . LEU A 1 696 ? 69.596 33.946 -28.559 1.00 44.31 696 LEU A CA 1
ATOM 5359 C C . LEU A 1 696 ? 70.312 33.052 -29.588 1.00 44.31 696 LEU A C 1
ATOM 5361 O O . LEU A 1 696 ? 70.173 31.830 -29.546 1.00 44.31 696 LEU A O 1
ATOM 5365 N N . TYR A 1 697 ? 71.120 33.633 -30.481 1.00 44.69 697 TYR A N 1
ATOM 5366 C CA . TYR A 1 697 ? 71.975 32.881 -31.401 1.00 44.69 697 TYR A CA 1
ATOM 5367 C C . TYR A 1 697 ? 73.177 32.246 -30.682 1.00 44.69 697 TYR A C 1
ATOM 5369 O O . TYR A 1 697 ? 74.320 32.689 -30.805 1.00 44.69 697 TYR A O 1
ATOM 5377 N N . HIS A 1 698 ? 72.935 31.118 -30.009 1.00 48.94 698 HIS A N 1
ATOM 5378 C CA . HIS A 1 698 ? 73.946 30.066 -29.957 1.00 48.94 698 HIS A CA 1
ATOM 5379 C C . HIS A 1 698 ? 74.156 29.551 -31.386 1.00 48.94 698 HIS A C 1
ATOM 5381 O O . HIS A 1 698 ? 73.420 28.691 -31.871 1.00 48.94 698 HIS A O 1
ATOM 5387 N N . ASN A 1 699 ? 75.151 30.110 -32.076 1.00 56.72 699 ASN A N 1
ATOM 5388 C CA . ASN A 1 699 ? 75.593 29.603 -33.369 1.00 56.72 699 ASN A CA 1
ATOM 5389 C C . ASN A 1 699 ? 75.968 28.126 -33.210 1.00 56.72 699 ASN A C 1
ATOM 5391 O O . ASN A 1 699 ? 76.874 27.795 -32.445 1.00 56.72 699 ASN A O 1
ATOM 5395 N N . PHE A 1 700 ? 75.264 27.240 -33.918 1.00 62.75 700 PHE A N 1
ATOM 5396 C CA . PHE A 1 700 ? 75.565 25.813 -33.902 1.00 62.75 700 PHE A CA 1
ATOM 5397 C C . PHE A 1 700 ? 76.907 25.593 -34.609 1.00 62.75 700 PHE A C 1
ATOM 5399 O O . PHE A 1 700 ? 76.966 25.575 -35.841 1.00 62.75 700 PHE A O 1
ATOM 5406 N N . ASP A 1 701 ? 77.989 25.470 -33.839 1.00 70.62 701 ASP A N 1
ATOM 5407 C CA . ASP A 1 701 ? 79.339 25.336 -34.383 1.00 70.62 701 ASP A CA 1
ATOM 5408 C C . ASP A 1 701 ? 79.562 23.931 -34.964 1.00 70.62 701 ASP A C 1
ATOM 5410 O O . ASP A 1 701 ? 80.113 23.016 -34.346 1.00 70.62 701 ASP A O 1
ATOM 5414 N N . SER A 1 702 ? 79.130 23.777 -36.215 1.00 68.62 702 SER A N 1
ATOM 5415 C CA . SER A 1 702 ? 79.334 22.568 -37.003 1.00 68.62 702 SER A CA 1
ATOM 5416 C C . SER A 1 702 ? 80.810 22.234 -37.236 1.00 68.62 702 SER A C 1
ATOM 5418 O O . SER A 1 702 ? 81.105 21.090 -37.567 1.00 68.62 702 SER A O 1
ATOM 5420 N N . TYR A 1 703 ? 81.735 23.190 -37.085 1.00 73.12 703 TYR A N 1
ATOM 5421 C CA . TYR A 1 703 ? 83.167 22.938 -37.247 1.00 73.12 703 TYR A CA 1
ATOM 5422 C C . TYR A 1 703 ? 83.768 22.352 -35.966 1.00 73.12 703 TYR A C 1
ATOM 5424 O O . TYR A 1 703 ? 84.402 21.297 -36.025 1.00 73.12 703 TYR A O 1
ATOM 5432 N N . ALA A 1 704 ? 83.489 22.950 -34.803 1.00 75.38 704 ALA A N 1
ATOM 5433 C CA . ALA A 1 704 ? 83.863 22.374 -33.512 1.00 75.38 704 ALA A CA 1
ATOM 5434 C C . ALA A 1 704 ? 83.261 20.973 -33.318 1.00 75.38 704 ALA A C 1
ATOM 5436 O O . ALA A 1 704 ? 83.958 20.069 -32.857 1.00 75.38 704 ALA A O 1
ATOM 5437 N N . MET A 1 705 ? 82.008 20.759 -33.735 1.00 73.19 705 MET A N 1
ATOM 5438 C CA . MET A 1 705 ? 81.345 19.460 -33.591 1.00 73.19 705 MET A CA 1
ATOM 5439 C C . MET A 1 705 ? 81.879 18.389 -34.561 1.00 73.19 705 MET A C 1
ATOM 5441 O O . MET A 1 705 ? 82.046 17.241 -34.153 1.00 73.19 705 MET A O 1
ATOM 5445 N N . VAL A 1 706 ? 82.243 18.744 -35.805 1.00 77.69 706 VAL A N 1
ATOM 5446 C CA . VAL A 1 706 ? 83.006 17.837 -36.693 1.00 77.69 706 VAL A CA 1
ATOM 5447 C C . VAL A 1 706 ? 84.344 17.469 -36.056 1.00 77.69 706 VAL A C 1
ATOM 5449 O O . VAL A 1 706 ? 84.675 16.288 -35.987 1.00 77.69 706 VAL A O 1
ATOM 5452 N N . LYS A 1 707 ? 85.068 18.454 -35.516 1.00 77.31 707 LYS A N 1
ATOM 5453 C CA . LYS A 1 707 ? 86.382 18.242 -34.901 1.00 77.31 707 LYS A CA 1
ATOM 5454 C C . LYS A 1 707 ? 86.315 17.385 -33.628 1.00 77.31 707 LYS A C 1
ATOM 5456 O O . LYS A 1 707 ? 87.222 16.596 -33.377 1.00 77.31 707 LYS A O 1
ATOM 5461 N N . GLN A 1 708 ? 85.228 17.485 -32.856 1.00 79.31 708 GLN A N 1
ATOM 5462 C CA . GLN A 1 708 ? 84.955 16.597 -31.719 1.00 79.31 708 GLN A CA 1
ATOM 5463 C C . GLN A 1 708 ? 84.696 15.151 -32.160 1.00 79.31 708 GLN A C 1
ATOM 5465 O O . GLN A 1 708 ? 85.238 14.231 -31.546 1.00 79.31 708 GLN A O 1
ATOM 5470 N N . LEU A 1 709 ? 83.927 14.941 -33.237 1.00 78.31 709 LEU A N 1
ATOM 5471 C CA . LEU A 1 709 ? 83.719 13.610 -33.823 1.00 78.31 709 LEU A CA 1
ATOM 5472 C C . LEU A 1 709 ? 85.037 13.014 -34.348 1.00 78.31 709 LEU A C 1
ATOM 5474 O O . LEU A 1 709 ? 85.289 11.827 -34.149 1.00 78.31 709 LEU A O 1
ATOM 5478 N N . GLU A 1 710 ? 85.919 13.834 -34.927 1.00 80.75 710 GLU A N 1
ATOM 5479 C CA . GLU A 1 710 ? 87.265 13.404 -35.334 1.00 80.75 710 GLU A CA 1
ATOM 5480 C C . GLU A 1 710 ? 88.141 12.987 -34.144 1.00 80.75 710 GLU A C 1
ATOM 5482 O O . GLU A 1 710 ? 88.740 11.913 -34.177 1.00 80.75 710 GLU A O 1
ATOM 5487 N N . THR A 1 711 ? 88.155 13.746 -33.040 1.00 82.25 711 THR A N 1
ATOM 5488 C CA . THR A 1 711 ? 88.823 13.290 -31.801 1.00 82.25 711 THR A CA 1
ATOM 5489 C C . THR A 1 711 ? 88.143 12.082 -31.145 1.00 82.25 711 THR A C 1
ATOM 5491 O O . THR A 1 711 ? 88.771 11.395 -30.345 1.00 82.25 711 THR A O 1
AT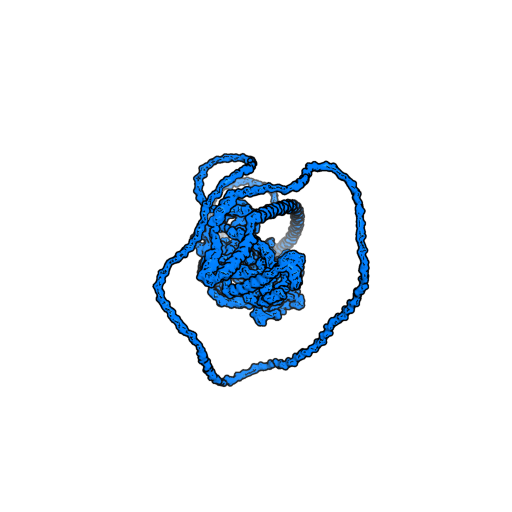OM 5494 N N . GLY A 1 712 ? 86.890 11.789 -31.507 1.00 77.50 712 GLY A N 1
ATOM 5495 C CA . GLY A 1 712 ? 86.174 10.556 -31.167 1.00 77.50 712 GLY A CA 1
ATOM 5496 C C . GLY A 1 712 ? 86.484 9.362 -32.081 1.00 77.50 712 GLY A C 1
ATOM 5497 O O . GLY A 1 712 ? 85.870 8.311 -31.916 1.00 77.50 712 GLY A O 1
ATOM 5498 N N . GLY A 1 713 ? 87.405 9.501 -33.043 1.00 79.19 713 GLY A N 1
ATOM 5499 C CA . GLY A 1 713 ? 87.851 8.419 -33.929 1.00 79.19 713 GLY A CA 1
ATOM 5500 C C . GLY A 1 713 ? 87.090 8.287 -35.254 1.00 79.19 713 GLY A C 1
ATOM 5501 O O . GLY A 1 713 ? 87.359 7.353 -36.009 1.00 79.19 713 GLY A O 1
ATOM 5502 N N . PHE A 1 714 ? 86.168 9.200 -35.575 1.00 80.50 714 PHE A N 1
ATOM 5503 C CA . PHE A 1 714 ? 85.515 9.234 -36.888 1.00 80.50 714 PHE A CA 1
ATOM 5504 C C . PHE A 1 714 ? 86.407 9.926 -37.927 1.00 80.50 714 PHE A C 1
ATOM 5506 O O . PHE A 1 714 ? 87.053 10.930 -37.641 1.00 80.50 714 PHE A O 1
ATOM 5513 N N . THR A 1 715 ? 86.422 9.442 -39.171 1.00 85.25 715 THR A N 1
ATOM 5514 C CA . THR A 1 715 ? 87.113 10.161 -40.258 1.00 85.25 715 THR A CA 1
ATOM 5515 C C . THR A 1 715 ? 86.354 11.436 -40.642 1.00 85.25 715 THR A C 1
ATOM 5517 O O . THR A 1 715 ? 85.124 11.460 -40.582 1.00 85.25 715 THR A O 1
ATOM 5520 N N . TYR A 1 716 ? 87.054 12.470 -41.129 1.00 79.94 716 TYR A N 1
ATOM 5521 C CA . TYR A 1 716 ? 86.451 13.734 -41.590 1.00 79.94 716 TYR A CA 1
ATOM 5522 C C . TYR A 1 716 ? 85.203 13.534 -42.472 1.00 79.94 716 TYR A C 1
ATOM 5524 O O . TYR A 1 716 ? 84.168 14.170 -42.266 1.00 79.94 716 TYR A O 1
ATOM 5532 N N . GLY A 1 717 ? 85.261 12.592 -43.424 1.00 79.12 717 GLY A N 1
ATOM 5533 C CA . GLY A 1 717 ? 84.138 12.264 -44.308 1.00 79.12 717 GLY A CA 1
ATOM 5534 C C . GLY A 1 717 ? 82.917 11.694 -43.575 1.00 79.12 717 GLY A C 1
ATOM 5535 O O . GLY A 1 717 ? 81.785 12.051 -43.908 1.00 79.12 717 GLY A O 1
ATOM 5536 N N . GLN A 1 718 ? 83.128 10.868 -42.545 1.00 83.38 718 GLN A N 1
ATOM 5537 C CA . GLN A 1 718 ? 82.059 10.349 -41.684 1.00 83.38 718 GLN A CA 1
ATOM 5538 C C . GLN A 1 718 ? 81.492 11.449 -40.777 1.00 83.38 718 GLN A C 1
ATOM 5540 O O . GLN A 1 718 ? 80.272 11.591 -40.704 1.00 83.38 718 GLN A O 1
ATOM 5545 N N . SER A 1 719 ? 82.343 12.277 -40.164 1.00 82.25 719 SER A N 1
ATOM 5546 C CA . SER A 1 719 ? 81.932 13.407 -39.315 1.00 82.25 719 SER A CA 1
ATOM 5547 C C . SER A 1 719 ? 81.087 14.431 -40.088 1.00 82.25 719 SER A C 1
ATOM 5549 O O . SER A 1 719 ? 80.016 14.844 -39.635 1.00 82.25 719 SER A O 1
ATOM 5551 N N . VAL A 1 720 ? 81.503 14.782 -41.311 1.00 81.19 720 VAL A N 1
ATOM 5552 C CA . VAL A 1 720 ? 80.730 15.641 -42.227 1.00 81.19 720 VAL A CA 1
ATOM 5553 C C . VAL A 1 720 ? 79.449 14.946 -42.715 1.00 81.19 720 VAL A C 1
ATOM 5555 O O . VAL A 1 720 ? 78.423 15.608 -42.890 1.00 81.19 720 VAL A O 1
ATOM 5558 N N . GLY A 1 721 ? 79.469 13.624 -42.913 1.00 83.06 721 GLY A N 1
ATOM 5559 C CA . GLY A 1 721 ? 78.284 12.825 -43.241 1.00 83.06 721 GLY A CA 1
ATOM 5560 C C . GLY A 1 721 ? 77.225 12.860 -42.134 1.00 83.06 721 GLY A C 1
ATOM 5561 O O . GLY A 1 721 ? 76.069 13.200 -42.395 1.00 83.06 721 GLY A O 1
ATOM 5562 N N . ALA A 1 722 ? 77.635 12.605 -40.889 1.00 80.38 722 ALA A N 1
ATOM 5563 C CA . ALA A 1 722 ? 76.781 12.687 -39.706 1.00 80.38 722 ALA A CA 1
ATOM 5564 C C . ALA A 1 722 ? 76.181 14.094 -39.542 1.00 80.38 722 ALA A C 1
ATOM 5566 O O . ALA A 1 722 ? 74.967 14.233 -39.393 1.00 80.38 722 ALA A O 1
ATOM 5567 N N . MET A 1 723 ? 76.992 15.150 -39.684 1.00 82.31 723 MET A N 1
ATOM 5568 C CA . MET A 1 723 ? 76.493 16.529 -39.618 1.00 82.31 723 MET A CA 1
ATOM 5569 C C . MET A 1 723 ? 75.492 16.878 -40.729 1.00 82.31 723 MET A C 1
ATOM 5571 O O . MET A 1 723 ? 74.525 17.601 -40.475 1.00 82.31 723 MET A O 1
ATOM 5575 N N . LYS A 1 724 ? 75.654 16.342 -41.948 1.00 81.75 724 LYS A N 1
ATOM 5576 C CA . LYS A 1 724 ? 74.652 16.496 -43.019 1.00 81.75 724 LYS A CA 1
ATOM 5577 C C . LYS A 1 724 ? 73.328 15.807 -42.664 1.00 81.75 724 LYS A C 1
ATOM 5579 O O . LYS A 1 724 ? 72.275 16.398 -42.904 1.00 81.75 724 LYS A O 1
ATOM 5584 N N . ALA A 1 725 ? 73.372 14.619 -42.057 1.00 82.62 725 ALA A N 1
ATOM 5585 C CA . ALA A 1 725 ? 72.181 13.895 -41.608 1.00 82.62 725 ALA A CA 1
ATOM 5586 C C . ALA A 1 725 ? 71.453 14.618 -40.456 1.00 82.62 725 ALA A C 1
ATOM 5588 O O . ALA A 1 725 ? 70.244 14.834 -40.540 1.00 82.62 725 ALA A O 1
ATOM 5589 N N . VAL A 1 726 ? 72.187 15.082 -39.436 1.00 81.00 726 VAL A N 1
ATOM 5590 C CA . VAL A 1 726 ? 71.641 15.881 -38.319 1.00 81.00 726 VAL A CA 1
ATOM 5591 C C . VAL A 1 726 ? 70.982 17.164 -38.831 1.00 81.00 726 VAL A C 1
ATOM 5593 O O . VAL A 1 726 ? 69.857 17.476 -38.443 1.00 81.00 726 VAL A O 1
ATOM 5596 N N . ARG A 1 727 ? 71.620 17.876 -39.772 1.00 79.44 727 ARG A N 1
ATOM 5597 C CA . ARG A 1 727 ? 71.035 19.070 -40.406 1.00 79.44 727 ARG A CA 1
ATOM 5598 C C . ARG A 1 727 ? 69.752 18.753 -41.188 1.00 79.44 727 ARG A C 1
ATOM 5600 O O . ARG A 1 727 ? 68.826 19.557 -41.173 1.00 79.44 727 ARG A O 1
ATOM 5607 N N . GLY A 1 728 ? 69.685 17.595 -41.851 1.00 79.06 728 GLY A N 1
ATOM 5608 C CA . GLY A 1 728 ? 68.478 17.123 -42.539 1.00 79.06 728 GLY A CA 1
ATOM 5609 C C . GLY A 1 728 ? 67.322 16.835 -41.576 1.00 79.06 728 GLY A C 1
ATOM 5610 O O . GLY A 1 728 ? 66.216 17.329 -41.782 1.00 79.06 728 GLY A O 1
ATOM 5611 N N . LEU A 1 729 ? 67.593 16.111 -40.485 1.00 81.81 729 LEU A N 1
ATOM 5612 C CA . LEU A 1 729 ? 66.623 15.840 -39.416 1.00 81.81 729 LEU A CA 1
ATOM 5613 C C . LEU A 1 729 ? 66.106 17.127 -38.759 1.00 81.81 729 LEU A C 1
ATOM 5615 O O . LEU A 1 729 ? 64.898 17.277 -38.576 1.00 81.81 729 LEU A O 1
ATOM 5619 N N . LEU A 1 730 ? 66.999 18.078 -38.465 1.00 77.38 730 LEU A N 1
ATOM 5620 C CA . LEU A 1 730 ? 66.619 19.392 -37.945 1.00 77.38 730 LEU A CA 1
ATOM 5621 C C . LEU A 1 730 ? 65.720 20.151 -38.929 1.00 77.38 730 LEU A C 1
ATOM 5623 O O . LEU A 1 730 ? 64.686 20.654 -38.509 1.00 77.38 730 LEU A O 1
ATOM 5627 N N . ALA A 1 731 ? 66.045 20.185 -40.225 1.00 78.31 731 ALA A N 1
ATOM 5628 C CA . ALA A 1 731 ? 65.213 20.856 -41.230 1.00 78.31 731 ALA A CA 1
ATOM 5629 C C . ALA A 1 731 ? 63.813 20.223 -41.371 1.00 78.31 731 ALA A C 1
ATOM 5631 O O . ALA A 1 731 ? 62.816 20.942 -41.447 1.00 78.31 731 ALA A O 1
ATOM 5632 N N . ILE A 1 732 ? 63.721 18.888 -41.348 1.00 79.69 732 ILE A N 1
ATOM 5633 C CA . ILE A 1 732 ? 62.441 18.159 -41.382 1.00 79.69 732 ILE A CA 1
ATOM 5634 C C . ILE A 1 732 ? 61.596 18.485 -40.143 1.00 79.69 732 ILE A C 1
ATOM 5636 O O . ILE A 1 732 ? 60.405 18.771 -40.266 1.00 79.69 732 ILE A O 1
ATOM 5640 N N . ASN A 1 733 ? 62.202 18.478 -38.954 1.00 75.56 733 ASN A N 1
ATOM 5641 C CA . ASN A 1 733 ? 61.492 18.767 -37.710 1.00 75.56 733 ASN A CA 1
ATOM 5642 C C . ASN A 1 733 ? 61.123 20.255 -37.577 1.00 75.56 733 ASN A C 1
ATOM 5644 O O . ASN A 1 733 ? 60.058 20.559 -37.046 1.00 75.56 733 ASN A O 1
ATOM 5648 N N . LEU A 1 734 ? 61.938 21.175 -38.108 1.00 73.62 734 LEU A N 1
ATOM 5649 C CA . LEU A 1 734 ? 61.624 22.606 -38.142 1.00 73.62 734 LEU A CA 1
ATOM 5650 C C . LEU A 1 734 ? 60.432 22.901 -39.065 1.00 73.62 734 LEU A C 1
ATOM 5652 O O . LEU A 1 734 ? 59.567 23.692 -38.698 1.00 73.62 734 LEU A O 1
ATOM 5656 N N . ASN A 1 735 ? 60.345 22.232 -40.222 1.00 71.56 735 ASN A N 1
ATOM 5657 C CA . ASN A 1 735 ? 59.170 22.327 -41.092 1.00 71.56 735 ASN A CA 1
ATOM 5658 C C . ASN A 1 735 ? 57.924 21.753 -40.403 1.00 71.56 735 ASN A C 1
ATOM 5660 O O . ASN A 1 735 ? 56.928 22.455 -40.310 1.00 71.56 735 ASN A O 1
ATOM 5664 N N . LYS A 1 736 ? 57.999 20.560 -39.792 1.00 70.88 736 LYS A N 1
ATOM 5665 C CA . LYS A 1 736 ? 56.874 20.008 -39.006 1.00 70.88 736 LYS A CA 1
ATOM 5666 C C . LYS A 1 736 ? 56.413 20.943 -37.881 1.00 70.88 736 LYS A C 1
ATOM 5668 O O . LYS A 1 736 ? 55.216 21.071 -37.654 1.00 70.88 736 LYS A O 1
ATOM 5673 N N . ALA A 1 737 ? 57.343 21.603 -37.187 1.00 64.44 737 ALA A N 1
ATOM 5674 C CA . ALA A 1 737 ? 57.013 22.587 -36.157 1.00 64.44 737 ALA A CA 1
ATOM 5675 C C . ALA A 1 737 ? 56.354 23.847 -36.745 1.00 64.44 737 ALA A C 1
ATOM 5677 O O . ALA A 1 737 ? 55.410 24.367 -36.159 1.00 64.44 737 ALA A O 1
ATOM 5678 N N . LYS A 1 738 ? 56.810 24.309 -37.915 1.00 64.62 738 LYS A N 1
ATOM 5679 C CA . LYS A 1 738 ? 56.220 25.434 -38.651 1.00 64.62 738 LYS A CA 1
ATOM 5680 C C . LYS A 1 738 ? 54.806 25.114 -39.149 1.00 64.62 738 LYS A C 1
ATOM 5682 O O . LYS A 1 738 ? 53.918 25.944 -38.991 1.00 64.62 738 LYS A O 1
ATOM 5687 N N . ASP A 1 739 ? 54.593 23.921 -39.695 1.00 63.75 739 ASP A N 1
ATOM 5688 C CA . ASP A 1 739 ? 53.295 23.469 -40.211 1.00 63.75 739 ASP A CA 1
ATOM 5689 C C . ASP A 1 739 ? 52.285 23.215 -39.070 1.00 63.75 739 ASP A C 1
ATOM 5691 O O . ASP A 1 739 ? 51.081 23.361 -39.260 1.00 63.75 739 ASP A O 1
ATOM 5695 N N . ALA A 1 740 ? 52.771 22.905 -37.861 1.00 59.31 740 ALA A N 1
ATOM 5696 C CA . ALA A 1 740 ? 51.970 22.810 -36.638 1.00 59.31 740 ALA A CA 1
ATOM 5697 C C . ALA A 1 740 ? 51.724 24.163 -35.930 1.00 59.31 740 ALA A C 1
ATOM 5699 O O . ALA A 1 740 ? 50.959 24.218 -34.965 1.00 59.31 740 ALA A O 1
ATOM 5700 N N . MET A 1 741 ? 52.358 25.259 -36.366 1.00 61.50 741 MET A N 1
ATOM 5701 C CA . MET A 1 741 ? 52.192 26.583 -35.757 1.00 61.50 741 MET A CA 1
ATOM 5702 C C . MET A 1 741 ? 51.086 27.389 -36.444 1.00 61.50 741 MET A C 1
ATOM 5704 O O . MET A 1 741 ? 51.317 28.106 -37.420 1.00 61.50 741 MET A O 1
ATOM 5708 N N . MET A 1 742 ? 49.888 27.347 -35.853 1.00 61.16 742 MET A N 1
ATOM 5709 C CA . MET A 1 742 ? 48.818 28.309 -36.138 1.00 61.16 742 MET A CA 1
ATOM 5710 C C . MET A 1 742 ? 49.356 29.740 -36.025 1.00 61.16 742 MET A C 1
ATOM 5712 O O . MET A 1 742 ? 49.780 30.188 -34.957 1.00 61.16 742 MET A O 1
ATOM 5716 N N . THR A 1 743 ? 49.342 30.479 -37.135 1.00 69.75 743 THR A N 1
ATOM 5717 C CA . THR A 1 743 ? 49.774 31.882 -37.134 1.00 69.75 743 THR A CA 1
ATOM 5718 C C . THR A 1 743 ? 48.799 32.700 -36.289 1.00 69.75 743 THR A C 1
ATOM 5720 O O . THR A 1 743 ? 47.590 32.527 -36.419 1.00 69.75 743 THR A O 1
ATOM 5723 N N . LYS A 1 744 ? 49.297 33.633 -35.462 1.00 66.81 744 LYS A N 1
ATOM 5724 C CA . LYS A 1 744 ? 48.456 34.456 -34.570 1.00 66.81 744 LYS A CA 1
ATOM 5725 C C . LYS A 1 744 ? 47.248 35.083 -35.292 1.00 66.81 744 LYS A C 1
ATOM 5727 O O . LYS A 1 744 ? 46.133 34.970 -34.803 1.00 66.81 744 LYS A O 1
ATOM 5732 N N . SER A 1 745 ? 47.453 35.612 -36.501 1.00 72.38 745 SER A N 1
ATOM 5733 C CA . SER A 1 745 ? 46.386 36.171 -37.349 1.00 72.38 745 SER A CA 1
ATOM 5734 C C . SER A 1 745 ? 45.294 35.167 -37.752 1.00 72.38 745 SER A C 1
ATOM 5736 O O . SER A 1 745 ? 44.173 35.590 -38.013 1.00 72.38 745 SER A O 1
ATOM 5738 N N . MET A 1 746 ? 45.596 33.866 -37.841 1.00 72.31 746 MET A N 1
ATOM 5739 C CA . MET A 1 746 ? 44.606 32.823 -38.144 1.00 72.31 746 MET A CA 1
ATOM 5740 C C . MET A 1 746 ? 43.772 32.499 -36.905 1.00 72.31 746 MET A C 1
ATOM 5742 O O . MET A 1 746 ? 42.553 32.468 -36.997 1.00 72.31 746 MET A O 1
ATOM 5746 N N . SER A 1 747 ? 44.413 32.369 -35.738 1.00 71.44 747 SER A N 1
ATOM 5747 C CA . SER A 1 747 ? 43.711 32.192 -34.458 1.00 71.44 747 SER A CA 1
ATOM 5748 C C . SER A 1 747 ? 42.844 33.408 -34.098 1.00 71.44 747 SER A C 1
ATOM 5750 O O . SER A 1 747 ? 41.725 33.246 -33.621 1.00 71.44 747 SER A O 1
ATOM 5752 N N . GLU A 1 748 ? 43.309 34.628 -34.386 1.00 76.62 748 GLU A N 1
ATOM 5753 C CA . GLU A 1 748 ? 42.504 35.848 -34.245 1.00 76.62 748 GLU A CA 1
ATOM 5754 C C . GLU A 1 748 ? 41.300 35.841 -35.203 1.00 76.62 748 GLU A C 1
ATOM 5756 O O . GLU A 1 748 ? 40.192 36.159 -34.778 1.00 76.62 748 GLU A O 1
ATOM 5761 N N . ASN A 1 749 ? 41.478 35.415 -36.459 1.00 79.06 749 ASN A N 1
ATOM 5762 C CA . ASN A 1 749 ? 40.391 35.318 -37.438 1.00 79.06 749 ASN A CA 1
ATOM 5763 C C . ASN A 1 749 ? 39.353 34.235 -37.079 1.00 79.06 749 ASN A C 1
ATOM 5765 O O . ASN A 1 749 ? 38.155 34.488 -37.161 1.00 79.06 749 ASN A O 1
ATOM 5769 N N . GLU A 1 750 ? 39.785 33.055 -36.627 1.00 77.88 750 GLU A N 1
ATOM 5770 C CA . GLU A 1 750 ? 38.882 32.007 -36.128 1.00 77.88 750 GLU A CA 1
ATOM 5771 C C . GLU A 1 750 ? 38.119 32.456 -34.878 1.00 77.88 750 GLU A C 1
ATOM 5773 O O . GLU A 1 750 ? 36.922 32.205 -34.774 1.00 77.88 750 GLU A O 1
ATOM 5778 N N . ASN A 1 751 ? 38.765 33.182 -33.960 1.00 79.06 751 ASN A N 1
ATOM 5779 C CA . ASN A 1 751 ? 38.100 33.740 -32.781 1.00 79.06 751 ASN A CA 1
ATOM 5780 C C . ASN A 1 751 ? 37.064 34.816 -33.170 1.00 79.06 751 ASN A C 1
ATOM 5782 O O . ASN A 1 751 ? 35.970 34.838 -32.612 1.00 79.06 751 ASN A O 1
ATOM 5786 N N . TYR A 1 752 ? 37.346 35.652 -34.178 1.00 86.62 752 TYR A N 1
ATOM 5787 C CA . TYR A 1 752 ? 36.357 36.581 -34.746 1.00 86.62 752 TYR A CA 1
ATOM 5788 C C . TYR A 1 752 ? 35.161 35.854 -35.381 1.00 86.62 752 TYR A C 1
ATOM 5790 O O . TYR A 1 752 ? 34.017 36.224 -35.117 1.00 86.62 752 TYR A O 1
ATOM 5798 N N . LEU A 1 753 ? 35.402 34.806 -36.176 1.00 86.69 753 LEU A N 1
ATOM 5799 C CA . LEU A 1 753 ? 34.339 33.996 -36.789 1.00 86.69 753 LEU A CA 1
ATOM 5800 C C . LEU A 1 753 ? 33.500 33.261 -35.732 1.00 86.69 753 LEU A C 1
ATOM 5802 O O . LEU A 1 753 ? 32.274 33.238 -35.825 1.00 86.69 753 LEU A O 1
ATOM 5806 N N . PHE A 1 754 ? 34.141 32.723 -34.693 1.00 84.62 754 PHE A N 1
ATOM 5807 C CA . PHE A 1 754 ? 33.469 32.090 -33.561 1.00 84.62 754 PHE A CA 1
ATOM 5808 C C . PHE A 1 754 ? 32.608 33.091 -32.778 1.00 84.62 754 PHE A C 1
ATOM 5810 O O . PHE A 1 754 ? 31.443 32.814 -32.503 1.00 84.62 754 PHE A O 1
ATOM 5817 N N . GLN A 1 755 ? 33.126 34.289 -32.485 1.00 84.00 755 GLN A N 1
ATOM 5818 C CA . GLN A 1 755 ? 32.356 35.349 -31.821 1.00 84.00 755 GLN A CA 1
ATOM 5819 C C . GLN A 1 755 ? 31.174 35.837 -32.671 1.00 84.00 755 GLN A C 1
ATOM 5821 O O . GLN A 1 755 ? 30.098 36.083 -32.121 1.00 84.00 755 GLN A O 1
ATOM 5826 N N . ALA A 1 756 ? 31.333 35.924 -33.996 1.00 88.50 756 ALA A N 1
ATOM 5827 C CA . ALA A 1 756 ? 30.236 36.236 -34.911 1.00 88.50 756 ALA A CA 1
ATOM 5828 C C . ALA A 1 756 ? 29.136 35.159 -34.857 1.00 88.50 756 ALA A C 1
ATOM 5830 O O . ALA A 1 756 ? 27.981 35.493 -34.597 1.00 88.50 756 ALA A O 1
ATOM 5831 N N . ALA A 1 757 ? 29.500 33.878 -34.979 1.00 84.44 757 ALA A N 1
ATOM 5832 C CA . ALA A 1 757 ? 28.561 32.757 -34.888 1.00 84.44 757 ALA A CA 1
ATOM 5833 C C . ALA A 1 757 ? 27.868 32.668 -33.511 1.00 84.44 757 ALA A C 1
ATOM 5835 O O . ALA A 1 757 ? 26.668 32.406 -33.432 1.00 84.44 757 ALA A O 1
ATOM 5836 N N . CYS A 1 758 ? 28.579 32.948 -32.413 1.00 83.94 758 CYS A N 1
ATOM 5837 C CA . CYS A 1 758 ? 27.975 33.042 -31.081 1.00 83.94 758 CYS A CA 1
ATOM 5838 C C . CYS A 1 758 ? 26.988 34.215 -30.955 1.00 83.94 758 CYS A C 1
ATOM 5840 O O . CYS A 1 758 ? 25.994 34.095 -30.239 1.00 83.94 758 CYS A O 1
ATOM 5842 N N . SER A 1 759 ? 27.238 35.338 -31.635 1.00 88.19 759 SER A N 1
ATOM 5843 C CA . SER A 1 759 ? 26.325 36.489 -31.673 1.00 88.19 759 SER A CA 1
ATOM 5844 C C . SER A 1 759 ? 25.064 36.186 -32.494 1.00 88.19 759 SER A C 1
ATOM 5846 O O . SER A 1 759 ? 23.948 36.478 -32.061 1.00 88.19 759 SER A O 1
ATOM 5848 N N . GLU A 1 760 ? 25.226 35.520 -33.639 1.00 90.25 760 GLU A N 1
ATOM 5849 C CA . GLU A 1 760 ? 24.129 35.070 -34.501 1.00 90.25 760 GLU A CA 1
ATOM 5850 C C . GLU A 1 760 ? 23.231 34.058 -33.771 1.00 90.25 760 GLU A C 1
ATOM 5852 O O . GLU A 1 760 ? 22.045 34.329 -33.579 1.00 90.25 760 GLU A O 1
ATOM 5857 N N . LEU A 1 761 ? 23.810 32.990 -33.205 1.00 86.75 761 LEU A N 1
ATOM 5858 C CA . LEU A 1 761 ? 23.086 32.010 -32.384 1.00 86.75 761 LEU A CA 1
ATOM 5859 C C . LEU A 1 761 ? 22.385 32.659 -31.177 1.00 86.75 761 LEU A C 1
ATOM 5861 O O . LEU A 1 761 ? 21.286 32.251 -30.792 1.00 86.75 761 LEU A O 1
ATOM 5865 N N . LYS A 1 762 ? 22.986 33.691 -30.569 1.00 87.50 762 LYS A N 1
ATOM 5866 C CA . LYS A 1 762 ? 22.352 34.441 -29.479 1.00 87.50 762 LYS A CA 1
ATOM 5867 C C . LYS A 1 762 ? 21.127 35.221 -29.963 1.00 87.50 762 LYS A C 1
ATOM 5869 O O . LYS A 1 762 ? 20.091 35.172 -29.307 1.00 87.50 762 LYS A O 1
ATOM 5874 N N . THR A 1 763 ? 21.212 35.921 -31.094 1.00 91.31 763 THR A N 1
ATOM 5875 C CA . THR A 1 763 ? 20.052 36.663 -31.626 1.00 91.31 763 THR A CA 1
ATOM 5876 C C . THR A 1 763 ? 18.948 35.734 -32.131 1.00 91.31 763 THR A C 1
ATOM 5878 O O . THR A 1 763 ? 17.774 36.002 -31.874 1.00 91.31 763 THR A O 1
ATOM 5881 N N . GLU A 1 764 ? 19.289 34.600 -32.747 1.00 90.25 764 GLU A N 1
ATOM 5882 C CA . GLU A 1 764 ? 18.317 33.573 -33.131 1.00 90.25 764 GLU A CA 1
ATOM 5883 C C . GLU A 1 764 ? 17.613 32.971 -31.903 1.00 90.25 764 GLU A C 1
ATOM 5885 O O . GLU A 1 764 ? 16.382 32.915 -31.863 1.00 90.25 764 GLU A O 1
ATOM 5890 N N . THR A 1 765 ? 18.356 32.597 -30.855 1.00 84.81 765 THR A N 1
ATOM 5891 C CA . THR A 1 765 ? 17.758 32.047 -29.624 1.00 84.81 765 THR A CA 1
ATOM 5892 C C . THR A 1 765 ? 16.951 33.080 -28.831 1.00 84.81 765 THR A C 1
ATOM 5894 O O . THR A 1 765 ? 15.902 32.730 -28.283 1.00 84.81 765 THR A O 1
ATOM 5897 N N . GLU A 1 766 ? 17.352 34.356 -28.803 1.00 87.75 766 GLU A N 1
ATOM 5898 C CA . GLU A 1 766 ? 16.544 35.438 -28.219 1.00 87.75 766 GLU A CA 1
ATOM 5899 C C . GLU A 1 766 ? 15.239 35.668 -29.004 1.00 87.75 766 GLU A C 1
ATOM 5901 O O . GLU A 1 766 ? 14.177 35.804 -28.386 1.00 87.75 766 GLU A O 1
ATOM 5906 N N . ASN A 1 767 ? 15.283 35.618 -30.341 1.00 89.31 767 ASN A N 1
ATOM 5907 C CA . ASN A 1 767 ? 14.100 35.709 -31.203 1.00 89.31 767 ASN A CA 1
ATOM 5908 C C . ASN A 1 767 ? 13.166 34.499 -31.031 1.00 89.31 767 ASN A C 1
ATOM 5910 O O . ASN A 1 767 ? 11.981 34.681 -30.755 1.00 89.31 767 ASN A O 1
ATOM 5914 N N . ALA A 1 768 ? 13.685 33.270 -31.092 1.00 87.81 768 ALA A N 1
ATOM 5915 C CA . ALA A 1 768 ? 12.897 32.054 -30.884 1.00 87.81 768 ALA A CA 1
ATOM 5916 C C . ALA A 1 768 ? 12.232 32.035 -29.495 1.00 87.81 768 ALA A C 1
ATOM 5918 O O . ALA A 1 768 ? 11.045 31.720 -29.365 1.00 87.81 768 ALA A O 1
ATOM 5919 N N . ARG A 1 769 ? 12.960 32.459 -28.449 1.00 87.75 769 ARG A N 1
ATOM 5920 C CA . ARG A 1 769 ? 12.414 32.606 -27.090 1.00 87.75 769 ARG A CA 1
ATOM 5921 C C . ARG A 1 769 ? 11.320 33.671 -27.022 1.00 87.75 769 ARG A C 1
ATOM 5923 O O . ARG A 1 769 ? 10.350 33.491 -26.285 1.00 87.75 769 ARG A O 1
ATOM 5930 N N . ARG A 1 770 ? 11.451 34.766 -27.776 1.00 90.12 770 ARG A N 1
ATOM 5931 C CA . ARG A 1 770 ? 10.426 35.810 -27.880 1.00 90.12 770 ARG A CA 1
ATOM 5932 C C . ARG A 1 770 ? 9.160 35.288 -28.561 1.00 90.12 770 ARG A C 1
ATOM 5934 O O . ARG A 1 770 ? 8.090 35.430 -27.976 1.00 90.12 770 ARG A O 1
ATOM 5941 N N . THR A 1 771 ? 9.271 34.631 -29.714 1.00 90.12 771 THR A N 1
ATOM 5942 C CA . THR A 1 771 ? 8.122 34.042 -30.425 1.00 90.12 771 THR A CA 1
ATOM 5943 C C . THR A 1 771 ? 7.412 32.987 -29.573 1.00 90.12 771 THR A C 1
ATOM 5945 O O . THR A 1 771 ? 6.185 32.983 -29.496 1.00 90.12 771 THR A O 1
ATOM 5948 N N . ALA A 1 772 ? 8.159 32.143 -28.851 1.00 86.81 772 ALA A N 1
ATOM 5949 C CA . ALA A 1 772 ? 7.581 31.186 -27.906 1.00 86.81 772 ALA A CA 1
ATOM 5950 C C . ALA A 1 772 ? 6.831 31.876 -26.747 1.00 86.81 772 ALA A C 1
ATOM 5952 O O . ALA A 1 772 ? 5.747 31.435 -26.363 1.00 86.81 772 ALA A O 1
ATOM 5953 N N . LEU A 1 773 ? 7.364 32.980 -26.208 1.00 89.94 773 LEU A N 1
ATOM 5954 C CA . LEU A 1 773 ? 6.710 33.768 -25.156 1.00 89.94 773 LEU A CA 1
ATOM 5955 C C . LEU A 1 773 ? 5.450 34.492 -25.665 1.00 89.94 773 LEU A C 1
ATOM 5957 O O . LEU A 1 773 ? 4.457 34.573 -24.944 1.00 89.94 773 LEU A O 1
ATOM 5961 N N . GLU A 1 774 ? 5.480 35.012 -26.891 1.00 90.56 774 GLU A N 1
ATOM 5962 C CA . GLU A 1 774 ? 4.334 35.659 -27.540 1.00 90.56 774 GLU A CA 1
ATOM 5963 C C . GLU A 1 774 ? 3.226 34.633 -27.833 1.00 90.56 774 GLU A C 1
ATOM 5965 O O . GLU A 1 774 ? 2.084 34.871 -27.439 1.00 90.56 774 GLU A O 1
ATOM 5970 N N . LYS A 1 775 ? 3.563 33.435 -28.340 1.00 90.94 775 LYS A N 1
ATOM 5971 C CA . LYS A 1 775 ? 2.607 32.318 -28.439 1.00 90.94 775 LYS A CA 1
ATOM 5972 C C . LYS A 1 775 ? 2.028 31.937 -27.070 1.00 90.94 775 LYS A C 1
ATOM 5974 O O . LYS A 1 775 ? 0.816 31.902 -26.915 1.00 90.94 775 LYS A O 1
ATOM 5979 N N . THR A 1 776 ? 2.870 31.751 -26.049 1.00 88.12 776 THR A N 1
ATOM 5980 C CA . THR A 1 776 ? 2.422 31.393 -24.684 1.00 88.12 776 THR A CA 1
ATOM 5981 C C . THR A 1 776 ? 1.460 32.437 -24.092 1.00 88.12 776 THR A C 1
ATOM 5983 O O . THR A 1 776 ? 0.584 32.102 -23.294 1.00 88.12 776 THR A O 1
ATOM 5986 N N . ARG A 1 777 ? 1.593 33.717 -24.474 1.00 89.75 777 ARG A N 1
ATOM 5987 C CA . ARG A 1 777 ? 0.643 34.778 -24.097 1.00 89.75 777 ARG A CA 1
ATOM 5988 C C . ARG A 1 777 ? -0.692 34.658 -24.832 1.00 89.75 777 ARG A C 1
ATOM 5990 O O . ARG A 1 777 ? -1.716 34.880 -24.195 1.00 89.75 777 ARG A O 1
ATOM 5997 N N . MET A 1 778 ? -0.686 34.306 -26.118 1.00 90.50 778 MET A N 1
ATOM 5998 C CA . MET A 1 778 ? -1.908 34.046 -26.891 1.00 90.50 778 MET A CA 1
ATOM 5999 C C . MET A 1 778 ? -2.643 32.811 -26.360 1.00 90.50 778 MET A C 1
ATOM 6001 O O . MET A 1 778 ? -3.821 32.910 -26.034 1.00 90.50 778 MET A O 1
ATOM 6005 N N . ASP A 1 779 ? -1.928 31.699 -26.163 1.00 88.12 779 ASP A N 1
ATOM 6006 C CA . ASP A 1 779 ? -2.476 30.459 -25.597 1.00 88.12 779 ASP A CA 1
ATOM 6007 C C . ASP A 1 779 ? -3.105 30.724 -24.211 1.00 88.12 779 ASP A C 1
ATOM 6009 O O . ASP A 1 779 ? -4.222 30.292 -23.929 1.00 88.12 779 ASP A O 1
ATOM 6013 N N . ARG A 1 780 ? -2.440 31.519 -23.354 1.00 89.50 780 ARG A N 1
ATOM 6014 C CA . ARG A 1 780 ? -2.993 31.940 -22.054 1.00 89.50 780 ARG A CA 1
ATOM 6015 C C . ARG A 1 780 ? -4.231 32.836 -22.184 1.00 89.50 780 ARG A C 1
ATOM 6017 O O . ARG A 1 780 ? -5.129 32.716 -21.357 1.00 89.50 780 ARG A O 1
ATOM 6024 N N . ALA A 1 781 ? -4.269 33.749 -23.153 1.00 88.44 781 ALA A N 1
ATOM 6025 C CA . ALA A 1 781 ? -5.424 34.620 -23.370 1.00 88.44 781 ALA A CA 1
ATOM 6026 C C . ALA A 1 781 ? -6.650 33.825 -23.851 1.00 88.44 781 ALA A C 1
ATOM 6028 O O . ALA A 1 781 ? -7.752 34.088 -23.380 1.00 88.44 781 ALA A O 1
ATOM 6029 N N . GLN A 1 782 ? -6.447 32.813 -24.702 1.00 90.69 782 GLN A N 1
ATOM 6030 C CA . GLN A 1 782 ? -7.511 31.893 -25.104 1.00 90.69 782 GLN A CA 1
ATOM 6031 C C . GLN A 1 782 ? -8.041 31.103 -23.900 1.00 90.69 782 GLN A C 1
ATOM 6033 O O . GLN A 1 782 ? -9.230 31.162 -23.620 1.00 90.69 782 GLN A O 1
ATOM 6038 N N . ILE A 1 783 ? -7.158 30.471 -23.116 1.00 89.38 783 ILE A N 1
ATOM 6039 C CA . ILE A 1 783 ? -7.552 29.699 -21.921 1.00 89.38 783 ILE A CA 1
ATOM 6040 C C . ILE A 1 783 ? -8.297 30.568 -20.891 1.00 89.38 783 ILE A C 1
ATOM 6042 O O . ILE A 1 783 ? -9.220 30.087 -20.240 1.00 89.38 783 ILE A O 1
ATOM 6046 N N . GLN A 1 784 ? -7.922 31.843 -20.743 1.00 89.06 784 GLN A N 1
ATOM 6047 C CA . GLN A 1 784 ? -8.635 32.792 -19.881 1.00 89.06 784 GLN A CA 1
ATOM 6048 C C . GLN A 1 784 ? -10.061 33.064 -20.394 1.00 89.06 784 GLN A C 1
ATOM 6050 O O . GLN A 1 784 ? -11.001 33.056 -19.604 1.00 89.06 784 GLN A O 1
ATOM 6055 N N . HIS A 1 785 ? -10.233 33.246 -21.705 1.00 91.31 785 HIS A N 1
ATOM 6056 C CA . HIS A 1 785 ? -11.548 33.454 -22.311 1.00 91.31 785 HIS A CA 1
ATOM 6057 C C . HIS A 1 785 ? -12.430 32.196 -22.246 1.00 91.31 785 HIS A C 1
ATOM 6059 O O . HIS A 1 785 ? -13.607 32.285 -21.901 1.00 91.31 785 HIS A O 1
ATOM 6065 N N . ASP A 1 786 ? -11.854 31.020 -22.508 1.00 90.44 786 ASP A N 1
ATOM 6066 C CA . ASP A 1 786 ? -12.543 29.728 -22.406 1.00 90.44 786 ASP A CA 1
ATOM 6067 C C . ASP A 1 786 ? -12.994 29.453 -20.957 1.00 90.44 786 ASP A C 1
ATOM 6069 O O . ASP A 1 786 ? -14.096 28.951 -20.728 1.00 90.44 786 ASP A O 1
ATOM 6073 N N . TYR A 1 787 ? -12.169 29.828 -19.967 1.00 91.38 787 TYR A N 1
ATOM 6074 C CA . TYR A 1 787 ? -12.524 29.782 -18.546 1.00 91.38 787 TYR A CA 1
ATOM 6075 C C . TYR A 1 787 ? -13.694 30.722 -18.220 1.00 91.38 787 TYR A C 1
ATOM 6077 O O . TYR A 1 787 ? -14.645 30.295 -17.572 1.00 91.38 787 TYR A O 1
ATOM 6085 N N . GLU A 1 788 ? -13.666 31.970 -18.696 1.00 91.12 788 GLU A N 1
ATOM 6086 C CA . GLU A 1 788 ? -14.735 32.954 -18.456 1.00 91.12 788 GLU A CA 1
ATOM 6087 C C . GLU A 1 788 ? -16.075 32.523 -19.081 1.00 91.12 788 GLU A C 1
ATOM 6089 O O . GLU A 1 788 ? -17.122 32.667 -18.447 1.00 91.12 788 GLU A O 1
ATOM 6094 N N . GLN A 1 789 ? -16.061 31.918 -20.277 1.00 92.19 789 GLN A N 1
ATOM 6095 C CA . GLN A 1 789 ? -17.260 31.307 -20.870 1.00 92.19 789 GLN A CA 1
ATOM 6096 C C . GLN A 1 789 ? -17.782 30.129 -20.030 1.00 92.19 789 GLN A C 1
ATOM 6098 O O . GLN A 1 789 ? -18.991 30.003 -19.815 1.00 92.19 789 GLN A O 1
ATOM 6103 N N . LEU A 1 790 ? -16.886 29.262 -19.545 1.00 88.81 790 LEU A N 1
ATOM 6104 C CA . LEU A 1 790 ? -17.260 28.101 -18.736 1.00 88.81 790 LEU A CA 1
ATOM 6105 C C . LEU A 1 790 ? -17.803 28.511 -17.358 1.00 88.81 790 LEU A C 1
ATOM 6107 O O . LEU A 1 790 ? -18.752 27.899 -16.875 1.00 88.81 790 LEU A O 1
ATOM 6111 N N . GLU A 1 791 ? -17.247 29.560 -16.749 1.00 90.12 791 GLU A N 1
ATOM 6112 C CA . GLU A 1 791 ? -17.723 30.142 -15.492 1.00 90.12 791 GLU A CA 1
ATOM 6113 C C . GLU A 1 791 ? -19.103 30.793 -15.658 1.00 90.12 791 GLU A C 1
ATOM 6115 O O . GLU A 1 791 ? -19.984 30.564 -14.827 1.00 90.12 791 GLU A O 1
ATOM 6120 N N . GLN A 1 792 ? -19.346 31.535 -16.746 1.00 91.44 792 GLN A N 1
ATOM 6121 C CA . GLN A 1 792 ? -20.684 32.060 -17.053 1.00 91.44 792 GLN A CA 1
ATOM 6122 C C . GLN A 1 792 ? -21.706 30.929 -17.206 1.00 91.44 792 GLN A C 1
ATOM 6124 O O . GLN A 1 792 ? -22.736 30.944 -16.530 1.00 91.44 792 GLN A O 1
ATOM 6129 N N . LYS A 1 793 ? -21.388 29.911 -18.016 1.00 91.69 793 LYS A N 1
ATOM 6130 C CA . LYS A 1 793 ? -22.281 28.768 -18.226 1.00 91.69 793 LYS A CA 1
ATOM 6131 C C . LYS A 1 793 ? -22.548 27.985 -16.937 1.00 91.69 793 LYS A C 1
ATOM 6133 O O . LYS A 1 793 ? -23.690 27.633 -16.669 1.00 91.69 793 LYS A O 1
ATOM 6138 N N . LEU A 1 794 ? -21.526 27.744 -16.114 1.00 89.56 794 LEU A N 1
ATOM 6139 C CA . LEU A 1 794 ? -21.693 27.042 -14.839 1.00 89.56 794 LEU A CA 1
ATOM 6140 C C . LEU A 1 794 ? -22.618 27.808 -13.881 1.00 89.56 794 LEU A C 1
ATOM 6142 O O . LEU A 1 794 ? -23.409 27.187 -13.177 1.00 89.56 794 LEU A O 1
ATOM 6146 N N . ASN A 1 795 ? -22.551 29.143 -13.864 1.00 88.62 795 ASN A N 1
ATOM 6147 C CA . ASN A 1 795 ? -23.460 29.966 -13.063 1.00 88.62 795 ASN A CA 1
ATOM 6148 C C . ASN A 1 795 ? -24.904 29.951 -13.605 1.00 88.62 795 ASN A C 1
ATOM 6150 O O . ASN A 1 795 ? -25.843 29.959 -12.810 1.00 88.62 795 ASN A O 1
ATOM 6154 N N . GLU A 1 796 ? -25.091 29.883 -14.926 1.00 92.25 796 GLU A N 1
ATOM 6155 C CA . GLU A 1 796 ? -26.405 29.707 -15.563 1.00 92.25 796 GLU A CA 1
ATOM 6156 C C . GLU A 1 796 ? -27.008 28.327 -15.238 1.00 92.25 796 GLU A C 1
ATOM 6158 O O . GLU A 1 796 ? -28.117 28.248 -14.707 1.00 92.25 796 GLU A O 1
ATOM 6163 N N . ASP A 1 797 ? -26.247 27.245 -15.442 1.00 90.19 797 ASP A N 1
ATOM 6164 C CA . ASP A 1 797 ? -26.640 25.871 -15.096 1.00 90.19 797 ASP A CA 1
ATOM 6165 C C . ASP A 1 797 ? -26.979 25.737 -13.591 1.00 90.19 797 ASP A C 1
ATOM 6167 O O . ASP A 1 797 ? -27.941 25.060 -13.221 1.00 90.19 797 ASP A O 1
ATOM 6171 N N . LEU A 1 798 ? -26.238 26.423 -12.708 1.00 88.50 798 LEU A N 1
ATOM 6172 C CA . LEU A 1 798 ? -26.464 26.409 -11.256 1.00 88.50 798 LEU A CA 1
ATOM 6173 C C . LEU A 1 798 ? -27.712 27.209 -10.841 1.00 88.50 798 LEU A C 1
ATOM 6175 O O . LEU A 1 798 ? -28.430 26.771 -9.940 1.00 88.50 798 LEU A O 1
ATOM 6179 N N . MET A 1 799 ? -28.019 28.332 -11.503 1.00 88.00 799 MET A N 1
ATOM 6180 C CA . MET A 1 799 ? -29.294 29.043 -11.309 1.00 88.00 799 MET A CA 1
ATOM 6181 C C . MET A 1 799 ? -30.482 28.194 -11.773 1.00 88.00 799 MET A C 1
ATOM 6183 O O . MET A 1 799 ? -31.431 28.020 -11.010 1.00 88.00 799 MET A O 1
ATOM 6187 N N . ASN A 1 800 ? -30.397 27.591 -12.963 1.00 90.31 800 ASN A N 1
ATOM 6188 C CA . ASN A 1 800 ? -31.440 26.711 -13.496 1.00 90.31 800 ASN A CA 1
ATOM 6189 C C . ASN A 1 800 ? -31.724 25.530 -12.546 1.00 90.31 800 ASN A C 1
ATOM 6191 O O . ASN A 1 800 ? -32.876 25.283 -12.188 1.00 90.31 800 ASN A O 1
ATOM 6195 N N . LEU A 1 801 ? -30.674 24.856 -12.057 1.00 88.88 801 LEU A N 1
ATOM 6196 C CA . LEU A 1 801 ? -30.797 23.759 -11.090 1.00 88.88 801 LEU A CA 1
ATOM 6197 C C . LEU A 1 801 ? -31.388 24.219 -9.746 1.00 88.88 801 LEU A C 1
ATOM 6199 O O . LEU A 1 801 ? -32.178 23.502 -9.130 1.00 88.88 801 LEU A O 1
ATOM 6203 N N . LYS A 1 802 ? -31.018 25.412 -9.268 1.00 89.06 802 LYS A N 1
ATOM 6204 C CA . LYS A 1 802 ? -31.554 25.986 -8.026 1.00 89.06 802 LYS A CA 1
ATOM 6205 C C . LYS A 1 802 ? -33.055 26.260 -8.135 1.00 89.06 802 LYS A C 1
ATOM 6207 O O . LYS A 1 802 ? -33.782 25.994 -7.174 1.00 89.06 802 LYS A O 1
ATOM 6212 N N . ASP A 1 803 ? -33.519 26.762 -9.274 1.00 88.94 803 ASP A N 1
ATOM 6213 C CA . ASP A 1 803 ? -34.935 27.049 -9.501 1.00 88.94 803 ASP A CA 1
ATOM 6214 C C . ASP A 1 803 ? -35.743 25.756 -9.729 1.00 88.94 803 ASP A C 1
ATOM 6216 O O . ASP A 1 803 ? -36.824 25.613 -9.153 1.00 88.94 803 ASP A O 1
ATOM 6220 N N . GLU A 1 804 ? -35.187 24.756 -10.427 1.00 90.38 804 GLU A N 1
ATOM 6221 C CA . GLU A 1 804 ? -35.775 23.409 -10.542 1.00 90.38 804 GLU A CA 1
ATOM 6222 C C . GLU A 1 804 ? -35.945 22.743 -9.164 1.00 90.38 804 GLU A C 1
ATOM 6224 O O . GLU A 1 804 ? -37.049 22.327 -8.797 1.00 90.38 804 GLU A O 1
ATOM 6229 N N . VAL A 1 805 ? -34.886 22.715 -8.344 1.00 87.62 805 VAL A N 1
ATOM 6230 C CA . VAL A 1 805 ? -34.935 22.187 -6.967 1.00 87.62 805 VAL A CA 1
ATOM 6231 C C . VAL A 1 805 ? -35.920 22.978 -6.099 1.00 87.62 805 VAL A C 1
ATOM 6233 O O . VAL A 1 805 ? -36.621 22.389 -5.273 1.00 87.62 805 VAL A O 1
ATOM 6236 N N . SER A 1 806 ? -36.031 24.294 -6.301 1.00 84.88 806 SER A N 1
ATOM 6237 C CA . SER A 1 806 ? -37.006 25.133 -5.592 1.00 84.88 806 SER A CA 1
ATOM 6238 C C . SER A 1 806 ? -38.450 24.828 -6.005 1.00 84.88 806 SER A C 1
ATOM 6240 O O . SER A 1 806 ? -39.327 24.806 -5.138 1.00 84.88 806 SER A O 1
ATOM 6242 N N . SER A 1 807 ? -38.712 24.534 -7.285 1.00 88.44 807 SER A N 1
ATOM 6243 C CA . SER A 1 807 ? -40.024 24.052 -7.741 1.00 88.44 807 SER A CA 1
ATOM 6244 C C . SER A 1 807 ? -40.343 22.701 -7.108 1.00 88.44 807 SER A C 1
ATOM 6246 O O . SER A 1 807 ? -41.326 22.596 -6.379 1.00 88.44 807 SER A O 1
ATOM 6248 N N . LEU A 1 808 ? -39.455 21.711 -7.258 1.00 88.56 808 LEU A N 1
ATOM 6249 C CA . LEU A 1 808 ? -39.628 20.365 -6.700 1.00 88.56 808 LEU A CA 1
ATOM 6250 C C . LEU A 1 808 ? -39.869 20.381 -5.180 1.00 88.56 808 LEU A C 1
ATOM 6252 O O . LEU A 1 808 ? -40.681 19.607 -4.667 1.00 88.56 808 LEU A O 1
ATOM 6256 N N . PHE A 1 809 ? -39.209 21.281 -4.445 1.00 86.12 809 PHE A N 1
ATOM 6257 C CA . PHE A 1 809 ? -39.435 21.447 -3.009 1.00 86.12 809 PHE A CA 1
ATOM 6258 C C . PHE A 1 809 ? -40.801 22.078 -2.693 1.00 86.12 809 PHE A C 1
ATOM 6260 O O . PHE A 1 809 ? -41.471 21.647 -1.750 1.00 86.12 809 PHE A O 1
ATOM 6267 N N . ASN A 1 810 ? -41.249 23.065 -3.476 1.00 86.12 810 ASN A N 1
ATOM 6268 C CA . ASN A 1 810 ? -42.582 23.658 -3.337 1.00 86.12 810 ASN A CA 1
ATOM 6269 C C . ASN A 1 810 ? -43.695 22.662 -3.699 1.00 86.12 810 ASN A C 1
ATOM 6271 O O . ASN A 1 810 ? -44.670 22.549 -2.951 1.00 86.12 810 ASN A O 1
ATOM 6275 N N . ASP A 1 811 ? -43.517 21.885 -4.767 1.00 88.06 811 ASP A N 1
ATOM 6276 C CA . ASP A 1 811 ? -44.429 20.821 -5.185 1.00 88.06 811 ASP A CA 1
ATOM 6277 C C . ASP A 1 811 ? -44.507 19.721 -4.120 1.00 88.06 811 ASP A C 1
ATOM 6279 O O . ASP A 1 811 ? -45.601 19.352 -3.680 1.00 88.06 811 ASP A O 1
ATOM 6283 N N . ARG A 1 812 ? -43.363 19.259 -3.587 1.00 89.31 812 ARG A N 1
ATOM 6284 C CA . ARG A 1 812 ? -43.374 18.275 -2.494 1.00 89.31 812 ARG A CA 1
ATOM 6285 C C . ARG A 1 812 ? -44.065 18.836 -1.250 1.00 89.31 812 ARG A C 1
ATOM 6287 O O . ARG A 1 812 ? -44.939 18.171 -0.698 1.00 89.31 812 ARG A O 1
ATOM 6294 N N . LYS A 1 813 ? -43.775 20.083 -0.865 1.00 87.31 813 LYS A N 1
ATOM 6295 C CA . LYS A 1 813 ? -44.433 20.795 0.247 1.00 87.31 813 LYS A CA 1
ATOM 6296 C C . LYS A 1 813 ? -45.945 20.963 0.037 1.00 87.31 813 LYS A C 1
ATOM 6298 O O . LYS A 1 813 ? -46.691 20.957 1.018 1.00 87.31 813 LYS A O 1
ATOM 6303 N N . LEU A 1 814 ? -46.414 21.075 -1.208 1.00 88.06 814 LEU A N 1
ATOM 6304 C CA . LEU A 1 814 ? -47.838 21.056 -1.546 1.00 88.06 814 LEU A CA 1
ATOM 6305 C C . LEU A 1 814 ? -48.434 19.648 -1.388 1.00 88.06 814 LEU A C 1
ATOM 6307 O O . LEU A 1 814 ? -49.458 19.516 -0.718 1.00 88.06 814 LEU A O 1
ATOM 6311 N N . THR A 1 815 ? -47.779 18.602 -1.911 1.00 85.62 815 THR A N 1
ATOM 6312 C CA . THR A 1 815 ? -48.252 17.210 -1.750 1.00 85.62 815 THR A CA 1
ATOM 6313 C C . THR A 1 815 ? -48.341 16.799 -0.279 1.00 85.62 815 THR A C 1
ATOM 6315 O O . THR A 1 815 ? -49.394 16.340 0.147 1.00 85.62 815 THR A O 1
ATOM 6318 N N . THR A 1 816 ? -47.326 17.080 0.548 1.00 85.50 816 THR A N 1
ATOM 6319 C CA . THR A 1 816 ? -47.359 16.767 1.989 1.00 85.50 816 THR A CA 1
ATOM 6320 C C . THR A 1 816 ? -48.478 17.513 2.724 1.00 85.50 816 THR A C 1
ATOM 6322 O O . THR A 1 816 ? -49.113 16.953 3.613 1.00 85.50 816 THR A O 1
ATOM 6325 N N . ARG A 1 817 ? -48.810 18.749 2.321 1.00 86.94 817 ARG A N 1
ATOM 6326 C CA . ARG A 1 817 ? -49.975 19.481 2.861 1.00 86.94 817 ARG A CA 1
ATOM 6327 C C . ARG A 1 817 ? -51.317 18.876 2.433 1.00 86.94 817 ARG A C 1
ATOM 6329 O O . ARG A 1 817 ? -52.282 18.957 3.191 1.00 86.94 817 ARG A O 1
ATOM 6336 N N . GLN A 1 818 ? -51.401 18.279 1.244 1.00 85.56 818 GLN A N 1
ATOM 6337 C CA . GLN A 1 818 ? -52.588 17.542 0.792 1.00 85.56 818 GLN A CA 1
ATOM 6338 C C . GLN A 1 818 ? -52.716 16.192 1.518 1.00 85.56 818 GLN A C 1
ATOM 6340 O O . GLN A 1 818 ? -53.793 15.881 2.021 1.00 85.56 818 GLN A O 1
ATOM 6345 N N . GLU A 1 819 ? -51.616 15.443 1.653 1.00 86.94 819 GLU A N 1
ATOM 6346 C CA . GLU A 1 819 ? -51.515 14.207 2.447 1.00 86.94 819 GLU A CA 1
ATOM 6347 C C . GLU A 1 819 ? -51.935 14.455 3.912 1.00 86.94 819 GLU A C 1
ATOM 6349 O O . GLU A 1 819 ? -52.764 13.721 4.453 1.00 86.94 819 GLU A O 1
ATOM 6354 N N . GLN A 1 820 ? -51.441 15.534 4.534 1.00 86.62 820 GLN A N 1
ATOM 6355 C CA . GLN A 1 820 ? -51.793 15.927 5.903 1.00 86.62 820 GLN A CA 1
ATOM 6356 C C . GLN A 1 820 ? -53.287 16.250 6.052 1.00 86.62 820 GLN A C 1
ATOM 6358 O O . GLN A 1 820 ? -53.938 15.694 6.933 1.00 86.62 820 GLN A O 1
ATOM 6363 N N . ARG A 1 821 ? -53.865 17.066 5.158 1.00 86.25 821 ARG A N 1
ATOM 6364 C CA . ARG A 1 821 ? -55.314 17.355 5.165 1.00 86.25 821 ARG A CA 1
ATOM 6365 C C . ARG A 1 821 ? -56.164 16.100 4.952 1.00 86.25 821 ARG A C 1
ATOM 6367 O O . ARG A 1 821 ? -57.206 15.949 5.584 1.00 86.25 821 ARG A O 1
ATOM 6374 N N . ALA A 1 822 ? -55.725 15.176 4.097 1.00 87.44 822 ALA A N 1
ATOM 6375 C CA . ALA A 1 822 ? -56.409 13.901 3.896 1.00 87.44 822 ALA A CA 1
ATOM 6376 C C . ALA A 1 822 ? -56.355 13.006 5.151 1.00 87.44 822 ALA A C 1
ATOM 6378 O O . ALA A 1 822 ? -57.313 12.280 5.428 1.00 87.44 822 ALA A O 1
ATOM 6379 N N . MET A 1 823 ? -55.275 13.074 5.937 1.00 86.25 823 MET A N 1
ATOM 6380 C CA . MET A 1 823 ? -55.197 12.424 7.249 1.00 86.25 823 MET A CA 1
ATOM 6381 C C . MET A 1 823 ? -56.078 13.118 8.297 1.00 86.25 823 MET A C 1
ATOM 6383 O O . MET A 1 823 ? -56.793 12.424 9.013 1.00 86.25 823 MET A O 1
ATOM 6387 N N . GLU A 1 824 ? -56.119 14.452 8.346 1.00 87.00 824 GLU A N 1
ATOM 6388 C CA . GLU A 1 824 ? -57.016 15.209 9.239 1.00 87.00 824 GLU A CA 1
ATOM 6389 C C . GLU A 1 824 ? -58.495 14.863 8.994 1.00 87.00 824 GLU A C 1
ATOM 6391 O O . GLU A 1 824 ? -59.226 14.586 9.945 1.00 87.00 824 GLU A O 1
ATOM 6396 N N . VAL A 1 825 ? -58.926 14.777 7.728 1.00 89.88 825 VAL A N 1
ATOM 6397 C CA . VAL A 1 825 ? -60.291 14.346 7.366 1.00 89.88 825 VAL A CA 1
ATOM 6398 C C . VAL A 1 825 ? -60.565 12.904 7.812 1.00 89.88 825 VAL A C 1
ATOM 6400 O O . VAL A 1 825 ? -61.614 12.642 8.398 1.00 89.88 825 VAL A O 1
ATOM 6403 N N . LYS A 1 826 ? -59.618 11.971 7.624 1.00 87.00 826 LYS A N 1
ATOM 6404 C CA . LYS A 1 826 ? -59.754 10.588 8.126 1.00 87.00 826 LYS A CA 1
ATOM 6405 C C . LYS A 1 826 ? -59.819 10.516 9.654 1.00 87.00 826 LYS A C 1
ATOM 6407 O O . LYS A 1 826 ? -60.572 9.705 10.185 1.00 87.00 826 LYS A O 1
ATOM 6412 N N . ILE A 1 827 ? -59.069 11.360 10.364 1.00 85.50 827 ILE A N 1
ATOM 6413 C CA . ILE A 1 827 ? -59.111 11.456 11.832 1.00 85.50 827 ILE A CA 1
ATOM 6414 C C . ILE A 1 827 ? -60.470 12.003 12.292 1.00 85.50 827 ILE A C 1
ATOM 6416 O O . ILE A 1 827 ? -61.049 11.466 13.234 1.00 85.50 827 ILE A O 1
ATOM 6420 N N . GLN A 1 828 ? -61.028 13.007 11.608 1.00 84.94 828 GLN A N 1
ATOM 6421 C CA . GLN A 1 828 ? -62.385 13.494 11.884 1.00 84.94 828 GLN A CA 1
ATOM 6422 C C . GLN A 1 828 ? -63.450 12.421 11.610 1.00 84.94 828 GLN A C 1
ATOM 6424 O O . GLN A 1 828 ? -64.336 12.224 12.440 1.00 84.94 828 GLN A O 1
ATOM 6429 N N . GLU A 1 829 ? -63.342 11.678 10.505 1.00 87.31 829 GLU A N 1
ATOM 6430 C CA . GLU A 1 829 ? -64.253 10.573 10.177 1.00 87.31 829 GLU A CA 1
ATOM 6431 C C . GLU A 1 829 ? -64.178 9.437 11.217 1.00 87.31 829 GLU A C 1
ATOM 6433 O O . GLU A 1 829 ? -65.210 8.923 11.655 1.00 87.31 829 GLU A O 1
ATOM 6438 N N . LEU A 1 830 ? -62.969 9.074 11.661 1.00 85.00 830 LEU A N 1
ATOM 6439 C CA . LEU A 1 830 ? -62.746 8.096 12.730 1.00 85.00 830 LEU A CA 1
ATOM 6440 C C . LEU A 1 830 ? -63.310 8.577 14.070 1.00 85.00 830 LEU A C 1
ATOM 6442 O O . LEU A 1 830 ? -64.033 7.823 14.717 1.00 85.00 830 LEU A O 1
ATOM 6446 N N . ASN A 1 831 ? -63.059 9.828 14.462 1.00 81.50 831 ASN A N 1
ATOM 6447 C CA . ASN A 1 831 ? -63.603 10.411 15.691 1.00 81.50 831 ASN A CA 1
ATOM 6448 C C . ASN A 1 831 ? -65.137 10.495 15.654 1.00 81.50 831 ASN A C 1
ATOM 6450 O O . ASN A 1 831 ? -65.786 10.241 16.668 1.00 81.50 831 ASN A O 1
ATOM 6454 N N . TYR A 1 832 ? -65.734 10.789 14.496 1.00 82.06 832 TYR A N 1
ATOM 6455 C CA . TYR A 1 832 ? -67.187 10.786 14.317 1.00 82.06 832 TYR A CA 1
ATOM 6456 C C . TYR A 1 832 ? -67.773 9.372 14.453 1.00 82.06 832 TYR A C 1
ATOM 6458 O O . TYR A 1 832 ? -68.716 9.173 15.219 1.00 82.06 832 TYR A O 1
ATOM 6466 N N . LYS A 1 833 ? -67.164 8.365 13.809 1.00 81.88 833 LYS A N 1
ATOM 6467 C CA . LYS A 1 833 ? -67.546 6.948 13.969 1.00 81.88 833 LYS A CA 1
ATOM 6468 C C . LYS A 1 833 ? -67.395 6.470 15.415 1.00 81.88 833 LYS A C 1
ATOM 6470 O O . LYS A 1 833 ? -68.313 5.849 15.940 1.00 81.88 833 LYS A O 1
ATOM 6475 N N . LEU A 1 834 ? -66.289 6.811 16.079 1.00 78.31 834 LEU A N 1
ATOM 6476 C CA . LEU A 1 834 ? -66.052 6.501 17.491 1.00 78.31 834 LEU A CA 1
ATOM 6477 C C . LEU A 1 834 ? -67.116 7.151 18.389 1.00 78.31 834 LEU A C 1
ATOM 6479 O O . LEU A 1 834 ? -67.652 6.502 19.280 1.00 78.31 834 LEU A O 1
ATOM 6483 N N . THR A 1 835 ? -67.479 8.407 18.112 1.00 79.31 835 THR A N 1
ATOM 6484 C CA . THR A 1 835 ? -68.530 9.136 18.842 1.00 79.31 835 THR A CA 1
ATOM 6485 C C . THR A 1 835 ? -69.914 8.511 18.638 1.00 79.31 835 THR A C 1
ATOM 6487 O O . THR A 1 835 ? -70.701 8.480 19.584 1.00 79.31 835 THR A O 1
ATOM 6490 N N . ILE A 1 836 ? -70.218 7.989 17.443 1.00 78.38 836 ILE A N 1
ATOM 6491 C CA . ILE A 1 836 ? -71.458 7.244 17.175 1.00 78.38 836 ILE A CA 1
ATOM 6492 C C . ILE A 1 836 ? -71.472 5.919 17.941 1.00 78.38 836 ILE A C 1
ATOM 6494 O O . ILE A 1 836 ? -72.453 5.646 18.624 1.00 78.38 836 ILE A O 1
ATOM 6498 N N . LEU A 1 837 ? -70.394 5.130 17.884 1.00 73.25 837 LEU A N 1
ATOM 6499 C CA . LEU A 1 837 ? -70.301 3.848 18.595 1.00 73.25 837 LEU A CA 1
ATOM 6500 C C . LEU A 1 837 ? -70.429 4.040 20.117 1.00 73.25 837 LEU A C 1
ATOM 6502 O O . LEU A 1 837 ? -71.250 3.390 20.758 1.00 73.25 837 LEU A O 1
ATOM 6506 N N . LEU A 1 838 ? -69.705 5.012 20.685 1.00 70.06 838 LEU A N 1
ATOM 6507 C CA . LEU A 1 838 ? -69.770 5.341 22.114 1.00 70.06 838 LEU A CA 1
ATOM 6508 C C . LEU A 1 838 ? -71.158 5.837 22.558 1.00 70.06 838 LEU A C 1
ATOM 6510 O O . LEU A 1 838 ? -71.611 5.468 23.636 1.00 70.06 838 LEU A O 1
ATOM 6514 N N . ASN A 1 839 ? -71.857 6.655 21.760 1.00 69.81 839 ASN A N 1
ATOM 6515 C CA . ASN A 1 839 ? -73.193 7.151 22.132 1.00 69.81 839 ASN A CA 1
ATOM 6516 C C . ASN A 1 839 ? -74.345 6.202 21.762 1.00 69.81 839 ASN A C 1
ATOM 6518 O O . ASN A 1 839 ? -75.438 6.348 22.310 1.00 69.81 839 ASN A O 1
ATOM 6522 N N . GLY A 1 840 ? -74.131 5.270 20.834 1.00 68.56 840 GLY A N 1
ATOM 6523 C CA . GLY A 1 840 ? -75.105 4.262 20.425 1.00 68.56 840 GLY A CA 1
ATOM 6524 C C . GLY A 1 840 ? -75.067 3.046 21.343 1.00 68.56 840 GLY A C 1
ATOM 6525 O O . GLY A 1 840 ? -75.995 2.827 22.127 1.00 68.56 840 GLY A O 1
ATOM 6526 N N . ASP A 1 841 ? -73.971 2.290 21.280 1.00 66.12 841 ASP A N 1
ATOM 6527 C CA . ASP A 1 841 ? -73.878 0.972 21.908 1.00 66.12 841 ASP A CA 1
ATOM 6528 C C . ASP A 1 841 ? -73.895 1.094 23.434 1.00 66.12 841 ASP A C 1
ATOM 6530 O O . ASP A 1 841 ? -74.813 0.562 24.064 1.00 66.12 841 ASP A O 1
ATOM 6534 N N . MET A 1 842 ? -73.002 1.899 24.035 1.00 63.38 842 MET A N 1
ATOM 6535 C CA . MET A 1 842 ? -72.989 2.079 25.498 1.00 63.38 842 MET A CA 1
ATOM 6536 C C . MET A 1 842 ? -74.317 2.617 26.029 1.00 63.38 842 MET A C 1
ATOM 6538 O O . MET A 1 842 ? -74.727 2.241 27.123 1.00 63.38 842 MET A O 1
ATOM 6542 N N . LYS A 1 843 ? -75.012 3.498 25.296 1.00 66.00 843 LYS A N 1
ATOM 6543 C CA . LYS A 1 843 ? -76.305 4.016 25.758 1.00 66.00 843 LYS A CA 1
ATOM 6544 C C . LYS A 1 843 ? -77.368 2.917 25.755 1.00 66.00 843 LYS A C 1
ATOM 6546 O O . LYS A 1 843 ? -78.118 2.812 26.726 1.00 66.00 843 LYS A O 1
ATOM 6551 N N . SER A 1 844 ? -77.394 2.074 24.722 1.00 69.25 844 SER A N 1
ATOM 6552 C CA . SER A 1 844 ? -78.292 0.915 24.668 1.00 69.25 844 SER A CA 1
ATOM 6553 C C . SER A 1 844 ? -77.992 -0.098 25.785 1.00 69.25 844 SER A C 1
ATOM 6555 O O . SER A 1 844 ? -78.915 -0.555 26.463 1.00 69.25 844 SER A O 1
ATOM 6557 N N . GLU A 1 845 ? -76.712 -0.366 26.070 1.00 71.44 845 GLU A N 1
ATOM 6558 C CA . GLU A 1 845 ? -76.291 -1.240 27.168 1.00 71.44 845 GLU A CA 1
ATOM 6559 C C . GLU A 1 845 ? -76.619 -0.642 28.541 1.00 71.44 845 GLU A C 1
ATOM 6561 O O . GLU A 1 845 ? -77.124 -1.350 29.409 1.00 71.44 845 GLU A O 1
ATOM 6566 N N . ILE A 1 846 ? -76.406 0.661 28.749 1.00 70.19 846 ILE A N 1
ATOM 6567 C CA . ILE A 1 846 ? -76.733 1.363 30.001 1.00 70.19 846 ILE A CA 1
ATOM 6568 C C . ILE A 1 846 ? -78.249 1.391 30.240 1.00 70.19 846 ILE A C 1
ATOM 6570 O O . ILE A 1 846 ? -78.690 1.234 31.382 1.00 70.19 846 ILE A O 1
ATOM 6574 N N . GLU A 1 847 ? -79.068 1.549 29.198 1.00 72.94 847 GLU A N 1
ATOM 6575 C CA . GLU A 1 847 ? -80.529 1.481 29.313 1.00 72.94 847 GLU A CA 1
ATOM 6576 C C . GLU A 1 847 ? -81.016 0.039 29.570 1.00 72.94 847 GLU A C 1
ATOM 6578 O O . GLU A 1 847 ? -81.868 -0.168 30.441 1.00 72.94 847 GLU A O 1
ATOM 6583 N N . ALA A 1 848 ? -80.404 -0.976 28.948 1.00 73.50 848 ALA A N 1
ATOM 6584 C CA . ALA A 1 848 ? -80.664 -2.391 29.240 1.00 73.50 848 ALA A CA 1
ATOM 6585 C C . ALA A 1 848 ? -80.211 -2.813 30.657 1.00 73.50 848 ALA A C 1
ATOM 6587 O O . ALA A 1 848 ? -80.924 -3.540 31.361 1.00 73.50 848 ALA A O 1
ATOM 6588 N N . LEU A 1 849 ? -79.061 -2.321 31.123 1.00 75.19 849 LEU A N 1
ATOM 6589 C CA . LEU A 1 849 ? -78.560 -2.503 32.488 1.00 75.19 849 LEU A CA 1
ATOM 6590 C C . LEU A 1 849 ? -79.453 -1.790 33.506 1.00 75.19 849 LEU A C 1
ATOM 6592 O O . LEU A 1 849 ? -79.786 -2.378 34.537 1.00 75.19 849 LEU A O 1
ATOM 6596 N N . ARG A 1 850 ? -79.929 -0.572 33.209 1.00 74.69 850 ARG A N 1
ATOM 6597 C CA . ARG A 1 850 ? -80.952 0.102 34.025 1.00 74.69 850 ARG A CA 1
ATOM 6598 C C . ARG A 1 850 ? -82.218 -0.739 34.117 1.00 74.69 850 ARG A C 1
ATOM 6600 O O . ARG A 1 850 ? -82.665 -0.998 35.229 1.00 74.69 850 ARG A O 1
ATOM 6607 N N . TRP A 1 851 ? -82.762 -1.203 32.992 1.00 76.81 851 TRP A N 1
ATOM 6608 C CA . TRP A 1 851 ? -84.006 -1.979 32.961 1.00 76.81 851 TRP A CA 1
ATOM 6609 C C . TRP A 1 851 ? -83.898 -3.322 33.695 1.00 76.81 851 TRP A C 1
ATOM 6611 O O . TRP A 1 851 ? -84.791 -3.702 34.455 1.00 76.81 851 TRP A O 1
ATOM 6621 N N . THR A 1 852 ? -82.785 -4.040 33.535 1.00 77.38 852 THR A N 1
ATOM 6622 C CA . THR A 1 852 ? -82.550 -5.292 34.275 1.00 77.38 852 THR A CA 1
ATOM 6623 C C . THR A 1 852 ? -82.323 -5.046 35.768 1.00 77.38 852 THR A C 1
ATOM 6625 O O . THR A 1 852 ? -82.810 -5.830 36.588 1.00 77.38 852 THR A O 1
ATOM 6628 N N . THR A 1 853 ? -81.669 -3.943 36.145 1.00 77.31 853 THR A N 1
ATOM 6629 C CA . THR A 1 853 ? -81.431 -3.572 37.550 1.00 77.31 853 THR A CA 1
ATOM 6630 C C . THR A 1 853 ? -82.710 -3.103 38.247 1.00 77.31 853 THR A C 1
ATOM 6632 O O . THR A 1 853 ? -83.009 -3.590 39.337 1.00 77.31 853 THR A O 1
ATOM 6635 N N . THR A 1 854 ? -83.525 -2.241 37.627 1.00 79.81 854 THR A N 1
ATOM 6636 C CA . THR A 1 854 ? -84.819 -1.815 38.196 1.00 79.81 854 THR A CA 1
ATOM 6637 C C . THR A 1 854 ? -85.798 -2.980 38.297 1.00 79.81 854 THR A C 1
ATOM 6639 O O . THR A 1 854 ? -86.444 -3.135 39.331 1.00 79.81 854 THR A O 1
ATOM 6642 N N . ARG A 1 855 ? -85.851 -3.867 37.292 1.00 79.62 855 ARG A N 1
ATOM 6643 C CA . ARG A 1 855 ? -86.650 -5.103 37.347 1.00 79.62 855 ARG A CA 1
ATOM 6644 C C . ARG A 1 855 ? -86.209 -6.024 38.489 1.00 79.62 855 ARG A C 1
ATOM 6646 O O . ARG A 1 855 ? -87.065 -6.534 39.208 1.00 79.62 855 ARG A O 1
ATOM 6653 N N . ARG A 1 856 ? -84.900 -6.227 38.693 1.00 81.38 856 ARG A N 1
ATOM 6654 C CA . ARG A 1 856 ? -84.373 -7.012 39.830 1.00 81.38 856 ARG A CA 1
ATOM 6655 C C . ARG A 1 856 ? -84.679 -6.346 41.177 1.00 81.38 856 ARG A C 1
ATOM 6657 O O . ARG A 1 856 ? -85.097 -7.042 42.096 1.00 81.38 856 ARG A O 1
ATOM 6664 N N . GLY A 1 857 ? -84.557 -5.021 41.272 1.00 79.75 857 GLY A N 1
ATOM 6665 C CA . GLY A 1 857 ? -84.928 -4.247 42.460 1.00 79.75 857 GLY A CA 1
ATOM 6666 C C . GLY A 1 857 ? -86.415 -4.365 42.810 1.00 79.75 857 GLY A C 1
ATOM 6667 O O . GLY A 1 857 ? -86.751 -4.663 43.951 1.00 79.75 857 GLY A O 1
ATOM 6668 N N . LEU A 1 858 ? -87.309 -4.229 41.826 1.00 80.62 858 LEU A N 1
ATOM 6669 C CA . LEU A 1 858 ? -88.754 -4.411 42.012 1.00 80.62 858 LEU A CA 1
ATOM 6670 C C . LEU A 1 858 ? -89.114 -5.839 42.443 1.00 80.62 858 LEU A C 1
ATOM 6672 O O . LEU A 1 858 ? -89.950 -6.011 43.325 1.00 80.62 858 LEU A O 1
ATOM 6676 N N . ILE A 1 859 ? -88.456 -6.860 41.880 1.00 81.75 859 ILE A N 1
ATOM 6677 C CA . ILE A 1 859 ? -88.634 -8.258 42.308 1.00 81.75 859 ILE A CA 1
ATOM 6678 C C . ILE A 1 859 ? -88.153 -8.451 43.755 1.00 81.75 859 ILE A C 1
ATOM 6680 O O . ILE A 1 859 ? -88.859 -9.074 44.545 1.00 81.75 859 ILE A O 1
ATOM 6684 N N . ALA A 1 860 ? -87.007 -7.880 44.140 1.00 78.75 860 ALA A N 1
ATOM 6685 C CA . ALA A 1 860 ? -86.517 -7.939 45.517 1.00 78.75 860 ALA A CA 1
ATOM 6686 C C . ALA A 1 860 ? -87.472 -7.238 46.503 1.00 78.75 860 ALA A C 1
ATOM 6688 O O . ALA A 1 860 ? -87.802 -7.806 47.541 1.00 78.75 860 ALA A O 1
ATOM 6689 N N . ILE A 1 861 ? -87.986 -6.053 46.154 1.00 81.50 861 ILE A N 1
ATOM 6690 C CA . ILE A 1 861 ? -88.987 -5.325 46.953 1.00 81.50 861 ILE A CA 1
ATOM 6691 C C . ILE A 1 861 ? -90.286 -6.134 47.073 1.00 81.50 861 ILE A C 1
ATOM 6693 O O . ILE A 1 861 ? -90.843 -6.222 48.164 1.00 81.50 861 ILE A O 1
ATOM 6697 N N . ALA A 1 862 ? -90.748 -6.781 45.997 1.00 77.94 862 ALA A N 1
ATOM 6698 C CA . ALA A 1 862 ? -91.926 -7.646 46.034 1.00 77.94 862 ALA A CA 1
ATOM 6699 C C . ALA A 1 862 ? -91.717 -8.883 46.929 1.00 77.94 862 ALA A C 1
ATOM 6701 O O . ALA A 1 862 ? -92.605 -9.228 47.706 1.00 77.94 862 ALA A O 1
ATOM 6702 N N . ILE A 1 863 ? -90.538 -9.514 46.883 1.00 81.44 863 ILE A N 1
ATOM 6703 C CA . ILE A 1 863 ? -90.178 -10.632 47.772 1.00 81.44 863 ILE A CA 1
ATOM 6704 C C . ILE A 1 863 ? -90.134 -10.169 49.235 1.00 81.44 863 ILE A C 1
ATOM 6706 O O . ILE A 1 863 ? -90.693 -10.844 50.098 1.00 81.44 863 ILE A O 1
ATOM 6710 N N . ILE A 1 864 ? -89.546 -9.003 49.522 1.00 81.06 864 ILE A N 1
ATOM 6711 C CA . ILE A 1 864 ? -89.530 -8.410 50.869 1.00 81.06 864 ILE A CA 1
ATOM 6712 C C . ILE A 1 864 ? -90.956 -8.093 51.341 1.00 81.06 864 ILE A C 1
ATOM 6714 O O . ILE A 1 864 ? -91.303 -8.418 52.472 1.00 81.06 864 ILE A O 1
ATOM 6718 N N . ALA A 1 865 ? -91.814 -7.533 50.485 1.00 77.81 865 ALA A N 1
ATOM 6719 C CA . ALA A 1 865 ? -93.212 -7.261 50.817 1.00 77.81 865 ALA A CA 1
ATOM 6720 C C . ALA A 1 865 ? -94.000 -8.550 51.111 1.00 77.81 865 ALA A C 1
ATOM 6722 O O . ALA A 1 865 ? -94.745 -8.600 52.089 1.00 77.81 865 ALA A O 1
ATOM 6723 N N . VAL A 1 866 ? -93.797 -9.616 50.327 1.00 81.00 866 VAL A N 1
ATOM 6724 C CA . VAL A 1 866 ? -94.390 -10.938 50.594 1.00 81.00 866 VAL A CA 1
ATOM 6725 C C . VAL A 1 866 ? -93.875 -11.514 51.914 1.00 81.00 866 VAL A C 1
ATOM 6727 O O . VAL A 1 866 ? -94.692 -11.964 52.713 1.00 81.00 866 VAL A O 1
ATOM 6730 N N . LEU A 1 867 ? -92.567 -11.447 52.188 1.00 79.38 867 LEU A N 1
ATOM 6731 C CA . LEU A 1 867 ? -91.974 -11.885 53.460 1.00 79.38 867 LEU A CA 1
ATOM 6732 C C . LEU A 1 867 ? -92.530 -11.105 54.660 1.00 79.38 867 LEU A C 1
ATOM 6734 O O . LEU A 1 867 ? -92.850 -11.698 55.685 1.00 79.38 867 LEU A O 1
ATOM 6738 N N . VAL A 1 868 ? -92.700 -9.787 54.538 1.00 80.12 868 VAL A N 1
ATOM 6739 C CA . VAL A 1 868 ? -93.311 -8.955 55.584 1.00 80.12 868 VAL A CA 1
ATOM 6740 C C . VAL A 1 868 ? -94.784 -9.325 55.786 1.00 80.12 868 VAL A C 1
ATOM 6742 O O . VAL A 1 868 ? -95.220 -9.468 56.925 1.00 80.12 868 VAL A O 1
ATOM 6745 N N . VAL A 1 869 ? -95.554 -9.564 54.719 1.00 78.44 869 VAL A N 1
ATOM 6746 C CA . VAL A 1 869 ? -96.960 -9.996 54.828 1.00 78.44 869 VAL A CA 1
ATOM 6747 C C . VAL A 1 869 ? -97.087 -11.403 55.425 1.00 78.44 869 VAL A C 1
ATOM 6749 O O . VAL A 1 869 ? -97.983 -11.629 56.244 1.00 78.44 869 VAL A O 1
ATOM 6752 N N . THR A 1 870 ? -96.203 -12.349 55.089 1.00 74.94 870 THR A N 1
ATOM 6753 C CA . THR A 1 870 ? -96.199 -13.678 55.725 1.00 74.94 870 THR A CA 1
ATOM 6754 C C . THR A 1 870 ? -95.750 -13.606 57.182 1.00 74.94 870 THR A C 1
ATOM 6756 O O . THR A 1 870 ? -96.361 -14.270 58.016 1.00 74.94 870 THR A O 1
ATOM 6759 N N . LEU A 1 871 ? -94.784 -12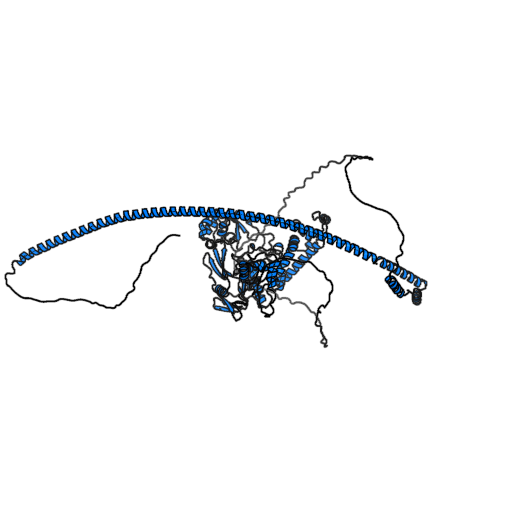.748 57.529 1.00 75.38 871 LEU A N 1
ATOM 6760 C CA . LEU A 1 871 ? -94.364 -12.509 58.913 1.00 75.38 871 LEU A CA 1
ATOM 6761 C C . LEU A 1 871 ? -95.470 -11.838 59.748 1.00 75.38 871 LEU A C 1
ATOM 6763 O O . LEU A 1 871 ? -95.696 -12.226 60.894 1.00 75.38 871 LEU A O 1
ATOM 6767 N N . ILE A 1 872 ? -96.215 -10.887 59.176 1.00 75.88 872 ILE A N 1
ATOM 6768 C CA . ILE A 1 872 ? -97.388 -10.265 59.813 1.00 75.88 872 ILE A CA 1
ATOM 6769 C C . ILE A 1 872 ? -98.519 -11.288 59.991 1.00 75.88 872 ILE A C 1
ATOM 6771 O O . ILE A 1 872 ? -99.154 -11.311 61.042 1.00 75.88 872 ILE A O 1
ATOM 6775 N N . ARG A 1 873 ? -98.756 -12.189 59.026 1.00 73.19 873 ARG A N 1
ATOM 6776 C CA . ARG A 1 873 ? -99.723 -13.287 59.215 1.00 73.19 873 ARG A CA 1
ATOM 6777 C C . ARG A 1 873 ? -99.255 -14.306 60.256 1.00 73.19 873 ARG A C 1
ATOM 6779 O O . ARG A 1 873 ? -100.070 -14.749 61.058 1.00 73.19 873 ARG A O 1
ATOM 6786 N N . TYR A 1 874 ? -97.966 -14.634 60.298 1.00 73.44 874 TYR A N 1
ATOM 6787 C CA . TYR A 1 874 ? -97.393 -15.546 61.290 1.00 73.44 874 TYR A CA 1
ATOM 6788 C C . TYR A 1 874 ? -97.485 -14.975 62.713 1.00 73.44 874 TYR A C 1
ATOM 6790 O O . TYR A 1 874 ? -97.978 -15.648 63.619 1.00 73.44 874 TYR A O 1
ATOM 6798 N N . THR A 1 875 ? -97.104 -13.706 62.906 1.00 71.12 875 THR A N 1
ATOM 6799 C CA . THR A 1 875 ? -97.252 -13.018 64.200 1.00 71.12 875 THR A CA 1
ATOM 6800 C C . THR A 1 875 ? -98.717 -12.768 64.557 1.00 71.12 875 THR A C 1
ATOM 6802 O O . THR A 1 875 ? -99.071 -12.882 65.725 1.00 71.12 875 THR A O 1
ATOM 6805 N N . SER A 1 876 ? -99.601 -12.530 63.582 1.00 66.12 876 SER A N 1
ATOM 6806 C CA . SER A 1 876 ? -101.051 -12.464 63.808 1.00 66.12 876 SER A CA 1
ATOM 6807 C C . SER A 1 876 ? -101.600 -13.790 64.350 1.00 66.12 876 SER A C 1
ATOM 6809 O O . SER A 1 876 ? -102.240 -13.778 65.401 1.00 66.12 876 SER A O 1
ATOM 6811 N N . VAL A 1 877 ? -101.282 -14.931 63.724 1.00 66.44 877 VAL A N 1
ATOM 6812 C CA . VAL A 1 877 ? -101.708 -16.267 64.188 1.00 66.44 877 VAL A CA 1
ATOM 6813 C C . VAL A 1 877 ? -101.144 -16.587 65.580 1.00 66.44 877 VAL A C 1
ATOM 6815 O O . VAL A 1 877 ? -101.906 -16.980 66.464 1.00 66.44 877 VAL A O 1
ATOM 6818 N N . GLN A 1 878 ? -99.855 -16.322 65.825 1.00 63.22 878 GLN A N 1
ATOM 6819 C CA . GLN A 1 878 ? -99.247 -16.402 67.165 1.00 63.22 878 GLN A CA 1
ATOM 6820 C C . GLN A 1 878 ? -99.968 -15.498 68.185 1.00 63.22 878 GLN A C 1
ATOM 6822 O O . GLN A 1 878 ? -100.232 -15.921 69.312 1.00 63.22 878 GLN A O 1
ATOM 6827 N N . SER A 1 879 ? -100.349 -14.276 67.795 1.00 57.88 879 SER A N 1
ATOM 6828 C CA . SER A 1 879 ? -101.071 -13.336 68.666 1.00 57.88 879 SER A CA 1
ATOM 6829 C C . SER A 1 879 ? -102.509 -13.763 68.965 1.00 57.88 879 SER A C 1
ATOM 6831 O O . SER A 1 879 ? -103.045 -13.371 69.994 1.00 57.88 879 SER A O 1
ATOM 6833 N N . HIS A 1 880 ? -103.144 -14.561 68.101 1.00 57.06 880 HIS A N 1
ATOM 6834 C CA . HIS A 1 880 ? -104.466 -15.127 68.370 1.00 57.06 880 HIS A CA 1
ATOM 6835 C C . HIS A 1 880 ? -104.370 -16.343 69.298 1.00 57.06 880 HIS A C 1
ATOM 6837 O O . HIS A 1 880 ? -105.062 -16.364 70.312 1.00 57.06 880 HIS A O 1
ATOM 6843 N N . ALA A 1 881 ? -103.435 -17.268 69.049 1.00 56.47 881 ALA A N 1
ATOM 6844 C CA . ALA A 1 881 ? -103.176 -18.398 69.949 1.00 56.47 881 ALA A CA 1
ATOM 6845 C C . ALA A 1 881 ? -102.819 -17.945 71.384 1.00 56.47 881 ALA A C 1
ATOM 6847 O O . ALA A 1 881 ? -103.299 -18.507 72.366 1.00 56.47 881 ALA A O 1
ATOM 6848 N N . THR A 1 882 ? -102.037 -16.868 71.524 1.00 54.72 882 THR A N 1
ATOM 6849 C CA . THR A 1 882 ? -101.687 -16.294 72.837 1.00 54.72 882 THR A CA 1
ATOM 6850 C C . THR A 1 882 ? -102.792 -15.429 73.459 1.00 54.72 882 THR A C 1
ATOM 6852 O O . THR A 1 882 ? -102.843 -15.322 74.683 1.00 54.72 882 THR A O 1
ATOM 6855 N N . LYS A 1 883 ? -103.724 -14.860 72.678 1.00 51.88 883 LYS A N 1
ATOM 6856 C CA . LYS A 1 883 ? -104.901 -14.121 73.196 1.00 51.88 883 LYS A CA 1
ATOM 6857 C C . LYS A 1 883 ? -106.045 -15.010 73.677 1.00 51.88 883 LYS A C 1
ATOM 6859 O O . LYS A 1 883 ? -106.934 -14.512 74.366 1.00 51.88 883 LYS A O 1
ATOM 6864 N N . GLU A 1 884 ? -106.038 -16.295 73.338 1.00 51.34 884 GLU A N 1
ATOM 6865 C CA . GLU A 1 884 ? -106.943 -17.270 73.954 1.00 51.34 884 GLU A CA 1
ATOM 6866 C C . GLU A 1 884 ? -106.337 -17.807 75.258 1.00 51.34 884 GLU A C 1
ATOM 6868 O O . GLU A 1 884 ? -107.008 -17.780 76.286 1.00 51.34 884 GLU A O 1
ATOM 6873 N N . ALA A 1 885 ? -105.034 -18.113 75.275 1.00 51.09 885 ALA A N 1
ATOM 6874 C CA . ALA A 1 885 ? -104.323 -18.549 76.484 1.00 51.09 885 ALA A CA 1
ATOM 6875 C C . ALA A 1 885 ? -104.187 -17.479 77.595 1.00 51.09 885 ALA A C 1
ATOM 6877 O O . ALA A 1 885 ? -104.043 -17.831 78.762 1.00 51.09 885 ALA A O 1
ATOM 6878 N N . SER A 1 886 ? -104.228 -16.180 77.273 1.00 49.00 886 SER A N 1
ATOM 6879 C CA . SER A 1 886 ? -104.064 -15.095 78.266 1.00 49.00 886 SER A CA 1
ATOM 6880 C C . SER A 1 886 ? -105.372 -14.556 78.864 1.00 49.00 886 SER A C 1
ATOM 6882 O O . SER A 1 886 ? -105.331 -13.769 79.807 1.00 49.00 886 SER A O 1
ATOM 6884 N N . LYS A 1 887 ? -106.547 -14.985 78.380 1.00 44.84 887 LYS A N 1
ATOM 6885 C CA . LYS A 1 887 ? -107.849 -14.519 78.910 1.00 44.84 887 LYS A CA 1
ATOM 6886 C C . LYS A 1 887 ? -108.261 -15.137 80.247 1.00 44.84 887 LYS A C 1
ATOM 6888 O O . LYS A 1 887 ? -109.204 -14.651 80.866 1.00 44.84 887 LYS A O 1
ATOM 6893 N N . GLU A 1 888 ? -107.579 -16.190 80.681 1.00 46.00 888 GLU A N 1
ATOM 6894 C CA . GLU A 1 888 ? -107.968 -16.991 81.848 1.00 46.00 888 GLU A CA 1
ATOM 6895 C C . GLU A 1 888 ? -107.085 -16.730 83.088 1.00 46.00 888 GLU A C 1
ATOM 6897 O O . GLU A 1 888 ? -107.393 -17.213 84.175 1.00 46.00 888 GLU A O 1
ATOM 6902 N N . ALA A 1 889 ? -106.015 -15.931 82.953 1.00 43.66 889 ALA A N 1
ATOM 6903 C CA . ALA A 1 889 ? -104.892 -15.936 83.897 1.00 43.66 889 ALA A CA 1
ATOM 6904 C C . ALA A 1 889 ? -104.387 -14.563 84.400 1.00 43.66 889 ALA A C 1
ATOM 6906 O O . ALA A 1 889 ? -103.239 -14.480 84.824 1.00 43.66 889 ALA A O 1
ATOM 6907 N N . GLU A 1 890 ? -105.203 -13.498 84.438 1.00 39.34 890 GLU A N 1
ATOM 6908 C CA . GLU A 1 890 ? -104.805 -12.272 85.171 1.00 39.34 890 GLU A CA 1
ATOM 6909 C C . GLU A 1 890 ? -105.976 -11.516 85.828 1.00 39.34 890 GLU A C 1
ATOM 6911 O O . GLU A 1 890 ? -106.300 -10.370 85.526 1.00 39.34 890 GLU A O 1
ATOM 6916 N N . LYS A 1 891 ? -106.645 -12.188 86.774 1.00 38.91 891 LYS A N 1
ATOM 6917 C CA . LYS A 1 891 ? -107.778 -11.641 87.543 1.00 38.91 891 LYS A CA 1
ATOM 6918 C C . LYS A 1 891 ? -107.375 -11.136 88.943 1.00 38.91 891 LYS A C 1
ATOM 6920 O O . LYS A 1 891 ? -108.128 -11.333 89.895 1.00 38.91 891 LYS A O 1
ATOM 6925 N N . THR A 1 892 ? -106.207 -10.494 89.088 1.00 37.75 892 THR A N 1
ATOM 6926 C CA . THR A 1 892 ? -105.724 -9.950 90.381 1.00 37.75 892 THR A CA 1
ATOM 6927 C C . THR A 1 892 ? -104.730 -8.780 90.279 1.00 37.75 892 THR A C 1
ATOM 6929 O O . THR A 1 892 ? -103.626 -8.973 89.792 1.00 37.75 892 THR A O 1
ATOM 6932 N N . LYS A 1 893 ? -105.074 -7.678 90.969 1.00 34.81 893 LYS A N 1
ATOM 6933 C CA . LYS A 1 893 ? -104.199 -6.731 91.709 1.00 34.81 893 LYS A CA 1
ATOM 6934 C C . LYS A 1 893 ? -103.263 -5.745 90.969 1.00 34.81 893 LYS A C 1
ATOM 6936 O O . LYS A 1 893 ? -102.159 -6.075 90.560 1.00 34.81 893 LYS A O 1
ATOM 6941 N N . ASP A 1 894 ? -103.666 -4.477 91.059 1.00 32.75 894 ASP A N 1
ATOM 6942 C CA . ASP A 1 894 ? -102.864 -3.264 91.332 1.00 32.75 894 ASP A CA 1
ATOM 6943 C C . ASP A 1 894 ? -101.799 -3.402 92.462 1.00 32.75 894 ASP A C 1
ATOM 6945 O O . ASP A 1 894 ? -101.948 -4.295 93.306 1.00 32.75 894 ASP A O 1
ATOM 6949 N N . PRO A 1 895 ? -100.882 -2.418 92.688 1.00 46.88 895 PRO A N 1
ATOM 6950 C CA . PRO A 1 895 ? -100.257 -1.436 91.769 1.00 46.88 895 PRO A CA 1
ATOM 6951 C C . PRO A 1 895 ? -98.734 -1.180 92.061 1.00 46.88 895 PRO A C 1
ATOM 6953 O O . PRO A 1 895 ? -98.121 -1.871 92.868 1.00 46.88 895 PRO A O 1
ATOM 6956 N N . LEU A 1 896 ? -98.191 -0.076 91.503 1.00 28.58 896 LEU A N 1
ATOM 6957 C CA . LEU A 1 896 ? -97.057 0.770 91.975 1.00 28.58 896 LEU A CA 1
ATOM 6958 C C . LEU A 1 896 ? -95.584 0.511 91.547 1.00 28.58 896 LEU A C 1
ATOM 6960 O O . LEU A 1 896 ? -95.068 -0.596 91.532 1.00 28.58 896 LEU A O 1
ATOM 6964 N N . HIS A 1 897 ? -94.903 1.659 91.378 1.00 30.56 897 HIS A N 1
ATOM 6965 C CA . HIS A 1 897 ? -93.482 1.984 91.627 1.00 30.56 897 HIS A CA 1
ATOM 6966 C C . HIS A 1 897 ? -92.317 1.545 90.694 1.00 30.56 897 HIS A C 1
ATOM 6968 O O . HIS A 1 897 ? -91.700 0.505 90.858 1.00 30.56 897 HIS A O 1
ATOM 6974 N N . THR A 1 898 ? -91.882 2.531 89.890 1.00 29.81 898 THR A N 1
ATOM 6975 C CA . THR A 1 898 ? -90.505 3.090 89.744 1.00 29.81 898 THR A CA 1
ATOM 6976 C C . THR A 1 898 ? -89.249 2.251 89.428 1.00 29.81 898 THR A C 1
ATOM 6978 O O . THR A 1 898 ? -88.830 1.400 90.198 1.00 29.81 898 THR A O 1
ATOM 6981 N N . ALA A 1 899 ? -88.482 2.856 88.504 1.00 30.84 899 ALA A N 1
ATOM 6982 C CA . ALA A 1 899 ? -87.033 3.124 88.562 1.00 30.84 899 ALA A CA 1
ATOM 6983 C C . ALA A 1 899 ? -86.024 2.071 88.064 1.00 30.84 899 ALA A C 1
ATOM 6985 O O . ALA A 1 899 ? -86.259 0.872 88.069 1.00 30.84 899 ALA A O 1
ATOM 6986 N N . ALA A 1 900 ? -84.845 2.624 87.730 1.00 32.09 900 ALA A N 1
ATOM 6987 C CA . ALA A 1 900 ? -83.558 1.978 87.467 1.00 32.09 900 ALA A CA 1
ATOM 6988 C C . ALA A 1 900 ? -83.437 1.081 86.213 1.00 32.09 900 ALA A C 1
ATOM 6990 O O . ALA A 1 900 ? -84.418 0.548 85.717 1.00 32.09 900 ALA A O 1
ATOM 6991 N N . ASN A 1 901 ? -82.233 0.807 85.694 1.00 30.17 901 ASN A N 1
ATOM 6992 C CA . ASN A 1 901 ? -81.041 1.642 85.416 1.00 30.17 901 ASN A CA 1
ATOM 6993 C C . ASN A 1 901 ? -80.056 0.776 84.588 1.00 30.17 901 ASN A C 1
ATOM 6995 O O . ASN A 1 901 ? -80.241 -0.437 84.532 1.00 30.17 901 ASN A O 1
ATOM 6999 N N . ALA A 1 902 ? -78.965 1.364 84.072 1.00 32.25 902 ALA A N 1
ATOM 7000 C CA . ALA A 1 902 ? -77.905 0.682 83.295 1.00 32.25 902 ALA A CA 1
ATOM 7001 C C . ALA A 1 902 ? -78.393 0.069 81.955 1.00 32.25 902 ALA A C 1
ATOM 7003 O O . ALA A 1 902 ? -79.579 -0.147 81.747 1.00 32.25 902 ALA A O 1
ATOM 7004 N N . GLY A 1 903 ? -77.555 -0.209 80.956 1.00 30.64 903 GLY A N 1
ATOM 7005 C CA . GLY A 1 903 ? -76.096 -0.117 80.779 1.00 30.64 903 GLY A CA 1
ATOM 7006 C C . GLY A 1 903 ? -75.731 -0.925 79.512 1.00 30.64 903 GLY A C 1
ATOM 7007 O O . GLY A 1 903 ? -76.585 -1.630 78.989 1.00 30.64 903 GLY A O 1
ATOM 7008 N N . LEU A 1 904 ? -74.523 -0.895 78.946 1.00 32.91 904 LEU A N 1
ATOM 7009 C CA . LEU A 1 904 ? -73.279 -0.209 79.305 1.00 32.91 904 LEU A CA 1
ATOM 7010 C C . LEU A 1 904 ? -72.389 -0.095 78.030 1.00 32.91 904 LEU A C 1
ATOM 7012 O O . LEU A 1 904 ? -72.581 -0.877 77.109 1.00 32.91 904 LEU A O 1
ATOM 7016 N N . ILE A 1 905 ? -71.454 0.873 78.003 1.00 35.22 905 ILE A N 1
ATOM 7017 C CA . ILE A 1 905 ? -70.031 0.836 77.528 1.00 35.22 905 ILE A CA 1
ATOM 7018 C C . ILE A 1 905 ? -69.634 -0.213 76.445 1.00 35.22 905 ILE A C 1
ATOM 7020 O O . ILE A 1 905 ? -69.960 -1.384 76.572 1.00 35.22 905 ILE A O 1
ATOM 7024 N N . ALA A 1 906 ? -68.855 0.082 75.389 1.00 33.12 906 ALA A N 1
ATOM 7025 C CA . ALA A 1 906 ? -67.671 0.960 75.213 1.00 33.12 906 ALA A CA 1
ATOM 7026 C C . ALA A 1 906 ? -67.737 1.748 73.871 1.00 33.12 906 ALA A C 1
ATOM 7028 O O . ALA A 1 906 ? -68.439 1.313 72.966 1.00 33.12 906 ALA A O 1
ATOM 7029 N N . SER A 1 907 ? -67.189 2.961 73.662 1.00 31.58 907 SER A N 1
ATOM 7030 C CA . SER A 1 907 ? -65.793 3.472 73.768 1.00 31.58 907 SER A CA 1
ATOM 7031 C C . SER A 1 907 ? -64.787 2.729 72.854 1.00 31.58 907 SER A C 1
ATOM 7033 O O . SER A 1 907 ? -64.891 1.524 72.674 1.00 31.58 907 SER A O 1
ATOM 7035 N N . ILE A 1 908 ? -63.871 3.401 72.133 1.00 32.28 908 ILE A N 1
ATOM 7036 C CA . ILE A 1 908 ? -62.682 4.116 72.650 1.00 32.28 908 ILE A CA 1
ATOM 7037 C C . ILE A 1 908 ? -62.243 5.323 71.760 1.00 32.28 908 ILE A C 1
ATOM 7039 O O . ILE A 1 908 ? -62.255 5.239 70.539 1.00 32.28 908 ILE A O 1
ATOM 7043 N N . SER A 1 909 ? -61.863 6.417 72.447 1.00 30.00 909 SER A N 1
ATOM 7044 C CA . SER A 1 909 ? -61.051 7.632 72.128 1.00 30.00 909 SER A CA 1
ATOM 7045 C C . SER A 1 909 ? -60.564 7.950 70.683 1.00 30.00 909 SER A C 1
ATOM 7047 O O . SER A 1 909 ? -60.005 7.081 70.030 1.00 30.00 909 SER A O 1
ATOM 7049 N N . SER A 1 910 ? -60.621 9.176 70.124 1.00 29.86 910 SER A N 1
ATOM 7050 C CA . SER A 1 910 ? -60.277 10.534 70.648 1.00 29.86 910 SER A CA 1
ATOM 7051 C C . SER A 1 910 ? -58.781 10.723 71.044 1.00 29.86 910 SER A C 1
ATOM 7053 O O . SER A 1 910 ? -58.171 9.752 71.472 1.00 29.86 910 SER A O 1
ATOM 7055 N N . PRO A 1 911 ? -58.201 11.949 71.132 1.00 49.31 911 PRO A N 1
ATOM 7056 C CA . PRO A 1 911 ? -58.401 13.153 70.315 1.00 49.31 911 PRO A CA 1
ATOM 7057 C C . PRO A 1 911 ? -57.061 13.791 69.774 1.00 49.31 911 PRO A C 1
ATOM 7059 O O . PRO A 1 911 ? -56.493 13.175 68.881 1.00 49.31 911 PRO A O 1
ATOM 7062 N N . PRO A 1 912 ? -56.567 15.009 70.141 1.00 54.72 912 PRO A N 1
ATOM 7063 C CA . PRO A 1 912 ? -56.346 16.118 69.188 1.00 54.72 912 PRO A CA 1
ATOM 7064 C C . PRO A 1 912 ? -54.895 16.708 69.285 1.00 54.72 912 PRO A C 1
ATOM 7066 O O . PRO A 1 912 ? -53.993 15.952 69.615 1.00 54.72 912 PRO A O 1
ATOM 7069 N N . ALA A 1 913 ? -54.511 17.985 69.067 1.00 32.97 913 ALA A N 1
ATOM 7070 C CA . ALA A 1 913 ? -55.162 19.289 68.807 1.00 32.97 913 ALA A CA 1
ATOM 7071 C C . ALA A 1 913 ? -54.127 20.340 68.318 1.00 32.97 913 ALA A C 1
ATOM 7073 O O . ALA A 1 913 ? -52.986 20.277 68.767 1.00 32.97 913 ALA A O 1
ATOM 7074 N N . ARG A 1 914 ? -54.599 21.416 67.639 1.00 33.22 914 ARG A N 1
ATOM 7075 C CA . ARG A 1 914 ? -53.918 22.742 67.486 1.00 33.22 914 ARG A CA 1
ATOM 7076 C C . ARG A 1 914 ? -52.600 22.697 66.667 1.00 33.22 914 ARG A C 1
ATOM 7078 O O . ARG A 1 914 ? -52.110 21.619 66.381 1.00 33.22 914 ARG A O 1
ATOM 7085 N N . ASN A 1 915 ? -51.968 23.776 66.188 1.00 32.34 915 ASN A N 1
ATOM 7086 C CA . ASN A 1 915 ? -52.179 25.244 66.128 1.00 32.34 915 ASN A CA 1
ATOM 7087 C C . ASN A 1 915 ? -51.363 25.749 64.889 1.00 32.34 915 ASN A C 1
ATOM 7089 O O . ASN A 1 915 ? -50.505 25.003 64.433 1.00 32.34 915 ASN A O 1
ATOM 7093 N N . ASN A 1 916 ? -51.380 26.995 64.390 1.00 33.16 916 ASN A N 1
ATOM 7094 C CA . ASN A 1 916 ? -52.351 28.101 64.214 1.00 33.16 916 ASN A CA 1
ATOM 7095 C C . ASN A 1 916 ? -51.558 29.307 63.609 1.00 33.16 916 ASN A C 1
ATOM 7097 O O . ASN A 1 916 ? -50.337 29.301 63.755 1.00 33.16 916 ASN A O 1
ATOM 7101 N N . LYS A 1 917 ? -52.226 30.360 63.085 1.00 33.72 917 LYS A N 1
ATOM 7102 C CA . LYS A 1 917 ? -51.662 31.670 62.634 1.00 33.72 917 LYS A CA 1
ATOM 7103 C C . LYS A 1 917 ? -50.799 31.656 61.340 1.00 33.72 917 LYS A C 1
ATOM 7105 O O . LYS A 1 917 ? -50.137 30.660 61.087 1.00 33.72 917 LYS A O 1
ATOM 7110 N N . ASN A 1 918 ? -50.712 32.718 60.514 1.00 32.62 918 ASN A N 1
ATOM 7111 C CA . ASN A 1 918 ? -51.533 33.943 60.327 1.00 32.62 918 ASN A CA 1
ATOM 7112 C C . ASN A 1 918 ? -51.194 34.640 58.969 1.00 32.62 918 ASN A C 1
ATOM 7114 O O . ASN A 1 918 ? -50.276 34.196 58.289 1.00 32.62 918 ASN A O 1
ATOM 7118 N N . ASP A 1 919 ? -51.888 35.755 58.687 1.00 33.50 919 ASP A N 1
ATOM 7119 C CA . ASP A 1 919 ? -51.511 36.930 57.858 1.00 33.50 919 ASP A CA 1
ATOM 7120 C C . ASP A 1 919 ? -51.374 36.806 56.314 1.00 33.50 919 ASP A C 1
ATOM 7122 O O . ASP A 1 919 ? -50.432 36.230 55.783 1.00 33.50 919 ASP A O 1
ATOM 7126 N N . ASP A 1 920 ? -52.343 37.438 55.632 1.00 31.95 920 ASP A N 1
ATOM 7127 C CA . ASP A 1 920 ? -52.231 38.536 54.644 1.00 31.95 920 ASP A CA 1
ATOM 7128 C C . ASP A 1 920 ? -51.271 38.465 53.425 1.00 31.95 920 ASP A C 1
ATOM 7130 O O . ASP A 1 920 ? -50.077 38.204 53.536 1.00 31.95 920 ASP A O 1
ATOM 7134 N N . GLY A 1 921 ? -51.782 38.851 52.240 1.00 31.88 921 GLY A N 1
ATOM 7135 C CA . GLY A 1 921 ? -50.994 39.004 51.000 1.00 31.88 921 GLY A CA 1
ATOM 7136 C C . GLY A 1 921 ? -51.836 39.274 49.738 1.00 31.88 921 GLY A C 1
ATOM 7137 O O . GLY A 1 921 ? -52.154 38.350 49.001 1.00 31.88 921 GLY A O 1
ATOM 7138 N N . ASP A 1 922 ? -52.218 40.536 49.526 1.00 31.11 922 ASP A N 1
ATOM 7139 C CA . ASP A 1 922 ? -53.139 41.053 48.488 1.00 31.11 922 ASP A CA 1
ATOM 7140 C C . ASP A 1 922 ? -52.556 41.087 47.036 1.00 31.11 922 ASP A C 1
ATOM 7142 O O . ASP A 1 922 ? -51.343 40.995 46.848 1.00 31.11 922 ASP A O 1
ATOM 7146 N N . HIS A 1 923 ? -53.430 41.326 46.040 1.00 35.94 923 HIS A N 1
ATOM 7147 C CA . HIS A 1 923 ? -53.194 41.633 44.604 1.00 35.94 923 HIS A CA 1
ATOM 7148 C C . HIS A 1 923 ? -52.745 40.464 43.680 1.00 35.94 923 HIS A C 1
ATOM 7150 O O . HIS A 1 923 ? -52.135 39.499 44.123 1.00 35.94 923 HIS A O 1
ATOM 7156 N N . GLY A 1 924 ? -52.994 40.479 42.355 1.00 30.95 924 GLY A N 1
ATOM 7157 C CA . GLY A 1 924 ? -53.755 41.423 41.509 1.00 30.95 924 GLY A CA 1
ATOM 7158 C C . GLY A 1 924 ? -53.669 41.100 39.991 1.00 30.95 924 GLY A C 1
ATOM 7159 O O . GLY A 1 924 ? -52.747 40.416 39.560 1.00 30.95 924 GLY A O 1
ATOM 7160 N N . ASP A 1 925 ? -54.642 41.578 39.202 1.00 31.66 925 ASP A N 1
ATOM 7161 C CA . ASP A 1 925 ? -54.970 41.248 37.788 1.00 31.66 925 ASP A CA 1
ATOM 7162 C C . ASP A 1 925 ? -53.899 41.407 36.666 1.00 31.66 925 ASP A C 1
ATOM 7164 O O . ASP A 1 925 ? -52.960 42.191 36.774 1.00 31.66 925 ASP A O 1
ATOM 7168 N N . GLY A 1 926 ? -54.160 40.771 35.500 1.00 30.36 926 GLY A N 1
ATOM 7169 C CA . GLY A 1 926 ? -53.604 41.108 34.160 1.00 30.36 926 GLY A CA 1
ATOM 7170 C C . GLY A 1 926 ? -53.174 39.885 33.315 1.00 30.36 926 GLY A C 1
ATOM 7171 O O . GLY A 1 926 ? -52.200 39.227 33.651 1.00 30.36 926 GLY A O 1
ATOM 7172 N N . ALA A 1 927 ? -53.918 39.410 32.297 1.00 32.47 927 ALA A N 1
ATOM 7173 C CA . ALA A 1 927 ? -54.021 39.911 30.901 1.00 32.47 927 ALA A CA 1
ATOM 7174 C C . ALA A 1 927 ? -52.659 39.981 30.153 1.00 32.47 927 ALA A C 1
ATOM 7176 O O . ALA A 1 927 ? -51.725 40.576 30.667 1.00 32.47 927 ALA A O 1
ATOM 7177 N N . SER A 1 928 ? -52.440 39.465 28.928 1.00 30.39 928 SER A N 1
ATOM 7178 C CA . SER A 1 928 ? -53.314 39.156 27.763 1.00 30.39 928 SER A CA 1
ATOM 7179 C C . SER A 1 928 ? -52.631 38.116 26.816 1.00 30.39 928 SER A C 1
ATOM 7181 O O . SER A 1 928 ? -51.427 37.916 26.914 1.00 30.39 928 SER A O 1
ATOM 7183 N N . PHE A 1 929 ? -53.347 37.239 26.082 1.00 31.84 929 PHE A N 1
ATOM 7184 C CA . PHE A 1 929 ? -53.697 37.313 24.631 1.00 31.84 929 PHE A CA 1
ATOM 7185 C C . PHE A 1 929 ? -52.586 37.830 23.663 1.00 31.84 929 PHE A C 1
ATOM 7187 O O . PHE A 1 929 ? -52.000 38.861 23.949 1.00 31.84 929 PHE A O 1
ATOM 7194 N N . VAL A 1 930 ? -52.321 37.286 22.451 1.00 35.47 930 VAL A N 1
ATOM 7195 C CA . VAL A 1 930 ? -52.686 36.013 21.755 1.00 35.47 930 VAL A CA 1
ATOM 7196 C C . VAL A 1 930 ? -51.905 35.892 20.404 1.00 35.47 930 VAL A C 1
ATOM 7198 O O . VAL A 1 930 ? -51.238 36.845 20.023 1.00 35.47 930 VAL A O 1
ATOM 7201 N N . SER A 1 931 ? -52.081 34.795 19.638 1.00 33.75 931 SER A N 1
ATOM 7202 C CA . SER A 1 931 ? -51.882 34.674 18.158 1.00 33.75 931 SER A CA 1
ATOM 7203 C C . SER A 1 931 ? -50.515 34.268 17.545 1.00 33.75 931 SER A C 1
ATOM 7205 O O . SER A 1 931 ? -49.640 35.101 17.367 1.00 33.75 931 SER A O 1
ATOM 7207 N N . LEU A 1 932 ? -50.488 33.024 17.028 1.00 33.97 932 LEU A N 1
ATOM 7208 C CA . LEU A 1 932 ? -49.980 32.537 15.715 1.00 33.97 932 LEU A CA 1
ATOM 7209 C C . LEU A 1 932 ? -48.563 32.891 15.197 1.00 33.97 932 LEU A C 1
ATOM 7211 O O . LEU A 1 932 ? -48.203 34.053 15.033 1.00 33.97 932 LEU A O 1
ATOM 7215 N N . GLY A 1 933 ? -47.861 31.839 14.748 1.00 37.59 933 GLY A N 1
ATOM 7216 C CA . GLY A 1 933 ? -46.621 31.859 13.960 1.00 37.59 933 GLY A CA 1
ATOM 7217 C C . GLY A 1 933 ? -46.262 30.462 13.463 1.00 37.59 933 GLY A C 1
ATOM 7218 O O . GLY A 1 933 ? -45.342 29.868 14.058 1.00 37.59 933 GLY A O 1
#

Solvent-accessible surface area (backbone atoms only — not comparable to full-atom values): 57727 Å² total; per-residue (Å²): 140,64,40,54,67,59,50,51,52,52,53,53,49,51,62,73,69,40,86,94,62,79,92,77,90,79,61,68,31,36,72,36,67,47,64,66,91,76,36,58,88,92,74,62,59,30,53,27,35,35,47,26,37,29,29,70,86,72,50,72,50,77,36,64,54,49,78,45,59,57,50,56,33,49,46,66,47,71,61,91,87,76,80,55,51,67,44,46,62,50,59,38,45,74,53,68,49,56,70,50,77,45,75,49,55,40,32,41,31,31,37,49,91,38,44,51,63,91,88,45,50,75,48,80,78,65,86,83,61,82,55,94,47,93,87,45,93,51,67,90,50,98,74,57,51,84,93,57,58,87,69,32,33,44,41,42,44,31,60,64,28,49,48,57,45,64,79,40,47,91,61,20,67,76,58,79,76,43,96,80,58,59,94,74,55,73,29,40,69,52,40,47,72,75,40,72,86,57,67,60,49,70,28,39,41,38,60,45,34,86,98,50,53,49,24,38,44,45,61,48,10,31,44,44,56,58,71,60,48,52,59,28,44,39,48,20,73,42,26,63,71,46,45,71,78,38,73,29,27,27,42,31,32,36,21,44,48,27,27,51,32,44,86,43,28,36,35,62,39,34,43,48,32,21,58,14,17,37,22,45,32,36,71,49,71,68,58,22,51,54,33,42,53,43,25,52,49,25,46,59,24,49,78,67,75,41,83,66,63,72,59,48,54,71,64,18,69,65,15,40,49,52,52,46,32,30,48,68,37,65,92,51,69,42,53,75,92,76,60,83,63,93,44,56,79,66,43,38,90,94,41,49,62,80,56,43,48,61,58,31,38,77,73,65,75,46,51,70,67,63,47,54,52,49,52,55,50,52,51,54,48,51,52,54,49,52,62,29,54,70,53,66,41,41,32,69,65,35,45,77,71,77,42,89,64,70,93,50,95,57,69,44,24,54,40,64,48,24,57,38,99,87,42,46,61,73,74,42,36,90,80,41,64,68,57,73,78,52,56,65,77,51,42,57,48,49,30,52,48,28,48,40,42,70,59,39,64,55,47,52,59,55,46,58,55,45,51,68,28,43,75,41,62,46,65,94,77,62,70,43,84,82,48,75,92,59,54,75,65,38,29,51,52,45,60,70,28,59,52,63,17,52,41,52,50,67,65,27,86,80,46,76,90,66,61,77,66,58,62,54,46,53,56,58,70,63,77,54,87,87,76,75,92,77,92,79,89,80,88,82,82,82,88,79,83,87,82,90,84,85,87,79,87,87,90,87,80,89,81,90,85,89,84,83,87,85,80,91,83,79,93,82,90,86,82,92,85,89,83,89,84,85,89,85,82,88,81,90,87,84,87,85,89,88,79,86,88,88,82,89,80,88,89,86,86,88,86,81,88,85,88,86,86,86,89,88,85,89,82,82,87,78,87,84,85,82,86,85,79,86,86,85,83,86,85,89,84,82,87,90,85,83,86,84,90,84,90,86,83,90,80,89,81,90,88,86,90,85,88,82,89,87,88,84,88,87,82,89,84,86,85,85,91,87,86,85,90,79,87,80,79,81,53,75,65,59,54,53,53,52,57,54,56,66,73,65,67,76,73,80,57,64,64,64,51,32,52,49,36,37,77,69,72,39,52,69,70,53,26,53,47,52,52,52,50,53,52,49,54,50,52,54,50,51,48,54,53,54,76,68,50,79,50,68,71,54,57,52,47,52,52,51,52,48,52,48,52,53,50,50,54,47,52,52,50,53,48,53,53,46,54,53,53,53,49,54,50,51,57,49,53,50,54,51,51,55,46,52,53,51,52,52,48,51,53,51,55,50,49,54,52,52,52,51,52,49,47,55,50,51,52,49,56,48,50,54,53,50,53,48,51,54,47,52,52,50,50,52,53,49,53,50,52,51,51,47,49,56,61,46,54,53,48,54,51,52,52,51,50,46,53,55,49,53,52,51,50,52,51,51,52,50,51,51,51,50,52,50,53,50,49,50,50,50,50,48,52,54,52,50,62,50,57,61,68,54,74,81,75,76,93,76,82,88,86,89,84,85,82,89,79,89,85,78,91,80,90,83,82,88,88,91,81,92,87,81,91,82,83,90,84,84,88,82,90,81,90,78,90,83,85,92,135

Secondary structure (DSSP, 8-state):
---HHHHHHHHHHHHHH-TT-------EEEEEEE--SS--SSSS--SEEEEEEEETTS-EEE-S-EEE-S-SSEEEESS---PPP-HHHHHHHHTT--EEEEEEEE--EEEGGG---TTSEEEPPPSSPPPSSTT-SS---TT-SGGGSPPEEEEE--HHHHHHHHTTGGG-HHHHT-TT--SS--SHHHHHHH-TT-S--EEEEEE--SS--EEEEET----S-HHHHHHHHTTSTT-TT--EEE--EEEEEEEE-GGGB-TTSBBSSEETEEE-GGGGTB-SHHHHHHHHHHHHHHHHHHHTTPPPP---TTT-HHHHHHHHHHHH--SS-B-GGG---TTTTTS-GGGHHHHHHHHHHHTT-S-HHHHHHHHHHHHHHHHHHHHHHT--EEHHHHHTTT------SSEE-HHHHTTSTT--GGGGTTT-GGGGGS-HHHHHHHHHHHHHHHHHHHHHHHHHHHHHHHSSBPPTT--STT-TTS-HHHHHHHHHH--SBHHHHTTSTT-----HHHHHHHHHTTSS------------------------------------PPPP------------------------------------------------------------PPP-------------------------------------------------PPPHHHHHHHHHHHTT-----HHHHHHHHHHTT--HHHHHHHHHHHHHHHHHHHHHHHHT---HHHHHHHHHHHHHHHHHHHHHHHHHHHHHHHHHHHHHHHHHHHHHHHHHHHHHHHHHHHHHHHHHHHHHHHHHHHHHHHHHHHHHHHHHHHHHHHHHHHHHHHHHHHHHHHHHHHHHHHHHHHHHHHHHHHHHHHHHHHHHHTTTS--------------------------------------------

Radius of gyration: 54.66 Å; Cα contacts (8 Å, |Δi|>4): 882; chains: 1; bounding box: 197×124×174 Å

Mean predicted aligned error: 21.51 Å

pLDDT: mean 71.36, std 25.59, range [22.83, 97.94]

InterPro domains:
  IPR002218 tRNA uridine 5-carboxymethylaminomethyl modification enzyme MnmG-related [PTHR11806] (2-512)
  IPR004416 tRNA uridine 5-carboxymethylaminomethyl modification enzyme MnmG [TIGR00136] (2-511)
  IPR020595 MnmG-related, conserved site [PS01280] (181-195)
  IPR020595 MnmG-related, conserved site [PS01281] (276-299)
  IPR024461 Coiled-coil domain-containing protein 90-like [PF07798] (700-873)
  IPR026904 tRNA uridine 5-carboxymethylaminomethyl modification enzyme MnmG, C-terminal [PF13932] (463-511)
  IPR036188 FAD/NAD(P)-binding domain superfamily [G3DSA:3.50.50.60] (1-164)
  IPR036188 FAD/NAD(P)-binding domain superfamily [G3DSA:3.50.50.60] (213-366)
  IPR036188 FAD/NAD(P)-binding domain superfamily [SSF51905] (2-170)
  IPR036188 FAD/NAD(P)-binding domain superfamily [SSF51905] (43-299)
  IPR040131 MnmG, N-terminal domain [PF01134] (2-306)
  IPR044920 tRNA uridine 5-carboxymethylaminomethyl modification enzyme, C-terminal subdomain superfamily [G3DSA:1.10.150.570] (474-513)
  IPR047001 tRNA uridine 5-carboxymethylaminomethyl modification enzyme, C-terminal subdomain [SM01228] (450-511)
  IPR049312 tRNA uridine 5-carboxymethylaminomethyl modification enzyme, C-terminal, N-terninal subdomain [PF21680] (368-459)

Nearest PDB structures (foldseek):
  2zxh-assembly1_B  TM=8.828E-01  e=1.038E-45  Aquifex aeolicus
  3cp8-assembly1_A  TM=8.462E-01  e=1.033E-43  unclassified
  3ces-assembly1_A  TM=8.766E-01  e=1.136E-37  Escherichia coli
  3cp8-assembly2_D  TM=8.534E-01  e=5.229E-38  unclassified
  3ces-assembly2_D  TM=8.775E-01  e=1.007E-33  Escherichia coli